Protein AF-A0A846ZD26-F1 (afdb_monomer)

Mean predicted aligned error: 25.01 Å

Organism: NCBI:txid434464

pLDDT: mean 75.59, std 12.12, range [42.19, 94.19]

Solvent-accessible surface area (backbone atoms only — not comparable to full-atom values): 60190 Å² total; per-residue (Å²): 132,60,71,81,76,40,90,58,22,82,83,76,48,58,78,59,79,77,64,53,82,67,40,76,44,76,47,74,41,78,95,75,76,44,76,43,79,36,33,31,76,43,75,45,65,42,79,92,75,72,41,76,77,45,77,44,69,45,83,83,77,83,56,76,65,64,64,47,51,57,59,48,50,58,47,51,55,51,50,50,55,52,49,54,56,50,54,62,62,60,77,60,80,67,94,76,64,54,81,46,76,43,69,70,80,79,89,81,81,52,72,66,16,36,34,43,37,37,60,87,95,42,40,34,37,27,36,26,51,92,93,41,76,42,77,75,48,46,79,56,45,67,58,54,50,49,54,50,48,53,47,50,52,50,52,51,47,51,51,48,53,48,52,52,49,53,51,48,53,50,50,52,51,48,51,47,52,52,48,55,49,47,55,47,50,53,50,52,48,52,49,48,52,51,49,50,51,48,51,53,51,47,52,52,49,49,52,50,50,52,51,49,51,49,52,51,48,51,51,50,51,50,50,49,52,48,52,49,49,51,50,49,50,55,51,56,63,58,70,78,47,54,72,67,56,40,50,51,49,51,46,52,44,49,51,51,48,48,50,48,43,50,52,46,48,51,43,48,47,51,49,44,51,46,42,52,52,43,48,50,50,44,52,50,46,43,52,51,47,48,47,46,43,47,53,46,38,61,78,54,19,72,62,56,49,47,46,51,51,45,47,49,48,48,52,49,46,50,49,46,47,51,51,47,50,48,48,48,47,49,49,49,47,51,50,51,62,71,62,55,87,67,65,28,65,33,40,44,25,26,55,67,90,60,42,68,45,27,10,42,77,34,48,85,41,57,63,44,61,86,68,51,39,82,59,83,49,66,51,99,86,62,29,23,30,27,30,36,45,38,84,63,72,71,66,33,40,17,26,41,68,36,79,48,68,53,58,43,39,29,9,32,36,37,28,34,23,19,71,80,57,63,93,88,62,45,73,39,24,51,32,45,36,29,17,30,88,86,68,48,81,75,45,76,52,64,51,67,55,57,49,88,72,25,68,47,51,79,42,78,47,73,50,56,52,41,64,43,59,82,68,32,35,28,36,28,52,33,42,37,53,75,44,76,53,69,38,35,36,27,53,44,36,35,31,83,32,59,63,65,77,83,87,54,75,22,72,69,90,88,61,75,70,54,57,64,48,46,59,53,48,52,63,50,40,64,43,60,75,39,54,67,60,32,47,44,53,53,46,50,52,47,48,49,51,47,49,48,48,48,49,52,47,50,49,48,50,48,49,47,47,52,48,49,51,47,49,50,48,48,50,52,47,43,62,48,45,52,50,43,50,52,50,47,49,53,46,50,49,52,48,48,52,49,48,48,52,49,48,48,51,47,47,51,48,49,50,49,51,47,48,48,46,52,66,45,61,61,26,43,18,26,39,33,36,37,24,53,4,34,82,86,45,53,58,42,50,31,28,32,50,42,37,22,30,80,86,66,52,59,67,34,65,68,45,58,40,46,68,50,39,92,77,69,48,44,64,46,100,86,31,43,57,33,18,22,19,64,77,41,72,91,39,23,28,38,61,38,67,66,72,24,84,66,38,29,44,34,37,68,63,86,53,68,41,60,50,50,32,35,40,36,39,24,44,51,58,86,38,42,34,33,56,35,34,33,29,37,13,59,77,74,76,63,72,46,78,74,41,76,41,70,47,52,25,78,59,67,88,52,70,86,60,58,52,44,76,39,82,56,67,57,86,63,76,70,64,61,56,55,59,58,56,55,56,57,54,48,65,54,64,78,39,48,83,78,46,69,88,36,74,52,68,60,100,87,48,75,45,83,58,64,100,72,83,84,83,93,55,102,77,80,80,78,92,70,89,85,88,76,94,78,81,93,72,94,77,78,78,63,93,76,66,81,74,92,78,84,90,68,96,82,78,86,76,92,77,83,89,72,97,72,86,84,63,100,73,88,85,67,96,74,74,79,66,75,67,90,77,51,51,76,46,81,55,100,74,36,40,39,41,48,47,96,54,46,34,43,41,40,42,96,63,36,36,41,38,24,52,78,87,38,68,40,27,31,45,30,71,37,62,47,99,88,66,50,79,41,82,37,83,44,67,33,97,80,45,63,62,52,69,48,59,46,48,59,94,95,42,94,81,60,71,70,40,64,42,38,30,40,35,51,77,90,60,94,83,78,73,99,69,66,41,82,44,69,71,58,89,83,78,71,94,56,65,49,83,54,89,97,56,91,75,37,46,35,76,50,74,43,78,57,98,88,42,79,28,56,28,48,36,44,69,85,74,40,45,38,44,34,45,62,97,89,42,53,28,54,32,52,78,78,42,74,45,71,56,58,64,67,72,67,78,65,78,81,65,34,81,38,65,44,70,77,36,60,44,98,86,74,46,64,79,35,74,42,73,37,83,66

Radius of gyration: 90.86 Å; Cα contacts (8 Å, |Δi|>4): 1403; chains: 1; bounding box: 204×62×274 Å

Foldseek 3Di:
DAPCPDPCCVPPPVVVQPADAQDWDWDQDVVVRDTDIWGFHDWDADVVVRGTRDTDTDHDDDDPVVVVVVVVVVVVVVVVVVVVVVVVVPVCPDPDEAEAEEADDDPDHDQQYWYFYDDPPKTFIFGQHPNDTHTPDIPCRVVVVVVVVVVVVVVVVVVVVVVVVVVVVVVVVVVVVVVVVVVVVVVVVVVVVVVVVVVVVVVVVVVVVVVVVVVVVVVVVVVVVVVVVVVVVVVVVCPPADVVRVVVVVVVVVVVVVVVVVVVVVVCVVVVVVCVVVVVVVVVVCVVVVVVVVVVCVVVPCCVVCVVVVVVVVVVVVVVVVVVVVVVVVVVVVVVVVVCPWAFQFEQQLCQPAQPQKAWQALPHDGDDVQWAFPPDADPQNRTKTKGFCVPPFIKMKGHWGFDAAFFWKKKKKWKADQDFDDPFFAKKKKKWFAAPVRDTPDIDTGGDDSVVRNRDTDMDMDFRDTHHPRTGTMIIMMGGDDGDIMIMGLIGMTGHRYDDPGHDHDYDDDPVVVVVVVVVVVVCVLVVPVVVNVVVVVVVVCVVVVVVVVVVVVVVVVVCCVVCVVVVVVVCCVCVVCCVVCVVVVVVVCVVVVVVVVVVVCVVVVVVVVVVVLLQQFFFKKKKDFQDWPPDRKFWWQAKFWQFPVGDTLQAQFFWDKDFDVPKDFDPQAGRCRHRPQANSHTHIIDDPPCPGMITMTGSPATHSGTFKIFTAGRAPIWIHQIWMWTHRPVPDTDTQDTGTFHHPRDNHSPDGSDMGTSDHDDPVVVVVVVVVVVVCVCVVCCVVVPVQWDDDPVGIGGDDPDDDDPDPDDDDPDDDDDPDDDDPDDPCPPDDDDDDPPPDDDDPDDDDPDPDDPDDDDPDDPPPPPFWDWDDDPQFIWTDGPAWIWTQGPFWIFIDGPNRGQWTWGWDADPVGHIDIDTGGDPPHFKDFDFDDDDPDDPDDTHGQWMAGDPPPPDDDDDHGIDHPDDDDDPDFDDDPPDDWTWDWDWDDDPHDTFIFTDTPVPAFTWTDDPQFIWGGHRNDTDGPPVVVPPDPDPAFDFDQPDQPPVRRRPDTDTDGD

Secondary structure (DSSP, 8-state):
--GGGSTTIIIIIGGGTT--TT-EEEEEEGGGTEEEEEEEEEEEEETTTTEEEEEEEESPP--HHHHHHHHHHHHHHHHHHHHHHHHHHHTTSSTT--EEESSSPPSS--TT-EEEEEETTEEEEEEEETTEEEEEEETTHHHHHHHHHHHHHHHHHHHHHHHHHHHHHHHHHHHHHHHHHHHHHHHHHHHHHHHHHHHHHHHHHHHHHHHHHHHHHHHHHHHHHHHHHHHHHHHHHHHSS-HHHHHHHHHHHHHHHHHHHHHHHHHHHHHHHHHHHHHHHHHHHHHHHHHHHHHHHHHT-HHHHHHHHHHHHHHHHHHHHHHHHHHHHHHHHHHHHHH-SS---STTTT-SS--TTEEESSTTSPBPSTTSEEEEEE-TTSPEEEEEETTTT---EEE--EE--TT-EEEEEEEEE-SS--SSS-S-EEEEEEE-TT--EEEEEEEEPPGGG-SSS-EEEEEEEEEPPTT--EEEEEEE--S-SEEEEEEEEEEESSS--S---------THHHHHHHHHHHHHHHHHSHHHHHHHHHHHHHHHHHHHHHHHHHHHHHHHHHHHHHHHHHHHHHHHHHHHHHHHHHHHHHHHHHHHHHHHHHHHHHHHHHHHHHHT--EEEEEEE---BSSSS---EEEEEEEETT--BSSTTPPPEEESTT--EE-TT--TTTTTSS-TT--B-EESSS-TT-EEEEEEEEEES-EEEEEEEE-TT-EEEEEEEEEESSSSS-EEEEEEEEE----S-TTS-SEEEE-----THHHHHHHHHHHHHHHHTTTTTS-TTEEEETTEEEE--S------TT----S----SS---S---GGG---S----SS---S----S---SS----SS----SSS-EEEEETTEEEEE-SSEEEEEETTEEEEEETTEEEEEEEEEE-TTS-EEEEEEEPTT--EEEEEEPPTT-SSSPPEEEEEEEPTT-TTS-S--EEEE-S----SS-B--TT-SSPEEEEEEEETTEEEEEEEETTSSEEEEE-SS-EEEEETTEEE-HHHHHHTTTT--EEEEEEEE-TTS-EEEEEEEE-

Sequence (1060 aa):
MSLQDSADYQDKFKNLESVALTDTVTVYVPEYGVNVTAIVNEIHFDPIQERVTKLVVGTAKQSFADSSHVQLSDLQDKVTSVQEQADQAAVSANAKNTNYYGSVKPSHPQDGDTWFWVDGDKSGIKVFVNGDWVESVDSATEQKISDNVDKAVTDAKTYSDQAIATNREQVDAEIKTVSDKTAQLESEQAELDTKAQGYANQALADAKADTQATAQKTAQDAQTALNNAETTLQQEISQKVSQADYDAKTGDLSLKVSTAQQTADRAVTTIGDYKQANDGRVSAAESKSEQNSHDITTKVSQTDYDQKTGELSGEISSVKQAAGEINQTVANVQTQVNALNQVNLVNNSQLAIDYSGWHVDSPWGATVTNQLINNGTADSSGAMYVWHNASNNGTWIFSDPIQVTQGITVSASITAAMPSPPSSDVPLALFVMAYDGNRNKVFDYGYNIPTTSLDGTFRTFKVENITVPSGTIWVSLVFGWNVGGDISFGRPMLVIGATVGDYVAGQYVNNDKISTVSQKVDSITSIVSDPAAGLSTRVQTAEGNISTVQSNVSDLQSKQTQTADGLTTEISNRQTGDTNTLTQAQGFTTSSINSYNTSMQSQLTQTSDAIFAQVSATGIRYIRVNGQGNNNNNGTHIVRISLFDSSGTDLLAGKTATLSGPDNPYFNSQSDANGATDGNINTFGYFYPEPNLNNFMVYDLGSVVYTPQRLEVKILATRTYKSVNVQVSPDGKAWRTVLLEDIKGLGSPDINVADTSVSLGGTSSATQLALLKDNWSIGISDNTSALASGIFGDINGMALNGNTVTIDANQTVITGTAFIKDAMIDYISASKLTVGNLDADKVRIINLDVNTLTGDVSRFLETNWDGAYGSTKITSAGMKINTQYIQADFQDFGMDFSYINQKIGGMGISQYTNGEPGLAMRLESDGAYMAWSARNEGDSTGPYINKLAWYRQGKPGLGGNYGFIFEDRVTFNKPINVEGVEQKLVYQPVNYNGSLHPYFGAEGGNSGFTFGNDWIDYMNNGHYYPITRLLTSLSGLGNVAIPTQINSDGRVAGWRNITL

Structure (mmCIF, N/CA/C/O backbone):
data_AF-A0A846ZD26-F1
#
_entry.id   AF-A0A846ZD26-F1
#
loop_
_atom_site.group_PDB
_atom_site.id
_atom_site.type_symbol
_atom_site.label_atom_id
_atom_site.label_alt_id
_atom_site.label_comp_id
_atom_site.label_asym_id
_atom_site.label_entity_id
_atom_site.label_seq_id
_atom_site.pdbx_PDB_ins_code
_atom_site.Cartn_x
_atom_site.Cartn_y
_atom_site.Cartn_z
_atom_site.occupancy
_atom_site.B_iso_or_equiv
_atom_site.auth_seq_id
_atom_site.auth_comp_id
_atom_site.auth_asym_id
_atom_site.auth_atom_id
_atom_site.pdbx_PDB_model_num
ATOM 1 N N . MET A 1 1 ? 80.525 -14.577 -192.886 1.00 43.22 1 MET A N 1
ATOM 2 C CA . MET A 1 1 ? 81.855 -15.069 -192.474 1.00 43.22 1 MET A CA 1
ATOM 3 C C . MET A 1 1 ? 81.796 -15.280 -190.981 1.00 43.22 1 MET A C 1
ATOM 5 O O . MET A 1 1 ? 81.397 -14.351 -190.286 1.00 43.22 1 MET A O 1
ATOM 9 N N . SER A 1 2 ? 82.055 -16.503 -190.523 1.00 48.69 2 SER A N 1
ATOM 10 C CA . SER A 1 2 ? 82.115 -16.818 -189.093 1.00 48.69 2 SER A CA 1
ATOM 11 C C . SER A 1 2 ? 83.344 -16.133 -188.485 1.00 48.69 2 SER A C 1
ATOM 13 O O . SER A 1 2 ? 84.339 -15.954 -189.185 1.00 48.69 2 SER A O 1
ATOM 15 N N . LEU A 1 3 ? 83.303 -15.736 -187.205 1.00 51.91 3 LEU A N 1
ATOM 16 C CA . LEU A 1 3 ? 84.434 -15.072 -186.527 1.00 51.91 3 LEU A CA 1
ATOM 17 C C . LEU A 1 3 ? 85.720 -15.924 -186.563 1.00 51.91 3 LEU A C 1
ATOM 19 O O . LEU A 1 3 ? 86.821 -15.373 -186.565 1.00 51.91 3 LEU A O 1
ATOM 23 N N . GLN A 1 4 ? 85.561 -17.249 -186.661 1.00 55.47 4 GLN A N 1
ATOM 24 C CA . GLN A 1 4 ? 86.642 -18.231 -186.787 1.00 55.47 4 GLN A CA 1
ATOM 25 C C . GLN A 1 4 ? 87.343 -18.212 -188.157 1.00 55.47 4 GLN A C 1
ATOM 27 O O . GLN A 1 4 ? 88.456 -18.714 -188.276 1.00 55.47 4 GLN A O 1
ATOM 32 N N . ASP A 1 5 ? 86.722 -17.603 -189.172 1.00 55.34 5 ASP A N 1
ATOM 33 C CA . ASP A 1 5 ? 87.284 -17.459 -190.521 1.00 55.34 5 ASP A CA 1
ATOM 34 C C . ASP A 1 5 ? 88.046 -16.128 -190.688 1.00 55.34 5 ASP A C 1
ATOM 36 O O . ASP A 1 5 ? 88.553 -15.827 -191.770 1.00 55.34 5 ASP A O 1
ATOM 40 N N . SER A 1 6 ? 88.101 -15.293 -189.640 1.00 56.50 6 SER A N 1
ATOM 41 C CA . SER A 1 6 ? 88.814 -14.013 -189.666 1.00 56.50 6 SER A CA 1
ATOM 42 C C . SER A 1 6 ? 90.280 -14.184 -189.267 1.00 56.50 6 SER A C 1
ATOM 44 O O . SER A 1 6 ? 90.608 -14.939 -188.352 1.00 56.50 6 SER A O 1
ATOM 46 N N . ALA A 1 7 ? 91.176 -13.446 -189.927 1.00 59.31 7 ALA A N 1
ATOM 47 C CA . ALA A 1 7 ? 92.613 -13.491 -189.647 1.00 59.31 7 ALA A CA 1
ATOM 48 C C . ALA A 1 7 ? 92.965 -13.124 -188.186 1.00 59.31 7 ALA A C 1
ATOM 50 O O . ALA A 1 7 ? 93.998 -13.553 -187.683 1.00 59.31 7 ALA A O 1
ATOM 51 N N . ASP A 1 8 ? 92.081 -12.399 -187.491 1.00 55.72 8 ASP A N 1
ATOM 52 C CA . ASP A 1 8 ? 92.254 -11.973 -186.098 1.00 55.72 8 ASP A CA 1
ATOM 53 C C . ASP A 1 8 ? 91.864 -13.052 -185.061 1.00 55.72 8 ASP A C 1
ATOM 55 O O . ASP A 1 8 ? 92.052 -12.852 -183.857 1.00 55.72 8 ASP A O 1
ATOM 59 N N . TYR A 1 9 ? 91.325 -14.203 -185.488 1.00 62.25 9 TYR A N 1
ATOM 60 C CA . TYR A 1 9 ? 90.788 -15.221 -184.578 1.00 62.25 9 TYR A CA 1
ATOM 61 C C . TYR A 1 9 ? 91.842 -15.851 -183.656 1.00 62.25 9 TYR A C 1
ATOM 63 O O . TYR A 1 9 ? 91.624 -15.941 -182.446 1.00 62.25 9 TYR A O 1
ATOM 71 N N . GLN A 1 10 ? 92.994 -16.255 -184.210 1.00 59.72 10 GLN A N 1
ATOM 72 C CA . GLN A 1 10 ? 94.039 -16.958 -183.448 1.00 59.72 10 GLN A CA 1
ATOM 73 C C . GLN A 1 10 ? 94.703 -16.073 -182.385 1.00 59.72 10 GLN A C 1
ATOM 75 O O . GLN A 1 10 ? 95.076 -16.596 -181.338 1.00 59.72 10 GLN A O 1
ATOM 80 N N . ASP A 1 11 ? 94.797 -14.762 -182.626 1.00 57.16 11 ASP A N 1
ATOM 81 C CA . ASP A 1 11 ? 95.506 -13.834 -181.735 1.00 57.16 11 ASP A CA 1
ATOM 82 C C . ASP A 1 11 ? 94.594 -13.125 -180.723 1.00 57.16 11 ASP A C 1
ATOM 84 O O . ASP A 1 11 ? 95.049 -12.794 -179.629 1.00 57.16 11 ASP A O 1
ATOM 88 N N . LYS A 1 12 ? 93.317 -12.871 -181.050 1.00 59.25 12 LYS A N 1
ATOM 89 C CA . LYS A 1 12 ? 92.448 -12.018 -180.211 1.00 59.25 12 LYS A CA 1
ATOM 90 C C . LYS A 1 12 ? 91.200 -12.697 -179.656 1.00 59.25 12 LYS A C 1
ATOM 92 O O . LYS A 1 12 ? 90.691 -12.244 -178.635 1.00 59.25 12 LYS A O 1
ATOM 97 N N . PHE A 1 13 ? 90.704 -13.765 -180.283 1.00 56.53 13 PHE A N 1
ATOM 98 C CA . PHE A 1 13 ? 89.370 -14.305 -179.971 1.00 56.53 13 PHE A CA 1
ATOM 99 C C . PHE A 1 13 ? 89.352 -15.786 -179.570 1.00 56.53 13 PHE A C 1
ATOM 101 O O . PHE A 1 13 ? 88.326 -16.265 -179.096 1.00 56.53 13 PHE A O 1
ATOM 108 N N . LYS A 1 14 ? 90.486 -16.494 -179.657 1.00 61.06 14 LYS A N 1
ATOM 109 C CA . LYS A 1 14 ? 90.621 -17.907 -179.256 1.00 61.06 14 LYS A CA 1
ATOM 110 C C . LYS A 1 14 ? 90.198 -18.187 -177.806 1.00 61.06 14 LYS A C 1
ATOM 112 O O . LYS A 1 14 ? 89.579 -19.206 -177.532 1.00 61.06 14 LYS A O 1
ATOM 117 N N . ASN A 1 15 ? 90.463 -17.259 -176.885 1.00 60.19 15 ASN A N 1
ATOM 118 C CA . ASN A 1 15 ? 90.090 -17.405 -175.470 1.00 60.19 15 ASN A CA 1
ATOM 119 C C . ASN A 1 15 ? 88.583 -17.203 -175.199 1.00 60.19 15 ASN A C 1
ATOM 121 O O . ASN A 1 15 ? 88.149 -17.379 -174.065 1.00 60.19 15 ASN A O 1
ATOM 125 N N . LEU A 1 16 ? 87.776 -16.835 -176.205 1.00 58.38 16 LEU A N 1
ATOM 126 C CA . LEU A 1 16 ? 86.316 -16.759 -176.064 1.00 58.38 16 LEU A CA 1
ATOM 127 C C . LEU A 1 16 ? 85.626 -18.124 -176.239 1.00 58.38 16 LEU A C 1
ATOM 129 O O . LEU A 1 16 ? 84.462 -18.245 -175.870 1.00 58.38 16 LEU A O 1
ATOM 133 N N . GLU A 1 17 ? 86.318 -19.160 -176.741 1.00 58.12 17 GLU A N 1
ATOM 134 C CA . GLU A 1 17 ? 85.770 -20.530 -176.820 1.00 58.12 17 GLU A CA 1
ATOM 135 C C . GLU A 1 17 ? 85.623 -21.205 -175.446 1.00 58.12 17 GLU A C 1
ATOM 137 O O . GLU A 1 17 ? 84.868 -22.165 -175.319 1.00 58.12 17 GLU A O 1
ATOM 142 N N . SER A 1 18 ? 86.304 -20.710 -174.406 1.00 58.56 18 SER A N 1
ATOM 143 C CA . SER A 1 18 ? 86.208 -21.243 -173.038 1.00 58.56 18 SER A CA 1
ATOM 144 C C . SER A 1 18 ? 85.167 -20.541 -172.159 1.00 58.56 18 SER A C 1
ATOM 146 O O . SER A 1 18 ? 85.076 -20.865 -170.980 1.00 58.56 18 SER A O 1
ATOM 148 N N . VAL A 1 19 ? 84.419 -19.569 -172.694 1.00 64.38 19 VAL A N 1
ATOM 149 C CA . VAL A 1 19 ? 83.460 -18.759 -171.926 1.00 64.38 19 VAL A CA 1
ATOM 150 C C . VAL A 1 19 ? 82.104 -19.466 -171.870 1.00 64.38 19 VAL A C 1
ATOM 152 O O . VAL A 1 19 ? 81.434 -19.632 -172.893 1.00 64.38 19 VAL A O 1
ATOM 155 N N . ALA A 1 20 ? 81.700 -19.880 -170.672 1.00 62.31 20 ALA A N 1
ATOM 156 C CA . ALA A 1 20 ? 80.444 -20.570 -170.404 1.00 62.31 20 ALA A CA 1
ATOM 157 C C . ALA A 1 20 ? 79.303 -19.595 -170.063 1.00 62.31 20 ALA A C 1
ATOM 159 O O . ALA A 1 20 ? 79.498 -18.400 -169.827 1.00 62.31 20 ALA A O 1
ATOM 160 N N . LEU A 1 21 ? 78.069 -20.110 -170.040 1.00 62.12 21 LEU A N 1
ATOM 161 C CA . LEU A 1 21 ? 76.914 -19.343 -169.568 1.00 62.12 21 LEU A CA 1
ATOM 162 C C . LEU A 1 21 ? 77.192 -18.879 -168.127 1.00 62.12 21 LEU A C 1
ATOM 164 O O . LEU A 1 21 ? 77.652 -19.684 -167.322 1.00 62.12 21 LEU A O 1
ATOM 168 N N . THR A 1 22 ? 76.872 -17.624 -167.793 1.00 61.09 22 THR A N 1
ATOM 169 C CA . THR A 1 22 ? 77.127 -16.964 -166.489 1.00 61.09 22 THR A CA 1
ATOM 170 C C . THR A 1 22 ? 78.567 -16.544 -166.178 1.00 61.09 22 THR A C 1
ATOM 172 O O . THR A 1 22 ? 78.777 -15.873 -165.166 1.00 61.09 22 THR A O 1
ATOM 175 N N . ASP A 1 23 ? 79.532 -16.813 -167.061 1.00 62.66 23 ASP A N 1
ATOM 176 C CA . ASP A 1 23 ? 80.877 -16.255 -166.912 1.00 62.66 23 ASP A CA 1
ATOM 177 C C . ASP A 1 23 ? 80.867 -14.731 -167.104 1.00 62.66 23 ASP A C 1
ATOM 179 O O . ASP A 1 23 ? 80.152 -14.169 -167.948 1.00 62.66 23 ASP A O 1
ATOM 183 N N . THR A 1 24 ? 81.680 -14.045 -166.305 1.00 61.34 24 THR A N 1
ATOM 184 C CA . THR A 1 24 ? 81.871 -12.598 -166.382 1.00 61.34 24 THR A CA 1
ATOM 185 C C . THR A 1 24 ? 82.936 -12.268 -167.420 1.00 61.34 24 THR A C 1
ATOM 187 O O . THR A 1 24 ? 84.079 -12.712 -167.328 1.00 61.34 24 THR A O 1
ATOM 190 N N . VAL A 1 25 ? 82.581 -11.428 -168.388 1.00 62.25 25 VAL A N 1
ATOM 191 C CA . VAL A 1 25 ? 83.484 -10.927 -169.423 1.00 62.25 25 VAL A CA 1
ATOM 192 C C . VAL A 1 25 ? 83.626 -9.412 -169.313 1.00 62.25 25 VAL A C 1
ATOM 194 O O . VAL A 1 25 ? 82.659 -8.673 -169.133 1.00 62.25 25 VAL A O 1
ATOM 197 N N . THR A 1 26 ? 84.859 -8.929 -169.414 1.00 64.12 26 THR A N 1
ATOM 198 C CA . THR A 1 26 ? 85.159 -7.497 -169.348 1.00 64.12 26 THR A CA 1
ATOM 199 C C . THR A 1 26 ? 85.130 -6.905 -170.750 1.00 64.12 26 THR A C 1
ATOM 201 O O . THR A 1 26 ? 85.912 -7.300 -171.612 1.00 64.12 26 THR A O 1
ATOM 204 N N . VAL A 1 27 ? 84.236 -5.944 -170.978 1.00 63.75 27 VAL A N 1
ATOM 205 C CA . VAL A 1 27 ? 84.076 -5.232 -172.246 1.00 63.75 27 VAL A CA 1
ATOM 206 C C . VAL A 1 27 ? 84.565 -3.799 -172.066 1.00 63.75 27 VAL A C 1
ATOM 208 O O . VAL A 1 27 ? 84.067 -3.052 -171.224 1.00 63.75 27 VAL A O 1
ATOM 211 N N . TYR A 1 28 ? 85.559 -3.404 -172.854 1.00 61.66 28 TYR A N 1
ATOM 212 C CA . TYR A 1 28 ? 86.026 -2.022 -172.882 1.00 61.66 28 TYR A CA 1
ATOM 213 C C . TYR A 1 28 ? 85.017 -1.139 -173.619 1.00 61.66 28 TYR A C 1
ATOM 215 O O . TYR A 1 28 ? 84.639 -1.464 -174.745 1.00 61.66 28 TYR A O 1
ATOM 223 N N . VAL A 1 29 ? 84.600 -0.025 -173.009 1.00 63.97 29 VAL A N 1
ATOM 224 C CA . VAL A 1 29 ? 83.686 0.951 -173.623 1.00 63.97 29 VAL A CA 1
ATOM 225 C C . VAL A 1 29 ? 84.484 2.213 -173.983 1.00 63.97 29 VAL A C 1
ATOM 227 O O 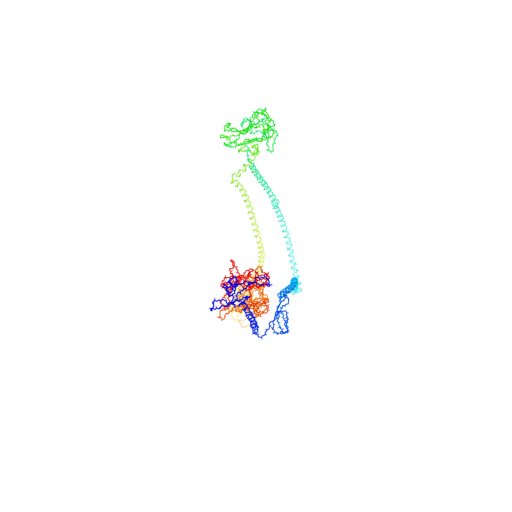. VAL A 1 29 ? 84.785 3.019 -173.095 1.00 63.97 29 VAL A O 1
ATOM 230 N N . PRO A 1 30 ? 84.847 2.410 -175.267 1.00 53.03 30 PRO A N 1
ATOM 231 C CA . PRO A 1 30 ? 85.782 3.460 -175.681 1.00 53.03 30 PRO A CA 1
ATOM 232 C C . PRO A 1 30 ? 85.302 4.886 -175.385 1.00 53.03 30 PRO A C 1
ATOM 234 O O . PRO A 1 30 ? 86.120 5.755 -175.106 1.00 53.03 30 PRO A O 1
ATOM 237 N N . GLU A 1 31 ? 83.989 5.129 -175.391 1.00 53.69 31 GLU A N 1
ATOM 238 C CA . GLU A 1 31 ? 83.394 6.459 -175.169 1.00 53.69 31 GLU A CA 1
ATOM 239 C C . GLU A 1 31 ? 83.568 6.991 -173.740 1.00 53.69 31 GLU A C 1
ATOM 241 O O . GLU A 1 31 ? 83.518 8.201 -173.531 1.00 53.69 31 GLU A O 1
ATOM 246 N N . TYR A 1 32 ? 83.835 6.114 -172.769 1.00 53.56 32 TYR A N 1
ATOM 247 C CA . TYR A 1 32 ? 84.057 6.491 -171.367 1.00 53.56 32 TYR A CA 1
ATOM 248 C C . TYR A 1 32 ? 85.447 6.102 -170.852 1.00 53.56 32 TYR A C 1
ATOM 250 O O . TYR A 1 32 ? 85.758 6.332 -169.686 1.00 53.56 32 TYR A O 1
ATOM 258 N N . GLY A 1 33 ? 86.292 5.510 -171.704 1.00 51.88 33 GLY A N 1
ATOM 259 C CA . GLY A 1 33 ? 87.656 5.116 -171.356 1.00 51.88 33 GLY A CA 1
ATOM 260 C C . GLY A 1 33 ? 87.762 4.049 -170.259 1.00 51.88 33 GLY A C 1
ATOM 261 O O . GLY A 1 33 ? 88.836 3.896 -169.680 1.00 51.88 33 GLY A O 1
ATOM 262 N N . VAL A 1 34 ? 86.686 3.307 -169.967 1.00 42.19 34 VAL A N 1
ATOM 263 C CA . VAL A 1 34 ? 86.620 2.338 -168.859 1.00 42.19 34 VAL A CA 1
ATOM 264 C C . VAL A 1 34 ? 86.305 0.920 -169.333 1.00 42.19 34 VAL A C 1
ATOM 266 O O . VAL A 1 34 ? 85.552 0.696 -170.280 1.00 42.19 34 VAL A O 1
ATOM 269 N N . ASN A 1 35 ? 86.887 -0.054 -168.636 1.00 60.62 35 ASN A N 1
ATOM 270 C CA . ASN A 1 35 ? 86.565 -1.471 -168.766 1.00 60.62 35 ASN A CA 1
ATOM 271 C C . ASN A 1 35 ? 85.353 -1.798 -167.883 1.00 60.62 35 ASN A C 1
ATOM 273 O O . ASN A 1 35 ? 85.428 -1.629 -166.666 1.00 60.62 35 ASN A O 1
ATOM 277 N N . VAL A 1 36 ? 84.252 -2.266 -168.476 1.00 58.34 36 VAL A N 1
ATOM 278 C CA . VAL A 1 36 ? 83.011 -2.613 -167.764 1.00 58.34 36 VAL A CA 1
ATOM 279 C C . VAL A 1 36 ? 82.847 -4.129 -167.748 1.00 58.34 36 VAL A C 1
ATOM 281 O O . VAL A 1 36 ? 82.996 -4.790 -168.770 1.00 58.34 36 VAL A O 1
ATOM 284 N N . THR A 1 37 ? 82.560 -4.700 -166.580 1.00 60.28 37 THR A N 1
ATOM 285 C CA . THR A 1 37 ? 82.369 -6.152 -166.432 1.00 60.28 37 THR A CA 1
ATOM 286 C C . THR A 1 37 ? 80.897 -6.504 -166.684 1.00 60.28 37 THR A C 1
ATOM 288 O O . THR A 1 37 ? 80.021 -5.914 -166.055 1.00 60.28 37 THR A O 1
ATOM 291 N N . ALA A 1 38 ? 80.612 -7.433 -167.602 1.00 59.66 38 ALA A N 1
ATOM 292 C CA . ALA A 1 38 ? 79.263 -7.865 -167.990 1.00 59.66 38 ALA A CA 1
ATOM 293 C C . ALA A 1 38 ? 79.156 -9.401 -168.008 1.00 59.66 38 ALA A C 1
ATOM 295 O O . ALA A 1 38 ? 80.151 -10.089 -168.204 1.00 59.66 38 ALA A O 1
ATOM 296 N N . ILE A 1 39 ? 77.961 -9.955 -167.789 1.00 64.75 39 ILE A N 1
ATOM 297 C CA . ILE A 1 39 ? 77.747 -11.410 -167.682 1.00 64.75 39 ILE A CA 1
ATOM 298 C C . ILE A 1 39 ? 77.178 -11.955 -168.997 1.00 64.75 39 ILE A C 1
ATOM 300 O O . ILE A 1 39 ? 76.315 -11.329 -169.624 1.00 64.75 39 ILE A O 1
ATOM 304 N N . VAL A 1 40 ? 77.651 -13.130 -169.418 1.00 66.88 40 VAL A N 1
ATOM 305 C CA . VAL A 1 40 ? 77.115 -13.856 -170.577 1.00 66.88 40 VAL A CA 1
ATOM 306 C C . VAL A 1 40 ? 75.733 -14.431 -170.248 1.00 66.88 40 VAL A C 1
ATOM 308 O O . VAL A 1 40 ? 75.608 -15.365 -169.455 1.00 66.88 40 VAL A O 1
ATOM 311 N N . ASN A 1 41 ? 74.692 -13.877 -170.878 1.00 61.22 41 ASN A N 1
ATOM 312 C CA . ASN A 1 41 ? 73.287 -14.222 -170.631 1.00 61.22 41 ASN A CA 1
ATOM 313 C C . ASN A 1 41 ? 72.765 -15.343 -171.546 1.00 61.22 41 ASN A C 1
ATOM 315 O O . ASN A 1 41 ? 71.805 -16.023 -171.188 1.00 61.22 41 ASN A O 1
ATOM 319 N N . GLU A 1 42 ? 73.349 -15.516 -172.735 1.00 67.00 42 GLU A N 1
ATOM 320 C CA . GLU A 1 42 ? 72.894 -16.504 -173.720 1.00 67.00 42 GLU A CA 1
ATOM 321 C C . GLU A 1 42 ? 74.046 -16.957 -174.629 1.00 67.00 42 GLU A C 1
ATOM 323 O O . GLU A 1 42 ? 74.845 -16.135 -175.089 1.00 67.00 42 GLU A O 1
ATOM 328 N N . ILE A 1 43 ? 74.099 -18.262 -174.915 1.00 62.94 43 ILE A N 1
ATOM 329 C CA . ILE A 1 43 ? 75.034 -18.889 -175.857 1.00 62.94 43 ILE A CA 1
ATOM 330 C C . ILE A 1 43 ? 74.211 -19.630 -176.910 1.00 62.94 43 ILE A C 1
ATOM 332 O O . ILE A 1 43 ? 73.432 -20.520 -176.574 1.00 62.94 43 ILE A O 1
ATOM 336 N N . HIS A 1 44 ? 74.381 -19.281 -178.186 1.00 59.75 44 HIS A N 1
ATOM 337 C CA . HIS A 1 44 ? 73.827 -20.054 -179.303 1.00 59.75 44 HIS A CA 1
ATOM 338 C C . HIS A 1 44 ? 74.917 -20.979 -179.833 1.00 59.75 44 HIS A C 1
ATOM 340 O O . HIS A 1 44 ? 75.933 -20.522 -180.359 1.00 59.75 44 HIS A O 1
ATOM 346 N N . PHE A 1 45 ? 74.702 -22.280 -179.674 1.00 63.00 45 PHE A N 1
ATOM 347 C CA . PHE A 1 45 ? 75.607 -23.336 -180.112 1.00 63.00 45 PHE A CA 1
ATOM 348 C C . PHE A 1 45 ? 75.024 -24.020 -181.349 1.00 63.00 45 PHE A C 1
ATOM 350 O O . PHE A 1 45 ? 73.866 -24.434 -181.323 1.00 63.00 45 PHE A O 1
ATOM 357 N N . ASP A 1 46 ? 75.800 -24.111 -182.430 1.00 57.94 46 ASP A N 1
ATOM 358 C CA . ASP A 1 46 ? 75.447 -24.909 -183.606 1.00 57.94 46 ASP A CA 1
ATOM 359 C C . ASP A 1 46 ? 75.955 -26.345 -183.389 1.00 57.94 46 ASP A C 1
ATOM 361 O O . ASP A 1 46 ? 77.170 -26.567 -183.416 1.00 57.94 46 ASP A O 1
ATOM 365 N N . PRO A 1 47 ? 75.060 -27.324 -183.165 1.00 52.75 47 PRO A N 1
ATOM 366 C CA . PRO A 1 47 ? 75.456 -28.686 -182.839 1.00 52.75 47 PRO A CA 1
ATOM 367 C C . PRO A 1 47 ? 75.960 -29.486 -184.047 1.00 52.75 47 PRO A C 1
ATOM 369 O O . PRO A 1 47 ? 76.588 -30.517 -183.842 1.00 52.75 47 PRO A O 1
ATOM 372 N N . ILE A 1 48 ? 75.723 -29.050 -185.293 1.00 55.25 48 ILE A N 1
ATOM 373 C CA . ILE A 1 48 ? 76.237 -29.755 -186.485 1.00 55.25 48 ILE A CA 1
ATOM 374 C C . ILE A 1 48 ? 77.715 -29.426 -186.706 1.00 55.25 48 ILE A C 1
ATOM 376 O O . ILE A 1 48 ? 78.474 -30.261 -187.193 1.00 55.25 48 ILE A O 1
ATOM 380 N N . GLN A 1 49 ? 78.127 -28.209 -186.352 1.00 57.69 49 GLN A N 1
ATOM 381 C CA . GLN A 1 49 ? 79.517 -27.761 -186.463 1.00 57.69 49 GLN A CA 1
ATOM 382 C C . GLN A 1 49 ? 80.246 -27.710 -185.114 1.00 57.69 49 GLN A C 1
ATOM 384 O O . GLN A 1 49 ? 81.364 -27.206 -185.058 1.00 57.69 49 GLN A O 1
ATOM 389 N N . GLU A 1 50 ? 79.595 -28.209 -184.058 1.00 60.25 50 GLU A N 1
ATOM 390 C CA . GLU A 1 50 ? 80.059 -28.247 -182.666 1.00 60.25 50 GLU A CA 1
ATOM 391 C C . GLU A 1 50 ? 80.717 -26.938 -182.185 1.00 60.25 50 GLU A C 1
ATOM 393 O O . GLU A 1 50 ? 81.762 -26.954 -181.536 1.00 60.25 50 GLU A O 1
ATOM 398 N N . ARG A 1 51 ? 80.122 -25.775 -182.493 1.00 63.75 51 ARG A N 1
ATOM 399 C CA . ARG A 1 51 ? 80.713 -24.473 -182.127 1.00 63.75 51 ARG A CA 1
ATOM 400 C C . ARG A 1 51 ? 79.705 -23.409 -181.717 1.00 63.75 51 ARG A C 1
ATOM 402 O O . ARG A 1 51 ? 78.581 -23.353 -182.214 1.00 63.75 51 ARG A O 1
ATOM 409 N N . VAL A 1 52 ? 80.134 -22.520 -180.819 1.00 61.09 52 VAL A N 1
ATOM 410 C CA . VAL A 1 52 ? 79.361 -21.343 -180.398 1.00 61.09 52 VAL A CA 1
ATOM 411 C C . VAL A 1 52 ? 79.339 -20.323 -181.534 1.00 61.09 52 VAL A C 1
ATOM 413 O O . VAL A 1 52 ? 80.380 -19.839 -181.970 1.00 61.09 52 VAL A O 1
ATOM 416 N N . THR A 1 53 ? 78.148 -19.989 -182.025 1.00 61.09 53 THR A N 1
ATOM 417 C CA . THR A 1 53 ? 77.960 -19.073 -183.163 1.00 61.09 53 THR A CA 1
ATOM 418 C C . THR A 1 53 ? 77.556 -17.665 -182.736 1.00 61.09 53 THR A C 1
ATOM 420 O O . THR A 1 53 ? 77.734 -16.720 -183.506 1.00 61.09 53 THR A O 1
ATOM 423 N N . LYS A 1 54 ? 77.048 -17.493 -181.509 1.00 63.53 54 LYS A N 1
ATOM 424 C CA . LYS A 1 54 ? 76.691 -16.185 -180.946 1.00 63.53 54 LYS A CA 1
ATOM 425 C C . LYS A 1 54 ? 76.737 -16.209 -179.417 1.00 63.53 54 LYS A C 1
ATOM 427 O O . LYS A 1 54 ? 76.223 -17.133 -178.794 1.00 63.53 54 LYS A O 1
ATOM 432 N N . LEU A 1 55 ? 77.297 -15.151 -178.836 1.00 63.47 55 LEU A N 1
ATOM 433 C CA . LEU A 1 55 ? 77.309 -14.862 -177.401 1.00 63.47 55 LEU A CA 1
ATOM 434 C C . LEU A 1 55 ? 76.573 -13.537 -177.167 1.00 63.47 55 LEU A C 1
ATOM 436 O O . LEU A 1 55 ? 76.892 -12.536 -177.810 1.00 63.47 55 LEU A O 1
ATOM 440 N N . VAL A 1 56 ? 75.574 -13.529 -176.281 1.00 64.81 56 VAL A N 1
ATOM 441 C CA . VAL A 1 56 ? 74.810 -12.323 -175.911 1.00 64.81 56 VAL A CA 1
ATOM 442 C C . VAL A 1 56 ? 75.177 -11.916 -174.487 1.00 64.81 56 VAL A C 1
ATOM 444 O O . VAL A 1 56 ? 74.986 -12.681 -173.541 1.00 64.81 56 VAL A O 1
ATOM 447 N N . VAL A 1 57 ? 75.691 -10.695 -174.336 1.00 62.72 57 VAL A N 1
ATOM 448 C CA . VAL A 1 57 ? 76.222 -10.154 -173.075 1.00 62.72 57 VAL A CA 1
ATOM 449 C C . VAL A 1 57 ? 75.432 -8.904 -172.682 1.00 62.72 57 VAL A C 1
ATOM 451 O O . VAL A 1 57 ? 75.200 -8.043 -173.529 1.00 62.72 57 VAL A O 1
ATOM 454 N N . GLY A 1 58 ? 74.994 -8.795 -171.425 1.00 62.28 58 GLY A N 1
ATOM 455 C CA . GLY A 1 58 ? 74.183 -7.663 -170.946 1.00 62.28 58 GLY A CA 1
ATOM 456 C C . GLY A 1 58 ? 74.047 -7.617 -169.421 1.00 62.28 58 GLY A C 1
ATOM 457 O O . GLY A 1 58 ? 74.534 -8.506 -168.726 1.00 62.28 58 GLY A O 1
ATOM 458 N N . THR A 1 59 ? 73.390 -6.587 -168.880 1.00 60.59 59 THR A N 1
ATOM 459 C CA . THR A 1 59 ? 73.085 -6.477 -167.441 1.00 60.59 59 THR A CA 1
ATOM 460 C C . THR A 1 59 ? 72.129 -7.589 -166.987 1.00 60.59 59 THR A C 1
ATOM 462 O O . THR A 1 59 ? 71.257 -8.013 -167.746 1.00 60.59 59 THR A O 1
ATOM 465 N N . ALA A 1 60 ? 72.336 -8.102 -165.767 1.00 53.97 60 ALA A N 1
ATOM 466 C CA . ALA A 1 60 ? 71.636 -9.269 -165.224 1.00 53.97 60 ALA A CA 1
ATOM 467 C C . ALA A 1 60 ? 70.102 -9.152 -165.343 1.00 53.97 60 ALA A C 1
ATOM 469 O O . ALA A 1 60 ? 69.523 -8.120 -165.000 1.00 53.97 60 ALA A O 1
ATOM 470 N N . LYS A 1 61 ? 69.433 -10.216 -165.811 1.00 52.91 61 LYS A N 1
ATOM 471 C CA . LYS A 1 61 ? 67.962 -10.299 -165.803 1.00 52.91 61 LYS A CA 1
ATOM 472 C C . LYS A 1 61 ? 67.429 -10.329 -164.360 1.00 52.91 61 LYS A C 1
ATOM 474 O O . LYS A 1 61 ? 67.998 -11.002 -163.506 1.00 52.91 61 LYS A O 1
ATOM 479 N N . GLN A 1 62 ? 66.323 -9.607 -164.145 1.00 56.78 62 GLN A N 1
ATOM 480 C CA . GLN A 1 62 ? 65.531 -9.510 -162.907 1.00 56.78 62 GLN A CA 1
ATOM 481 C C . GLN A 1 62 ? 65.336 -10.857 -162.198 1.00 56.78 62 GLN A C 1
ATOM 483 O O . GLN A 1 62 ? 65.005 -11.860 -162.834 1.00 56.78 62 GLN A O 1
ATOM 488 N N . SER A 1 63 ? 65.498 -10.861 -160.871 1.00 55.19 63 SER A N 1
ATOM 489 C CA . SER A 1 63 ? 65.367 -12.061 -160.046 1.00 55.19 63 SER A CA 1
ATOM 490 C C . SER A 1 63 ? 63.901 -12.374 -159.718 1.00 55.19 63 SER A C 1
ATOM 492 O O . SER A 1 63 ? 63.065 -11.484 -159.563 1.00 55.19 63 SER A O 1
ATOM 494 N N . PHE A 1 64 ? 63.596 -13.662 -159.555 1.00 49.22 64 PHE A N 1
ATOM 495 C CA . PHE A 1 64 ? 62.296 -14.191 -159.120 1.00 49.22 64 PHE A CA 1
ATOM 496 C C . PHE A 1 64 ? 61.789 -13.581 -157.791 1.00 49.22 64 PHE A C 1
ATOM 498 O O . PHE A 1 64 ? 60.583 -13.578 -157.532 1.00 49.22 64 PHE A O 1
ATOM 505 N N . ALA A 1 65 ? 62.684 -13.013 -156.974 1.00 58.22 65 ALA A N 1
ATOM 506 C CA . ALA A 1 65 ? 62.343 -12.353 -155.717 1.00 58.22 65 ALA A CA 1
ATOM 507 C C . ALA A 1 65 ? 61.624 -11.004 -155.917 1.00 58.22 65 ALA A C 1
ATOM 509 O O . ALA A 1 65 ? 60.727 -10.685 -155.141 1.00 58.22 65 ALA A O 1
ATOM 510 N N . ASP A 1 66 ? 61.910 -10.264 -156.994 1.00 54.44 66 ASP A N 1
ATOM 511 C CA . ASP A 1 66 ? 61.298 -8.944 -157.232 1.00 54.44 66 ASP A CA 1
ATOM 512 C C . ASP A 1 66 ? 59.885 -9.052 -157.837 1.00 54.44 66 ASP A C 1
ATOM 514 O O . ASP A 1 66 ? 59.009 -8.245 -157.534 1.00 54.44 66 ASP A O 1
ATOM 518 N N . SER A 1 67 ? 59.614 -10.105 -158.620 1.00 52.16 67 SER A N 1
ATOM 519 C CA . SER A 1 67 ? 58.256 -10.438 -159.096 1.00 52.16 67 SER A CA 1
ATOM 520 C C . SER A 1 67 ? 57.367 -10.985 -157.966 1.00 52.16 67 SER A C 1
ATOM 522 O O . SER A 1 67 ? 56.166 -10.714 -157.913 1.00 52.16 67 SER A O 1
ATOM 524 N N . SER A 1 68 ? 57.971 -11.706 -157.013 1.00 56.75 68 SER A N 1
ATOM 525 C CA . SER A 1 68 ? 57.269 -12.257 -155.847 1.00 56.75 68 SER A CA 1
ATOM 526 C C . SER A 1 68 ? 56.951 -11.189 -154.793 1.00 56.75 68 SER A C 1
ATOM 528 O O . SER A 1 68 ? 55.898 -11.262 -154.166 1.00 56.75 68 SER A O 1
ATOM 530 N N . HIS A 1 69 ? 57.786 -10.155 -154.635 1.00 62.97 69 HIS A N 1
ATOM 531 C CA . HIS A 1 69 ? 57.537 -9.062 -153.683 1.00 62.97 69 HIS A CA 1
ATOM 532 C C . HIS A 1 69 ? 56.313 -8.201 -154.038 1.00 62.97 69 HIS A C 1
ATOM 534 O O . HIS A 1 69 ? 55.589 -7.774 -153.140 1.00 62.97 69 HIS A O 1
ATOM 540 N N . VAL A 1 70 ? 56.032 -7.990 -155.329 1.00 60.69 70 VAL A N 1
ATOM 541 C CA . VAL A 1 70 ? 54.868 -7.198 -155.770 1.00 60.69 70 VAL A CA 1
ATOM 542 C C . VAL A 1 70 ? 53.561 -7.991 -155.629 1.00 60.69 70 VAL A C 1
ATOM 544 O O . VAL A 1 70 ? 52.556 -7.429 -155.208 1.00 60.69 70 VAL A O 1
ATOM 547 N N . GLN A 1 71 ? 53.568 -9.307 -155.880 1.00 64.06 71 GLN A N 1
ATOM 548 C CA . GLN A 1 71 ? 52.379 -10.158 -155.691 1.00 64.06 71 GLN A CA 1
ATOM 549 C C . GLN A 1 71 ? 52.076 -10.459 -154.211 1.00 64.06 71 GLN A C 1
ATOM 551 O O . GLN A 1 71 ? 50.913 -10.648 -153.860 1.00 64.06 71 GLN A O 1
ATOM 556 N N . LEU A 1 72 ? 53.090 -10.467 -153.335 1.00 64.75 72 LEU A N 1
ATOM 557 C CA . LEU A 1 72 ? 52.921 -10.613 -151.882 1.00 64.75 72 LEU A CA 1
ATOM 558 C C . LEU A 1 72 ? 52.438 -9.323 -151.202 1.00 64.75 72 LEU A C 1
ATOM 560 O O . LEU A 1 72 ? 51.630 -9.411 -150.283 1.00 64.75 72 LEU A O 1
ATOM 564 N N . SER A 1 73 ? 52.855 -8.141 -151.672 1.00 63.38 73 SER A N 1
ATOM 565 C CA . SER A 1 73 ? 52.330 -6.856 -151.175 1.00 63.38 73 SER A CA 1
ATOM 566 C C . SER A 1 73 ? 50.840 -6.688 -151.496 1.00 63.38 73 SER A C 1
ATOM 568 O O . SER A 1 73 ? 50.058 -6.325 -150.625 1.00 63.38 73 SER A O 1
ATOM 570 N N . ASP A 1 74 ? 50.423 -7.051 -152.713 1.00 69.62 74 ASP A N 1
ATOM 571 C CA . ASP A 1 74 ? 49.022 -6.956 -153.156 1.00 69.62 74 ASP A CA 1
ATOM 572 C C . ASP A 1 74 ? 48.106 -7.980 -152.441 1.00 69.62 74 ASP A C 1
ATOM 574 O O . ASP A 1 74 ? 46.901 -7.763 -152.279 1.00 69.62 74 ASP A O 1
ATOM 578 N N . LEU A 1 75 ? 48.677 -9.101 -151.970 1.00 70.06 75 LEU A N 1
ATOM 579 C CA . LEU A 1 75 ? 47.999 -10.061 -151.092 1.00 70.06 75 LEU A CA 1
ATOM 580 C C . LEU A 1 75 ? 47.924 -9.564 -149.640 1.00 70.06 75 LEU A C 1
ATOM 582 O O . LEU A 1 75 ? 46.895 -9.762 -149.000 1.00 70.06 75 LEU A O 1
ATOM 586 N N . GLN A 1 76 ? 48.966 -8.903 -149.131 1.00 72.56 76 GLN A N 1
ATOM 587 C CA . GLN A 1 76 ? 48.996 -8.324 -147.783 1.00 72.56 76 GLN A CA 1
ATOM 588 C C . GLN A 1 76 ? 47.950 -7.205 -147.627 1.00 72.56 76 GLN A C 1
ATOM 590 O O . GLN A 1 76 ? 47.232 -7.170 -146.625 1.00 72.56 76 GLN A O 1
ATOM 595 N N . ASP A 1 77 ? 47.787 -6.353 -148.641 1.00 68.56 77 ASP A N 1
ATOM 596 C CA . ASP A 1 77 ? 46.795 -5.270 -148.632 1.00 68.56 77 ASP A CA 1
ATOM 597 C C . ASP A 1 77 ? 45.355 -5.803 -148.788 1.00 68.56 77 ASP A C 1
ATOM 599 O O . ASP A 1 77 ? 44.437 -5.335 -148.108 1.00 68.56 77 ASP A O 1
ATOM 603 N N . LYS A 1 78 ? 45.139 -6.863 -149.586 1.00 71.12 78 LYS A N 1
ATOM 604 C CA . LYS A 1 78 ? 43.835 -7.559 -149.659 1.00 71.12 78 LYS A CA 1
ATOM 605 C C . LYS A 1 78 ? 43.488 -8.334 -148.387 1.00 71.12 78 LYS A C 1
ATOM 607 O O . LYS A 1 78 ? 42.322 -8.352 -148.005 1.00 71.12 78 LYS A O 1
ATOM 612 N N . VAL A 1 79 ? 44.461 -8.951 -147.717 1.00 68.62 79 VAL A N 1
ATOM 613 C CA . VAL A 1 79 ? 44.252 -9.638 -146.429 1.00 68.62 79 VAL A CA 1
ATOM 614 C C . VAL A 1 79 ? 43.940 -8.631 -145.320 1.00 68.62 79 VAL A C 1
ATOM 616 O O . VAL A 1 79 ? 43.030 -8.874 -144.536 1.00 68.62 79 VAL A O 1
ATOM 619 N N . THR A 1 80 ? 44.591 -7.465 -145.307 1.00 68.75 80 THR A N 1
ATOM 620 C CA . THR A 1 80 ? 44.307 -6.386 -144.340 1.00 68.75 80 THR A CA 1
ATOM 621 C C . THR A 1 80 ? 42.912 -5.780 -144.557 1.00 68.75 80 THR A C 1
ATOM 623 O O . THR A 1 80 ? 42.158 -5.617 -143.602 1.00 68.75 80 THR A O 1
ATOM 626 N N . SER A 1 81 ? 42.497 -5.567 -145.812 1.00 65.75 81 SER A N 1
ATOM 627 C CA . SER A 1 81 ? 41.137 -5.105 -146.144 1.00 65.75 81 SER A CA 1
ATOM 628 C C . SER A 1 81 ? 40.038 -6.128 -145.805 1.00 65.75 81 SER A C 1
ATOM 630 O O . SER A 1 81 ? 38.940 -5.727 -145.415 1.00 65.75 81 SER A O 1
ATOM 632 N N . VAL A 1 82 ? 40.306 -7.433 -145.934 1.00 64.38 82 VAL A N 1
ATOM 633 C CA . VAL A 1 82 ? 39.364 -8.504 -145.550 1.00 64.38 82 VAL A CA 1
ATOM 634 C C . VAL A 1 82 ? 39.316 -8.691 -144.027 1.00 64.38 82 VAL A C 1
ATOM 636 O O . VAL A 1 82 ? 38.248 -8.987 -143.498 1.00 64.38 82 VAL A O 1
ATOM 639 N N . GLN A 1 83 ? 40.420 -8.451 -143.310 1.00 66.38 83 GLN A N 1
ATOM 640 C CA . GLN A 1 83 ? 40.467 -8.451 -141.843 1.00 66.38 83 GLN A CA 1
ATOM 641 C C . GLN A 1 83 ? 39.673 -7.265 -141.253 1.00 66.38 83 GLN A C 1
ATOM 643 O O . GLN A 1 83 ? 38.836 -7.471 -140.381 1.00 66.38 83 GLN A O 1
ATOM 648 N N . GLU A 1 84 ? 39.826 -6.046 -141.788 1.00 60.94 84 GLU A N 1
ATOM 649 C CA . GLU A 1 84 ? 39.056 -4.867 -141.343 1.00 60.94 84 GLU A CA 1
ATOM 650 C C . GLU A 1 84 ? 37.557 -4.956 -141.690 1.00 60.94 84 GLU A C 1
ATOM 652 O O . GLU A 1 84 ? 36.715 -4.537 -140.892 1.00 60.94 84 GLU A O 1
ATOM 657 N N . GLN A 1 85 ? 37.184 -5.554 -142.832 1.00 62.75 85 GLN A N 1
ATOM 658 C CA . GLN A 1 85 ? 35.774 -5.826 -143.160 1.00 62.75 85 GLN A CA 1
ATOM 659 C C . GLN A 1 85 ? 35.168 -6.960 -142.314 1.00 62.75 85 GLN A C 1
ATOM 661 O O . GLN A 1 85 ? 33.960 -6.949 -142.071 1.00 62.75 85 GLN A O 1
ATOM 666 N N . ALA A 1 86 ? 35.977 -7.905 -141.823 1.00 53.41 86 ALA A N 1
ATOM 667 C CA . ALA A 1 86 ? 35.537 -8.952 -140.900 1.00 53.41 86 ALA A CA 1
ATOM 668 C C . ALA A 1 86 ? 35.401 -8.445 -139.447 1.00 53.41 86 ALA A C 1
ATOM 670 O O . ALA A 1 86 ? 34.426 -8.794 -138.780 1.00 53.41 86 ALA A O 1
ATOM 671 N N . ASP A 1 87 ? 36.291 -7.562 -138.980 1.00 52.53 87 ASP A N 1
ATOM 672 C CA . ASP A 1 87 ? 36.229 -6.974 -137.631 1.00 52.53 87 ASP A CA 1
ATOM 673 C C . ASP A 1 87 ? 35.112 -5.915 -137.504 1.00 52.53 87 ASP A C 1
ATOM 675 O O . ASP A 1 87 ? 34.414 -5.869 -136.486 1.00 52.53 87 ASP A O 1
ATOM 679 N N . GLN A 1 88 ? 34.826 -5.134 -138.557 1.00 57.09 88 GLN A N 1
ATOM 680 C CA . GLN A 1 88 ? 33.652 -4.242 -138.574 1.00 57.09 88 GLN A CA 1
ATOM 681 C C . GLN A 1 88 ? 32.311 -4.993 -138.697 1.00 57.09 88 GLN A C 1
ATOM 683 O O . GLN A 1 88 ? 31.290 -4.513 -138.197 1.00 57.09 88 GLN A O 1
ATOM 688 N N . ALA A 1 89 ? 32.299 -6.193 -139.290 1.00 50.50 89 ALA A N 1
ATOM 689 C CA . ALA A 1 89 ? 31.112 -7.050 -139.342 1.00 50.50 89 ALA A CA 1
ATOM 690 C C . ALA A 1 89 ? 30.863 -7.835 -138.033 1.00 50.50 89 ALA A C 1
ATOM 692 O O . ALA A 1 89 ? 29.730 -8.249 -137.786 1.00 50.50 89 ALA A O 1
ATOM 693 N N . ALA A 1 90 ? 31.870 -8.002 -137.164 1.00 50.72 90 ALA A N 1
ATOM 694 C CA . ALA A 1 90 ? 31.734 -8.702 -135.881 1.00 50.72 90 ALA A CA 1
ATOM 695 C C . ALA A 1 90 ? 31.365 -7.790 -134.686 1.00 50.72 90 ALA A C 1
ATOM 697 O O . ALA A 1 90 ? 30.749 -8.264 -133.732 1.00 50.72 90 ALA A O 1
ATOM 698 N N . VAL A 1 91 ? 31.654 -6.480 -134.724 1.00 53.81 91 VAL A N 1
ATOM 699 C CA . VAL A 1 91 ? 31.401 -5.551 -133.589 1.00 53.81 91 VAL A CA 1
ATOM 700 C C . VAL A 1 91 ? 30.015 -4.866 -133.643 1.00 53.81 91 VAL A C 1
ATOM 702 O O . VAL A 1 91 ? 29.667 -4.071 -132.777 1.00 53.81 91 VAL A O 1
ATOM 705 N N . SER A 1 92 ? 29.145 -5.253 -134.584 1.00 53.16 92 SER A N 1
ATOM 706 C CA . SER A 1 92 ? 27.729 -4.827 -134.641 1.00 53.16 92 SER A CA 1
ATOM 707 C C . SER A 1 92 ? 26.709 -5.959 -134.411 1.00 53.16 92 SER A C 1
ATOM 709 O O . SER A 1 92 ? 25.525 -5.813 -134.713 1.00 53.16 92 SER A O 1
ATOM 711 N N . ALA A 1 93 ? 27.117 -7.083 -133.809 1.00 48.84 93 ALA A N 1
ATOM 712 C CA . ALA A 1 93 ? 26.256 -8.261 -133.636 1.00 48.84 93 ALA A CA 1
ATOM 713 C C . ALA A 1 93 ? 25.179 -8.185 -132.515 1.00 48.84 93 ALA A C 1
ATOM 715 O O . ALA A 1 93 ? 24.530 -9.190 -132.231 1.00 48.84 93 ALA A O 1
ATOM 716 N N . ASN A 1 94 ? 24.909 -7.029 -131.893 1.00 52.28 94 ASN A N 1
ATOM 717 C CA . ASN A 1 94 ? 23.724 -6.840 -131.033 1.00 52.28 94 ASN A CA 1
ATOM 718 C C . ASN A 1 94 ? 23.222 -5.391 -131.118 1.00 52.28 94 ASN A C 1
ATOM 720 O O . ASN A 1 94 ? 23.640 -4.529 -130.350 1.00 52.28 94 ASN A O 1
ATOM 724 N N . ALA A 1 95 ? 22.352 -5.125 -132.089 1.00 53.06 95 ALA A N 1
ATOM 725 C CA . ALA A 1 95 ? 21.868 -3.804 -132.482 1.00 53.06 95 ALA A CA 1
ATOM 726 C C . ALA A 1 95 ? 21.044 -3.049 -131.409 1.00 53.06 95 ALA A C 1
ATOM 728 O O . ALA A 1 95 ? 19.844 -2.844 -131.596 1.00 53.06 95 ALA A O 1
ATOM 729 N N . LYS A 1 96 ? 21.656 -2.603 -130.300 1.00 58.75 96 LYS A N 1
ATOM 730 C CA . LYS A 1 96 ? 20.993 -1.688 -129.348 1.00 58.75 96 LYS A CA 1
ATOM 731 C C . LYS A 1 96 ? 21.789 -0.438 -128.941 1.00 58.75 96 LYS A C 1
ATOM 733 O O . LYS A 1 96 ? 21.175 0.619 -128.966 1.00 58.75 96 LYS A O 1
ATOM 738 N N . ASN A 1 97 ? 23.097 -0.500 -128.646 1.00 64.94 97 ASN A N 1
ATOM 739 C CA . ASN A 1 97 ? 23.861 0.677 -128.174 1.00 64.94 97 ASN A CA 1
ATOM 740 C C . ASN A 1 97 ? 25.210 0.831 -128.903 1.00 64.94 97 ASN A C 1
ATOM 742 O O . ASN A 1 97 ? 25.869 -0.167 -129.205 1.00 64.94 97 ASN A O 1
ATOM 746 N N . THR A 1 98 ? 25.629 2.077 -129.140 1.00 72.06 98 THR A N 1
ATOM 747 C CA . THR A 1 98 ? 26.850 2.459 -129.869 1.00 72.06 98 THR A CA 1
ATOM 748 C C . THR A 1 98 ? 27.905 3.029 -128.920 1.00 72.06 98 THR A C 1
ATOM 750 O O . THR A 1 98 ? 27.611 3.892 -128.091 1.00 72.06 98 THR A O 1
ATOM 753 N N . ASN A 1 99 ? 29.158 2.587 -129.072 1.00 74.00 99 ASN A N 1
ATOM 754 C CA . ASN A 1 99 ? 30.295 3.148 -128.342 1.00 74.00 99 ASN A CA 1
ATOM 755 C C . ASN A 1 99 ? 31.086 4.118 -129.232 1.00 74.00 99 ASN A C 1
ATOM 757 O O . ASN A 1 99 ? 31.553 3.742 -130.307 1.00 74.00 99 ASN A O 1
ATOM 761 N N . TYR A 1 100 ? 31.276 5.346 -128.760 1.00 77.12 100 TYR A N 1
ATOM 762 C CA . TYR A 1 100 ? 32.073 6.390 -129.398 1.00 77.12 100 TYR A CA 1
ATOM 763 C C . TYR A 1 100 ? 33.399 6.585 -128.660 1.00 77.12 100 TYR A C 1
ATOM 765 O O . TYR A 1 100 ? 33.454 6.472 -127.436 1.00 77.12 100 TYR A O 1
ATOM 773 N N . TYR A 1 101 ? 34.455 6.948 -129.389 1.00 74.81 101 TYR A N 1
ATOM 774 C CA . TYR A 1 101 ? 35.801 7.132 -128.839 1.00 74.81 101 TYR A CA 1
ATOM 775 C C . TYR A 1 101 ? 36.451 8.406 -129.394 1.00 74.81 101 TYR A C 1
ATOM 777 O O . TYR A 1 101 ? 36.325 8.697 -130.583 1.00 74.81 101 TYR A O 1
ATOM 785 N N . GLY A 1 102 ? 37.177 9.139 -128.545 1.00 78.31 102 GLY A N 1
ATOM 786 C CA . GLY A 1 102 ? 38.008 10.285 -128.943 1.00 78.31 102 GLY A CA 1
ATOM 787 C C . GLY A 1 102 ? 37.478 11.651 -128.496 1.00 78.31 102 GLY A C 1
ATOM 788 O O . GLY A 1 102 ? 36.481 11.749 -127.785 1.00 78.31 102 GLY A O 1
ATOM 789 N N . SER A 1 103 ? 38.171 12.719 -128.897 1.00 75.75 103 SER A N 1
ATOM 790 C CA . SER A 1 103 ? 37.944 14.098 -128.423 1.00 75.75 103 SER A CA 1
ATOM 791 C C . SER A 1 103 ? 36.764 14.824 -129.068 1.00 75.75 103 SER A C 1
ATOM 793 O O . SER A 1 103 ? 36.325 15.867 -128.586 1.00 75.75 103 SER A O 1
ATOM 795 N N . VAL A 1 104 ? 36.226 14.280 -130.159 1.00 75.88 104 VAL A N 1
ATOM 796 C CA . VAL A 1 104 ? 35.114 14.885 -130.891 1.00 75.88 104 VAL A CA 1
ATOM 797 C C . VAL A 1 104 ? 33.795 14.383 -130.315 1.00 75.88 104 VAL A C 1
ATOM 799 O O . VAL A 1 104 ? 33.523 13.184 -130.324 1.00 75.88 104 VAL A O 1
ATOM 802 N N . LYS A 1 105 ? 32.958 15.313 -129.841 1.00 81.56 105 LYS A N 1
ATOM 803 C CA . LYS A 1 105 ? 31.617 14.997 -129.336 1.00 81.56 105 LYS A CA 1
ATOM 804 C C . LYS A 1 105 ? 30.764 14.361 -130.446 1.00 81.56 105 LYS A C 1
ATOM 806 O O . LYS A 1 105 ? 30.617 14.981 -131.502 1.00 81.56 105 LYS A O 1
ATOM 811 N N . PRO A 1 106 ? 30.147 13.189 -130.212 1.00 82.88 106 PRO A N 1
ATOM 812 C CA . PRO A 1 106 ? 29.259 12.562 -131.186 1.00 82.88 106 PRO A CA 1
ATOM 813 C C . PRO A 1 106 ? 28.066 13.460 -131.531 1.00 82.88 106 PRO A C 1
ATOM 815 O O . PRO A 1 106 ? 27.421 14.016 -130.638 1.00 82.88 106 PRO A O 1
ATOM 818 N N . SER A 1 107 ? 27.764 13.599 -132.825 1.00 76.19 107 SER A N 1
ATOM 819 C CA . SER A 1 107 ? 26.736 14.521 -133.330 1.00 76.19 107 SER A CA 1
ATOM 820 C C . SER A 1 107 ? 25.320 13.930 -133.389 1.00 76.19 107 SER A C 1
ATOM 822 O O . SER A 1 107 ? 24.365 14.699 -133.492 1.00 76.19 107 SER A O 1
ATOM 824 N N . HIS A 1 108 ? 25.167 12.599 -133.306 1.00 79.12 108 HIS A N 1
ATOM 825 C CA . HIS A 1 108 ? 23.872 11.894 -133.386 1.00 79.12 108 HIS A CA 1
ATOM 826 C C . HIS A 1 108 ? 23.718 10.730 -132.375 1.00 79.12 108 HIS A C 1
ATOM 828 O O . HIS A 1 108 ? 23.470 9.600 -132.794 1.00 79.12 108 HIS A O 1
ATOM 834 N N . PRO A 1 109 ? 23.883 10.959 -131.061 1.00 80.56 109 PRO A N 1
ATOM 835 C CA . PRO A 1 109 ? 23.784 9.889 -130.064 1.00 80.56 109 PRO A CA 1
ATOM 836 C C . PRO A 1 109 ? 22.344 9.412 -129.798 1.00 80.56 109 PRO A C 1
ATOM 838 O O . PRO A 1 109 ? 21.393 10.189 -129.909 1.00 80.56 109 PRO A O 1
ATOM 841 N N . GLN A 1 110 ? 22.198 8.139 -129.427 1.00 80.50 110 GLN A N 1
ATOM 842 C CA . GLN A 1 110 ? 20.967 7.503 -128.937 1.00 80.50 110 GLN A CA 1
ATOM 843 C C . GLN A 1 110 ? 21.071 7.235 -127.430 1.00 80.50 110 GLN A C 1
ATOM 845 O O . GLN A 1 110 ? 22.165 7.050 -126.899 1.00 80.50 110 GLN A O 1
ATOM 850 N N . ASP A 1 111 ? 19.938 7.201 -126.728 1.00 79.88 111 ASP A N 1
ATOM 851 C CA . ASP A 1 111 ? 19.924 6.884 -125.297 1.00 79.88 111 ASP A CA 1
ATOM 852 C C . ASP A 1 111 ? 20.511 5.486 -125.039 1.00 79.88 111 ASP A C 1
ATOM 854 O O . ASP A 1 111 ? 20.097 4.495 -125.640 1.00 79.88 111 ASP A O 1
ATOM 858 N N . GLY A 1 112 ? 21.479 5.414 -124.128 1.00 76.88 112 GLY A N 1
ATOM 859 C CA . GLY A 1 112 ? 22.276 4.226 -123.834 1.00 76.88 112 GLY A CA 1
ATOM 860 C C . GLY A 1 112 ? 23.617 4.163 -124.572 1.00 76.88 112 GLY A C 1
ATOM 861 O O . GLY A 1 112 ? 24.436 3.299 -124.239 1.00 76.88 112 GLY A O 1
ATOM 862 N N . ASP A 1 113 ? 23.880 5.061 -125.524 1.00 83.44 113 ASP A N 1
ATOM 863 C CA . ASP A 1 113 ? 25.188 5.159 -126.170 1.00 83.44 113 ASP A CA 1
ATOM 864 C C . ASP A 1 113 ? 26.260 5.598 -125.170 1.00 83.44 113 ASP A C 1
ATOM 866 O O . ASP A 1 113 ? 26.013 6.406 -124.274 1.00 83.44 113 ASP A O 1
ATOM 870 N N . THR A 1 114 ? 27.478 5.083 -125.331 1.00 84.19 114 THR A N 1
ATOM 871 C CA . THR A 1 114 ? 28.607 5.393 -124.443 1.00 84.19 114 THR A CA 1
ATOM 872 C C . THR A 1 114 ? 29.697 6.121 -125.215 1.00 84.19 114 THR A C 1
ATOM 874 O O . THR A 1 114 ? 30.078 5.701 -126.299 1.00 84.19 114 THR A O 1
ATOM 877 N N . TRP A 1 115 ? 30.231 7.207 -124.669 1.00 86.88 115 TRP A N 1
ATOM 878 C CA . TRP A 1 115 ? 31.329 7.976 -125.240 1.00 86.88 115 TRP A CA 1
ATOM 879 C C . TRP A 1 115 ? 32.524 7.982 -124.294 1.00 86.88 115 TRP A C 1
ATOM 881 O O . TRP A 1 115 ? 32.487 8.563 -123.210 1.00 86.88 115 TRP A O 1
ATOM 891 N N . PHE A 1 116 ? 33.601 7.348 -124.741 1.00 83.25 116 PHE A N 1
ATOM 892 C CA . PHE A 1 116 ? 34.915 7.390 -124.119 1.00 83.25 116 PHE A CA 1
ATOM 893 C C . PHE A 1 116 ? 35.643 8.627 -124.645 1.00 83.25 116 PHE A C 1
ATOM 895 O O . PHE A 1 116 ? 36.291 8.599 -125.699 1.00 83.25 116 PHE A O 1
ATOM 902 N N . TRP A 1 117 ? 35.450 9.743 -123.950 1.00 84.25 117 TRP A N 1
ATOM 903 C CA . TRP A 1 117 ? 35.975 11.036 -124.357 1.00 84.25 117 TRP A CA 1
ATOM 904 C C . TRP A 1 117 ? 37.403 11.225 -123.848 1.00 84.25 117 TRP A C 1
ATOM 906 O O . TRP A 1 117 ? 37.777 10.745 -122.777 1.00 84.25 117 TRP A O 1
ATOM 916 N N . VAL A 1 118 ? 38.203 11.944 -124.631 1.00 76.50 118 VAL A N 1
ATOM 917 C CA . VAL A 1 118 ? 39.568 12.346 -124.270 1.00 76.50 118 VAL A CA 1
ATOM 918 C C . VAL A 1 118 ? 39.722 13.819 -124.621 1.00 76.50 118 VAL A C 1
ATOM 920 O O . VAL A 1 118 ? 39.441 14.200 -125.751 1.00 76.50 118 VAL A O 1
ATOM 923 N N . ASP A 1 119 ? 40.147 14.648 -123.678 1.00 77.44 119 ASP A N 1
ATOM 924 C CA . ASP A 1 119 ? 40.405 16.077 -123.878 1.00 77.44 119 ASP A CA 1
ATOM 925 C C . ASP A 1 119 ? 41.744 16.437 -123.221 1.00 77.44 119 ASP A C 1
ATOM 927 O O . ASP A 1 119 ? 41.846 16.593 -122.000 1.00 77.44 119 ASP A O 1
ATOM 931 N N . GLY A 1 120 ? 42.804 16.474 -124.034 1.00 79.94 120 GLY A N 1
ATOM 932 C CA . GLY A 1 120 ? 44.183 16.565 -123.549 1.00 79.94 120 GLY A CA 1
ATOM 933 C C . GLY A 1 120 ? 44.541 15.394 -122.625 1.00 79.94 120 GLY A C 1
ATOM 934 O O . GLY A 1 120 ? 44.386 14.235 -123.005 1.00 79.94 120 GLY A O 1
ATOM 935 N N . ASP A 1 121 ? 44.990 15.712 -121.407 1.00 73.44 121 ASP A N 1
ATOM 936 C CA . ASP A 1 121 ? 45.393 14.734 -120.382 1.00 73.44 121 ASP A CA 1
ATOM 937 C C . ASP A 1 121 ? 44.207 14.156 -119.587 1.00 73.44 121 ASP A C 1
ATOM 939 O O . ASP A 1 121 ? 44.385 13.286 -118.732 1.00 73.44 121 ASP A O 1
ATOM 943 N N . LYS A 1 122 ? 42.985 14.648 -119.829 1.00 76.75 122 LYS A N 1
ATOM 944 C CA . LYS A 1 122 ? 41.774 14.175 -119.152 1.00 76.75 122 LYS A CA 1
ATOM 945 C C . LYS A 1 122 ? 41.017 13.214 -120.044 1.00 76.75 122 LYS A C 1
ATOM 947 O O . LYS A 1 122 ? 40.910 13.401 -121.253 1.00 76.75 122 LYS A O 1
ATOM 952 N N . SER A 1 123 ? 40.449 12.194 -119.427 1.00 78.88 123 SER A N 1
ATOM 953 C CA . SER A 1 123 ? 39.584 11.248 -120.116 1.00 78.88 123 SER A CA 1
ATOM 954 C C . SER A 1 123 ? 38.459 10.805 -119.202 1.00 78.88 123 SER A C 1
ATOM 956 O O . SER A 1 123 ? 38.552 10.916 -117.977 1.00 78.88 123 SER A O 1
ATOM 958 N N . GLY A 1 124 ? 37.380 10.328 -119.802 1.00 84.75 124 GLY A N 1
ATOM 959 C CA . GLY A 1 124 ? 36.226 9.872 -119.057 1.00 84.75 124 GLY A CA 1
ATOM 960 C C . GLY A 1 124 ? 35.226 9.142 -119.928 1.00 84.75 124 GLY A C 1
ATOM 961 O O . GLY A 1 124 ? 35.382 8.996 -121.141 1.00 84.75 124 GLY A O 1
ATOM 962 N N . ILE A 1 125 ? 34.181 8.666 -119.274 1.00 87.00 125 ILE A N 1
ATOM 963 C CA . ILE A 1 125 ? 33.087 7.926 -119.874 1.00 87.00 125 ILE A CA 1
ATOM 964 C C . ILE A 1 125 ? 31.828 8.748 -119.661 1.00 87.00 125 ILE A C 1
ATOM 966 O O . ILE A 1 125 ? 31.428 9.017 -118.527 1.00 87.00 125 ILE A O 1
ATOM 970 N N . LYS A 1 126 ? 31.190 9.134 -120.760 1.00 87.25 126 LYS A N 1
ATOM 971 C CA . LYS A 1 126 ? 29.846 9.706 -120.766 1.00 87.25 126 LYS A CA 1
ATOM 972 C C . LYS A 1 126 ? 28.877 8.676 -121.314 1.00 87.25 126 LYS A C 1
ATOM 974 O O . LYS A 1 126 ? 29.208 7.969 -122.255 1.00 87.25 126 LYS A O 1
ATOM 979 N N . VAL A 1 127 ? 27.684 8.599 -120.749 1.00 86.31 127 VAL A N 1
ATOM 980 C CA . VAL A 1 127 ? 26.582 7.803 -121.294 1.00 86.31 127 VAL A CA 1
ATOM 981 C C . VAL A 1 127 ? 25.486 8.774 -121.696 1.00 86.31 127 VAL A C 1
ATOM 983 O O . VAL A 1 127 ? 25.172 9.702 -120.951 1.00 86.31 127 VAL A O 1
ATOM 986 N N . PHE A 1 128 ? 24.946 8.621 -122.897 1.00 83.50 128 PHE A N 1
ATOM 987 C CA . PHE A 1 128 ? 23.863 9.465 -123.371 1.00 83.50 128 PHE A CA 1
ATOM 988 C C . PHE A 1 128 ? 22.560 8.974 -122.748 1.00 83.50 128 PHE A C 1
ATOM 990 O O . PHE A 1 128 ? 22.182 7.821 -122.938 1.00 83.50 128 PHE A O 1
ATOM 997 N N . VAL A 1 129 ? 21.913 9.806 -121.938 1.00 80.81 129 VAL A N 1
ATOM 998 C CA . VAL A 1 129 ? 20.687 9.445 -121.217 1.00 80.81 129 VAL A CA 1
ATOM 999 C C . VAL A 1 129 ? 19.747 10.646 -121.230 1.00 80.81 129 VAL A C 1
ATOM 1001 O O . VAL A 1 129 ? 20.138 11.739 -120.825 1.00 80.81 129 VAL A O 1
ATOM 1004 N N . ASN A 1 130 ? 18.498 10.444 -121.651 1.00 80.75 130 ASN A N 1
ATOM 1005 C CA . ASN A 1 130 ? 17.446 11.457 -121.730 1.00 80.75 130 ASN A CA 1
ATOM 1006 C C . ASN A 1 130 ? 17.843 12.712 -122.528 1.00 80.75 130 ASN A C 1
ATOM 1008 O O . ASN A 1 130 ? 17.501 13.831 -122.144 1.00 80.75 130 ASN A O 1
ATOM 1012 N N . GLY A 1 131 ? 18.548 12.535 -123.649 1.00 81.19 131 GLY A N 1
ATOM 1013 C CA . GLY A 1 131 ? 18.895 13.636 -124.556 1.00 81.19 131 GLY A CA 1
ATOM 1014 C C . GLY A 1 131 ? 20.164 14.423 -124.207 1.00 81.19 131 GLY A C 1
ATOM 1015 O O . GLY A 1 131 ? 20.520 15.321 -124.971 1.00 81.19 131 GLY A O 1
ATOM 1016 N N . ASP A 1 132 ? 20.877 14.068 -123.132 1.00 83.94 132 ASP A N 1
ATOM 1017 C CA . ASP A 1 132 ? 22.154 14.679 -122.747 1.00 83.94 132 ASP A CA 1
ATOM 1018 C C . ASP A 1 132 ? 23.250 13.638 -122.461 1.00 83.94 132 ASP A C 1
ATOM 1020 O O . ASP A 1 132 ? 23.001 12.516 -122.023 1.00 83.94 132 ASP A O 1
ATOM 1024 N N . TRP A 1 133 ? 24.510 14.022 -122.702 1.00 84.50 133 TRP A N 1
ATOM 1025 C CA . TRP A 1 133 ? 25.675 13.210 -122.337 1.00 84.50 133 TRP A CA 1
ATOM 1026 C C . TRP A 1 133 ? 25.978 13.377 -120.847 1.00 84.50 133 TRP A C 1
ATOM 1028 O O . TRP A 1 133 ? 26.541 14.396 -120.440 1.00 84.50 133 TRP A O 1
ATOM 1038 N N . VAL A 1 134 ? 25.643 12.366 -120.049 1.00 83.81 134 VAL A N 1
ATOM 1039 C CA . VAL A 1 134 ? 25.871 12.342 -118.601 1.00 83.81 134 VAL A CA 1
ATOM 1040 C C . VAL A 1 134 ? 27.229 11.716 -118.308 1.00 83.81 134 VAL A C 1
ATOM 1042 O O . VAL A 1 134 ? 27.535 10.619 -118.766 1.00 83.81 134 VAL A O 1
ATOM 1045 N N . GLU A 1 135 ? 28.064 12.418 -117.547 1.00 83.31 135 GLU A N 1
ATOM 1046 C CA . GLU A 1 135 ? 29.372 11.924 -117.115 1.00 83.31 135 GLU A CA 1
ATOM 1047 C C . GLU A 1 135 ? 29.214 10.817 -116.073 1.00 83.31 135 GLU A C 1
ATOM 1049 O O . GLU A 1 135 ? 28.644 11.040 -115.009 1.00 83.31 135 GLU A O 1
ATOM 1054 N N . SER A 1 136 ? 29.697 9.618 -116.398 1.00 77.94 136 SER A N 1
ATOM 1055 C CA . SER A 1 136 ? 29.636 8.457 -115.511 1.00 77.94 136 SER A CA 1
ATOM 1056 C C . SER A 1 136 ? 30.881 8.366 -114.634 1.00 77.94 136 SER A C 1
ATOM 1058 O O . SER A 1 136 ? 30.757 8.156 -113.434 1.00 77.94 136 SER A O 1
ATOM 1060 N N . VAL A 1 137 ? 32.068 8.510 -115.230 1.00 77.56 137 VAL A N 1
ATOM 1061 C CA . VAL A 1 137 ? 33.368 8.570 -114.545 1.00 77.56 137 VAL A CA 1
ATOM 1062 C C . VAL A 1 137 ? 34.332 9.410 -115.380 1.00 77.56 137 VAL A C 1
ATOM 1064 O O . VAL A 1 137 ? 34.277 9.388 -116.606 1.00 77.56 137 VAL A O 1
ATOM 1067 N N . ASP A 1 138 ? 35.227 10.133 -114.732 1.00 82.25 138 ASP A N 1
ATOM 1068 C CA . ASP A 1 138 ? 36.307 10.907 -115.339 1.00 82.25 138 ASP A CA 1
ATOM 1069 C C . ASP A 1 138 ? 37.627 10.676 -114.590 1.00 82.25 138 ASP A C 1
ATOM 1071 O O . ASP A 1 138 ? 37.671 10.072 -113.514 1.00 82.25 138 ASP A O 1
ATOM 1075 N N . SER A 1 139 ? 38.716 11.203 -115.137 1.00 77.62 139 SER A N 1
ATOM 1076 C CA . SER A 1 139 ? 40.052 11.107 -114.548 1.00 77.62 139 SER A CA 1
ATOM 1077 C C . SER A 1 139 ? 40.216 11.822 -113.193 1.00 77.62 139 SER A C 1
ATOM 1079 O O . SER A 1 139 ? 41.284 11.728 -112.600 1.00 77.62 139 SER A O 1
ATOM 1081 N N . ALA A 1 140 ? 39.207 12.549 -112.693 1.00 79.25 140 ALA A N 1
ATOM 1082 C CA . ALA A 1 140 ? 39.194 13.207 -111.380 1.00 79.25 140 ALA A CA 1
ATOM 1083 C C . ALA A 1 140 ? 38.157 12.594 -110.415 1.00 79.25 140 ALA A C 1
ATOM 1085 O O . ALA A 1 140 ? 37.924 13.130 -109.330 1.00 79.25 140 ALA A O 1
ATOM 1086 N N . THR A 1 141 ? 37.514 11.489 -110.799 1.00 82.00 141 THR A N 1
ATOM 1087 C CA . THR A 1 141 ? 36.401 10.894 -110.049 1.00 82.00 141 THR A CA 1
ATOM 1088 C C . THR A 1 141 ? 36.855 10.348 -108.702 1.00 82.00 141 THR A C 1
ATOM 1090 O O . THR A 1 141 ? 36.146 10.525 -107.719 1.00 82.00 141 THR A O 1
ATOM 1093 N N . GLU A 1 142 ? 38.062 9.789 -108.616 1.00 81.00 142 GLU A N 1
ATOM 1094 C CA . GLU A 1 142 ? 38.658 9.355 -107.348 1.00 81.00 142 GLU A CA 1
ATOM 1095 C C . GLU A 1 142 ? 38.856 10.528 -106.373 1.00 81.00 142 GLU A C 1
ATOM 1097 O O . GLU A 1 142 ? 38.398 10.458 -105.234 1.00 81.00 142 GLU A O 1
ATOM 1102 N N . GLN A 1 143 ? 39.425 11.647 -106.839 1.00 84.38 143 GLN A N 1
ATOM 1103 C CA . GLN A 1 143 ? 39.603 12.849 -106.016 1.00 84.38 143 GLN A CA 1
ATOM 1104 C C . GLN A 1 143 ? 38.256 13.421 -105.555 1.00 84.38 143 GLN A C 1
ATOM 1106 O O . GLN A 1 143 ? 38.088 13.728 -104.381 1.00 84.38 143 GLN A O 1
ATOM 1111 N N . LYS A 1 144 ? 37.260 13.505 -106.449 1.00 83.94 144 LYS A N 1
ATOM 1112 C CA . LYS A 1 144 ? 35.905 13.972 -106.103 1.00 83.94 144 LYS A CA 1
ATOM 1113 C C . LYS A 1 144 ? 35.226 13.061 -105.077 1.00 83.94 144 LYS A C 1
ATOM 1115 O O . LYS A 1 144 ? 34.495 13.555 -104.223 1.00 83.94 144 LYS A O 1
ATOM 1120 N N . ILE A 1 145 ? 35.426 11.744 -105.168 1.00 83.12 145 ILE A N 1
ATOM 1121 C CA . ILE A 1 145 ? 34.920 10.789 -104.174 1.00 83.12 145 ILE A CA 1
ATOM 1122 C C . ILE A 1 145 ? 35.625 11.019 -102.834 1.00 83.12 145 ILE A C 1
ATOM 1124 O O . ILE A 1 145 ? 34.930 11.140 -101.830 1.00 83.12 145 ILE A O 1
ATOM 1128 N N . SER A 1 146 ? 36.955 11.156 -102.816 1.00 85.75 146 SER A N 1
ATOM 1129 C CA . SER A 1 146 ? 37.718 11.438 -101.591 1.00 85.75 146 SER A CA 1
ATOM 1130 C C . SER A 1 146 ? 37.274 12.742 -100.930 1.00 85.75 146 SER A C 1
ATOM 1132 O O . SER A 1 146 ? 36.901 12.729 -99.764 1.00 85.75 146 SER A O 1
ATOM 1134 N N . ASP A 1 147 ? 37.206 13.845 -101.680 1.00 88.12 147 ASP A N 1
ATOM 1135 C CA . ASP A 1 147 ? 36.821 15.160 -101.153 1.00 88.12 147 ASP A CA 1
ATOM 1136 C C . ASP A 1 147 ? 35.390 15.150 -100.590 1.00 88.12 147 ASP A C 1
ATOM 1138 O O . ASP A 1 147 ? 35.113 15.744 -99.546 1.00 88.12 147 ASP A O 1
ATOM 1142 N N . ASN A 1 148 ? 34.463 14.456 -101.261 1.00 85.31 148 ASN A N 1
ATOM 1143 C CA . ASN A 1 148 ? 33.089 14.315 -100.783 1.00 85.31 148 ASN A CA 1
ATOM 1144 C C . ASN A 1 148 ? 32.993 13.412 -99.547 1.00 85.31 148 ASN A C 1
ATOM 1146 O O . ASN A 1 148 ? 32.183 13.695 -98.665 1.00 85.31 148 ASN A O 1
ATOM 1150 N N . VAL A 1 149 ? 33.805 12.353 -99.461 1.00 87.50 149 VAL A N 1
ATOM 1151 C CA . VAL A 1 149 ? 33.893 11.493 -98.272 1.00 87.50 149 VAL A CA 1
ATOM 1152 C C . VAL A 1 149 ? 34.495 12.270 -97.103 1.00 87.50 149 VAL A C 1
ATOM 1154 O O . VAL A 1 149 ? 33.902 12.276 -96.030 1.00 87.50 149 VAL A O 1
ATOM 1157 N N . ASP A 1 150 ? 35.590 13.001 -97.304 1.00 91.50 150 ASP A N 1
ATOM 1158 C CA . ASP A 1 150 ? 36.223 13.826 -96.270 1.00 91.50 150 ASP A CA 1
ATOM 1159 C C . ASP A 1 150 ? 35.296 14.942 -95.792 1.00 91.50 150 ASP A C 1
ATOM 1161 O O . ASP A 1 150 ? 35.175 15.194 -94.588 1.00 91.50 150 ASP A O 1
ATOM 1165 N N . LYS A 1 151 ? 34.569 15.580 -96.716 1.00 90.12 151 LYS A N 1
ATOM 1166 C CA . LYS A 1 151 ? 33.527 16.546 -96.371 1.00 90.12 151 LYS A CA 1
ATOM 1167 C C . LYS A 1 151 ? 32.396 15.893 -95.580 1.00 90.12 151 LYS A C 1
ATOM 1169 O O . LYS A 1 151 ? 32.002 16.441 -94.555 1.00 90.12 151 LYS A O 1
ATOM 1174 N N . ALA A 1 152 ? 31.905 14.728 -96.000 1.00 86.44 152 ALA A N 1
ATOM 1175 C CA . ALA A 1 152 ? 30.853 14.008 -95.285 1.00 86.44 152 ALA A CA 1
ATOM 1176 C C . ALA A 1 152 ? 31.306 13.575 -93.880 1.00 86.44 152 ALA A C 1
ATOM 1178 O O . ALA A 1 152 ? 30.545 13.711 -92.926 1.00 86.44 152 ALA A O 1
ATOM 1179 N N . VAL A 1 153 ? 32.552 13.121 -93.726 1.00 87.62 153 VAL A N 1
ATOM 1180 C CA . VAL A 1 153 ? 33.159 12.780 -92.430 1.00 87.62 153 VAL A CA 1
ATOM 1181 C C . VAL A 1 153 ? 33.317 14.025 -91.557 1.00 87.62 153 VAL A C 1
ATOM 1183 O O . VAL A 1 153 ? 33.010 13.981 -90.367 1.00 87.62 153 VAL A O 1
ATOM 1186 N N . THR A 1 154 ? 33.738 15.152 -92.131 1.00 91.38 154 THR A N 1
ATOM 1187 C CA . THR A 1 154 ? 33.892 16.427 -91.411 1.00 91.38 154 THR A CA 1
ATOM 1188 C C . THR A 1 154 ? 32.546 16.982 -90.949 1.00 91.38 154 THR A C 1
ATOM 1190 O O . THR A 1 154 ? 32.408 17.379 -89.788 1.00 91.38 154 THR A O 1
ATOM 1193 N N . ASP A 1 155 ? 31.541 16.973 -91.824 1.00 89.56 155 ASP A N 1
ATOM 1194 C CA . ASP A 1 155 ? 30.183 17.417 -91.514 1.00 89.56 155 ASP A CA 1
ATOM 1195 C C . ASP A 1 155 ? 29.552 16.485 -90.458 1.00 89.56 155 ASP A C 1
ATOM 1197 O O . ASP A 1 155 ? 28.983 16.967 -89.477 1.00 89.56 155 ASP A O 1
ATOM 1201 N N . ALA A 1 156 ? 29.736 15.161 -90.573 1.00 85.00 156 ALA A N 1
ATOM 1202 C CA . ALA A 1 156 ? 29.293 14.188 -89.569 1.00 85.00 156 ALA A CA 1
ATOM 1203 C C . ALA A 1 156 ? 29.997 14.378 -88.218 1.00 85.00 156 ALA A C 1
ATOM 1205 O O . ALA A 1 156 ? 29.358 14.285 -87.170 1.00 85.00 156 ALA A O 1
ATOM 1206 N N . LYS A 1 157 ? 31.297 14.694 -88.224 1.00 89.62 157 LYS A N 1
ATOM 1207 C CA . LYS A 1 157 ? 32.057 14.990 -87.007 1.00 89.62 157 LYS A CA 1
ATOM 1208 C C . LYS A 1 157 ? 31.580 16.279 -86.350 1.00 89.62 157 LYS A C 1
ATOM 1210 O O . LYS A 1 157 ? 31.361 16.289 -85.146 1.00 89.62 157 LYS A O 1
ATOM 1215 N N . THR A 1 158 ? 31.359 17.334 -87.128 1.00 90.25 158 THR A N 1
ATOM 1216 C CA . THR A 1 158 ? 30.846 18.612 -86.616 1.00 90.25 158 THR A CA 1
ATOM 1217 C C . THR A 1 158 ? 29.440 18.448 -86.047 1.00 90.25 158 THR A C 1
ATOM 1219 O O . THR A 1 158 ? 29.162 18.953 -84.963 1.00 90.25 158 THR A O 1
ATOM 1222 N N . TYR A 1 159 ? 28.574 17.689 -86.722 1.00 89.75 159 TYR A N 1
ATOM 1223 C CA . TYR A 1 159 ? 27.248 17.358 -86.207 1.00 89.75 159 TYR A CA 1
ATOM 1224 C C . TYR A 1 159 ? 27.325 16.531 -84.917 1.00 89.75 159 TYR A C 1
ATOM 1226 O O . TYR A 1 159 ? 26.624 16.833 -83.956 1.00 89.75 159 TYR A O 1
ATOM 1234 N N . SER A 1 160 ? 28.208 15.529 -84.855 1.00 85.19 160 SER A N 1
ATOM 1235 C CA . SER A 1 160 ? 28.433 14.735 -83.643 1.00 85.19 160 SER A CA 1
ATOM 1236 C C . SER A 1 160 ? 28.966 15.589 -82.492 1.00 85.19 160 SER A C 1
ATOM 1238 O O . SER A 1 160 ? 28.490 15.458 -81.369 1.00 85.19 160 SER A O 1
ATOM 1240 N N . ASP A 1 161 ? 29.924 16.477 -82.751 1.00 89.81 161 ASP A N 1
ATOM 1241 C CA . ASP A 1 161 ? 30.508 17.360 -81.740 1.00 89.81 161 ASP A CA 1
ATOM 1242 C C . ASP A 1 161 ? 29.459 18.380 -81.239 1.00 89.81 161 ASP A C 1
ATOM 1244 O O . ASP A 1 161 ? 29.366 18.622 -80.034 1.00 89.81 161 ASP A O 1
ATOM 1248 N N . GLN A 1 162 ? 28.594 18.902 -82.121 1.00 89.75 162 GLN A N 1
ATOM 1249 C CA . GLN A 1 162 ? 27.436 19.729 -81.746 1.00 89.75 162 GLN A CA 1
ATOM 1250 C C . GLN A 1 162 ? 26.402 18.949 -80.928 1.00 89.75 162 GLN A C 1
ATOM 1252 O O . GLN A 1 162 ? 25.960 19.440 -79.895 1.00 89.75 162 GLN A O 1
ATOM 1257 N N . ALA A 1 163 ? 26.047 17.728 -81.336 1.00 85.88 163 ALA A N 1
ATOM 1258 C CA . ALA A 1 163 ? 25.110 16.880 -80.600 1.00 85.88 163 ALA A CA 1
ATOM 1259 C C . ALA A 1 163 ? 25.645 16.523 -79.204 1.00 85.88 163 ALA A C 1
ATOM 1261 O O . ALA A 1 163 ? 24.893 16.542 -78.233 1.00 85.88 163 ALA A O 1
ATOM 1262 N N . ILE A 1 164 ? 26.951 16.267 -79.076 1.00 85.81 164 ILE A N 1
ATOM 1263 C CA . ILE A 1 164 ? 27.617 16.048 -77.786 1.00 85.81 164 ILE A CA 1
ATOM 1264 C C . ILE A 1 164 ? 27.594 17.323 -76.936 1.00 85.81 164 ILE A C 1
ATOM 1266 O O . ILE A 1 164 ? 27.332 17.239 -75.737 1.00 85.81 164 ILE A O 1
ATOM 1270 N N . ALA A 1 165 ? 27.849 18.495 -77.525 1.00 87.94 165 ALA A N 1
ATOM 1271 C CA . ALA A 1 165 ? 27.800 19.770 -76.811 1.00 87.94 165 ALA A CA 1
ATOM 1272 C C . ALA A 1 165 ? 26.380 20.099 -76.323 1.00 87.94 165 ALA A C 1
ATOM 1274 O O . ALA A 1 165 ? 26.200 20.401 -75.147 1.00 87.94 165 ALA A O 1
ATOM 1275 N N . THR A 1 166 ? 25.366 19.951 -77.179 1.00 90.38 166 THR A N 1
ATOM 1276 C CA . THR A 1 166 ? 23.957 20.143 -76.811 1.00 90.38 166 THR A CA 1
ATOM 1277 C C . THR A 1 166 ? 23.508 19.140 -75.752 1.00 90.38 166 THR A C 1
ATOM 1279 O O . THR A 1 166 ? 22.872 19.537 -74.780 1.00 90.38 166 THR A O 1
ATOM 1282 N N . ASN A 1 167 ? 23.878 17.861 -75.876 1.00 90.12 167 ASN A N 1
ATOM 1283 C CA . ASN A 1 167 ? 23.589 16.877 -74.832 1.00 90.12 167 ASN A CA 1
ATOM 1284 C C . ASN A 1 167 ? 24.284 17.230 -73.516 1.00 90.12 167 ASN A C 1
ATOM 1286 O O . ASN A 1 167 ? 23.686 17.052 -72.463 1.00 90.12 167 ASN A O 1
ATOM 1290 N N . ARG A 1 168 ? 25.517 17.749 -73.547 1.00 87.25 168 ARG A N 1
ATOM 1291 C CA . ARG A 1 168 ? 26.214 18.193 -72.333 1.00 87.25 168 ARG A CA 1
ATOM 1292 C C . ARG A 1 168 ? 25.498 19.371 -71.677 1.00 87.25 168 ARG A C 1
ATOM 1294 O O . ARG A 1 168 ? 25.265 19.317 -70.481 1.00 87.25 168 ARG A O 1
ATOM 1301 N N . GLU A 1 169 ? 25.089 20.379 -72.445 1.00 87.50 169 GLU A N 1
ATOM 1302 C CA . GLU A 1 169 ? 24.318 21.516 -71.920 1.00 87.50 169 GLU A CA 1
ATOM 1303 C C . GLU A 1 169 ? 22.972 21.079 -71.324 1.00 87.50 169 GLU A C 1
ATOM 1305 O O . GLU A 1 169 ? 22.576 21.574 -70.269 1.00 87.50 169 GLU A O 1
ATOM 1310 N N . GLN A 1 170 ? 22.282 20.127 -71.960 1.00 89.81 170 GLN A N 1
ATOM 1311 C CA . GLN A 1 170 ? 21.034 19.563 -71.438 1.00 89.81 170 GLN A CA 1
ATOM 1312 C C . GLN A 1 170 ? 21.264 18.763 -70.154 1.00 89.81 170 GLN A C 1
ATOM 1314 O O . GLN A 1 170 ? 20.549 18.971 -69.177 1.00 89.81 170 GLN A O 1
ATOM 1319 N N . VAL A 1 171 ? 22.290 17.910 -70.121 1.00 87.19 171 VAL A N 1
ATOM 1320 C CA . VAL A 1 171 ? 22.666 17.137 -68.929 1.00 87.19 171 VAL A CA 1
ATOM 1321 C C . VAL A 1 171 ? 23.084 18.063 -67.788 1.00 87.19 171 VAL A C 1
ATOM 1323 O O . VAL A 1 171 ? 22.638 17.868 -66.664 1.00 87.19 171 VAL A O 1
ATOM 1326 N N . ASP A 1 172 ? 23.866 19.109 -68.052 1.00 89.06 172 ASP A N 1
ATOM 1327 C CA . ASP A 1 172 ? 24.274 20.080 -67.033 1.00 89.06 172 ASP A CA 1
ATOM 1328 C C . ASP A 1 172 ? 23.069 20.875 -66.496 1.00 89.06 172 ASP A C 1
ATOM 1330 O O . ASP A 1 172 ? 22.966 21.114 -65.289 1.00 89.06 172 ASP A O 1
ATOM 1334 N N . ALA A 1 173 ? 22.111 21.241 -67.357 1.00 87.69 173 ALA A N 1
ATOM 1335 C CA . ALA A 1 173 ? 20.863 21.887 -66.947 1.00 87.69 173 ALA A CA 1
ATOM 1336 C C . ALA A 1 173 ? 19.960 20.954 -66.119 1.00 87.69 173 ALA A C 1
ATOM 1338 O O . ALA A 1 173 ? 19.352 21.390 -65.133 1.00 87.69 173 ALA A O 1
ATOM 1339 N N . GLU A 1 174 ? 19.888 19.669 -66.472 1.00 88.38 174 GLU A N 1
ATOM 1340 C CA . GLU A 1 174 ? 19.166 18.653 -65.701 1.00 88.38 174 GLU A CA 1
ATOM 1341 C C . GLU A 1 174 ? 19.843 18.377 -64.357 1.00 88.38 174 GLU A C 1
ATOM 1343 O O . GLU A 1 174 ? 19.164 18.380 -63.332 1.00 88.38 174 GLU A O 1
ATOM 1348 N N . ILE A 1 175 ? 21.172 18.245 -64.318 1.00 88.94 175 ILE A N 1
ATOM 1349 C CA . ILE A 1 175 ? 21.956 18.114 -63.080 1.00 88.94 175 ILE A CA 1
ATOM 1350 C C . ILE A 1 175 ? 21.732 19.331 -62.187 1.00 88.94 175 ILE A C 1
ATOM 1352 O O . ILE A 1 175 ? 21.494 19.174 -60.989 1.00 88.94 175 ILE A O 1
ATOM 1356 N N . LYS A 1 176 ? 21.743 20.545 -62.750 1.00 90.44 176 LYS A N 1
ATOM 1357 C CA . LYS A 1 176 ? 21.435 21.757 -61.988 1.00 90.44 176 LYS A CA 1
ATOM 1358 C C . LYS A 1 176 ? 20.007 21.726 -61.445 1.00 90.44 176 LYS A C 1
ATOM 1360 O O . LYS A 1 176 ? 19.806 22.033 -60.278 1.00 90.44 176 LYS A O 1
ATOM 1365 N N . THR A 1 177 ? 19.031 21.310 -62.247 1.00 91.56 177 THR A N 1
ATOM 1366 C CA . THR A 1 177 ? 17.629 21.192 -61.810 1.00 91.56 177 THR A CA 1
ATOM 1367 C C . THR A 1 177 ? 17.469 20.168 -60.685 1.00 91.56 177 THR A C 1
ATOM 1369 O O . THR A 1 177 ? 16.726 20.406 -59.734 1.00 91.56 177 THR A O 1
ATOM 1372 N N . VAL A 1 178 ? 18.165 19.033 -60.771 1.00 88.38 178 VAL A N 1
ATOM 1373 C CA . VAL A 1 178 ? 18.184 18.000 -59.726 1.00 88.38 178 VAL A CA 1
ATOM 1374 C C . VAL A 1 178 ? 18.868 18.519 -58.463 1.00 88.38 178 VAL A C 1
ATOM 1376 O O . VAL A 1 178 ? 18.350 18.305 -57.371 1.00 88.38 178 VAL A O 1
ATOM 1379 N N . SER A 1 179 ? 19.980 19.240 -58.597 1.00 89.81 179 SER A N 1
ATOM 1380 C CA . SER A 1 179 ? 20.692 19.866 -57.478 1.00 89.81 179 SER A CA 1
ATOM 1381 C C . SER A 1 179 ? 19.834 20.926 -56.777 1.00 89.81 179 SER A C 1
ATOM 1383 O O . SER A 1 179 ? 19.645 20.857 -55.565 1.00 89.81 179 SER A O 1
ATOM 1385 N N . ASP A 1 180 ? 19.212 21.835 -57.537 1.00 87.88 180 ASP A N 1
ATOM 1386 C CA . ASP A 1 180 ? 18.299 22.859 -57.014 1.00 87.88 180 ASP A CA 1
ATOM 1387 C C . ASP A 1 180 ? 17.098 22.208 -56.296 1.00 87.88 180 ASP A C 1
ATOM 1389 O O . ASP A 1 180 ? 16.723 22.630 -55.203 1.00 87.88 180 ASP A O 1
ATOM 1393 N N . LYS A 1 181 ? 16.524 21.133 -56.862 1.00 91.19 181 LYS A N 1
ATOM 1394 C CA . LYS A 1 181 ? 15.454 20.353 -56.212 1.00 91.19 181 LYS A CA 1
ATOM 1395 C C . LYS A 1 181 ? 15.927 19.614 -54.967 1.00 91.19 181 LYS A C 1
ATOM 1397 O O . LYS A 1 181 ? 15.158 19.498 -54.024 1.00 91.19 181 LYS A O 1
ATOM 1402 N N . THR A 1 182 ? 17.160 19.121 -54.948 1.00 86.00 182 THR A N 1
ATOM 1403 C CA . THR A 1 182 ? 17.738 18.461 -53.769 1.00 86.00 182 THR A CA 1
ATOM 1404 C C . THR A 1 182 ? 17.891 19.468 -52.632 1.00 86.00 182 THR A C 1
ATOM 1406 O O . THR A 1 182 ? 17.406 19.214 -51.536 1.00 86.00 182 THR A O 1
ATOM 1409 N N . ALA A 1 183 ? 18.435 20.654 -52.914 1.00 85.06 183 ALA A N 1
ATOM 1410 C CA . ALA A 1 183 ? 18.534 21.738 -51.936 1.00 85.06 183 ALA A CA 1
ATOM 1411 C C . ALA A 1 183 ? 17.152 22.222 -51.453 1.00 85.06 183 ALA A C 1
ATOM 1413 O O . ALA A 1 183 ? 16.966 22.511 -50.271 1.00 85.06 183 ALA A O 1
ATOM 1414 N N . GLN A 1 184 ? 16.160 22.280 -52.349 1.00 88.12 184 GLN A N 1
ATOM 1415 C CA . GLN A 1 184 ? 14.778 22.585 -51.978 1.00 88.12 184 GLN A CA 1
ATOM 1416 C C . GLN A 1 184 ? 14.193 21.511 -51.051 1.00 88.12 184 GLN A C 1
ATOM 1418 O O . GLN A 1 184 ? 13.625 21.858 -50.021 1.00 88.12 184 GLN A O 1
ATOM 1423 N N . LEU A 1 185 ? 14.366 20.226 -51.375 1.00 87.25 185 LEU A N 1
ATOM 1424 C CA . LEU A 1 185 ? 13.901 19.112 -50.545 1.00 87.25 185 LEU A CA 1
ATOM 1425 C C . LEU A 1 185 ? 14.583 19.098 -49.172 1.00 87.25 185 LEU A C 1
ATOM 1427 O O . LEU A 1 185 ? 13.921 18.834 -48.176 1.00 87.25 185 LEU A O 1
ATOM 1431 N N . GLU A 1 186 ? 15.872 19.430 -49.091 1.00 90.62 186 GLU A N 1
ATOM 1432 C CA . GLU A 1 186 ? 16.588 19.580 -47.817 1.00 90.62 186 GLU A CA 1
ATOM 1433 C C . GLU A 1 186 ? 16.025 20.738 -46.976 1.00 90.62 186 GLU A C 1
ATOM 1435 O O . GLU A 1 186 ? 15.827 20.589 -45.769 1.00 90.62 186 GLU A O 1
ATOM 1440 N N . SER A 1 187 ? 15.698 21.875 -47.602 1.00 85.69 187 SER A N 1
ATOM 1441 C CA . SER A 1 187 ? 15.052 23.007 -46.923 1.00 85.69 187 SER A CA 1
ATOM 1442 C C . SER A 1 187 ? 13.625 22.678 -46.471 1.00 85.69 187 SER A C 1
ATOM 1444 O O . SER A 1 187 ? 13.227 23.045 -45.366 1.00 85.69 187 SER A O 1
ATOM 1446 N N . GLU A 1 188 ? 12.849 21.983 -47.305 1.00 88.12 188 GLU A N 1
ATOM 1447 C CA . GLU A 1 188 ? 11.491 21.536 -46.981 1.00 88.12 188 GLU A CA 1
ATOM 1448 C C . GLU A 1 188 ? 11.502 20.490 -45.861 1.00 88.12 188 GLU A C 1
ATOM 1450 O O . GLU A 1 188 ? 10.669 20.559 -44.957 1.00 88.12 188 GLU A O 1
ATOM 1455 N N . GLN A 1 189 ? 12.477 19.575 -45.857 1.00 86.00 189 GLN A N 1
ATOM 1456 C CA . GLN A 1 189 ? 12.682 18.617 -44.773 1.00 86.00 189 GLN A CA 1
ATOM 1457 C C . GLN A 1 189 ? 13.042 19.330 -43.463 1.00 86.00 189 GLN A C 1
ATOM 1459 O O . GLN A 1 189 ? 12.443 19.034 -42.433 1.00 86.00 189 GLN A O 1
ATOM 1464 N N . ALA A 1 190 ? 13.936 20.323 -43.490 1.00 84.25 190 ALA A N 1
ATOM 1465 C CA . ALA A 1 190 ? 14.280 21.111 -42.303 1.00 84.25 190 ALA A CA 1
ATOM 1466 C C . ALA A 1 190 ? 13.085 21.925 -41.763 1.00 84.25 190 ALA A C 1
ATOM 1468 O O . ALA A 1 190 ? 12.892 22.037 -40.546 1.00 84.25 190 ALA A O 1
ATOM 1469 N N . GLU A 1 191 ? 12.245 22.472 -42.647 1.00 88.62 191 GLU A N 1
ATOM 1470 C CA . GLU A 1 191 ? 10.986 23.113 -42.256 1.00 88.62 191 GLU A CA 1
ATOM 1471 C C . GLU A 1 191 ? 9.986 22.121 -41.657 1.00 88.62 191 GLU A C 1
ATOM 1473 O O . GLU A 1 191 ? 9.322 22.451 -40.671 1.00 88.62 191 GLU A O 1
ATOM 1478 N N . LEU A 1 192 ? 9.853 20.928 -42.243 1.00 87.12 192 LEU A N 1
ATOM 1479 C CA . LEU A 1 192 ? 8.991 19.864 -41.730 1.00 87.12 192 LEU A CA 1
ATOM 1480 C C . LEU A 1 192 ? 9.460 19.394 -40.358 1.00 87.12 192 LEU A C 1
ATOM 1482 O O . LEU A 1 192 ? 8.630 19.288 -39.460 1.00 87.12 192 LEU A O 1
ATOM 1486 N N . ASP A 1 193 ? 10.761 19.208 -40.157 1.00 88.19 193 ASP A N 1
ATOM 1487 C CA . ASP A 1 193 ? 11.341 18.836 -38.865 1.00 88.19 193 ASP A CA 1
ATOM 1488 C C . ASP A 1 193 ? 11.100 19.931 -37.817 1.00 88.19 193 ASP A C 1
ATOM 1490 O O . ASP A 1 193 ? 10.706 19.642 -36.686 1.00 88.19 193 ASP A O 1
ATOM 1494 N N . THR A 1 194 ? 11.240 21.203 -38.202 1.00 90.12 194 THR A N 1
ATOM 1495 C CA . THR A 1 194 ? 10.944 22.350 -37.327 1.00 90.12 194 THR A CA 1
ATOM 1496 C C . THR A 1 194 ? 9.458 22.422 -36.975 1.00 90.12 194 THR A C 1
ATOM 1498 O O . THR A 1 194 ? 9.104 22.628 -35.813 1.00 90.12 194 THR A O 1
ATOM 1501 N N . LYS A 1 195 ? 8.562 22.219 -37.951 1.00 89.38 195 LYS A N 1
ATOM 1502 C CA . LYS A 1 195 ? 7.106 22.173 -37.731 1.00 89.38 195 LYS A CA 1
ATOM 1503 C C . LYS A 1 195 ? 6.716 20.973 -36.873 1.00 89.38 195 LYS A C 1
ATOM 1505 O O . LYS A 1 195 ? 5.915 21.136 -35.960 1.00 89.38 195 LYS A O 1
ATOM 1510 N N . ALA A 1 196 ? 7.307 19.802 -37.101 1.00 85.88 196 ALA A N 1
ATOM 1511 C CA . ALA A 1 196 ? 7.081 18.595 -36.312 1.00 85.88 196 ALA A CA 1
ATOM 1512 C C . ALA A 1 196 ? 7.535 18.783 -34.859 1.00 85.88 196 ALA A C 1
ATOM 1514 O O . ALA A 1 196 ? 6.788 18.456 -33.939 1.00 85.88 196 ALA A O 1
ATOM 1515 N N . GLN A 1 197 ? 8.703 19.393 -34.635 1.00 87.88 197 GLN A N 1
ATOM 1516 C CA . GLN A 1 197 ? 9.156 19.782 -33.297 1.00 87.88 197 GLN A CA 1
ATOM 1517 C C . GLN A 1 197 ? 8.242 20.842 -32.672 1.00 87.88 197 GLN A C 1
ATOM 1519 O O . GLN A 1 197 ? 7.918 20.747 -31.492 1.00 87.88 197 GLN A O 1
ATOM 1524 N N . GLY A 1 198 ? 7.776 21.823 -33.449 1.00 90.38 198 GLY A N 1
ATOM 1525 C CA . GLY A 1 198 ? 6.805 22.825 -33.009 1.00 90.38 198 GLY A CA 1
ATOM 1526 C C . GLY A 1 198 ? 5.482 22.203 -32.563 1.00 90.38 198 GLY A C 1
ATOM 1527 O O . GLY A 1 198 ? 5.005 22.508 -31.473 1.00 90.38 198 GLY A O 1
ATOM 1528 N N . TYR A 1 199 ? 4.928 21.277 -33.348 1.00 88.75 199 TYR A N 1
ATOM 1529 C CA . TYR A 1 199 ? 3.718 20.535 -32.996 1.00 88.75 199 TYR A CA 1
ATOM 1530 C C . TYR A 1 199 ? 3.930 19.612 -31.798 1.00 88.75 199 TYR A C 1
ATOM 1532 O O . TYR A 1 199 ? 3.066 19.563 -30.930 1.00 88.75 199 TYR A O 1
ATOM 1540 N N . ALA A 1 200 ? 5.075 18.933 -31.691 1.00 83.38 200 ALA A N 1
ATOM 1541 C CA . ALA A 1 200 ? 5.404 18.114 -30.525 1.00 83.38 200 ALA A CA 1
ATOM 1542 C C . ALA A 1 200 ? 5.535 18.963 -29.248 1.00 83.38 200 ALA A C 1
ATOM 1544 O O . ALA A 1 200 ? 5.020 18.590 -28.195 1.00 83.38 200 ALA A O 1
ATOM 1545 N N . ASN A 1 201 ? 6.166 20.136 -29.343 1.00 89.31 201 ASN A N 1
ATOM 1546 C CA . ASN A 1 201 ? 6.295 21.080 -28.234 1.00 89.31 201 ASN A CA 1
ATOM 1547 C C . ASN A 1 201 ? 4.947 21.688 -27.842 1.00 89.31 201 ASN A C 1
ATOM 1549 O O . ASN A 1 201 ? 4.666 21.802 -26.651 1.00 89.31 201 ASN A O 1
ATOM 1553 N N . GLN A 1 202 ? 4.109 22.044 -28.818 1.00 87.44 202 GLN A N 1
ATOM 1554 C CA . GLN A 1 202 ? 2.760 22.546 -28.569 1.00 87.44 202 GLN A CA 1
ATOM 1555 C C . GLN A 1 202 ? 1.886 21.462 -27.937 1.00 87.44 202 GLN A C 1
ATOM 1557 O O . GLN A 1 202 ? 1.278 21.720 -26.911 1.00 87.44 202 GLN A O 1
ATOM 1562 N N . ALA A 1 203 ? 1.907 20.230 -28.452 1.00 87.75 203 ALA A N 1
ATOM 1563 C CA . ALA A 1 203 ? 1.180 19.107 -27.865 1.00 87.75 203 ALA A CA 1
ATOM 1564 C C . ALA A 1 203 ? 1.648 18.802 -26.433 1.00 87.75 203 ALA A C 1
ATOM 1566 O O . ALA A 1 203 ? 0.833 18.507 -25.564 1.00 87.75 203 ALA A O 1
ATOM 1567 N N . LEU A 1 204 ? 2.951 18.919 -26.152 1.00 90.19 204 LEU A N 1
ATOM 1568 C CA . LEU A 1 204 ? 3.482 18.799 -24.794 1.00 90.19 204 LEU A CA 1
ATOM 1569 C C . LEU A 1 204 ? 3.042 19.967 -23.895 1.00 90.19 204 LEU A C 1
ATOM 1571 O O . LEU A 1 204 ? 2.773 19.754 -22.713 1.00 90.19 204 LEU A O 1
ATOM 1575 N N . ALA A 1 205 ? 2.991 21.191 -24.422 1.00 89.06 205 ALA A N 1
ATOM 1576 C CA . ALA A 1 205 ? 2.521 22.368 -23.696 1.00 89.06 205 ALA A CA 1
ATOM 1577 C C . ALA A 1 205 ? 1.020 22.277 -23.388 1.00 89.06 205 ALA A C 1
ATOM 1579 O O . ALA A 1 205 ? 0.633 22.493 -22.242 1.00 89.06 205 ALA A O 1
ATOM 1580 N N . ASP A 1 206 ? 0.212 21.874 -24.366 1.00 90.69 206 ASP A N 1
ATOM 1581 C CA . ASP A 1 206 ? -1.225 21.642 -24.235 1.00 90.69 206 ASP A CA 1
ATOM 1582 C C . ASP A 1 206 ? -1.488 20.506 -23.245 1.00 90.69 206 ASP A C 1
ATOM 1584 O O . ASP A 1 206 ? -2.235 20.692 -22.294 1.00 90.69 206 ASP A O 1
ATOM 1588 N N . ALA A 1 207 ? -0.775 19.378 -23.348 1.00 86.62 207 ALA A N 1
ATOM 1589 C CA . ALA A 1 207 ? -0.889 18.283 -22.383 1.00 86.62 207 ALA A CA 1
ATOM 1590 C C . ALA A 1 207 ? -0.529 18.718 -20.951 1.00 86.62 207 ALA A C 1
ATOM 1592 O O . ALA A 1 207 ? -1.178 18.300 -19.990 1.00 86.62 207 ALA A O 1
ATOM 1593 N N . LYS A 1 208 ? 0.489 19.575 -20.780 1.00 91.00 208 LYS A N 1
ATOM 1594 C CA . LYS A 1 208 ? 0.838 20.157 -19.473 1.00 91.00 208 LYS A CA 1
ATOM 1595 C C . LYS A 1 208 ? -0.243 21.114 -18.971 1.00 91.00 208 LYS A C 1
ATOM 1597 O O . LYS A 1 208 ? -0.584 21.045 -17.791 1.00 91.00 208 LYS A O 1
ATOM 1602 N N . ALA A 1 209 ? -0.777 21.973 -19.836 1.00 88.75 209 ALA A N 1
ATOM 1603 C CA . ALA A 1 209 ? -1.841 22.915 -19.505 1.00 88.75 209 ALA A CA 1
ATOM 1604 C C . ALA A 1 209 ? -3.142 22.187 -19.140 1.00 88.75 209 ALA A C 1
ATOM 1606 O O . ALA A 1 209 ? -3.731 22.495 -18.108 1.00 88.75 209 ALA A O 1
ATOM 1607 N N . ASP A 1 210 ? -3.530 21.163 -19.899 1.00 90.50 210 ASP A N 1
ATOM 1608 C CA . ASP A 1 210 ? -4.696 20.316 -19.637 1.00 90.50 210 ASP A CA 1
ATOM 1609 C C . ASP A 1 210 ? -4.529 19.511 -18.350 1.00 90.50 210 ASP A C 1
ATOM 1611 O O . ASP A 1 210 ? -5.455 19.429 -17.542 1.00 90.50 210 ASP A O 1
ATOM 1615 N N . THR A 1 211 ? -3.334 18.964 -18.098 1.00 89.06 211 THR A N 1
ATOM 1616 C CA . THR A 1 211 ? -3.024 18.280 -16.832 1.00 89.06 211 THR A CA 1
ATOM 1617 C C . THR A 1 211 ? -3.123 19.252 -15.658 1.00 89.06 211 THR A C 1
ATOM 1619 O O . THR A 1 211 ? -3.716 18.924 -14.631 1.00 89.06 211 THR A O 1
ATOM 1622 N N . GLN A 1 212 ? -2.589 20.467 -15.801 1.00 90.06 212 GLN A N 1
ATOM 1623 C CA . GLN A 1 212 ? -2.658 21.501 -14.772 1.00 90.06 212 GLN A CA 1
ATOM 1624 C C . GLN A 1 212 ? -4.096 21.978 -14.538 1.00 90.06 212 GLN A C 1
ATOM 1626 O O . GLN A 1 212 ? -4.512 22.091 -13.387 1.00 90.06 212 GLN A O 1
ATOM 1631 N N . ALA A 1 213 ? -4.869 22.210 -15.598 1.00 89.62 213 ALA A N 1
ATOM 1632 C CA . ALA A 1 213 ? -6.275 22.590 -15.526 1.00 89.62 213 ALA A CA 1
ATOM 1633 C C . ALA A 1 213 ? -7.117 21.480 -14.884 1.00 89.62 213 ALA A C 1
ATOM 1635 O O . ALA A 1 213 ? -7.930 21.757 -14.006 1.00 89.62 213 ALA A O 1
ATOM 1636 N N . THR A 1 214 ? -6.868 20.217 -15.242 1.00 89.81 214 THR A N 1
ATOM 1637 C CA . THR A 1 214 ? -7.521 19.044 -14.643 1.00 89.81 214 THR A CA 1
ATOM 1638 C C . THR A 1 214 ? -7.169 18.913 -13.165 1.00 89.81 214 THR A C 1
ATOM 1640 O O . THR A 1 214 ? -8.060 18.705 -12.344 1.00 89.81 214 THR A O 1
ATOM 1643 N N . ALA A 1 215 ? -5.900 19.091 -12.790 1.00 84.31 215 ALA A N 1
ATOM 1644 C CA . ALA A 1 215 ? -5.469 19.067 -11.394 1.00 84.31 215 ALA A CA 1
ATOM 1645 C C . ALA A 1 215 ? -6.085 20.220 -10.583 1.00 84.31 215 ALA A C 1
ATOM 1647 O O . ALA A 1 215 ? -6.572 19.999 -9.476 1.00 84.31 215 ALA A O 1
ATOM 1648 N N . GLN A 1 216 ? -6.132 21.434 -11.140 1.00 90.12 216 GLN A N 1
ATOM 1649 C CA . GLN A 1 216 ? -6.780 22.593 -10.515 1.00 90.12 216 GLN A CA 1
ATOM 1650 C C . GLN A 1 216 ? -8.286 22.388 -10.362 1.00 90.12 216 GLN A C 1
ATOM 1652 O O . GLN A 1 216 ? -8.833 22.674 -9.299 1.00 90.12 216 GLN A O 1
ATOM 1657 N N . LYS A 1 217 ? -8.956 21.862 -11.391 1.00 91.25 217 LYS A N 1
ATOM 1658 C CA . LYS A 1 217 ? -10.385 21.553 -11.353 1.00 91.25 217 LYS A CA 1
ATOM 1659 C C . LYS A 1 217 ? -10.685 20.457 -10.336 1.00 91.25 217 LYS A C 1
ATOM 1661 O O . LYS A 1 217 ? -11.569 20.638 -9.513 1.00 91.25 217 LYS A O 1
ATOM 1666 N N . THR A 1 218 ? -9.884 19.393 -10.309 1.00 90.00 218 THR A N 1
ATOM 1667 C CA . THR A 1 218 ? -9.981 18.321 -9.307 1.00 90.00 218 THR A CA 1
ATOM 1668 C C . THR A 1 218 ? -9.793 18.867 -7.892 1.00 90.00 218 THR A C 1
ATOM 1670 O O . THR A 1 218 ? -10.559 18.523 -6.999 1.00 90.00 218 THR A O 1
ATOM 1673 N N . ALA A 1 219 ? -8.826 19.764 -7.676 1.00 84.69 219 ALA A N 1
ATOM 1674 C CA . ALA A 1 219 ? -8.616 20.407 -6.381 1.00 84.69 219 ALA A CA 1
ATOM 1675 C C . ALA A 1 219 ? -9.784 21.329 -5.983 1.00 84.69 219 ALA A C 1
ATOM 1677 O O . ALA A 1 219 ? -10.210 21.313 -4.832 1.00 84.69 219 ALA A O 1
ATOM 1678 N N . GLN A 1 220 ? -10.341 22.101 -6.923 1.00 88.75 220 GLN A N 1
ATOM 1679 C CA . GLN A 1 220 ? -11.526 22.937 -6.688 1.00 88.75 220 GLN A CA 1
ATOM 1680 C C . GLN A 1 220 ? -12.778 22.102 -6.403 1.00 88.75 220 GLN A C 1
ATOM 1682 O O . GLN A 1 220 ? -13.559 22.455 -5.520 1.00 88.75 220 GLN A O 1
ATOM 1687 N N . ASP A 1 221 ? -12.966 20.997 -7.119 1.00 90.56 221 ASP A N 1
ATOM 1688 C CA . ASP A 1 221 ? -14.088 20.080 -6.923 1.00 90.56 221 ASP A CA 1
ATOM 1689 C C . ASP A 1 221 ? -13.960 19.355 -5.583 1.00 90.56 221 ASP A C 1
ATOM 1691 O O . ASP A 1 221 ? -14.935 19.284 -4.836 1.00 90.56 221 ASP A O 1
ATOM 1695 N N . ALA A 1 222 ? -12.750 18.920 -5.216 1.00 85.50 222 ALA A N 1
ATOM 1696 C CA . ALA A 1 222 ? -12.458 18.376 -3.894 1.00 85.50 222 ALA A CA 1
ATOM 1697 C C . ALA A 1 222 ? -12.723 19.407 -2.787 1.00 85.50 222 ALA A C 1
ATOM 1699 O O . ALA A 1 222 ? -13.375 19.080 -1.800 1.00 85.50 222 ALA A O 1
ATOM 1700 N N . GLN A 1 223 ? -12.301 20.663 -2.964 1.00 89.94 223 GLN A N 1
ATOM 1701 C CA . GLN A 1 223 ? -12.570 21.738 -2.005 1.00 89.94 223 GLN A CA 1
ATOM 1702 C C . GLN A 1 223 ? -14.068 22.049 -1.895 1.00 89.94 223 GLN A C 1
ATOM 1704 O O . GLN A 1 223 ? -14.579 22.265 -0.800 1.00 89.94 223 GLN A O 1
ATOM 1709 N N . THR A 1 224 ? -14.791 22.046 -3.014 1.00 91.69 224 THR A N 1
ATOM 1710 C CA . THR A 1 224 ? -16.244 22.262 -3.039 1.00 91.69 224 THR A CA 1
ATOM 1711 C C . THR A 1 224 ? -16.975 21.115 -2.346 1.00 91.69 224 THR A C 1
ATOM 1713 O O . THR A 1 224 ? -17.866 21.358 -1.535 1.00 91.69 224 THR A O 1
ATOM 1716 N N . ALA A 1 225 ? -16.577 19.868 -2.609 1.00 88.25 225 ALA A N 1
ATOM 1717 C CA . ALA A 1 225 ? -17.100 18.695 -1.920 1.00 88.25 225 ALA A CA 1
ATOM 1718 C C . ALA A 1 225 ? -16.819 18.759 -0.412 1.00 88.25 225 ALA A C 1
ATOM 1720 O O . ALA A 1 225 ? -17.712 18.459 0.377 1.00 88.25 225 ALA A O 1
ATOM 1721 N N . LEU A 1 226 ? -15.629 19.221 -0.012 1.00 85.50 226 LEU A N 1
ATOM 1722 C CA . LEU A 1 226 ? -15.265 19.423 1.389 1.00 85.50 226 LEU A CA 1
ATOM 1723 C C . LEU A 1 226 ? -16.151 20.486 2.056 1.00 85.50 226 LEU A C 1
ATOM 1725 O O . LEU A 1 226 ? -16.728 20.221 3.105 1.00 85.50 226 LEU A O 1
ATOM 1729 N N . ASN A 1 227 ? -16.334 21.647 1.420 1.00 89.31 227 ASN A N 1
ATOM 1730 C CA . ASN A 1 227 ? -17.181 22.732 1.931 1.00 89.31 227 ASN A CA 1
ATOM 1731 C C . ASN A 1 227 ? -18.659 22.310 2.025 1.00 89.31 227 ASN A C 1
ATOM 1733 O O . ASN A 1 227 ? -19.368 22.673 2.966 1.00 89.31 227 ASN A O 1
ATOM 1737 N N . ASN A 1 228 ? -19.139 21.526 1.057 1.00 88.38 228 ASN A N 1
ATOM 1738 C CA . ASN A 1 228 ? -20.496 20.984 1.068 1.00 88.38 228 ASN A CA 1
ATOM 1739 C C . ASN A 1 228 ? -20.667 19.924 2.162 1.00 88.38 228 ASN A C 1
ATOM 1741 O O . ASN A 1 228 ? -21.697 19.915 2.836 1.00 88.38 228 ASN A O 1
ATOM 1745 N N . ALA A 1 229 ? -19.670 19.059 2.370 1.00 83.50 229 ALA A N 1
ATOM 1746 C CA . ALA A 1 229 ? -19.653 18.101 3.471 1.00 83.50 229 ALA A CA 1
ATOM 1747 C C . ALA A 1 229 ? -19.618 18.816 4.828 1.00 83.50 229 ALA A C 1
ATOM 1749 O O . ALA A 1 229 ? -20.371 18.445 5.722 1.00 83.50 229 ALA A O 1
ATOM 1750 N N . GLU A 1 230 ? -18.830 19.884 4.963 1.00 82.19 230 GLU A N 1
ATOM 1751 C CA . GLU A 1 230 ? -18.792 20.738 6.153 1.00 82.19 230 GLU A CA 1
ATOM 1752 C C . GLU A 1 230 ? -20.154 21.392 6.417 1.00 82.19 230 GLU A C 1
ATOM 1754 O O . GLU A 1 230 ? -20.673 21.316 7.527 1.00 82.19 230 GLU A O 1
ATOM 1759 N N . THR A 1 231 ? -20.787 21.955 5.386 1.00 81.88 231 THR A N 1
ATOM 1760 C CA . THR A 1 231 ? -22.123 22.563 5.493 1.00 81.88 231 THR A CA 1
ATOM 1761 C C . THR A 1 231 ? -23.187 21.528 5.863 1.00 81.88 231 THR A C 1
ATOM 1763 O O . THR A 1 231 ? -24.021 21.779 6.730 1.00 81.88 231 THR A O 1
ATOM 1766 N N . THR A 1 232 ? -23.150 20.347 5.242 1.00 83.12 232 THR A N 1
ATOM 1767 C CA . THR A 1 232 ? -24.081 19.242 5.526 1.00 83.12 232 THR A CA 1
ATOM 1768 C C . THR A 1 232 ? -23.894 18.737 6.953 1.00 83.12 232 THR A C 1
ATOM 1770 O O . THR A 1 232 ? -24.871 18.553 7.673 1.00 83.12 232 THR A O 1
ATOM 1773 N N . LEU A 1 233 ? -22.647 18.602 7.407 1.00 73.69 233 LEU A N 1
ATOM 1774 C CA . LEU A 1 233 ? -22.319 18.234 8.781 1.00 73.69 233 LEU A CA 1
ATOM 1775 C C . LEU A 1 233 ? -22.826 19.290 9.776 1.00 73.69 233 LEU A C 1
ATOM 1777 O O . LEU A 1 233 ? -23.457 18.938 10.771 1.00 73.69 233 LEU A O 1
ATOM 1781 N N . GLN A 1 234 ? -22.632 20.582 9.493 1.00 74.31 234 GLN A N 1
ATOM 1782 C CA . GLN A 1 234 ? -23.172 21.676 10.311 1.00 74.31 234 GLN A CA 1
ATOM 1783 C C . GLN A 1 234 ? -24.713 21.662 10.358 1.00 74.31 234 GLN A C 1
ATOM 1785 O O . GLN A 1 234 ? -25.308 21.909 11.412 1.00 74.31 234 GLN A O 1
ATOM 1790 N N . GLN A 1 235 ? -25.374 21.330 9.246 1.00 74.31 235 GLN A N 1
ATOM 1791 C CA . GLN A 1 235 ? -26.834 21.221 9.158 1.00 74.31 235 GLN A CA 1
ATOM 1792 C C . GLN A 1 235 ? -27.383 19.994 9.900 1.00 74.31 235 GLN A C 1
ATOM 1794 O O . GLN A 1 235 ? -28.366 20.126 10.632 1.00 74.31 235 GLN A O 1
ATOM 1799 N N . GLU A 1 236 ? -26.746 18.826 9.786 1.00 70.31 236 GLU A N 1
ATOM 1800 C CA . GLU A 1 236 ? -27.144 17.618 10.524 1.00 70.31 236 GLU A CA 1
ATOM 1801 C C . GLU A 1 236 ? -26.945 17.761 12.039 1.00 70.31 236 GLU A C 1
ATOM 1803 O O . GLU A 1 236 ? -27.771 17.281 12.821 1.00 70.31 236 GLU A O 1
ATOM 1808 N N . ILE A 1 237 ? -25.889 18.461 12.468 1.00 59.25 237 ILE A N 1
ATOM 1809 C CA . ILE A 1 237 ? -25.655 18.791 13.882 1.00 59.25 237 ILE A CA 1
ATOM 1810 C C . ILE A 1 237 ? -26.757 19.724 14.410 1.00 59.25 237 ILE A C 1
ATOM 1812 O O . ILE A 1 237 ? -27.231 19.540 15.530 1.00 59.25 237 ILE A O 1
ATOM 1816 N N . SER A 1 238 ? -27.227 20.668 13.587 1.00 57.19 238 SER A N 1
ATOM 1817 C CA . SER A 1 238 ? -28.263 21.644 13.961 1.00 57.19 238 SER A CA 1
ATOM 1818 C C . SER A 1 238 ? -29.685 21.060 14.032 1.00 57.19 238 SER A C 1
ATOM 1820 O O . SER A 1 238 ? -30.550 21.652 14.671 1.00 57.19 238 SER A O 1
ATOM 1822 N N . GLN A 1 239 ? -29.960 19.910 13.398 1.00 56.81 239 GLN A N 1
ATOM 1823 C CA . GLN A 1 239 ? -31.305 19.303 13.352 1.00 56.81 239 GLN A CA 1
ATOM 1824 C C . GLN A 1 239 ? -31.579 18.242 14.434 1.00 56.81 239 GLN A C 1
ATOM 1826 O O . GLN A 1 239 ? -32.734 17.869 14.635 1.00 56.81 239 GLN A O 1
ATOM 1831 N N . LYS A 1 240 ? -30.561 17.750 15.155 1.00 58.00 240 LYS A N 1
ATOM 1832 C CA . LYS A 1 240 ? -30.725 16.679 16.163 1.00 58.00 240 LYS A CA 1
ATOM 1833 C C . LYS A 1 240 ? -31.045 17.164 17.585 1.00 58.00 240 LYS A C 1
ATOM 1835 O O . LYS A 1 240 ? -31.296 16.326 18.449 1.00 58.00 240 LYS A O 1
ATOM 1840 N N . VAL A 1 241 ? -31.060 18.476 17.847 1.00 50.84 241 VAL A N 1
ATOM 1841 C CA . VAL A 1 241 ? -31.328 19.051 19.178 1.00 50.84 241 VAL A CA 1
ATOM 1842 C C . VAL A 1 241 ? -32.076 20.390 19.027 1.00 50.84 241 VAL A C 1
ATOM 1844 O O . VAL A 1 241 ? -31.603 21.267 18.313 1.00 50.84 241 VAL A O 1
ATOM 1847 N N . SER A 1 242 ? -33.243 20.574 19.667 1.00 63.97 242 SER A N 1
ATOM 1848 C CA . SER A 1 242 ? -33.921 21.889 19.705 1.00 63.97 242 SER A CA 1
ATOM 1849 C C . SER A 1 242 ? -33.042 22.909 20.444 1.00 63.97 242 SER A C 1
ATOM 1851 O O . SER A 1 242 ? -32.345 22.505 21.363 1.00 63.97 242 SER A O 1
ATOM 1853 N N . GLN A 1 243 ? -33.063 24.214 20.126 1.00 58.19 243 GLN A N 1
ATOM 1854 C CA . GLN A 1 243 ? -32.232 25.203 20.852 1.00 58.19 243 GLN A CA 1
ATOM 1855 C C . GLN A 1 243 ? -32.450 25.133 22.379 1.00 58.19 243 GLN A C 1
ATOM 1857 O O . GLN A 1 243 ? -31.509 25.314 23.132 1.00 58.19 243 GLN A O 1
ATOM 1862 N N . ALA A 1 244 ? -33.653 24.776 22.845 1.00 62.47 244 ALA A N 1
ATOM 1863 C CA . ALA A 1 244 ? -33.949 24.589 24.266 1.00 62.47 244 ALA A CA 1
ATOM 1864 C C . ALA A 1 244 ? -33.337 23.303 24.859 1.00 62.47 244 ALA A C 1
ATOM 1866 O O . ALA A 1 244 ? -32.797 23.338 25.963 1.00 62.47 244 ALA A O 1
ATOM 1867 N N . ASP A 1 245 ? -33.379 22.181 24.133 1.00 65.31 245 ASP A N 1
ATOM 1868 C CA . ASP A 1 245 ? -32.686 20.948 24.536 1.00 65.31 245 ASP A CA 1
ATOM 1869 C C . ASP A 1 245 ? -31.171 21.105 24.422 1.00 65.31 245 ASP A C 1
ATOM 1871 O O . ASP A 1 245 ? -30.432 20.537 25.221 1.00 65.31 245 ASP A O 1
ATOM 1875 N N . TYR A 1 246 ? -30.716 21.906 23.458 1.00 64.25 246 TYR A N 1
ATOM 1876 C CA . TYR A 1 246 ? -29.328 22.262 23.247 1.00 64.25 246 TYR A CA 1
ATOM 1877 C C . TYR A 1 246 ? -28.887 23.113 24.417 1.00 64.25 246 TYR A C 1
ATOM 1879 O O . TYR A 1 246 ? -27.980 22.694 25.104 1.00 64.25 246 TYR A O 1
ATOM 1887 N N . ASP A 1 247 ? -29.561 24.203 24.761 1.00 67.88 247 ASP A N 1
ATOM 1888 C CA . ASP A 1 247 ? -29.209 25.058 25.897 1.00 67.88 247 ASP A CA 1
ATOM 1889 C C . ASP A 1 247 ? -29.301 24.306 27.238 1.00 67.88 247 ASP A C 1
ATOM 1891 O O . ASP A 1 247 ? -28.430 24.472 28.090 1.00 67.88 247 ASP A O 1
ATOM 1895 N N . ALA A 1 248 ? -30.282 23.412 27.427 1.00 72.94 248 ALA A N 1
ATOM 1896 C CA . ALA A 1 248 ? -30.392 22.576 28.628 1.00 72.94 248 ALA A CA 1
ATOM 1897 C C . ALA A 1 248 ? -29.279 21.523 28.711 1.00 72.94 248 ALA A C 1
ATOM 1899 O O . ALA A 1 248 ? -28.671 21.343 29.769 1.00 72.94 248 ALA A O 1
ATOM 1900 N N . LYS A 1 249 ? -28.965 20.845 27.601 1.00 68.56 249 LYS A N 1
ATOM 1901 C CA . LYS A 1 249 ? -27.834 19.914 27.526 1.00 68.56 249 LYS A CA 1
ATOM 1902 C C . LYS A 1 249 ? -26.502 20.629 27.551 1.00 68.56 249 LYS A C 1
ATOM 1904 O O . LYS A 1 249 ? -25.579 20.067 28.106 1.00 68.56 249 LYS A O 1
ATOM 1909 N N . THR A 1 250 ? -26.401 21.849 27.045 1.00 70.19 250 THR A N 1
ATOM 1910 C CA . THR A 1 250 ? -25.197 22.686 27.077 1.00 70.19 250 THR A CA 1
ATOM 1911 C C . THR A 1 250 ? -25.016 23.284 28.465 1.00 70.19 250 THR A C 1
ATOM 1913 O O . THR A 1 250 ? -23.884 23.442 28.900 1.00 70.19 250 THR A O 1
ATOM 1916 N N . GLY A 1 251 ? -26.096 23.533 29.210 1.00 76.62 251 GLY A N 1
ATOM 1917 C CA . GLY A 1 251 ? -26.081 23.899 30.626 1.00 76.62 251 GLY A CA 1
ATOM 1918 C C . GLY A 1 251 ? -25.701 22.730 31.539 1.00 76.62 251 GLY A C 1
ATOM 1919 O O . GLY A 1 251 ? -24.807 22.876 32.366 1.00 76.62 251 GLY A O 1
ATOM 1920 N N . ASP A 1 252 ? -26.302 21.548 31.353 1.00 78.44 252 ASP A N 1
ATOM 1921 C CA . ASP A 1 252 ? -25.926 20.308 32.058 1.00 78.44 252 ASP A CA 1
ATOM 1922 C C . ASP A 1 252 ? -24.500 19.874 31.689 1.00 78.44 252 ASP A C 1
ATOM 1924 O O . ASP A 1 252 ? -23.709 19.512 32.557 1.00 78.44 252 ASP A O 1
ATOM 1928 N N . LEU A 1 253 ? -24.127 19.996 30.412 1.00 75.25 253 LEU A N 1
ATOM 1929 C CA . LEU A 1 253 ? -22.762 19.807 29.940 1.00 75.25 253 LEU A CA 1
ATOM 1930 C C . LEU A 1 253 ? -21.848 20.875 30.521 1.00 75.25 253 LEU A C 1
ATOM 1932 O O . LEU A 1 253 ? -20.781 20.510 30.961 1.00 75.25 253 LEU A O 1
ATOM 1936 N N . SER A 1 254 ? -22.239 22.145 30.627 1.00 77.62 254 SER A N 1
ATOM 1937 C CA . SER A 1 254 ? -21.414 23.183 31.263 1.00 77.62 254 SER A CA 1
ATOM 1938 C C . SER A 1 254 ? -21.234 22.929 32.756 1.00 77.62 254 SER A C 1
ATOM 1940 O O . SER A 1 254 ? -20.150 23.172 33.274 1.00 77.62 254 SER A O 1
ATOM 1942 N N . LEU A 1 255 ? -22.239 22.396 33.460 1.00 78.31 255 LEU A N 1
ATOM 1943 C CA . LEU A 1 255 ? -22.144 22.019 34.875 1.00 78.31 255 LEU A CA 1
ATOM 1944 C C . LEU A 1 255 ? -21.264 20.776 35.068 1.00 78.31 255 LEU A C 1
ATOM 1946 O O . LEU A 1 255 ? -20.411 20.745 35.957 1.00 78.31 255 LEU A O 1
ATOM 1950 N N . LYS A 1 256 ? -21.431 19.762 34.213 1.00 78.19 256 LYS A N 1
ATOM 1951 C CA . LYS A 1 256 ? -20.610 18.543 34.198 1.00 78.19 256 LYS A CA 1
ATOM 1952 C C . LYS A 1 256 ? -19.191 18.821 33.740 1.00 78.19 256 LYS A C 1
ATOM 1954 O O . LYS A 1 256 ? -18.280 18.280 34.338 1.00 78.19 256 LYS A O 1
ATOM 1959 N N . VAL A 1 257 ? -18.999 19.691 32.755 1.00 78.69 257 VAL A N 1
ATOM 1960 C CA . VAL A 1 257 ? -17.702 20.208 32.311 1.00 78.69 257 VAL A CA 1
ATOM 1961 C C . VAL A 1 257 ? -17.109 21.073 33.401 1.00 78.69 257 VAL A C 1
ATOM 1963 O O . VAL A 1 257 ? -15.935 20.925 33.640 1.00 78.69 257 VAL A O 1
ATOM 1966 N N . SER A 1 258 ? -17.869 21.878 34.146 1.00 76.88 258 SER A N 1
ATOM 1967 C CA . SER A 1 258 ? -17.333 22.624 35.297 1.00 76.88 258 SER A CA 1
ATOM 1968 C C . SER A 1 258 ? -16.934 21.700 36.446 1.00 76.88 258 SER A C 1
ATOM 1970 O O . SER A 1 258 ? -15.920 21.926 37.092 1.00 76.88 258 SER A O 1
ATOM 1972 N N . THR A 1 259 ? -17.696 20.636 36.698 1.00 77.88 259 THR A N 1
ATOM 1973 C CA . THR A 1 259 ? -17.368 19.623 37.714 1.00 77.88 259 THR A CA 1
ATOM 1974 C C . THR A 1 259 ? -16.173 18.786 37.269 1.00 77.88 259 THR A C 1
ATOM 1976 O O . THR A 1 259 ? -15.256 18.566 38.048 1.00 77.88 259 THR A O 1
ATOM 1979 N N . ALA A 1 260 ? -16.136 18.380 36.000 1.00 70.50 260 ALA A N 1
ATOM 1980 C CA . ALA A 1 260 ? -15.009 17.700 35.384 1.00 70.50 260 ALA A CA 1
ATOM 1981 C C . ALA A 1 260 ? -13.795 18.621 35.280 1.00 70.50 260 ALA A C 1
ATOM 1983 O O . ALA A 1 260 ? -12.698 18.127 35.452 1.00 70.50 260 ALA A O 1
ATOM 1984 N N . GLN A 1 261 ? -13.972 19.928 35.082 1.00 76.88 261 GLN A N 1
ATOM 1985 C CA . GLN A 1 261 ? -12.928 20.946 35.110 1.00 76.88 261 GLN A CA 1
ATOM 1986 C C . GLN A 1 261 ? -12.443 21.121 36.538 1.00 76.88 261 GLN A C 1
ATOM 1988 O O . GLN A 1 261 ? -11.253 21.136 36.724 1.00 76.88 261 GLN A O 1
ATOM 1993 N N . GLN A 1 262 ? -13.293 21.124 37.568 1.00 73.31 262 GLN A N 1
ATOM 1994 C CA . GLN A 1 262 ? -12.836 21.113 38.963 1.00 73.31 262 GLN A CA 1
ATOM 1995 C C . GLN A 1 262 ? -12.107 19.815 39.322 1.00 73.31 262 GLN A C 1
ATOM 1997 O O . GLN A 1 262 ? -11.102 19.850 40.026 1.00 73.31 262 GLN A O 1
ATOM 2002 N N . THR A 1 263 ? -12.582 18.659 38.857 1.00 76.38 263 THR A N 1
ATOM 2003 C CA . THR A 1 263 ? -11.887 17.378 39.027 1.00 76.38 263 THR A CA 1
ATOM 2004 C C . THR A 1 263 ? -10.592 17.352 38.224 1.00 76.38 263 THR A C 1
ATOM 2006 O O . THR A 1 263 ? -9.603 16.842 38.732 1.00 76.38 263 THR A O 1
ATOM 2009 N N . ALA A 1 264 ? -10.566 17.936 37.028 1.00 68.56 264 ALA A N 1
ATOM 2010 C CA . ALA A 1 264 ? -9.396 18.066 36.172 1.00 68.56 264 ALA A CA 1
ATOM 2011 C C . ALA A 1 264 ? -8.436 19.121 36.704 1.00 68.56 264 ALA A C 1
ATOM 2013 O O . ALA A 1 264 ? -7.252 18.907 36.600 1.00 68.56 264 ALA A O 1
ATOM 2014 N N . ASP A 1 265 ? -8.897 20.187 37.344 1.00 75.94 265 ASP A N 1
ATOM 2015 C CA . ASP A 1 265 ? -8.096 21.220 37.995 1.00 75.94 265 ASP A CA 1
ATOM 2016 C C . ASP A 1 265 ? -7.505 20.641 39.272 1.00 75.94 265 ASP A C 1
ATOM 2018 O O . ASP A 1 265 ? -6.331 20.840 39.548 1.00 75.94 265 ASP A O 1
ATOM 2022 N N . ARG A 1 266 ? -8.271 19.845 40.031 1.00 75.25 266 ARG A N 1
ATOM 2023 C CA . ARG A 1 266 ? -7.753 19.058 41.161 1.00 75.25 266 ARG A CA 1
ATOM 2024 C C . ARG A 1 266 ? -6.800 17.973 40.693 1.00 75.25 266 ARG A C 1
ATOM 2026 O O . ARG A 1 266 ? -5.813 17.736 41.376 1.00 75.25 266 ARG A O 1
ATOM 2033 N N . ALA A 1 267 ? -7.051 17.339 39.551 1.00 71.38 267 ALA A N 1
ATOM 2034 C CA . ALA A 1 267 ? -6.139 16.381 38.947 1.00 71.38 267 ALA A CA 1
ATOM 2035 C C . ALA A 1 267 ? -4.907 17.086 38.378 1.00 71.38 267 ALA A C 1
ATOM 2037 O O . ALA A 1 267 ? -3.835 16.565 38.563 1.00 71.38 267 ALA A O 1
ATOM 2038 N N . VAL A 1 268 ? -5.003 18.276 37.788 1.00 75.38 268 VAL A N 1
ATOM 2039 C CA . VAL A 1 268 ? -3.893 19.117 37.307 1.00 75.38 268 VAL A CA 1
ATOM 2040 C C . VAL A 1 268 ? -3.118 19.680 38.485 1.00 75.38 268 VAL A C 1
ATOM 2042 O O . VAL A 1 268 ? -1.908 19.795 38.394 1.00 75.38 268 VAL A O 1
ATOM 2045 N N . THR A 1 269 ? -3.773 19.961 39.610 1.00 77.25 269 THR A N 1
ATOM 2046 C CA . THR A 1 269 ? -3.119 20.321 40.871 1.00 77.25 269 THR A CA 1
ATOM 2047 C C . THR A 1 269 ? -2.422 19.098 41.448 1.00 77.25 269 THR A C 1
ATOM 2049 O O . THR A 1 269 ? -1.254 19.179 41.755 1.00 77.25 269 THR A O 1
ATOM 2052 N N . THR A 1 270 ? -3.063 17.927 41.492 1.00 76.69 270 THR A N 1
ATOM 2053 C CA . THR A 1 270 ? -2.466 16.682 42.016 1.00 76.69 270 THR A CA 1
ATOM 2054 C C . THR A 1 270 ? -1.350 16.156 41.112 1.00 76.69 270 THR A C 1
ATOM 2056 O O . THR A 1 270 ? -0.329 15.696 41.598 1.00 76.69 270 THR A O 1
ATOM 2059 N N . ILE A 1 271 ? -1.525 16.229 39.793 1.00 74.25 271 ILE A N 1
ATOM 2060 C CA . ILE A 1 271 ? -0.531 15.927 38.759 1.00 74.25 271 ILE A CA 1
ATOM 2061 C C . ILE A 1 271 ? 0.522 17.021 38.755 1.00 74.25 271 ILE A C 1
ATOM 2063 O O . ILE A 1 271 ? 1.660 16.713 38.470 1.00 74.25 271 ILE A O 1
ATOM 2067 N N . GLY A 1 272 ? 0.178 18.264 39.075 1.00 80.25 272 GLY A N 1
ATOM 2068 C CA . GLY A 1 272 ? 1.089 19.393 39.226 1.00 80.25 272 GLY A CA 1
ATOM 2069 C C . GLY A 1 272 ? 1.967 19.241 40.459 1.00 80.25 272 GLY A C 1
ATOM 2070 O O . GLY A 1 272 ? 3.166 19.413 40.345 1.00 80.25 272 GLY A O 1
ATOM 2071 N N . ASP A 1 273 ? 1.406 18.814 41.587 1.00 75.25 273 ASP A N 1
ATOM 2072 C CA . ASP A 1 273 ? 2.081 18.477 42.839 1.00 75.25 273 ASP A CA 1
ATOM 2073 C C . ASP A 1 273 ? 2.903 17.198 42.668 1.00 75.25 273 ASP A C 1
ATOM 2075 O O . ASP A 1 273 ? 4.054 17.135 43.089 1.00 75.25 273 ASP A O 1
ATOM 2079 N N . TYR A 1 274 ? 2.351 16.186 41.990 1.00 73.50 274 TYR A N 1
ATOM 2080 C CA . TYR A 1 274 ? 3.078 14.981 41.604 1.00 73.50 274 TYR A CA 1
ATOM 2081 C C . TYR A 1 274 ? 4.172 15.314 40.602 1.00 73.50 274 TYR A C 1
ATOM 2083 O O . TYR A 1 274 ? 5.246 14.756 40.714 1.00 73.50 274 TYR A O 1
ATOM 2091 N N . LYS A 1 275 ? 3.951 16.234 39.664 1.00 74.69 275 LYS A N 1
ATOM 2092 C CA . LYS A 1 275 ? 4.951 16.739 38.728 1.00 74.69 275 LYS A CA 1
ATOM 2093 C C . LYS A 1 275 ? 5.981 17.550 39.479 1.00 74.69 275 LYS A C 1
ATOM 2095 O O . LYS A 1 275 ? 7.135 17.355 39.217 1.00 74.69 275 LYS A O 1
ATOM 2100 N N . GLN A 1 276 ? 5.639 18.370 40.457 1.00 76.19 276 GLN A N 1
ATOM 2101 C CA . GLN A 1 276 ? 6.611 19.145 41.222 1.00 76.19 276 GLN A CA 1
ATOM 2102 C C . GLN A 1 276 ? 7.425 18.240 42.158 1.00 76.19 276 GLN A C 1
ATOM 2104 O O . GLN A 1 276 ? 8.627 18.427 42.312 1.00 76.19 276 GLN A O 1
ATOM 2109 N N . ALA A 1 277 ? 6.804 17.206 42.733 1.00 73.81 277 ALA A N 1
ATOM 2110 C CA . ALA A 1 277 ? 7.470 16.169 43.516 1.00 73.81 277 ALA A CA 1
ATOM 2111 C C . ALA A 1 277 ? 8.291 15.216 42.637 1.00 73.81 277 ALA A C 1
ATOM 2113 O O . ALA A 1 277 ? 9.373 14.795 43.035 1.00 73.81 277 ALA A O 1
ATOM 2114 N N . ASN A 1 278 ? 7.795 14.865 41.452 1.00 77.50 278 ASN A N 1
ATOM 2115 C CA . ASN A 1 278 ? 8.474 14.019 40.484 1.00 77.50 278 ASN A CA 1
ATOM 2116 C C . ASN A 1 278 ? 9.586 14.790 39.794 1.00 77.50 278 ASN A C 1
ATOM 2118 O O . ASN A 1 278 ? 10.654 14.242 39.726 1.00 77.50 278 ASN A O 1
ATOM 2122 N N . ASP A 1 279 ? 9.402 16.040 39.394 1.00 79.12 279 ASP A N 1
ATOM 2123 C CA . ASP A 1 279 ? 10.429 16.976 38.930 1.00 79.12 279 ASP A CA 1
ATOM 2124 C C . ASP A 1 279 ? 11.423 17.231 40.064 1.00 79.12 279 ASP A C 1
ATOM 2126 O O . ASP A 1 279 ? 12.610 17.230 39.824 1.00 79.12 279 ASP A O 1
ATOM 2130 N N . GLY A 1 280 ? 11.007 17.327 41.330 1.00 78.19 280 GLY A N 1
ATOM 2131 C CA . GLY A 1 280 ? 11.939 17.368 42.462 1.00 78.19 280 GLY A CA 1
ATOM 2132 C C . GLY A 1 280 ? 12.767 16.082 42.598 1.00 78.19 280 GLY A C 1
ATOM 2133 O O . GLY A 1 280 ? 13.975 16.137 42.820 1.00 78.19 280 GLY A O 1
ATOM 2134 N N . ARG A 1 281 ? 12.143 14.909 42.427 1.00 76.12 281 ARG A N 1
ATOM 2135 C CA . ARG A 1 281 ? 12.809 13.591 42.437 1.00 76.12 281 ARG A CA 1
ATOM 2136 C C . ARG A 1 281 ? 13.645 13.344 41.185 1.00 76.12 281 ARG A C 1
ATOM 2138 O O . ARG A 1 281 ? 14.681 12.706 41.296 1.00 76.12 281 ARG A O 1
ATOM 2145 N N . VAL A 1 282 ? 13.194 13.825 40.034 1.00 77.69 282 VAL A N 1
ATOM 2146 C CA . VAL A 1 282 ? 13.800 13.713 38.710 1.00 77.69 282 VAL A CA 1
ATOM 2147 C C . VAL A 1 282 ? 14.938 14.696 38.646 1.00 77.69 282 VAL A C 1
ATOM 2149 O O . VAL A 1 282 ? 16.012 14.226 38.400 1.00 77.69 282 VAL A O 1
ATOM 2152 N N . SER A 1 283 ? 14.805 15.959 39.031 1.00 79.69 283 SER A N 1
ATOM 2153 C CA . SER A 1 283 ? 15.925 16.890 39.197 1.00 79.69 283 SER A CA 1
ATOM 2154 C C . SER A 1 283 ? 16.920 16.428 40.259 1.00 79.69 283 SER A C 1
ATOM 2156 O O . SER A 1 283 ? 18.113 16.623 40.083 1.00 79.69 283 SER A O 1
ATOM 2158 N N . ALA A 1 284 ? 16.494 15.770 41.346 1.00 73.19 284 ALA A N 1
ATOM 2159 C CA . ALA A 1 284 ? 17.430 15.146 42.285 1.00 73.19 284 ALA A CA 1
ATOM 2160 C C . ALA A 1 284 ? 18.128 13.920 41.675 1.00 73.19 284 ALA A C 1
ATOM 2162 O O . ALA A 1 284 ? 19.320 13.726 41.899 1.00 73.19 284 ALA A O 1
ATOM 2163 N N . ALA A 1 285 ? 17.408 13.098 40.909 1.00 75.88 285 ALA A N 1
ATOM 2164 C CA . ALA A 1 285 ? 17.952 11.954 40.190 1.00 75.88 285 ALA A CA 1
ATOM 2165 C C . ALA A 1 285 ? 18.802 12.381 38.991 1.00 75.88 285 ALA A C 1
ATOM 2167 O O . ALA A 1 285 ? 19.791 11.725 38.735 1.00 75.88 285 ALA A O 1
ATOM 2168 N N . GLU A 1 286 ? 18.477 13.477 38.319 1.00 77.56 286 GLU A N 1
ATOM 2169 C CA . GLU A 1 286 ? 19.190 14.134 37.231 1.00 77.56 286 GLU A CA 1
ATOM 2170 C C . GLU A 1 286 ? 20.419 14.780 37.819 1.00 77.56 286 GLU A C 1
ATOM 2172 O O . GLU A 1 286 ? 21.477 14.419 37.378 1.00 77.56 286 GLU A O 1
ATOM 2177 N N . SER A 1 287 ? 20.362 15.559 38.902 1.00 77.25 287 SER A N 1
ATOM 2178 C CA . SER A 1 287 ? 21.571 16.004 39.610 1.00 77.25 287 SER A CA 1
ATOM 2179 C C . SER A 1 287 ? 22.427 14.831 40.080 1.00 77.25 287 SER A C 1
ATOM 2181 O O . SER A 1 287 ? 23.640 14.892 39.963 1.00 77.25 287 SER A O 1
ATOM 2183 N N . LYS A 1 288 ? 21.843 13.732 40.578 1.00 79.75 288 LYS A N 1
ATOM 2184 C CA . LYS A 1 288 ? 22.602 12.527 40.964 1.00 79.75 288 LYS A CA 1
ATOM 2185 C C . LYS A 1 288 ? 23.141 11.771 39.751 1.00 79.75 288 LYS A C 1
ATOM 2187 O O . LYS A 1 288 ? 24.181 11.139 39.854 1.00 79.75 288 LYS A O 1
ATOM 2192 N N . SER A 1 289 ? 22.443 11.808 38.623 1.00 71.44 289 SER A N 1
ATOM 2193 C CA . SER A 1 289 ? 22.789 11.129 37.376 1.00 71.44 289 SER A CA 1
ATOM 2194 C C . SER A 1 289 ? 23.690 11.989 36.502 1.00 71.44 289 SER A C 1
ATOM 2196 O O . SER A 1 289 ? 24.423 11.429 35.714 1.00 71.44 289 SER A O 1
ATOM 2198 N N . GLU A 1 290 ? 23.692 13.305 36.666 1.00 77.19 290 GLU A N 1
ATOM 2199 C CA . GLU A 1 290 ? 24.612 14.313 36.150 1.00 77.19 290 GLU A CA 1
ATOM 2200 C C . GLU A 1 290 ? 25.845 14.333 37.023 1.00 77.19 290 GLU A C 1
ATOM 2202 O O . GLU A 1 290 ? 26.918 14.466 36.484 1.00 77.19 290 GLU A O 1
ATOM 2207 N N . GLN A 1 291 ? 25.731 14.137 38.337 1.00 71.31 291 GLN A N 1
ATOM 2208 C CA . GLN A 1 291 ? 26.870 13.927 39.222 1.00 71.31 291 GLN A CA 1
ATOM 2209 C C . GLN A 1 291 ? 27.485 12.552 38.979 1.00 71.31 291 GLN A C 1
ATOM 2211 O O . GLN A 1 291 ? 28.687 12.475 38.827 1.00 71.31 291 GLN A O 1
ATOM 2216 N N . ASN A 1 292 ? 26.697 11.483 38.821 1.00 72.50 292 ASN A N 1
ATOM 2217 C CA . ASN A 1 292 ? 27.206 10.177 38.401 1.00 72.50 292 ASN A CA 1
ATOM 2218 C C . ASN A 1 292 ? 27.704 10.220 36.959 1.00 72.50 292 ASN A C 1
ATOM 2220 O O . ASN A 1 292 ? 28.718 9.614 36.682 1.00 72.50 292 ASN A O 1
ATOM 2224 N N . SER A 1 293 ? 27.033 10.913 36.037 1.00 68.75 293 SER A N 1
ATOM 2225 C CA . SER A 1 293 ? 27.511 11.108 34.665 1.00 68.75 293 SER A CA 1
ATOM 2226 C C . SER A 1 293 ? 28.745 11.987 34.670 1.00 68.75 293 SER A C 1
ATOM 2228 O O . SER A 1 293 ? 29.645 11.699 33.919 1.00 68.75 293 SER A O 1
ATOM 2230 N N . HIS A 1 294 ? 28.872 12.980 35.543 1.00 67.62 294 HIS A N 1
ATOM 2231 C CA . HIS A 1 294 ? 30.071 13.790 35.716 1.00 67.62 294 HIS A CA 1
ATOM 2232 C C . HIS A 1 294 ? 31.175 12.984 36.386 1.00 67.62 294 HIS A C 1
ATOM 2234 O O . HIS A 1 294 ? 32.300 13.126 35.961 1.00 67.62 294 HIS A O 1
ATOM 2240 N N . ASP A 1 295 ? 30.890 12.093 37.335 1.00 68.62 295 ASP A N 1
ATOM 2241 C CA . ASP A 1 295 ? 31.834 11.183 38.000 1.00 68.62 295 ASP A CA 1
ATOM 2242 C C . ASP A 1 295 ? 32.269 10.042 37.061 1.00 68.62 295 ASP A C 1
ATOM 2244 O O . ASP A 1 295 ? 33.420 9.615 37.081 1.00 68.62 295 ASP A O 1
ATOM 2248 N N . ILE A 1 296 ? 31.364 9.563 36.202 1.00 63.72 296 ILE A N 1
ATOM 2249 C CA . ILE A 1 296 ? 31.609 8.593 35.125 1.00 63.72 296 ILE A CA 1
ATOM 2250 C C . ILE A 1 296 ? 32.340 9.281 33.977 1.00 63.72 296 ILE A C 1
ATOM 2252 O O . ILE A 1 296 ? 33.285 8.713 33.468 1.00 63.72 296 ILE A O 1
ATOM 2256 N N . THR A 1 297 ? 31.975 10.508 33.613 1.00 59.53 297 THR A N 1
ATOM 2257 C CA . THR A 1 297 ? 32.638 11.343 32.599 1.00 59.53 297 THR A CA 1
ATOM 2258 C C . THR A 1 297 ? 33.911 11.962 33.154 1.00 59.53 297 THR A C 1
ATOM 2260 O O . THR A 1 297 ? 34.725 12.395 32.375 1.00 59.53 297 THR A O 1
ATOM 2263 N N . THR A 1 298 ? 34.168 12.007 34.461 1.00 54.97 298 THR A N 1
ATOM 2264 C CA . THR A 1 298 ? 35.486 12.389 35.001 1.00 54.97 298 THR A CA 1
ATOM 2265 C C . THR A 1 298 ? 36.360 11.165 35.204 1.00 54.97 298 THR A C 1
ATOM 2267 O O . THR A 1 298 ? 37.549 11.276 34.966 1.00 54.97 298 THR A O 1
ATOM 2270 N N . LYS A 1 299 ? 35.803 9.981 35.507 1.00 57.97 299 LYS A N 1
ATOM 2271 C CA . LYS A 1 299 ? 36.539 8.698 35.463 1.00 57.97 299 LYS A CA 1
ATOM 2272 C C . LYS A 1 299 ? 36.673 8.087 34.058 1.00 57.97 299 LYS A C 1
ATOM 2274 O O . LYS A 1 299 ? 37.430 7.138 33.883 1.00 57.97 299 LYS A O 1
ATOM 2279 N N . VAL A 1 300 ? 35.935 8.614 33.083 1.00 58.00 300 VAL A N 1
ATOM 2280 C CA . VAL A 1 300 ? 35.912 8.271 31.649 1.00 58.00 300 VAL A CA 1
ATOM 2281 C C . VAL A 1 300 ? 35.623 9.561 30.867 1.00 58.00 300 VAL A C 1
ATOM 2283 O O . VAL A 1 300 ? 34.671 9.655 30.095 1.00 58.00 300 VAL A O 1
ATOM 2286 N N . SER A 1 301 ? 36.410 10.613 31.097 1.00 54.22 301 SER A N 1
ATOM 2287 C CA . SER A 1 301 ? 36.419 11.738 30.154 1.00 54.22 301 SER A CA 1
ATOM 2288 C C . SER A 1 301 ? 37.235 11.288 28.964 1.00 54.22 301 SER A C 1
ATOM 2290 O O . SER A 1 301 ? 38.245 10.600 29.121 1.00 54.22 301 SER A O 1
ATOM 2292 N N . GLN A 1 302 ? 36.859 11.757 27.779 1.00 54.69 302 GLN A N 1
ATOM 2293 C CA . GLN A 1 302 ? 37.760 11.779 26.637 1.00 54.69 302 GLN A CA 1
ATOM 2294 C C . GLN A 1 302 ? 39.134 12.344 27.054 1.00 54.69 302 GLN A C 1
ATOM 2296 O O . GLN A 1 302 ? 40.125 11.899 26.528 1.00 54.69 302 GLN A O 1
ATOM 2301 N N . THR A 1 303 ? 39.233 13.211 28.069 1.00 60.22 303 THR A N 1
ATOM 2302 C CA . THR A 1 303 ? 40.502 13.687 28.635 1.00 60.22 303 THR A CA 1
ATOM 2303 C C . THR A 1 303 ? 41.324 12.608 29.338 1.00 60.22 303 THR A C 1
ATOM 2305 O O . THR A 1 303 ? 42.491 12.496 29.014 1.00 60.22 303 THR A O 1
ATOM 2308 N N . ASP A 1 304 ? 40.774 11.797 30.248 1.00 60.22 304 ASP A N 1
ATOM 2309 C CA . ASP A 1 304 ? 41.535 10.719 30.914 1.00 60.22 304 ASP A CA 1
ATOM 2310 C C . ASP A 1 304 ? 41.806 9.550 29.963 1.00 60.22 304 ASP A C 1
ATOM 2312 O O . ASP A 1 304 ? 42.876 8.941 30.001 1.00 60.22 304 ASP A O 1
ATOM 2316 N N . TYR A 1 305 ? 40.855 9.258 29.071 1.00 62.69 305 TYR A N 1
ATOM 2317 C CA . TYR A 1 305 ? 41.033 8.276 28.009 1.00 62.69 305 TYR A CA 1
ATOM 2318 C C . TYR A 1 305 ? 42.048 8.758 26.968 1.00 62.69 305 TYR A C 1
ATOM 2320 O O . TYR A 1 305 ? 42.939 7.993 26.643 1.00 62.69 305 TYR A O 1
ATOM 2328 N N . ASP A 1 306 ? 42.004 10.000 26.490 1.00 65.25 306 ASP A N 1
ATOM 2329 C CA . ASP A 1 306 ? 42.986 10.584 25.559 1.00 65.25 306 ASP A CA 1
ATOM 2330 C C . ASP A 1 306 ? 44.310 10.874 26.252 1.00 65.25 306 ASP A C 1
ATOM 2332 O O . ASP A 1 306 ? 45.351 10.815 25.612 1.00 65.25 306 ASP A O 1
ATOM 2336 N N . GLN A 1 307 ? 44.314 11.147 27.555 1.00 69.88 307 GLN A N 1
ATOM 2337 C CA . GLN A 1 307 ? 45.535 11.271 28.336 1.00 69.88 307 GLN A CA 1
ATOM 2338 C C . GLN A 1 307 ? 46.174 9.901 28.493 1.00 69.88 307 GLN A C 1
ATOM 2340 O O . GLN A 1 307 ? 47.357 9.782 28.221 1.00 69.88 307 GLN A O 1
ATOM 2345 N N . LYS A 1 308 ? 45.433 8.841 28.836 1.00 70.44 308 LYS A N 1
ATOM 2346 C CA . LYS A 1 308 ? 45.992 7.482 28.893 1.00 70.44 308 LYS A CA 1
ATOM 2347 C C . LYS A 1 308 ? 46.303 6.913 27.517 1.00 70.44 308 LYS A C 1
ATOM 2349 O O . LYS A 1 308 ? 47.305 6.232 27.381 1.00 70.44 308 LYS A O 1
ATOM 2354 N N . THR A 1 309 ? 45.511 7.207 26.494 1.00 66.88 309 THR A N 1
ATOM 2355 C CA . THR A 1 309 ? 45.736 6.778 25.102 1.00 66.88 309 THR A CA 1
ATOM 2356 C C . THR A 1 309 ? 46.825 7.617 24.439 1.00 66.88 309 THR A C 1
ATOM 2358 O O . THR A 1 309 ? 47.532 7.121 23.569 1.00 66.88 309 THR A O 1
ATOM 2361 N N . GLY A 1 310 ? 47.013 8.861 24.875 1.00 72.44 310 GLY A N 1
ATOM 2362 C CA . GLY A 1 310 ? 48.095 9.770 24.508 1.00 72.44 310 GLY A CA 1
ATOM 2363 C C . GLY A 1 310 ? 49.396 9.451 25.240 1.00 72.44 310 GLY A C 1
ATOM 2364 O O . GLY A 1 310 ? 50.440 9.435 24.605 1.00 72.44 310 GLY A O 1
ATOM 2365 N N . GLU A 1 311 ? 49.343 9.094 26.525 1.00 73.62 311 GLU A N 1
ATOM 2366 C CA . GLU A 1 311 ? 50.448 8.498 27.288 1.00 73.62 311 GLU A CA 1
ATOM 2367 C C . GLU A 1 311 ? 50.837 7.164 26.653 1.00 73.62 311 GLU A C 1
ATOM 2369 O O . GLU A 1 311 ? 52.003 6.966 26.352 1.00 73.62 311 GLU A O 1
ATOM 2374 N N . LEU A 1 312 ? 49.874 6.297 26.328 1.00 71.00 312 LEU A N 1
ATOM 2375 C CA . LEU A 1 312 ? 50.120 5.026 25.650 1.00 71.00 312 LEU A CA 1
ATOM 2376 C C . LEU A 1 312 ? 50.599 5.233 24.207 1.00 71.00 312 LEU A C 1
ATOM 2378 O O . LEU A 1 312 ? 51.463 4.499 23.755 1.00 71.00 312 LEU A O 1
ATOM 2382 N N . SER A 1 313 ? 50.111 6.242 23.477 1.00 69.25 313 SER A N 1
ATOM 2383 C CA . SER A 1 313 ? 50.620 6.618 22.144 1.00 69.25 313 SER A CA 1
ATOM 2384 C C . SER A 1 313 ? 51.998 7.263 22.218 1.00 69.25 313 SER A C 1
ATOM 2386 O O . SER A 1 313 ? 52.783 7.117 21.284 1.00 69.25 313 SER A O 1
ATOM 2388 N N . GLY A 1 314 ? 52.307 7.955 23.312 1.00 71.88 314 GLY A N 1
ATOM 2389 C CA . GLY A 1 314 ? 53.608 8.525 23.634 1.00 71.88 314 GLY A CA 1
ATOM 2390 C C . GLY A 1 314 ? 54.604 7.442 24.025 1.00 71.88 314 GLY A C 1
ATOM 2391 O O . GLY A 1 314 ? 55.719 7.442 23.518 1.00 71.88 314 GLY A O 1
ATOM 2392 N N . GLU A 1 315 ? 54.193 6.460 24.825 1.00 73.62 315 GLU A N 1
ATOM 2393 C CA . GLU A 1 315 ? 54.955 5.255 25.148 1.00 73.62 315 GLU A CA 1
ATOM 2394 C C . GLU A 1 315 ? 55.128 4.377 23.908 1.00 73.62 315 GLU A C 1
ATOM 2396 O O . GLU A 1 315 ? 56.240 3.959 23.629 1.00 73.62 315 GLU A O 1
ATOM 2401 N N . ILE A 1 316 ? 54.095 4.176 23.084 1.00 70.81 316 ILE A N 1
ATOM 2402 C CA . ILE A 1 316 ? 54.182 3.473 21.793 1.00 70.81 316 ILE A CA 1
ATOM 2403 C C . ILE A 1 316 ? 55.055 4.249 20.811 1.00 70.81 316 ILE A C 1
ATOM 2405 O O . ILE A 1 316 ? 55.791 3.625 20.056 1.00 70.81 316 ILE A O 1
ATOM 2409 N N . SER A 1 317 ? 55.016 5.582 20.803 1.00 70.56 317 SER A N 1
ATOM 2410 C CA . SER A 1 317 ? 55.909 6.409 19.982 1.00 70.56 317 SER A CA 1
ATOM 2411 C C . SER A 1 317 ? 57.334 6.378 20.501 1.00 70.56 317 SER A C 1
ATOM 2413 O O . SER A 1 317 ? 58.245 6.335 19.690 1.00 70.56 317 SER A O 1
ATOM 2415 N N . SER A 1 318 ? 57.540 6.316 21.815 1.00 71.06 318 SER A N 1
ATOM 2416 C CA . SER A 1 318 ? 58.854 6.148 22.441 1.00 71.06 318 SER A CA 1
ATOM 2417 C C . SER A 1 318 ? 59.391 4.741 22.206 1.00 71.06 318 SER A C 1
ATOM 2419 O O . SER A 1 318 ? 60.573 4.574 21.958 1.00 71.06 318 SER A O 1
ATOM 2421 N N . VAL A 1 319 ? 58.526 3.725 22.189 1.00 71.94 319 VAL A N 1
ATOM 2422 C CA . VAL A 1 319 ? 58.851 2.343 21.821 1.00 71.94 319 VAL A CA 1
ATOM 2423 C C . VAL A 1 319 ? 59.068 2.220 20.315 1.00 71.94 319 VAL A C 1
ATOM 2425 O O . VAL A 1 319 ? 59.945 1.475 19.912 1.00 71.94 319 VAL A O 1
ATOM 2428 N N . LYS A 1 320 ? 58.345 2.959 19.465 1.00 68.25 320 LYS A N 1
ATOM 2429 C CA . LYS A 1 320 ? 58.586 3.041 18.012 1.00 68.25 320 LYS A CA 1
ATOM 2430 C C . LYS A 1 320 ? 59.838 3.840 17.686 1.00 68.25 320 LYS A C 1
ATOM 2432 O O . LYS A 1 320 ? 60.519 3.478 16.739 1.00 68.25 320 LYS A O 1
ATOM 2437 N N . GLN A 1 321 ? 60.148 4.891 18.440 1.00 66.75 321 GLN A N 1
ATOM 2438 C CA . GLN A 1 321 ? 61.411 5.615 18.350 1.00 66.75 321 GLN A CA 1
ATOM 2439 C C . GLN A 1 321 ? 62.534 4.722 18.837 1.00 66.75 321 GLN A C 1
ATOM 2441 O O . GLN A 1 321 ? 63.468 4.539 18.086 1.00 66.75 321 GLN A O 1
ATOM 2446 N N . ALA A 1 322 ? 62.405 4.047 19.978 1.00 67.69 322 ALA A N 1
ATOM 2447 C CA . ALA A 1 322 ? 63.388 3.074 20.440 1.00 67.69 322 ALA A CA 1
ATOM 2448 C C . ALA A 1 322 ? 63.533 1.906 19.454 1.00 67.69 322 ALA A C 1
ATOM 2450 O O . ALA A 1 322 ? 64.643 1.502 19.161 1.00 67.69 322 ALA A O 1
ATOM 2451 N N . ALA A 1 323 ? 62.450 1.386 18.874 1.00 61.44 323 ALA A N 1
ATOM 2452 C CA . ALA A 1 323 ? 62.496 0.340 17.851 1.00 61.44 323 ALA A CA 1
ATOM 2453 C C . ALA A 1 323 ? 63.050 0.859 16.516 1.00 61.44 323 ALA A C 1
ATOM 2455 O O . ALA A 1 323 ? 63.706 0.116 15.798 1.00 61.44 323 ALA A O 1
ATOM 2456 N N . GLY A 1 324 ? 62.809 2.126 16.182 1.00 68.31 324 GLY A N 1
ATOM 2457 C CA . GLY A 1 324 ? 63.354 2.825 15.023 1.00 68.31 324 GLY A CA 1
ATOM 2458 C C . GLY A 1 324 ? 64.833 3.152 15.194 1.00 68.31 324 GLY A C 1
ATOM 2459 O O . GLY A 1 324 ? 65.592 2.978 14.258 1.00 68.31 324 GLY A O 1
ATOM 2460 N N . GLU A 1 325 ? 65.262 3.530 16.391 1.00 67.75 325 GLU A N 1
ATOM 2461 C CA . GLU A 1 325 ? 66.647 3.714 16.811 1.00 67.75 325 GLU A CA 1
ATOM 2462 C C . GLU A 1 325 ? 67.357 2.373 16.916 1.00 67.75 325 GLU A C 1
ATOM 2464 O O . GLU A 1 325 ? 68.514 2.290 16.530 1.00 67.75 325 GLU A O 1
ATOM 2469 N N . ILE A 1 326 ? 66.681 1.308 17.356 1.00 68.62 326 ILE A N 1
ATOM 2470 C CA . ILE A 1 326 ? 67.185 -0.066 17.301 1.00 68.62 326 ILE A CA 1
ATOM 2471 C C . ILE A 1 326 ? 67.305 -0.492 15.843 1.00 68.62 326 ILE A C 1
ATOM 2473 O O . ILE A 1 326 ? 68.349 -1.001 15.480 1.00 68.62 326 ILE A O 1
ATOM 2477 N N . ASN A 1 327 ? 66.322 -0.234 14.980 1.00 66.88 327 ASN A N 1
ATOM 2478 C CA . ASN A 1 327 ? 66.414 -0.541 13.550 1.00 66.88 327 ASN A CA 1
ATOM 2479 C C . ASN A 1 327 ? 67.470 0.307 12.846 1.00 66.88 327 ASN A C 1
ATOM 2481 O O . ASN A 1 327 ? 68.158 -0.204 11.976 1.00 66.88 327 ASN A O 1
ATOM 2485 N N . GLN A 1 328 ? 67.647 1.568 13.230 1.00 66.19 328 GLN A N 1
ATOM 2486 C CA . GLN A 1 328 ? 68.698 2.438 12.719 1.00 66.19 328 GLN A CA 1
ATOM 2487 C C . GLN A 1 328 ? 70.051 1.997 13.261 1.00 66.19 328 GLN A C 1
ATOM 2489 O O . GLN A 1 328 ? 71.016 2.002 12.519 1.00 66.19 328 GLN A O 1
ATOM 2494 N N . THR A 1 329 ? 70.139 1.556 14.513 1.00 65.06 329 THR A N 1
ATOM 2495 C CA . THR A 1 329 ? 71.346 0.963 15.097 1.00 65.06 329 THR A CA 1
ATOM 2496 C C . THR A 1 329 ? 71.668 -0.354 14.416 1.00 65.06 329 THR A C 1
ATOM 2498 O O . THR A 1 329 ? 72.808 -0.557 14.047 1.00 65.06 329 THR A O 1
ATOM 2501 N N . VAL A 1 330 ? 70.689 -1.219 14.165 1.00 60.94 330 VAL A N 1
ATOM 2502 C CA . VAL A 1 330 ? 70.850 -2.491 13.450 1.00 60.94 330 VAL A CA 1
ATOM 2503 C C . VAL A 1 330 ? 71.196 -2.235 11.990 1.00 60.94 330 VAL A C 1
ATOM 2505 O O . VAL A 1 330 ? 72.080 -2.898 11.475 1.00 60.94 330 VAL A O 1
ATOM 2508 N N . ALA A 1 331 ? 70.594 -1.244 11.331 1.00 60.47 331 ALA A N 1
ATOM 2509 C CA . ALA A 1 331 ? 70.939 -0.840 9.972 1.00 60.47 331 ALA A CA 1
ATOM 2510 C C . ALA A 1 331 ? 72.313 -0.165 9.915 1.00 60.47 331 ALA A C 1
ATOM 2512 O O . ALA A 1 331 ? 73.060 -0.416 8.980 1.00 60.47 331 ALA A O 1
ATOM 2513 N N . ASN A 1 332 ? 72.693 0.634 10.912 1.00 62.16 332 ASN A N 1
ATOM 2514 C CA . ASN A 1 332 ? 74.017 1.244 11.033 1.00 62.16 332 ASN A CA 1
ATOM 2515 C C . ASN A 1 332 ? 75.073 0.188 11.348 1.00 62.16 332 ASN A C 1
ATOM 2517 O O . ASN A 1 332 ? 76.146 0.243 10.771 1.00 62.16 332 ASN A O 1
ATOM 2521 N N . VAL A 1 333 ? 74.767 -0.794 12.197 1.00 62.62 333 VAL A N 1
ATOM 2522 C CA . VAL A 1 333 ? 75.614 -1.957 12.477 1.00 62.62 333 VAL A CA 1
ATOM 2523 C C . VAL A 1 333 ? 75.711 -2.818 11.229 1.00 62.62 333 VAL A C 1
ATOM 2525 O O . VAL A 1 333 ? 76.810 -3.179 10.859 1.00 62.62 333 VAL A O 1
ATOM 2528 N N . GLN A 1 334 ? 74.621 -3.070 10.506 1.00 54.19 334 GLN A N 1
ATOM 2529 C CA . GLN A 1 334 ? 74.636 -3.798 9.236 1.00 54.19 334 GLN A CA 1
ATOM 2530 C C . GLN A 1 334 ? 75.419 -3.030 8.162 1.00 54.19 334 GLN A C 1
ATOM 2532 O O . GLN A 1 334 ? 76.152 -3.638 7.395 1.00 54.19 334 GLN A O 1
ATOM 2537 N N . THR A 1 335 ? 75.319 -1.700 8.125 1.00 54.81 335 THR A N 1
ATOM 2538 C CA . THR A 1 335 ? 76.059 -0.832 7.195 1.00 54.81 335 THR A CA 1
ATOM 2539 C C . THR A 1 335 ? 77.534 -0.734 7.582 1.00 54.81 335 THR A C 1
ATOM 2541 O O . THR A 1 335 ? 78.381 -0.780 6.702 1.00 54.81 335 THR A O 1
ATOM 2544 N N . GLN A 1 336 ? 77.870 -0.680 8.874 1.00 55.41 336 GLN A N 1
ATOM 2545 C CA . GLN A 1 336 ? 79.248 -0.754 9.371 1.00 55.41 336 GLN A CA 1
ATOM 2546 C C . GLN A 1 336 ? 79.847 -2.142 9.131 1.00 55.41 336 GLN A C 1
ATOM 2548 O O . GLN A 1 336 ? 80.962 -2.235 8.639 1.00 55.41 336 GLN A O 1
ATOM 2553 N N . VAL A 1 337 ? 79.097 -3.216 9.381 1.00 57.38 337 VAL A N 1
ATOM 2554 C CA . VAL A 1 337 ? 79.487 -4.608 9.104 1.00 57.38 337 VAL A CA 1
ATOM 2555 C C . VAL A 1 337 ? 79.694 -4.825 7.605 1.00 57.38 337 VAL A C 1
ATOM 2557 O O . VAL A 1 337 ? 80.666 -5.463 7.218 1.00 57.38 337 VAL A O 1
ATOM 2560 N N . ASN A 1 338 ? 78.859 -4.224 6.755 1.00 50.53 338 ASN A N 1
ATOM 2561 C CA . ASN A 1 338 ? 79.011 -4.277 5.300 1.00 50.53 338 ASN A CA 1
ATOM 2562 C C . ASN A 1 338 ? 80.076 -3.293 4.760 1.00 50.53 338 ASN A C 1
ATOM 2564 O O . ASN A 1 338 ? 80.489 -3.432 3.612 1.00 50.53 338 ASN A O 1
ATOM 2568 N N . ALA A 1 339 ? 80.535 -2.317 5.556 1.00 52.84 339 ALA A N 1
ATOM 2569 C CA . ALA A 1 339 ? 81.631 -1.399 5.220 1.00 52.84 339 ALA A CA 1
ATOM 2570 C C . ALA A 1 339 ? 83.015 -1.901 5.685 1.00 52.84 339 ALA A C 1
ATOM 2572 O O . ALA A 1 339 ? 84.037 -1.324 5.311 1.00 52.84 339 ALA A O 1
ATOM 2573 N N . LEU A 1 340 ? 83.078 -2.988 6.463 1.00 58.22 340 LEU A N 1
ATOM 2574 C CA . LEU A 1 340 ? 84.323 -3.643 6.872 1.00 58.22 340 LEU A CA 1
ATOM 2575 C C . LEU A 1 340 ? 84.838 -4.568 5.762 1.00 58.22 340 LEU A C 1
ATOM 2577 O O . LEU A 1 340 ? 84.852 -5.789 5.897 1.00 58.22 340 LEU A O 1
ATOM 2581 N N . ASN A 1 341 ? 85.307 -3.983 4.661 1.00 62.94 341 ASN A N 1
ATOM 2582 C CA . ASN A 1 341 ? 85.943 -4.755 3.590 1.00 62.94 341 ASN A CA 1
ATOM 2583 C C . ASN A 1 341 ? 87.325 -5.320 3.973 1.00 62.94 341 ASN A C 1
ATOM 2585 O O . ASN A 1 341 ? 87.858 -6.112 3.205 1.00 62.94 341 ASN A O 1
ATOM 2589 N N . GLN A 1 342 ? 87.886 -4.958 5.137 1.00 66.44 342 GLN A N 1
ATOM 2590 C CA . GLN A 1 342 ? 89.032 -5.591 5.809 1.00 66.44 342 GLN A CA 1
ATOM 2591 C C . GLN A 1 342 ? 89.104 -5.104 7.271 1.00 66.44 342 GLN A C 1
ATOM 2593 O O . GLN A 1 342 ? 88.815 -3.942 7.549 1.00 66.44 342 GLN A O 1
ATOM 2598 N N . VAL A 1 343 ? 89.497 -5.969 8.214 1.00 76.62 343 VAL A N 1
ATOM 2599 C CA . VAL A 1 343 ? 89.676 -5.609 9.636 1.00 76.62 343 VAL A CA 1
ATOM 2600 C C . VAL A 1 343 ? 91.157 -5.363 9.916 1.00 76.62 343 VAL A C 1
ATOM 2602 O O . VAL A 1 343 ? 91.972 -6.253 9.677 1.00 76.62 343 VAL A O 1
ATOM 2605 N N . ASN A 1 344 ? 91.507 -4.183 10.442 1.00 84.44 344 ASN A N 1
ATOM 2606 C CA . ASN A 1 344 ? 92.859 -3.917 10.934 1.00 84.44 344 ASN A CA 1
ATOM 2607 C C . ASN A 1 344 ? 93.075 -4.616 12.281 1.00 84.44 344 ASN A C 1
ATOM 2609 O O . ASN A 1 344 ? 92.410 -4.299 13.267 1.00 84.44 344 ASN A O 1
ATOM 2613 N N . LEU A 1 345 ? 94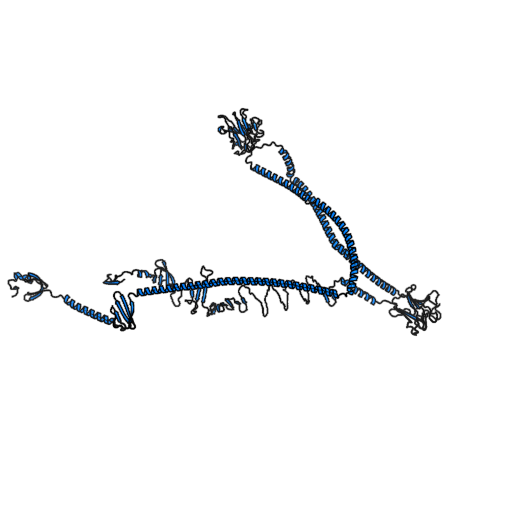.009 -5.560 12.317 1.00 85.44 345 LEU A N 1
ATOM 2614 C CA . LEU A 1 345 ? 94.318 -6.364 13.497 1.00 85.44 345 LEU A CA 1
ATOM 2615 C C . LEU A 1 345 ? 95.290 -5.683 14.464 1.00 85.44 345 LEU A C 1
ATOM 2617 O O . LEU A 1 345 ? 95.532 -6.201 15.551 1.00 85.44 345 LEU A O 1
ATOM 2621 N N . VAL A 1 346 ? 95.858 -4.540 14.084 1.00 86.31 346 VAL A N 1
ATOM 2622 C CA . VAL A 1 346 ? 96.790 -3.799 14.934 1.00 86.31 346 VAL A CA 1
ATOM 2623 C C . VAL A 1 346 ? 96.009 -3.021 15.988 1.00 86.31 346 VAL A C 1
ATOM 2625 O O . VAL A 1 346 ? 95.307 -2.063 15.667 1.00 86.31 346 VAL A O 1
ATOM 2628 N N . ASN A 1 347 ? 96.139 -3.422 17.252 1.00 84.38 347 ASN A N 1
ATOM 2629 C CA . ASN A 1 347 ? 95.559 -2.700 18.382 1.00 84.38 347 ASN A CA 1
ATOM 2630 C C . ASN A 1 347 ? 96.160 -1.285 18.482 1.00 84.38 347 ASN A C 1
ATOM 2632 O O . ASN A 1 347 ? 97.348 -1.093 18.221 1.00 84.38 347 ASN A O 1
ATOM 2636 N N . ASN A 1 348 ? 95.331 -0.292 18.823 1.00 84.12 348 ASN A N 1
ATOM 2637 C CA . ASN A 1 348 ? 95.725 1.119 18.911 1.00 84.12 348 ASN A CA 1
ATOM 2638 C C . ASN A 1 348 ? 96.508 1.617 17.674 1.00 84.12 348 ASN A C 1
ATOM 2640 O O . ASN A 1 348 ? 97.520 2.319 17.763 1.00 84.12 348 ASN A O 1
ATOM 2644 N N . SER A 1 349 ? 96.053 1.244 16.476 1.00 86.12 349 SER A N 1
ATOM 2645 C CA . SER A 1 349 ? 96.681 1.675 15.223 1.00 86.12 349 SER A CA 1
ATOM 2646 C C . SER A 1 349 ? 96.521 3.170 14.938 1.00 86.12 349 SER A C 1
ATOM 2648 O O . SER A 1 349 ? 97.088 3.664 13.964 1.00 86.12 349 SER A O 1
ATOM 2650 N N . GLN A 1 350 ? 95.683 3.885 15.693 1.00 83.25 350 GLN A N 1
ATOM 2651 C CA . GLN A 1 350 ? 95.502 5.328 15.530 1.00 83.25 350 GLN A CA 1
ATOM 2652 C C . GLN A 1 350 ? 96.615 6.139 16.194 1.00 83.25 350 GLN A C 1
ATOM 2654 O O . GLN A 1 350 ? 96.783 7.292 15.814 1.00 83.25 350 GLN A O 1
ATOM 2659 N N . LEU A 1 351 ? 97.357 5.573 17.157 1.00 82.31 351 LEU A N 1
ATOM 2660 C CA . LEU A 1 351 ? 98.473 6.240 17.850 1.00 82.31 351 LEU A CA 1
ATOM 2661 C C . LEU A 1 351 ? 98.102 7.616 18.459 1.00 82.31 351 LEU A C 1
ATOM 2663 O O . LEU A 1 351 ? 98.941 8.511 18.535 1.00 82.31 351 LEU A O 1
ATOM 2667 N N . ALA A 1 352 ? 96.833 7.813 18.845 1.00 72.69 352 ALA A N 1
ATOM 2668 C CA . ALA A 1 352 ? 96.260 9.140 19.105 1.00 72.69 352 ALA A CA 1
ATOM 2669 C C . ALA A 1 352 ? 96.192 9.554 20.589 1.00 72.69 352 ALA A C 1
ATOM 2671 O O . ALA A 1 352 ? 96.249 10.748 20.882 1.00 72.69 352 ALA A O 1
ATOM 2672 N N . ILE A 1 353 ? 96.033 8.599 21.517 1.00 69.81 353 ILE A N 1
ATOM 2673 C CA . ILE A 1 353 ? 95.777 8.870 22.951 1.00 69.81 353 ILE A CA 1
ATOM 2674 C C . ILE A 1 353 ? 96.933 8.374 23.826 1.00 69.81 353 ILE A C 1
ATOM 2676 O O . ILE A 1 353 ? 97.464 9.126 24.640 1.00 69.81 353 ILE A O 1
ATOM 2680 N N . ASP A 1 354 ? 97.321 7.114 23.646 1.00 74.50 354 ASP A N 1
ATOM 2681 C CA . ASP A 1 354 ? 98.477 6.472 24.267 1.00 74.50 354 ASP A CA 1
ATOM 2682 C C . ASP A 1 354 ? 99.162 5.555 23.235 1.00 74.50 354 ASP A C 1
ATOM 2684 O O . ASP A 1 354 ? 98.734 5.496 22.079 1.00 74.50 354 ASP A O 1
ATOM 2688 N N . TYR A 1 355 ? 100.210 4.833 23.638 1.00 81.12 355 TYR A N 1
ATOM 2689 C CA . TYR A 1 355 ? 100.857 3.811 22.804 1.00 81.12 355 TYR A CA 1
ATOM 2690 C C . TYR A 1 355 ? 100.651 2.389 23.345 1.00 81.12 355 TYR A C 1
ATOM 2692 O O . TYR A 1 355 ? 101.438 1.488 23.059 1.00 81.12 355 TYR A O 1
ATOM 2700 N N . SER A 1 356 ? 99.592 2.167 24.131 1.00 82.06 356 SER A N 1
ATOM 2701 C CA . SER A 1 356 ? 99.214 0.833 24.600 1.00 82.06 356 SER A CA 1
ATOM 2702 C C . SER A 1 356 ? 98.961 -0.075 23.400 1.00 82.06 356 SER A C 1
ATOM 2704 O O . SER A 1 356 ? 98.294 0.329 22.451 1.00 82.06 356 SER A O 1
ATOM 2706 N N . GLY A 1 357 ? 99.533 -1.275 23.420 1.00 82.56 357 GLY A N 1
ATOM 2707 C CA . GLY A 1 357 ? 99.535 -2.197 22.282 1.00 82.56 357 GLY A CA 1
ATOM 2708 C C . GLY A 1 357 ? 100.706 -2.034 21.307 1.00 82.56 357 GLY A C 1
ATOM 2709 O O . GLY A 1 357 ? 100.775 -2.755 20.312 1.00 82.56 357 GLY A O 1
ATOM 2710 N N . TRP A 1 358 ? 101.650 -1.135 21.600 1.00 88.94 358 TRP A N 1
ATOM 2711 C CA . TRP A 1 358 ? 102.937 -1.024 20.915 1.00 88.94 358 TRP A CA 1
ATOM 2712 C C . TRP A 1 358 ? 104.078 -1.217 21.901 1.00 88.94 358 TRP A C 1
ATOM 2714 O O . TRP A 1 358 ? 104.041 -0.679 23.006 1.00 88.94 358 TRP A O 1
ATOM 2724 N N . HIS A 1 359 ? 105.114 -1.942 21.493 1.00 89.44 359 HIS A N 1
ATOM 2725 C CA . HIS A 1 359 ? 106.192 -2.403 22.364 1.00 89.44 359 HIS A CA 1
ATOM 2726 C C . HIS A 1 359 ? 107.568 -2.178 21.748 1.00 89.44 359 HIS A C 1
ATOM 2728 O O . HIS A 1 359 ? 107.728 -2.191 20.528 1.00 89.44 359 HIS A O 1
ATOM 2734 N N . VAL A 1 360 ? 108.571 -1.984 22.601 1.00 87.50 360 VAL A N 1
ATOM 2735 C CA . VAL A 1 360 ? 109.975 -1.838 22.190 1.00 87.50 360 VAL A CA 1
ATOM 2736 C C . VAL A 1 360 ? 110.677 -3.201 22.139 1.00 87.50 360 VAL A C 1
ATOM 2738 O O . VAL A 1 360 ? 110.464 -4.046 23.009 1.00 87.50 360 VAL A O 1
ATOM 2741 N N . ASP A 1 361 ? 111.516 -3.408 21.122 1.00 87.12 361 ASP A N 1
ATOM 2742 C CA . ASP A 1 361 ? 112.412 -4.556 20.860 1.00 87.12 361 ASP A CA 1
ATOM 2743 C C . ASP A 1 361 ? 111.766 -5.951 20.705 1.00 87.12 361 ASP A C 1
ATOM 2745 O O . ASP A 1 361 ? 112.380 -6.859 20.140 1.00 87.12 361 ASP A O 1
ATOM 2749 N N . SER A 1 362 ? 110.532 -6.148 21.166 1.00 88.19 362 SER A N 1
ATOM 2750 C CA . SER A 1 362 ? 109.780 -7.399 21.055 1.00 88.19 362 SER A CA 1
ATOM 2751 C C . SER A 1 362 ? 108.272 -7.138 21.135 1.00 88.19 362 SER A C 1
ATOM 2753 O O . SER A 1 362 ? 107.873 -6.236 21.871 1.00 88.19 362 SER A O 1
ATOM 2755 N N . PRO A 1 363 ? 107.408 -7.958 20.499 1.00 88.56 363 PRO A N 1
ATOM 2756 C CA . PRO A 1 363 ? 105.949 -7.847 20.643 1.00 88.56 363 PRO A CA 1
ATOM 2757 C C . PRO A 1 363 ? 105.450 -7.998 22.085 1.00 88.56 363 PRO A C 1
ATOM 2759 O O . PRO A 1 363 ? 104.348 -7.581 22.403 1.00 88.56 363 PRO A O 1
ATOM 2762 N N . TRP A 1 364 ? 106.243 -8.619 22.962 1.00 90.50 364 TRP A N 1
ATOM 2763 C CA . TRP A 1 364 ? 105.943 -8.762 24.394 1.00 90.50 364 TRP A CA 1
ATOM 2764 C C . TRP A 1 364 ? 106.851 -7.888 25.269 1.00 90.50 364 TRP A C 1
ATOM 2766 O O . TRP A 1 364 ? 107.048 -8.189 26.448 1.00 90.50 364 TRP A O 1
ATOM 2776 N N . GLY A 1 365 ? 107.490 -6.884 24.669 1.00 85.88 365 GLY A N 1
ATOM 2777 C CA . GLY A 1 365 ? 108.396 -5.964 25.340 1.00 85.88 365 GLY A CA 1
ATOM 2778 C C . GLY A 1 365 ? 107.677 -4.974 26.253 1.00 85.88 365 GLY A C 1
ATOM 2779 O O . GLY A 1 365 ? 106.496 -5.109 26.569 1.00 85.88 365 GLY A O 1
ATOM 2780 N N . ALA A 1 366 ? 108.415 -3.963 26.703 1.00 85.50 366 ALA A N 1
ATOM 2781 C CA . ALA A 1 366 ? 107.806 -2.847 27.412 1.00 85.50 366 ALA A CA 1
ATOM 2782 C C . ALA A 1 366 ? 107.015 -1.974 26.431 1.00 85.50 366 ALA A C 1
ATOM 2784 O O . ALA A 1 366 ? 107.437 -1.784 25.289 1.00 85.50 366 ALA A O 1
ATOM 2785 N N . THR A 1 367 ? 105.904 -1.405 26.894 1.00 85.31 367 THR A N 1
ATOM 2786 C CA . THR A 1 367 ? 105.083 -0.509 26.080 1.00 85.31 367 THR A CA 1
ATOM 2787 C C . THR A 1 367 ? 105.873 0.724 25.649 1.00 85.31 367 THR A C 1
ATOM 2789 O O . THR A 1 367 ? 106.648 1.292 26.426 1.00 85.31 367 THR A O 1
ATOM 2792 N N . VAL A 1 368 ? 105.658 1.152 24.408 1.00 83.94 368 VAL A N 1
ATOM 2793 C CA . VAL A 1 368 ? 106.232 2.378 23.857 1.00 83.94 368 VAL A CA 1
ATOM 2794 C C . VAL A 1 368 ? 105.806 3.574 24.699 1.00 83.94 368 VAL A C 1
ATOM 2796 O O . VAL A 1 368 ? 104.652 3.709 25.098 1.00 83.94 368 VAL A O 1
ATOM 2799 N N . THR A 1 369 ? 106.751 4.467 24.973 1.00 78.19 369 THR A N 1
ATOM 2800 C CA . THR A 1 369 ? 106.475 5.718 25.681 1.00 78.19 369 THR A CA 1
ATOM 2801 C C . THR A 1 369 ? 107.079 6.882 24.914 1.00 78.19 369 THR A C 1
ATOM 2803 O O . THR A 1 369 ? 106.450 7.413 24.012 1.00 78.19 369 THR A O 1
ATOM 2806 N N . ASN A 1 370 ? 108.311 7.270 25.216 1.00 73.44 370 ASN A N 1
ATOM 2807 C CA . ASN A 1 370 ? 108.979 8.411 24.595 1.00 73.44 370 ASN A CA 1
ATOM 2808 C C . ASN A 1 370 ? 109.730 8.071 23.296 1.00 73.44 370 ASN A C 1
ATOM 2810 O O . ASN A 1 370 ? 110.301 8.974 22.687 1.00 73.44 370 ASN A O 1
ATOM 2814 N N . GLN A 1 371 ? 109.739 6.802 22.870 1.00 77.94 371 GLN A N 1
ATOM 2815 C CA . GLN A 1 371 ? 110.343 6.369 21.603 1.00 77.94 371 GLN A CA 1
ATOM 2816 C C . GLN A 1 371 ? 109.567 6.899 20.392 1.00 77.94 371 GLN A C 1
ATOM 2818 O O . GLN A 1 371 ? 110.161 7.126 19.341 1.00 77.94 371 GLN A O 1
ATOM 2823 N N . LEU A 1 372 ? 108.258 7.123 20.554 1.00 81.38 372 LEU A N 1
ATOM 2824 C CA . LEU A 1 372 ? 107.400 7.768 19.567 1.00 81.38 372 LEU A CA 1
ATOM 2825 C C . LEU A 1 372 ? 106.856 9.066 20.153 1.00 81.38 372 LEU A C 1
ATOM 2827 O O . LEU A 1 372 ? 106.360 9.107 21.280 1.00 81.38 372 LEU A O 1
ATOM 2831 N N . ILE A 1 373 ? 106.940 10.144 19.386 1.00 79.12 373 ILE A N 1
ATOM 2832 C CA . ILE A 1 373 ? 106.451 11.458 19.798 1.00 79.12 373 ILE A CA 1
ATOM 2833 C C . ILE A 1 373 ? 105.368 11.873 18.824 1.00 79.12 373 ILE A C 1
ATOM 2835 O O . ILE A 1 373 ? 105.516 11.733 17.619 1.00 79.12 373 ILE A O 1
ATOM 2839 N N . ASN A 1 374 ? 104.272 12.409 19.331 1.00 75.31 374 ASN A N 1
ATOM 2840 C CA . ASN A 1 374 ? 103.200 12.890 18.481 1.00 75.31 374 ASN A CA 1
ATOM 2841 C C . ASN A 1 374 ? 103.698 14.013 17.539 1.00 75.31 374 ASN A C 1
ATOM 2843 O O . ASN A 1 374 ? 104.260 15.005 18.003 1.00 75.31 374 ASN A O 1
ATOM 2847 N N . ASN A 1 375 ? 103.492 13.872 16.223 1.00 71.94 375 ASN A N 1
ATOM 2848 C CA . ASN A 1 375 ? 103.848 14.889 15.221 1.00 71.94 375 ASN A CA 1
ATOM 2849 C C . ASN A 1 375 ? 102.822 16.044 15.171 1.00 71.94 375 ASN A C 1
ATOM 2851 O O . ASN A 1 375 ? 103.033 17.066 14.534 1.00 71.94 375 ASN A O 1
ATOM 2855 N N . GLY A 1 376 ? 101.668 15.925 15.827 1.00 69.38 376 GLY A N 1
ATOM 2856 C CA . GLY A 1 376 ? 100.620 16.954 15.798 1.00 69.38 376 GLY A CA 1
ATOM 2857 C C . GLY A 1 376 ? 99.867 17.033 14.465 1.00 69.38 376 GLY A C 1
ATOM 2858 O O . GLY A 1 376 ? 98.975 17.863 14.311 1.00 69.38 376 GLY A O 1
ATOM 2859 N N . THR A 1 377 ? 100.178 16.144 13.519 1.00 69.50 377 THR A N 1
ATOM 2860 C CA . THR A 1 377 ? 99.416 15.960 12.282 1.00 69.50 377 THR A CA 1
ATOM 2861 C C . THR A 1 377 ? 98.432 14.813 12.496 1.00 69.50 377 THR A C 1
ATOM 2863 O O . THR A 1 377 ? 98.827 13.648 12.555 1.00 69.50 377 THR A O 1
ATOM 2866 N N . ALA A 1 378 ? 97.154 15.150 12.648 1.00 64.75 378 ALA A N 1
ATOM 2867 C CA . ALA A 1 378 ? 96.050 14.197 12.608 1.00 64.75 378 ALA A CA 1
ATOM 2868 C C . ALA A 1 378 ? 95.415 14.234 11.219 1.00 64.75 378 ALA A C 1
ATOM 2870 O O . ALA A 1 378 ? 95.315 15.306 10.616 1.00 64.75 378 ALA A O 1
ATOM 2871 N N . ASP A 1 379 ? 94.967 13.090 10.716 1.00 66.56 379 ASP A N 1
ATOM 2872 C CA . ASP A 1 379 ? 94.164 13.070 9.497 1.00 66.56 379 ASP A CA 1
ATOM 2873 C C . ASP A 1 379 ? 92.660 12.952 9.785 1.00 66.56 379 ASP A C 1
ATOM 2875 O O . ASP A 1 379 ? 92.218 12.736 10.915 1.00 66.56 379 ASP A O 1
ATOM 2879 N N . SER A 1 380 ? 91.853 13.094 8.732 1.00 64.94 380 SER A N 1
ATOM 2880 C CA . SER A 1 380 ? 90.391 13.013 8.801 1.00 64.94 380 SER A CA 1
ATOM 2881 C C . SER A 1 380 ? 89.851 11.631 9.199 1.00 64.94 380 SER A C 1
ATOM 2883 O O . SER A 1 380 ? 88.649 11.509 9.417 1.00 64.94 380 SER A O 1
ATOM 2885 N N . SER A 1 381 ? 90.698 10.596 9.283 1.00 61.16 381 SER A N 1
ATOM 2886 C CA . SER A 1 381 ? 90.342 9.260 9.787 1.00 61.16 381 SER A CA 1
ATOM 2887 C C . SER A 1 381 ? 90.558 9.106 11.298 1.00 61.16 381 SER A C 1
ATOM 2889 O O . SER A 1 381 ? 90.179 8.086 11.870 1.00 61.16 381 SER A O 1
ATOM 2891 N N . GLY A 1 382 ? 91.130 10.119 11.960 1.00 65.19 382 GLY A N 1
ATOM 2892 C CA . GLY A 1 382 ? 91.398 10.122 13.401 1.00 65.19 382 GLY A CA 1
ATOM 2893 C C . GLY A 1 382 ? 92.702 9.428 13.803 1.00 65.19 382 GLY A C 1
ATOM 2894 O O . GLY A 1 382 ? 92.982 9.320 14.995 1.00 65.19 382 GLY A O 1
ATOM 2895 N N . ALA A 1 383 ? 93.508 8.974 12.837 1.00 72.31 383 ALA A N 1
ATOM 2896 C CA . ALA A 1 383 ? 94.861 8.495 13.091 1.00 72.31 383 ALA A CA 1
ATOM 2897 C C . ALA A 1 383 ? 95.835 9.674 13.230 1.00 72.31 383 ALA A C 1
ATOM 2899 O O . ALA A 1 383 ? 95.764 10.660 12.490 1.00 72.31 383 ALA A O 1
ATOM 2900 N N . MET A 1 384 ? 96.765 9.551 14.171 1.00 77.94 384 MET A N 1
ATOM 2901 C CA . MET A 1 384 ? 97.850 10.492 14.390 1.00 77.94 384 MET A CA 1
ATOM 2902 C C . MET A 1 384 ? 99.142 9.963 13.793 1.00 77.94 384 MET A C 1
ATOM 2904 O O . MET A 1 384 ? 99.477 8.782 13.900 1.00 77.94 384 MET A O 1
ATOM 2908 N N . TYR A 1 385 ? 99.876 10.866 13.158 1.00 83.50 385 TYR A N 1
ATOM 2909 C CA . TYR A 1 385 ? 101.239 10.592 12.753 1.00 83.50 385 TYR A CA 1
ATOM 2910 C C . TYR A 1 385 ? 102.178 10.894 13.919 1.00 83.50 385 TYR A C 1
ATOM 2912 O O . TYR A 1 385 ? 102.011 11.878 14.644 1.00 83.50 385 TYR A O 1
ATOM 2920 N N . VAL A 1 386 ? 103.178 10.043 14.095 1.00 84.50 386 VAL A N 1
ATOM 2921 C CA . VAL A 1 386 ? 104.203 10.162 15.132 1.00 84.50 386 VAL A CA 1
ATOM 2922 C C . VAL A 1 386 ? 105.563 10.359 14.481 1.00 84.50 386 VAL A C 1
ATOM 2924 O O . VAL A 1 386 ? 105.783 9.907 13.359 1.00 84.50 386 VAL A O 1
ATOM 2927 N N . TRP A 1 387 ? 106.457 11.069 15.157 1.00 81.19 387 TRP A N 1
ATOM 2928 C CA . TRP A 1 387 ? 107.877 11.142 14.852 1.00 81.19 387 TRP A CA 1
ATOM 2929 C C . TRP A 1 387 ? 108.633 10.070 15.622 1.00 81.19 387 TRP A C 1
ATOM 2931 O O . TRP A 1 387 ? 108.381 9.857 16.813 1.00 81.19 387 TRP A O 1
ATOM 2941 N N . HIS A 1 388 ? 109.637 9.494 14.969 1.00 75.00 388 HIS A N 1
ATOM 2942 C CA . HIS A 1 388 ? 110.786 8.935 15.669 1.00 75.00 388 HIS A CA 1
ATOM 2943 C C . HIS A 1 388 ? 112.022 9.799 15.407 1.00 75.00 388 HIS A C 1
ATOM 2945 O O . HIS A 1 388 ? 112.196 10.291 14.295 1.00 75.00 388 HIS A O 1
ATOM 2951 N N . ASN A 1 389 ? 112.923 9.908 16.388 1.00 64.50 389 ASN A N 1
ATOM 2952 C CA . ASN A 1 389 ? 114.247 10.515 16.219 1.00 64.50 389 ASN A CA 1
ATOM 2953 C C . ASN A 1 389 ? 115.320 9.557 16.744 1.00 64.50 389 ASN A C 1
ATOM 2955 O O . ASN A 1 389 ? 115.400 9.327 17.951 1.00 64.50 389 ASN A O 1
ATOM 2959 N N . ALA A 1 390 ? 116.180 9.016 15.875 1.00 58.03 390 ALA A N 1
ATOM 2960 C CA . ALA A 1 390 ? 117.171 8.029 16.321 1.00 58.03 390 ALA A CA 1
ATOM 2961 C C . ALA A 1 390 ? 118.328 8.603 17.162 1.00 58.03 390 ALA A C 1
ATOM 2963 O O . ALA A 1 390 ? 119.163 7.836 17.637 1.00 58.03 390 ALA A O 1
ATOM 2964 N N . SER A 1 391 ? 118.372 9.919 17.412 1.00 58.28 391 SER A N 1
ATOM 2965 C CA . SER A 1 391 ? 119.259 10.497 18.438 1.00 58.28 391 SER A CA 1
ATOM 2966 C C . SER A 1 391 ? 118.877 10.027 19.852 1.00 58.28 391 SER A C 1
ATOM 2968 O O . SER A 1 391 ? 119.709 10.061 20.756 1.00 58.28 391 SER A O 1
ATOM 2970 N N . ASN A 1 392 ? 117.644 9.537 20.032 1.00 57.31 392 ASN A N 1
ATOM 2971 C CA . ASN A 1 392 ? 117.171 8.851 21.231 1.00 57.31 392 ASN A CA 1
ATOM 2972 C C . ASN A 1 392 ? 117.090 7.334 20.973 1.00 57.31 392 ASN A C 1
ATOM 2974 O O . ASN A 1 392 ? 116.022 6.806 20.689 1.00 57.31 392 ASN A O 1
ATOM 2978 N N . ASN A 1 393 ? 118.232 6.645 21.091 1.00 54.91 393 ASN A N 1
ATOM 2979 C CA . ASN A 1 393 ? 118.374 5.183 21.225 1.00 54.91 393 ASN A CA 1
ATOM 2980 C C . ASN A 1 393 ? 117.578 4.312 20.225 1.00 54.91 393 ASN A C 1
ATOM 2982 O O . ASN A 1 393 ? 116.474 3.852 20.520 1.00 54.91 393 ASN A O 1
ATOM 2986 N N . GLY A 1 394 ? 118.205 4.012 19.079 1.00 61.47 394 GLY A N 1
ATOM 2987 C CA . GLY A 1 394 ? 117.693 3.132 18.018 1.00 61.47 394 GLY A CA 1
ATOM 2988 C C . GLY A 1 394 ? 117.241 1.742 18.491 1.00 61.47 394 GLY A C 1
ATOM 2989 O O . GLY A 1 394 ? 118.042 0.812 18.549 1.00 61.47 394 GLY A O 1
ATOM 2990 N N . THR A 1 395 ? 115.944 1.619 18.779 1.00 74.06 395 THR A N 1
ATOM 2991 C CA . THR A 1 395 ? 115.224 0.395 19.172 1.00 74.06 395 THR A CA 1
ATOM 2992 C C . THR A 1 395 ? 114.038 0.19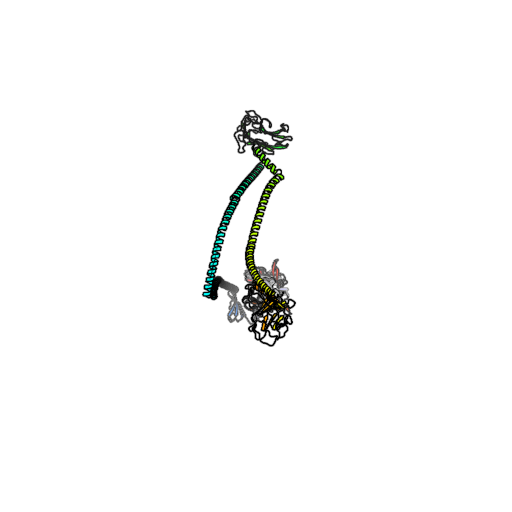5 18.233 1.00 74.06 395 THR A C 1
ATOM 2994 O O . THR A 1 395 ? 113.469 1.168 17.737 1.00 74.06 395 THR A O 1
ATOM 2997 N N . TRP A 1 396 ? 113.708 -1.058 17.917 1.00 87.75 396 TRP A N 1
ATOM 2998 C CA . TRP A 1 396 ? 112.643 -1.374 16.955 1.00 87.75 396 TRP A CA 1
ATOM 2999 C C . TRP A 1 396 ? 111.293 -1.429 17.660 1.00 87.75 396 TRP A C 1
ATOM 3001 O O . TRP A 1 396 ? 111.215 -1.800 18.831 1.00 87.75 396 TRP A O 1
ATOM 3011 N N . ILE A 1 397 ? 110.227 -1.084 16.946 1.00 89.75 397 ILE A N 1
ATOM 3012 C CA . ILE A 1 397 ? 108.876 -1.024 17.501 1.00 89.75 397 ILE A CA 1
ATOM 3013 C C . ILE A 1 397 ? 108.015 -2.137 16.927 1.00 89.75 397 ILE A C 1
ATOM 3015 O O . ILE A 1 397 ? 107.999 -2.372 15.721 1.00 89.75 397 ILE A O 1
ATOM 3019 N N . PHE A 1 398 ? 107.282 -2.801 17.811 1.00 93.12 398 PHE A N 1
ATOM 3020 C CA . PHE A 1 398 ? 106.461 -3.966 17.527 1.00 93.12 398 PHE A CA 1
ATOM 3021 C C . PHE A 1 398 ? 105.027 -3.684 17.947 1.00 93.12 398 PHE A C 1
ATOM 3023 O O . PHE A 1 398 ? 104.791 -3.120 19.013 1.00 93.12 398 PHE A O 1
ATOM 3030 N N . SER A 1 399 ? 104.058 -4.101 17.143 1.00 92.12 399 SER A N 1
ATOM 3031 C CA . SER A 1 399 ? 102.678 -4.185 17.615 1.00 92.12 399 SER A CA 1
ATOM 3032 C C . SER A 1 399 ? 102.529 -5.309 18.641 1.00 92.12 399 SER A C 1
ATOM 3034 O O . SER A 1 399 ? 103.354 -6.231 18.685 1.00 92.12 399 SER A O 1
ATOM 3036 N N . ASP A 1 400 ? 101.416 -5.298 19.375 1.00 89.44 400 ASP A N 1
ATOM 3037 C CA . ASP A 1 400 ? 100.921 -6.450 20.131 1.00 89.44 400 ASP A CA 1
ATOM 3038 C C . ASP A 1 400 ? 101.031 -7.747 19.304 1.00 89.44 400 ASP A C 1
ATOM 3040 O O . ASP A 1 400 ? 100.896 -7.721 18.070 1.00 89.44 400 ASP A O 1
ATOM 3044 N N . PRO A 1 401 ? 101.262 -8.895 19.961 1.00 88.12 401 PRO A N 1
ATOM 3045 C CA . PRO A 1 401 ? 101.244 -10.191 19.306 1.00 88.12 401 PRO A CA 1
ATOM 3046 C C . PRO A 1 401 ? 99.814 -10.507 18.858 1.00 88.12 401 PRO A C 1
ATOM 3048 O O . PRO A 1 401 ? 98.905 -10.694 19.666 1.00 88.12 401 PRO A O 1
ATOM 3051 N N . ILE A 1 402 ? 99.614 -10.601 17.551 1.00 89.12 402 ILE A N 1
ATOM 3052 C CA . ILE A 1 402 ? 98.314 -10.860 16.937 1.00 89.12 402 ILE A CA 1
ATOM 3053 C C . ILE A 1 402 ? 98.199 -12.356 16.670 1.00 89.12 402 ILE A C 1
ATOM 3055 O O . ILE A 1 402 ? 99.032 -12.932 15.969 1.00 89.12 402 ILE A O 1
ATOM 3059 N N . GLN A 1 403 ? 97.176 -12.998 17.238 1.00 86.62 403 GLN A N 1
ATOM 3060 C CA . GLN A 1 403 ? 96.990 -14.437 17.070 1.00 86.62 403 GLN A CA 1
ATOM 3061 C C . GLN A 1 403 ? 96.539 -14.758 15.650 1.00 86.62 403 GLN A C 1
ATOM 3063 O O . GLN A 1 403 ? 95.566 -14.190 15.154 1.00 86.62 403 GLN A O 1
ATOM 3068 N N . VAL A 1 404 ? 97.211 -15.712 15.016 1.00 80.50 404 VAL A N 1
ATOM 3069 C CA . VAL A 1 404 ? 96.876 -16.169 13.669 1.00 80.50 404 VAL A CA 1
ATOM 3070 C C . VAL A 1 404 ? 96.907 -17.686 13.578 1.00 80.50 404 VAL A C 1
ATOM 3072 O O . VAL A 1 404 ? 97.499 -18.374 14.406 1.00 80.50 404 VAL A O 1
ATOM 3075 N N . THR A 1 405 ? 96.245 -18.219 12.554 1.00 78.69 405 THR A N 1
ATOM 3076 C CA . THR A 1 405 ? 96.310 -19.652 12.243 1.00 78.69 405 THR A CA 1
ATOM 3077 C C . THR A 1 405 ? 97.487 -19.902 11.301 1.00 78.69 405 THR A C 1
ATOM 3079 O O . THR A 1 405 ? 97.786 -19.068 10.452 1.00 78.69 405 THR A O 1
ATOM 3082 N N . GLN A 1 406 ? 98.178 -21.033 11.426 1.00 75.00 406 GLN A N 1
ATOM 3083 C CA . GLN A 1 406 ? 99.297 -21.355 10.536 1.00 75.00 406 GLN A CA 1
ATOM 3084 C C . GLN A 1 406 ? 98.884 -21.367 9.048 1.00 75.00 406 GLN A C 1
ATOM 3086 O O . GLN A 1 406 ? 97.778 -21.795 8.717 1.00 75.00 406 GLN A O 1
ATOM 3091 N N . GLY A 1 407 ? 99.774 -20.934 8.148 1.00 75.69 407 GLY A N 1
ATOM 3092 C CA . GLY A 1 407 ? 99.529 -20.945 6.700 1.00 75.69 407 GLY A CA 1
ATOM 3093 C C . GLY A 1 407 ? 98.599 -19.846 6.174 1.00 75.69 407 GLY A C 1
ATOM 3094 O O . GLY A 1 407 ? 98.273 -19.863 4.989 1.00 75.69 407 GLY A O 1
ATOM 3095 N N . ILE A 1 408 ? 98.161 -18.898 7.012 1.00 83.25 408 ILE A N 1
ATOM 3096 C CA . ILE A 1 408 ? 97.363 -17.765 6.533 1.00 83.25 408 ILE A CA 1
ATOM 3097 C C . ILE A 1 408 ? 98.212 -16.788 5.715 1.00 83.25 408 ILE A C 1
ATOM 3099 O O . ILE A 1 408 ? 99.416 -16.637 5.933 1.00 83.25 408 ILE A O 1
ATOM 3103 N N . THR A 1 409 ? 97.561 -16.067 4.810 1.00 86.81 409 THR A N 1
ATOM 3104 C CA . THR A 1 409 ? 98.173 -14.943 4.105 1.00 86.81 409 THR A CA 1
ATOM 3105 C C . THR A 1 409 ? 97.818 -13.640 4.810 1.00 86.81 409 THR A C 1
ATOM 3107 O O . THR A 1 409 ? 96.644 -13.375 5.068 1.00 86.81 409 THR A O 1
ATOM 3110 N N . VAL A 1 410 ? 98.822 -12.823 5.116 1.00 88.38 410 VAL A N 1
ATOM 3111 C CA . VAL A 1 410 ? 98.672 -11.499 5.722 1.00 88.38 410 VAL A CA 1
ATOM 3112 C C . VAL A 1 410 ? 99.285 -10.421 4.842 1.00 88.38 410 VAL A C 1
ATOM 3114 O O . VAL A 1 410 ? 100.180 -10.676 4.036 1.00 88.38 410 VAL A O 1
ATOM 3117 N N . SER A 1 411 ? 98.800 -9.200 5.019 1.00 91.56 411 SER A N 1
ATOM 3118 C CA . SER A 1 411 ? 99.333 -8.007 4.369 1.00 91.56 411 SER A CA 1
ATOM 3119 C C . SER A 1 411 ? 99.389 -6.867 5.371 1.00 91.56 411 SER A C 1
ATOM 3121 O O . SER A 1 411 ? 98.501 -6.741 6.214 1.00 91.56 411 SER A O 1
ATOM 3123 N N . ALA A 1 412 ? 100.422 -6.038 5.291 1.00 92.38 412 ALA A N 1
ATOM 3124 C CA . ALA A 1 412 ? 100.617 -4.915 6.188 1.00 92.38 412 ALA A CA 1
ATOM 3125 C C . ALA A 1 412 ? 100.935 -3.628 5.440 1.00 92.38 412 ALA A C 1
ATOM 3127 O O . ALA A 1 412 ? 101.507 -3.647 4.349 1.00 92.38 412 ALA A O 1
ATOM 3128 N N . SER A 1 413 ? 100.616 -2.500 6.062 1.00 92.06 413 SER A N 1
ATOM 3129 C CA . SER A 1 413 ? 100.985 -1.185 5.558 1.00 92.06 413 SER A CA 1
ATOM 3130 C C . SER A 1 413 ? 101.386 -0.226 6.658 1.00 92.06 413 SER A C 1
ATOM 3132 O O . SER A 1 413 ? 100.934 -0.333 7.797 1.00 92.06 413 SER A O 1
ATOM 3134 N N . ILE A 1 414 ? 102.159 0.779 6.270 1.00 91.94 414 ILE A N 1
ATOM 3135 C CA . ILE A 1 414 ? 102.414 1.976 7.061 1.00 91.94 414 ILE A CA 1
ATOM 3136 C C . ILE A 1 414 ? 102.443 3.184 6.133 1.00 91.94 414 ILE A C 1
ATOM 3138 O O . ILE A 1 414 ? 102.860 3.072 4.983 1.00 91.94 414 ILE A O 1
ATOM 3142 N N . THR A 1 415 ? 102.010 4.346 6.606 1.00 90.75 415 THR A N 1
ATOM 3143 C CA . THR A 1 415 ? 102.147 5.598 5.856 1.00 90.75 415 THR A CA 1
ATOM 3144 C C . THR A 1 415 ? 103.240 6.439 6.484 1.00 90.75 415 THR A C 1
ATOM 3146 O O . THR A 1 415 ? 103.183 6.693 7.683 1.00 90.75 415 THR A O 1
ATOM 3149 N N . ALA A 1 416 ? 104.233 6.857 5.699 1.00 88.38 416 ALA A N 1
ATOM 3150 C CA . ALA A 1 416 ? 105.407 7.561 6.209 1.00 88.38 416 ALA A CA 1
ATOM 3151 C C . ALA A 1 416 ? 105.885 8.689 5.281 1.00 88.38 416 ALA A C 1
ATOM 3153 O O . ALA A 1 416 ? 105.623 8.664 4.077 1.00 88.38 416 ALA A O 1
ATOM 3154 N N . ALA A 1 417 ? 106.586 9.670 5.857 1.00 86.44 417 ALA A N 1
ATOM 3155 C CA . ALA A 1 417 ? 107.215 10.799 5.174 1.00 86.44 417 ALA A CA 1
ATOM 3156 C C . ALA A 1 417 ? 108.485 11.257 5.905 1.00 86.44 417 ALA A C 1
ATOM 3158 O O . ALA A 1 417 ? 108.486 11.409 7.129 1.00 86.44 417 ALA A O 1
ATOM 3159 N N . MET A 1 418 ? 109.540 11.564 5.146 1.00 84.81 418 MET A N 1
ATOM 3160 C CA . MET A 1 418 ? 110.753 12.214 5.652 1.00 84.81 418 MET A CA 1
ATOM 3161 C C . MET A 1 418 ? 111.188 13.311 4.670 1.00 84.81 418 MET A C 1
ATOM 3163 O O . MET A 1 418 ? 111.402 12.986 3.514 1.00 84.81 418 MET A O 1
ATOM 3167 N N . PRO A 1 419 ? 111.311 14.592 5.057 1.00 75.38 419 PRO A N 1
ATOM 3168 C CA . PRO A 1 419 ? 111.662 15.656 4.103 1.00 75.38 419 PRO A CA 1
ATOM 3169 C C . PRO A 1 419 ? 113.114 15.627 3.592 1.00 75.38 419 PRO A C 1
ATOM 3171 O O . PRO A 1 419 ? 113.371 16.070 2.477 1.00 75.38 419 PRO A O 1
ATOM 3174 N N . SER A 1 420 ? 114.055 15.112 4.393 1.00 78.38 420 SER A N 1
ATOM 3175 C CA . SER A 1 420 ? 115.497 15.101 4.083 1.00 78.38 420 SER A CA 1
ATOM 3176 C C . SER A 1 420 ? 116.144 13.756 4.457 1.00 78.38 420 SER A C 1
ATOM 3178 O O . SER A 1 420 ? 116.828 13.677 5.481 1.00 78.38 420 SER A O 1
ATOM 3180 N N . PRO A 1 421 ? 115.915 12.676 3.687 1.00 75.06 421 PRO A N 1
ATOM 3181 C CA . PRO A 1 421 ? 116.450 11.352 4.001 1.00 75.06 421 PRO A CA 1
ATOM 3182 C C . PRO A 1 421 ? 117.973 11.251 3.733 1.00 75.06 421 PRO A C 1
ATOM 3184 O O . PRO A 1 421 ? 118.468 11.839 2.767 1.00 75.06 421 PRO A O 1
ATOM 3187 N N . PRO A 1 422 ? 118.739 10.497 4.549 1.00 70.50 422 PRO A N 1
ATOM 3188 C CA . PRO A 1 422 ? 120.179 10.291 4.356 1.00 70.50 422 PRO A CA 1
ATOM 3189 C C . PRO A 1 422 ? 120.495 9.444 3.109 1.00 70.50 422 PRO A C 1
ATOM 3191 O O . PRO A 1 422 ? 119.674 8.659 2.640 1.00 70.50 422 PRO A O 1
ATOM 3194 N N . SER A 1 423 ? 121.705 9.586 2.554 1.00 68.38 423 SER A N 1
ATOM 3195 C CA . SER A 1 423 ? 122.063 9.016 1.244 1.00 68.38 423 SER A CA 1
ATOM 3196 C C . SER A 1 423 ? 122.506 7.543 1.250 1.00 68.38 423 SER A C 1
ATOM 3198 O O . SER A 1 423 ? 122.549 6.950 0.173 1.00 68.38 423 SER A O 1
ATOM 3200 N N . SER A 1 424 ? 122.820 6.930 2.402 1.00 64.50 424 SER A N 1
ATOM 3201 C CA . SER A 1 424 ? 123.374 5.557 2.466 1.00 64.50 424 SER A CA 1
ATOM 3202 C C . SER A 1 424 ? 122.806 4.650 3.570 1.00 64.50 424 SER A C 1
ATOM 3204 O O . SER A 1 424 ? 123.370 3.595 3.840 1.00 64.50 424 SER A O 1
ATOM 3206 N N . ASP A 1 425 ? 121.711 5.048 4.209 1.00 73.62 425 ASP A N 1
ATOM 3207 C CA . ASP A 1 425 ? 121.362 4.679 5.589 1.00 73.62 425 ASP A CA 1
ATOM 3208 C C . ASP A 1 425 ? 119.845 4.339 5.651 1.00 73.62 425 ASP A C 1
ATOM 3210 O O . ASP A 1 425 ? 119.109 4.837 4.800 1.00 73.62 425 ASP A O 1
ATOM 3214 N N . VAL A 1 426 ? 119.346 3.479 6.567 1.00 78.75 426 VAL A N 1
ATOM 3215 C CA . VAL A 1 426 ? 117.935 2.991 6.579 1.00 78.75 426 VAL A CA 1
ATOM 3216 C C . VAL A 1 426 ? 117.016 3.811 7.506 1.00 78.75 426 VAL A C 1
ATOM 3218 O O . VAL A 1 426 ? 117.014 3.586 8.723 1.00 78.75 426 VAL A O 1
ATOM 3221 N N . PRO A 1 427 ? 116.161 4.707 6.965 1.00 80.38 427 PRO A N 1
ATOM 3222 C CA . PRO A 1 427 ? 115.339 5.587 7.792 1.00 80.38 427 PRO A CA 1
ATOM 3223 C C . PRO A 1 427 ? 114.140 4.887 8.411 1.00 80.38 427 PRO A C 1
ATOM 3225 O O . PRO A 1 427 ? 113.775 5.210 9.529 1.00 80.38 427 PRO A O 1
ATOM 3228 N N . LEU A 1 428 ? 113.542 3.933 7.698 1.00 87.19 428 LEU A N 1
ATOM 3229 C CA . LEU A 1 428 ? 112.445 3.114 8.195 1.00 87.19 428 LEU A CA 1
ATOM 3230 C C . LEU A 1 428 ? 112.394 1.801 7.424 1.00 87.19 428 LEU A C 1
ATOM 3232 O O . LEU A 1 428 ? 112.556 1.768 6.203 1.00 87.19 428 LEU A O 1
ATOM 3236 N N . ALA A 1 429 ? 112.130 0.722 8.137 1.00 88.81 429 ALA A N 1
ATOM 3237 C CA . ALA A 1 429 ? 111.913 -0.598 7.594 1.00 88.81 429 ALA A CA 1
ATOM 3238 C C . ALA A 1 429 ? 110.561 -1.128 8.059 1.00 88.81 429 ALA A C 1
ATOM 3240 O O . ALA A 1 429 ? 110.198 -0.971 9.225 1.00 88.81 429 ALA A O 1
ATOM 3241 N N . LEU A 1 430 ? 109.831 -1.747 7.135 1.00 92.75 430 LEU A N 1
ATOM 3242 C CA . LEU A 1 430 ? 108.506 -2.312 7.362 1.00 92.75 430 LEU A CA 1
ATOM 3243 C C . LEU A 1 430 ? 108.602 -3.831 7.285 1.00 92.75 430 LEU A C 1
ATOM 3245 O O . LEU A 1 430 ? 108.900 -4.373 6.219 1.00 92.75 430 LEU A O 1
ATOM 3249 N N . PHE A 1 431 ? 108.317 -4.504 8.396 1.00 93.44 431 PHE A N 1
ATOM 3250 C CA . PHE A 1 431 ? 108.358 -5.957 8.499 1.00 93.44 431 PHE A CA 1
ATOM 3251 C C . PHE A 1 431 ? 107.086 -6.522 9.120 1.00 93.44 431 PHE A C 1
ATOM 3253 O O . PHE A 1 431 ? 106.487 -5.936 10.016 1.00 93.44 431 PHE A O 1
ATOM 3260 N N . VAL A 1 432 ? 106.720 -7.721 8.682 1.00 91.62 432 VAL A N 1
ATOM 3261 C CA . VAL A 1 432 ? 105.839 -8.617 9.426 1.00 91.62 432 VAL A CA 1
ATOM 3262 C C . VAL A 1 432 ? 106.699 -9.746 9.964 1.00 91.62 432 VAL A C 1
ATOM 3264 O O . VAL A 1 432 ? 107.404 -10.418 9.206 1.00 91.62 432 VAL A O 1
ATOM 3267 N N . MET A 1 433 ? 106.654 -9.947 11.276 1.00 93.75 433 MET A N 1
ATOM 3268 C CA . MET A 1 433 ? 107.387 -11.018 11.943 1.00 93.75 433 MET A CA 1
ATOM 3269 C C . MET A 1 433 ? 106.418 -12.022 12.544 1.00 93.75 433 MET A C 1
ATOM 3271 O O . MET A 1 433 ? 105.407 -11.637 13.127 1.00 93.75 433 MET A O 1
ATOM 3275 N N . ALA A 1 434 ? 106.730 -13.306 12.399 1.00 92.38 434 ALA A N 1
ATOM 3276 C CA . ALA A 1 434 ? 105.913 -14.403 12.888 1.00 92.38 434 ALA A CA 1
ATOM 3277 C C . ALA A 1 434 ? 106.653 -15.212 13.955 1.00 92.38 434 ALA A C 1
ATOM 3279 O O . ALA A 1 434 ? 107.868 -15.427 13.877 1.00 92.38 434 ALA A O 1
ATOM 3280 N N . TYR A 1 435 ? 105.891 -15.691 14.934 1.00 91.56 435 TYR A N 1
ATOM 3281 C CA . TYR A 1 435 ? 106.394 -16.349 16.129 1.00 91.56 435 TYR A CA 1
ATOM 3282 C C . TYR A 1 435 ? 105.640 -17.653 16.398 1.00 91.56 435 TYR A C 1
ATOM 3284 O O . TYR A 1 435 ? 104.432 -17.764 16.147 1.00 91.56 435 TYR A O 1
ATOM 3292 N N . ASP A 1 436 ? 106.361 -18.646 16.912 1.00 90.44 436 ASP A N 1
ATOM 3293 C CA . ASP A 1 436 ? 105.776 -19.909 17.365 1.00 90.44 436 ASP A CA 1
ATOM 3294 C C . ASP A 1 436 ? 105.084 -19.767 18.737 1.00 90.44 436 ASP A C 1
ATOM 3296 O O . ASP A 1 436 ? 105.089 -18.706 19.370 1.00 90.44 436 ASP A O 1
ATOM 3300 N N . GLY A 1 437 ? 104.477 -20.854 19.223 1.00 84.50 437 GLY A N 1
ATOM 3301 C CA . GLY A 1 437 ? 103.819 -20.884 20.537 1.00 84.50 437 GLY A CA 1
ATOM 3302 C C . GLY A 1 437 ? 104.759 -20.637 21.726 1.00 84.50 437 GLY A C 1
ATOM 3303 O O . GLY A 1 437 ? 104.293 -20.249 22.795 1.00 84.50 437 GLY A O 1
ATOM 3304 N N . ASN A 1 438 ? 106.072 -20.799 21.536 1.00 87.06 438 ASN A N 1
ATOM 3305 C CA . ASN A 1 438 ? 107.102 -20.525 22.539 1.00 87.06 438 ASN A CA 1
ATOM 3306 C C . ASN A 1 438 ? 107.670 -19.098 22.428 1.00 87.06 438 ASN A C 1
ATOM 3308 O O . ASN A 1 438 ? 108.590 -18.758 23.170 1.00 87.06 438 ASN A O 1
ATOM 3312 N N . ARG A 1 439 ? 107.095 -18.253 21.555 1.00 84.25 439 ARG A N 1
ATOM 3313 C CA . ARG A 1 439 ? 107.468 -16.848 21.295 1.00 84.25 439 ARG A CA 1
ATOM 3314 C C . ARG A 1 439 ? 108.823 -16.663 20.607 1.00 84.25 439 ARG A C 1
ATOM 3316 O O . ARG A 1 439 ? 109.353 -15.553 20.595 1.00 84.25 439 ARG A O 1
ATOM 3323 N N . ASN A 1 440 ? 109.375 -17.706 19.993 1.00 88.19 440 ASN A N 1
ATOM 3324 C CA . ASN A 1 440 ? 110.577 -17.564 19.173 1.00 88.19 440 ASN A CA 1
ATOM 3325 C C . ASN A 1 440 ? 110.202 -17.028 17.790 1.00 88.19 440 ASN A C 1
ATOM 3327 O O . ASN A 1 440 ? 109.196 -17.454 17.220 1.00 88.19 440 ASN A O 1
ATOM 3331 N N . LYS A 1 441 ? 111.010 -16.117 17.229 1.00 91.25 441 LYS A N 1
ATOM 3332 C CA . LYS A 1 441 ? 110.809 -15.633 15.855 1.00 91.25 441 LYS A CA 1
ATOM 3333 C C . LYS A 1 441 ? 111.133 -16.761 14.879 1.00 91.25 441 LYS A C 1
ATOM 3335 O O . LYS A 1 441 ? 112.267 -17.231 14.839 1.00 91.25 441 LYS A O 1
ATOM 3340 N N . VAL A 1 442 ? 110.147 -17.165 14.088 1.00 89.31 442 VAL A N 1
ATOM 3341 C CA . VAL A 1 442 ? 110.272 -18.249 13.099 1.00 89.31 442 VAL A CA 1
ATOM 3342 C C . VAL A 1 442 ? 110.246 -17.745 11.661 1.00 89.31 442 VAL A C 1
ATOM 3344 O O . VAL A 1 442 ? 110.605 -18.481 10.747 1.00 89.31 442 VAL A O 1
ATOM 3347 N N . PHE A 1 443 ? 109.830 -16.495 11.454 1.00 91.31 443 PHE A N 1
ATOM 3348 C CA . PHE A 1 443 ? 109.751 -15.879 10.137 1.00 91.31 443 PHE A CA 1
ATOM 3349 C C . PHE A 1 443 ? 109.802 -14.356 10.242 1.00 91.31 443 PHE A C 1
ATOM 3351 O O . PHE A 1 443 ? 109.216 -13.772 11.155 1.00 91.31 443 PHE A O 1
ATOM 3358 N N . ASP A 1 444 ? 110.460 -13.712 9.289 1.00 90.81 444 ASP A N 1
ATOM 3359 C CA . ASP A 1 444 ? 110.401 -12.277 9.063 1.00 90.81 444 ASP A CA 1
ATOM 3360 C C . ASP A 1 444 ? 110.360 -11.970 7.571 1.00 90.81 444 ASP A C 1
ATOM 3362 O O . ASP A 1 444 ? 111.114 -12.522 6.771 1.00 90.81 444 ASP A O 1
ATOM 3366 N N . TYR A 1 445 ? 109.453 -11.076 7.191 1.00 92.50 445 TYR A N 1
ATOM 3367 C CA . TYR A 1 445 ? 109.311 -10.650 5.810 1.00 92.50 445 TYR A CA 1
ATOM 3368 C C . TYR A 1 445 ? 109.023 -9.163 5.736 1.00 92.50 445 TYR A C 1
ATOM 3370 O O . TYR A 1 445 ? 108.108 -8.657 6.387 1.00 92.50 445 TYR A O 1
ATOM 3378 N N . GLY A 1 446 ? 109.818 -8.459 4.943 1.00 89.81 446 GLY A N 1
ATOM 3379 C CA . GLY A 1 446 ? 109.734 -7.017 4.833 1.00 89.81 446 GLY A CA 1
ATOM 3380 C C . GLY A 1 446 ? 110.896 -6.423 4.064 1.00 89.81 446 GLY A C 1
ATOM 3381 O O . GLY A 1 446 ? 111.733 -7.141 3.513 1.00 89.81 446 GLY A O 1
ATOM 3382 N N . TYR A 1 447 ? 110.922 -5.098 4.010 1.00 92.44 447 TYR A N 1
ATOM 3383 C CA . TYR A 1 447 ? 111.963 -4.363 3.308 1.00 92.44 447 TYR A CA 1
ATOM 3384 C C . TYR A 1 447 ? 112.246 -3.013 3.966 1.00 92.44 447 TYR A C 1
ATOM 3386 O O . TYR A 1 447 ? 111.418 -2.431 4.670 1.00 92.44 447 TYR A O 1
ATOM 3394 N N . ASN A 1 448 ? 113.446 -2.511 3.693 1.00 90.00 448 ASN A N 1
ATOM 3395 C CA . ASN A 1 448 ? 113.856 -1.161 4.048 1.00 90.00 448 ASN A CA 1
ATOM 3396 C C . ASN A 1 448 ? 113.233 -0.187 3.052 1.00 90.00 448 ASN A C 1
ATOM 3398 O O . ASN A 1 448 ? 113.430 -0.335 1.844 1.00 90.00 448 ASN A O 1
ATOM 3402 N N . ILE A 1 449 ? 112.497 0.808 3.535 1.00 87.62 449 ILE A N 1
ATOM 3403 C CA . ILE A 1 449 ? 111.826 1.769 2.664 1.00 87.62 449 ILE A CA 1
ATOM 3404 C C . ILE A 1 449 ? 112.893 2.610 1.939 1.00 87.62 449 ILE A C 1
ATOM 3406 O O . ILE A 1 449 ? 113.746 3.206 2.605 1.00 87.62 449 ILE A O 1
ATOM 3410 N N . PRO A 1 450 ? 112.881 2.667 0.589 1.00 83.50 450 PRO A N 1
ATOM 3411 C CA . PRO A 1 450 ? 113.886 3.405 -0.166 1.00 83.50 450 PRO A CA 1
ATOM 3412 C C . PRO A 1 450 ? 113.874 4.891 0.187 1.00 83.50 450 PRO A C 1
ATOM 3414 O O . PRO A 1 450 ? 112.827 5.537 0.142 1.00 83.50 450 PRO A O 1
ATOM 3417 N N . THR A 1 451 ? 115.052 5.452 0.457 1.00 80.62 451 THR A N 1
ATOM 3418 C CA . THR A 1 451 ? 115.223 6.872 0.807 1.00 80.62 451 THR A CA 1
ATOM 3419 C C . THR A 1 451 ? 114.657 7.799 -0.269 1.00 80.62 451 THR A C 1
ATOM 3421 O O . THR A 1 451 ? 114.035 8.802 0.050 1.00 80.62 451 THR A O 1
ATOM 3424 N N . THR A 1 452 ? 114.755 7.424 -1.547 1.00 80.88 452 THR A N 1
ATOM 3425 C CA . THR A 1 452 ? 114.190 8.181 -2.679 1.00 80.88 452 THR A CA 1
ATOM 3426 C C . THR A 1 452 ? 112.664 8.279 -2.676 1.00 80.88 452 THR A C 1
ATOM 3428 O O . THR A 1 452 ? 112.115 9.145 -3.348 1.00 80.88 452 THR A O 1
ATOM 3431 N N . SER A 1 453 ? 111.970 7.394 -1.953 1.00 80.31 453 SER A N 1
ATOM 3432 C CA . SER A 1 453 ? 110.505 7.397 -1.838 1.00 80.31 453 SER A CA 1
ATOM 3433 C C . SER A 1 453 ? 110.003 8.196 -0.632 1.00 80.31 453 SER A C 1
ATOM 3435 O O . SER A 1 453 ? 108.797 8.365 -0.474 1.00 80.31 453 SER A O 1
ATOM 3437 N N . LEU A 1 454 ? 110.913 8.681 0.213 1.00 82.81 454 LEU A N 1
ATOM 3438 C CA . LEU A 1 454 ? 110.632 9.515 1.375 1.00 82.81 454 LEU A CA 1
ATOM 3439 C C . LEU A 1 454 ? 111.039 10.957 1.033 1.00 82.81 454 LEU A C 1
ATOM 3441 O O . LEU A 1 454 ? 112.113 11.404 1.403 1.00 82.81 454 LEU A O 1
ATOM 3445 N N . ASP A 1 455 ? 110.199 11.662 0.272 1.00 77.06 455 ASP A N 1
ATOM 3446 C CA . ASP A 1 455 ? 110.445 13.009 -0.285 1.00 77.06 455 ASP A CA 1
ATOM 3447 C C . ASP A 1 455 ? 109.730 14.136 0.493 1.00 77.06 455 ASP A C 1
ATOM 3449 O O . ASP A 1 455 ? 109.509 15.233 -0.018 1.00 77.06 455 ASP A O 1
ATOM 3453 N N . GLY A 1 456 ? 109.321 13.854 1.731 1.00 78.31 456 GLY A N 1
ATOM 3454 C CA . GLY A 1 456 ? 108.521 14.746 2.574 1.00 78.31 456 GLY A CA 1
ATOM 3455 C C . GLY A 1 456 ? 107.006 14.639 2.375 1.00 78.31 456 GLY A C 1
ATOM 3456 O O . GLY A 1 456 ? 106.265 15.209 3.173 1.00 78.31 456 GLY A O 1
ATOM 3457 N N . THR A 1 457 ? 106.526 13.875 1.388 1.00 84.31 457 THR A N 1
ATOM 3458 C CA . THR A 1 457 ? 105.091 13.589 1.213 1.00 84.31 457 THR A CA 1
ATOM 3459 C C . THR A 1 457 ? 104.710 12.282 1.912 1.00 84.31 457 THR A C 1
ATOM 3461 O O . THR A 1 457 ? 105.415 11.284 1.780 1.00 84.31 457 THR A O 1
ATOM 3464 N N . PHE A 1 458 ? 103.576 12.252 2.626 1.00 85.50 458 PHE A N 1
ATOM 3465 C CA . PHE A 1 458 ? 103.057 11.019 3.233 1.00 85.50 458 PHE A CA 1
ATOM 3466 C C . PHE A 1 458 ? 102.628 10.022 2.160 1.00 85.50 458 PHE A C 1
ATOM 3468 O O . PHE A 1 458 ? 101.689 10.265 1.402 1.00 85.50 458 PHE A O 1
ATOM 3475 N N . ARG A 1 459 ? 103.324 8.885 2.109 1.00 88.50 459 ARG A N 1
ATOM 3476 C CA . ARG A 1 459 ? 103.056 7.790 1.172 1.00 88.50 459 ARG A CA 1
ATOM 3477 C C . ARG A 1 459 ? 102.847 6.493 1.933 1.00 88.50 459 ARG A C 1
ATOM 3479 O O . ARG A 1 459 ? 103.509 6.245 2.939 1.00 88.50 459 ARG A O 1
ATOM 3486 N N . THR A 1 460 ? 101.918 5.673 1.453 1.00 89.50 460 THR A N 1
ATOM 3487 C CA . THR A 1 460 ? 101.658 4.353 2.028 1.00 89.50 460 THR A CA 1
ATOM 3488 C C . THR A 1 460 ? 102.596 3.323 1.418 1.00 89.50 460 THR A C 1
ATOM 3490 O O . THR A 1 460 ? 102.624 3.119 0.205 1.00 89.50 460 THR A O 1
ATOM 3493 N N . PHE A 1 461 ? 103.333 2.653 2.287 1.00 91.88 461 PHE A N 1
ATOM 3494 C CA . PHE A 1 461 ? 104.220 1.544 1.989 1.00 91.88 461 PHE A CA 1
ATOM 3495 C C . PHE A 1 461 ? 103.561 0.256 2.454 1.00 91.88 461 PHE A C 1
ATOM 3497 O O . PHE A 1 461 ? 102.904 0.235 3.498 1.00 91.88 461 PHE A O 1
ATOM 3504 N N . LYS A 1 462 ? 103.694 -0.804 1.659 1.00 92.19 462 LYS A N 1
ATOM 3505 C CA . LYS A 1 462 ? 102.938 -2.039 1.846 1.00 92.19 462 LYS A CA 1
ATOM 3506 C C . LYS A 1 462 ? 103.838 -3.252 1.693 1.00 92.19 462 LYS A C 1
ATOM 3508 O O . LYS A 1 462 ? 104.698 -3.285 0.818 1.00 92.19 462 LYS A O 1
ATOM 3513 N N . VAL A 1 463 ? 103.590 -4.257 2.518 1.00 90.31 463 VAL A N 1
ATOM 3514 C CA . VAL A 1 463 ? 104.118 -5.611 2.365 1.00 90.31 463 VAL A CA 1
ATOM 3515 C C . VAL A 1 463 ? 102.922 -6.542 2.264 1.00 90.31 463 VAL A C 1
ATOM 3517 O O . VAL A 1 463 ? 102.135 -6.663 3.196 1.00 90.31 463 VAL A O 1
ATOM 3520 N N . GLU A 1 464 ? 102.725 -7.134 1.095 1.00 92.06 464 GLU A N 1
ATOM 3521 C CA . GLU A 1 464 ? 101.484 -7.830 0.756 1.00 92.06 464 GLU A CA 1
ATOM 3522 C C . GLU A 1 464 ? 101.738 -9.289 0.391 1.00 92.06 464 GLU A C 1
ATOM 3524 O O . GLU A 1 464 ? 102.856 -9.681 0.047 1.00 92.06 464 GLU A O 1
ATOM 3529 N N . ASN A 1 465 ? 100.671 -10.083 0.452 1.00 89.19 465 ASN A N 1
ATOM 3530 C CA . ASN A 1 465 ? 100.648 -11.490 0.065 1.00 89.19 465 ASN A CA 1
ATOM 3531 C C . ASN A 1 465 ? 101.660 -12.365 0.827 1.00 89.19 465 ASN A C 1
ATOM 3533 O O . ASN A 1 465 ? 102.291 -13.269 0.273 1.00 89.19 465 ASN A O 1
ATOM 3537 N N . ILE A 1 466 ? 101.811 -12.099 2.123 1.00 90.62 466 ILE A N 1
ATOM 3538 C CA . ILE A 1 466 ? 102.775 -12.779 2.984 1.00 90.62 466 ILE A CA 1
ATOM 3539 C C . ILE A 1 466 ? 102.120 -14.026 3.557 1.00 90.62 466 ILE A C 1
ATOM 3541 O O . ILE A 1 466 ? 101.289 -13.940 4.455 1.00 90.62 466 ILE A O 1
ATOM 3545 N N . THR A 1 467 ? 102.500 -15.201 3.068 1.00 89.38 467 THR A N 1
ATOM 3546 C CA . THR A 1 467 ? 102.017 -16.461 3.647 1.00 89.38 467 THR A CA 1
ATOM 3547 C C . THR A 1 467 ? 102.911 -16.863 4.811 1.00 89.38 467 THR A C 1
ATOM 3549 O O . THR A 1 467 ? 104.094 -17.144 4.612 1.00 89.38 467 THR A O 1
ATOM 3552 N N . VAL A 1 468 ? 102.360 -16.871 6.027 1.00 84.56 468 VAL A N 1
ATOM 3553 C CA . VAL A 1 468 ? 103.145 -17.197 7.225 1.00 84.56 468 VAL A CA 1
ATOM 3554 C C . VAL A 1 468 ? 103.407 -18.709 7.313 1.00 84.56 468 VAL A C 1
ATOM 3556 O O . VAL A 1 468 ? 102.498 -19.495 7.024 1.00 84.56 468 VAL A O 1
ATOM 3559 N N . PRO A 1 469 ? 104.621 -19.152 7.696 1.00 84.75 469 PRO A N 1
ATOM 3560 C CA . PRO A 1 469 ? 104.970 -20.575 7.712 1.00 84.75 469 PRO A CA 1
ATOM 3561 C C . PRO A 1 469 ? 104.120 -21.437 8.660 1.00 84.75 469 PRO A C 1
ATOM 3563 O O . PRO A 1 469 ? 103.462 -20.957 9.585 1.00 84.75 469 PRO A O 1
ATOM 3566 N N . SER A 1 470 ? 104.160 -22.758 8.457 1.00 80.12 470 SER A N 1
ATOM 3567 C CA . SER A 1 470 ? 103.551 -23.721 9.384 1.00 80.12 470 SER A CA 1
ATOM 3568 C C . SER A 1 470 ? 104.181 -23.627 10.779 1.00 80.12 470 SER A C 1
ATOM 3570 O O . SER A 1 470 ? 105.401 -23.516 10.885 1.00 80.12 470 SER A O 1
ATOM 3572 N N . GLY A 1 471 ? 103.379 -23.726 11.842 1.00 80.00 471 GLY A N 1
ATOM 3573 C CA . GLY A 1 471 ? 103.839 -23.587 13.232 1.00 80.00 471 GLY A CA 1
ATOM 3574 C C . GLY A 1 471 ? 103.777 -22.164 13.807 1.00 80.00 471 GLY A C 1
ATOM 3575 O O . GLY A 1 471 ? 104.027 -21.986 14.999 1.00 80.00 471 GLY A O 1
ATOM 3576 N N . THR A 1 472 ? 103.404 -21.160 13.007 1.00 88.19 472 THR A N 1
ATOM 3577 C CA . THR A 1 472 ? 103.119 -19.804 13.497 1.00 88.19 472 THR A CA 1
ATOM 3578 C C . THR A 1 472 ? 101.842 -19.776 14.337 1.00 88.19 472 THR A C 1
ATOM 3580 O O . THR A 1 472 ? 100.804 -20.281 13.912 1.00 88.19 472 THR A O 1
ATOM 3583 N N . ILE A 1 473 ? 101.923 -19.129 15.503 1.00 89.19 473 ILE A N 1
ATOM 3584 C CA . ILE A 1 473 ? 100.774 -18.826 16.372 1.00 89.19 473 ILE A CA 1
ATOM 3585 C C . ILE A 1 473 ? 100.529 -17.316 16.443 1.00 89.19 473 ILE A C 1
ATOM 3587 O O . ILE A 1 473 ? 99.383 -16.883 16.554 1.00 89.19 473 ILE A O 1
ATOM 3591 N N . TRP A 1 474 ? 101.591 -16.511 16.346 1.00 88.69 474 TRP A N 1
ATOM 3592 C CA . TRP A 1 474 ? 101.511 -15.058 16.477 1.00 88.69 474 TRP A CA 1
ATOM 3593 C C . TRP A 1 474 ? 102.208 -14.356 15.324 1.00 88.69 474 TRP A C 1
ATOM 3595 O O . TRP A 1 474 ? 103.248 -14.811 14.851 1.00 88.69 474 TRP A O 1
ATOM 3605 N N . VAL A 1 475 ? 101.678 -13.211 14.922 1.00 92.50 475 VAL A N 1
ATOM 3606 C CA . VAL A 1 475 ? 102.351 -12.255 14.039 1.00 92.50 475 VAL A CA 1
ATOM 3607 C C . VAL A 1 475 ? 102.392 -10.889 14.700 1.00 92.50 475 VAL A C 1
ATOM 3609 O O . VAL A 1 475 ? 101.544 -10.564 15.524 1.00 92.50 475 VAL A O 1
ATOM 3612 N N . SER A 1 476 ? 103.377 -10.081 14.345 1.00 92.50 476 SER A N 1
ATOM 3613 C CA . SER A 1 476 ? 103.475 -8.693 14.781 1.00 92.50 476 SER A CA 1
ATOM 3614 C C . SER A 1 476 ? 103.927 -7.830 13.612 1.00 92.50 476 SER A C 1
ATOM 3616 O O . SER A 1 476 ? 104.715 -8.266 12.762 1.00 92.50 476 SER A O 1
ATOM 3618 N N . LEU A 1 477 ? 103.389 -6.615 13.562 1.00 94.19 477 LEU A N 1
ATOM 3619 C CA . LEU A 1 477 ? 103.824 -5.577 12.647 1.00 94.19 477 LEU A CA 1
ATOM 3620 C C . LEU A 1 477 ? 105.002 -4.836 13.274 1.00 94.19 477 LEU A C 1
ATOM 3622 O O . LEU A 1 477 ? 104.914 -4.377 14.411 1.00 94.19 477 LEU A O 1
ATOM 3626 N N . VAL A 1 478 ? 106.099 -4.738 12.530 1.00 93.31 478 VAL A N 1
ATOM 3627 C CA . VAL A 1 478 ? 107.392 -4.313 13.060 1.00 93.31 478 VAL A CA 1
ATOM 3628 C C . VAL A 1 478 ? 107.967 -3.176 12.236 1.00 93.31 478 VAL A C 1
ATOM 3630 O O . VAL A 1 478 ? 108.034 -3.251 11.005 1.00 93.31 478 VAL A O 1
ATOM 3633 N N . PHE A 1 479 ? 108.432 -2.147 12.939 1.00 90.44 479 PHE A N 1
ATOM 3634 C CA . PHE A 1 479 ? 109.100 -0.983 12.376 1.00 90.44 479 PHE A CA 1
ATOM 3635 C C . PHE A 1 479 ? 110.516 -0.871 12.931 1.00 90.44 479 PHE A C 1
ATOM 3637 O O . PHE A 1 479 ? 110.718 -0.858 14.144 1.00 90.44 479 PHE A O 1
ATOM 3644 N N . GLY A 1 480 ? 111.497 -0.801 12.034 1.00 85.19 480 GLY A N 1
ATOM 3645 C CA . GLY A 1 480 ? 112.913 -0.707 12.388 1.00 85.19 480 GLY A CA 1
ATOM 3646 C C . GLY A 1 480 ? 113.608 0.461 11.702 1.00 85.19 480 GLY A C 1
ATOM 3647 O O . GLY A 1 480 ? 113.187 0.891 10.634 1.00 85.19 480 GLY A O 1
ATOM 3648 N N . TRP A 1 481 ? 114.680 0.972 12.299 1.00 82.38 481 TRP A N 1
ATOM 3649 C CA . TRP A 1 481 ? 115.475 2.081 11.759 1.00 82.38 481 TRP A CA 1
ATOM 3650 C C . TRP A 1 481 ? 116.897 2.053 12.320 1.00 82.38 481 TRP A C 1
ATOM 3652 O O . TRP A 1 481 ? 117.135 1.479 13.386 1.00 82.38 481 TRP A O 1
ATOM 3662 N N . ASN A 1 482 ? 117.855 2.654 11.606 1.00 74.38 482 ASN A N 1
ATOM 3663 C CA . ASN A 1 482 ? 119.254 2.705 12.051 1.00 74.38 482 ASN A CA 1
ATOM 3664 C C . ASN A 1 482 ? 119.974 4.046 11.791 1.00 74.38 482 ASN A C 1
ATOM 3666 O O . ASN A 1 482 ? 121.202 4.074 11.799 1.00 74.38 482 ASN A O 1
ATOM 3670 N N . VAL A 1 483 ? 119.234 5.153 11.610 1.00 68.00 483 VAL A N 1
ATOM 3671 C CA . VAL A 1 483 ? 119.786 6.459 11.176 1.00 68.00 483 VAL A CA 1
ATOM 3672 C C . VAL A 1 483 ? 119.219 7.628 11.974 1.00 68.00 483 VAL A C 1
ATOM 3674 O O . VAL A 1 483 ? 118.033 7.637 12.297 1.00 68.00 483 VAL A O 1
ATOM 3677 N N . GLY A 1 484 ? 120.043 8.644 12.247 1.00 65.38 484 GLY A N 1
ATOM 3678 C CA . GLY A 1 484 ? 119.627 9.884 12.917 1.00 65.38 484 GLY A CA 1
ATOM 3679 C C . GLY A 1 484 ? 118.797 10.805 12.014 1.00 65.38 484 GLY A C 1
ATOM 3680 O O . GLY A 1 484 ? 119.220 11.125 10.906 1.00 65.38 484 GLY A O 1
ATOM 3681 N N . GLY A 1 485 ? 117.633 11.251 12.498 1.00 67.44 485 GLY A N 1
ATOM 3682 C CA . GLY A 1 485 ? 116.710 12.153 11.795 1.00 67.44 485 GLY A CA 1
ATOM 3683 C C . GLY A 1 485 ? 115.246 11.918 12.188 1.00 67.44 485 GLY A C 1
ATOM 3684 O O . GLY A 1 485 ? 114.919 10.847 12.699 1.00 67.44 485 GLY A O 1
ATOM 3685 N N . ASP A 1 486 ? 114.388 12.918 11.958 1.00 74.38 486 ASP A N 1
ATOM 3686 C CA . ASP A 1 486 ? 112.948 12.847 12.233 1.00 74.38 486 ASP A CA 1
ATOM 3687 C C . ASP A 1 486 ? 112.204 12.293 11.007 1.00 74.38 486 ASP A C 1
ATOM 3689 O O . ASP A 1 486 ? 112.093 12.971 9.983 1.00 74.38 486 ASP A O 1
ATOM 3693 N N . ILE A 1 487 ? 111.689 11.063 11.092 1.00 82.75 487 ILE A N 1
ATOM 3694 C CA . ILE A 1 487 ? 110.720 10.527 10.119 1.00 82.75 487 ILE A CA 1
ATOM 3695 C C . ILE A 1 487 ? 109.366 10.388 10.786 1.00 82.75 487 ILE A C 1
ATOM 3697 O O . ILE A 1 487 ? 109.255 9.923 11.926 1.00 82.75 487 ILE A O 1
ATOM 3701 N N . SER A 1 488 ? 108.337 10.819 10.061 1.00 86.88 488 SER A N 1
ATOM 3702 C CA . SER A 1 488 ? 106.979 10.704 10.537 1.00 86.88 488 SER A CA 1
ATOM 3703 C C . SER A 1 488 ? 106.292 9.527 9.893 1.00 86.88 488 SER A C 1
ATOM 3705 O O . SER A 1 488 ? 106.351 9.359 8.674 1.00 86.88 488 SER A O 1
ATOM 3707 N N . PHE A 1 489 ? 105.599 8.740 10.703 1.00 88.00 489 PHE A N 1
ATOM 3708 C CA . PHE A 1 489 ? 104.785 7.648 10.217 1.00 88.00 489 PHE A CA 1
ATOM 3709 C C . PHE A 1 489 ? 103.514 7.475 11.042 1.00 88.00 489 PHE A C 1
ATOM 3711 O O . PHE A 1 489 ? 103.384 7.976 12.154 1.00 88.00 489 PHE A O 1
ATOM 3718 N N . GLY A 1 490 ? 102.541 6.794 10.458 1.00 87.31 490 GLY A N 1
ATOM 3719 C CA . GLY A 1 490 ? 101.222 6.587 11.030 1.00 87.31 490 GLY A CA 1
ATOM 3720 C C . GLY A 1 490 ? 100.405 5.659 10.144 1.00 87.31 490 GLY A C 1
ATOM 3721 O O . GLY A 1 490 ? 100.896 5.117 9.150 1.00 87.31 490 GLY A O 1
ATOM 3722 N N . ARG A 1 491 ? 99.144 5.451 10.518 1.00 88.19 491 ARG A N 1
ATOM 3723 C CA . ARG A 1 491 ? 98.231 4.517 9.836 1.00 88.19 491 ARG A CA 1
ATOM 3724 C C . ARG A 1 491 ? 98.788 3.086 9.662 1.00 88.19 491 ARG A C 1
ATOM 3726 O O . ARG A 1 491 ? 98.683 2.523 8.568 1.00 88.19 491 ARG A O 1
ATOM 3733 N N . PRO A 1 492 ? 99.397 2.483 10.700 1.00 89.69 492 PRO A N 1
ATOM 3734 C CA . PRO A 1 492 ? 99.835 1.098 10.638 1.00 89.69 492 PRO A CA 1
ATOM 3735 C C . PRO A 1 492 ? 98.641 0.152 10.498 1.00 89.69 492 PRO A C 1
ATOM 3737 O O . PRO A 1 492 ? 97.652 0.259 11.224 1.00 89.69 492 PRO A O 1
ATOM 3740 N N . MET A 1 493 ? 98.733 -0.791 9.572 1.00 89.56 493 MET A N 1
ATOM 3741 C CA . MET A 1 493 ? 97.681 -1.768 9.329 1.00 89.56 493 MET A CA 1
ATOM 3742 C C . MET A 1 493 ? 98.281 -3.153 9.150 1.00 89.56 493 MET A C 1
ATOM 3744 O O . MET A 1 493 ? 99.285 -3.289 8.457 1.00 89.56 493 MET A O 1
ATOM 3748 N N . LEU A 1 494 ? 97.650 -4.168 9.734 1.00 90.31 494 LEU A N 1
ATOM 3749 C CA . LEU A 1 494 ? 97.907 -5.578 9.442 1.00 90.31 494 LEU A CA 1
ATOM 3750 C C . LEU A 1 494 ? 96.560 -6.267 9.250 1.00 90.31 494 LEU A C 1
ATOM 3752 O O . LEU A 1 494 ? 95.687 -6.171 10.111 1.00 90.31 494 LEU A O 1
ATOM 3756 N N . VAL A 1 495 ? 96.389 -6.952 8.126 1.00 87.31 495 VAL A N 1
ATOM 3757 C CA . VAL A 1 495 ? 95.139 -7.623 7.754 1.00 87.31 495 VAL A CA 1
ATOM 3758 C C . VAL A 1 495 ? 95.405 -9.064 7.346 1.00 87.31 495 VAL A C 1
ATOM 3760 O O . VAL A 1 495 ? 96.493 -9.399 6.874 1.00 87.31 495 VAL A O 1
ATOM 3763 N N . ILE A 1 496 ? 94.388 -9.915 7.478 1.00 84.12 496 ILE A N 1
ATOM 3764 C CA . ILE A 1 496 ? 94.389 -11.256 6.885 1.00 84.12 496 ILE A CA 1
ATOM 3765 C C . ILE A 1 496 ? 93.859 -11.123 5.458 1.00 84.12 496 ILE A C 1
ATOM 3767 O O . ILE A 1 496 ? 92.712 -10.731 5.250 1.00 84.12 496 ILE A O 1
ATOM 3771 N N . GLY A 1 497 ? 94.706 -11.415 4.477 1.00 82.06 497 GLY A N 1
ATOM 3772 C CA . GLY A 1 497 ? 94.414 -11.244 3.059 1.00 82.06 497 GLY A CA 1
ATOM 3773 C C . GLY A 1 497 ? 95.672 -11.020 2.220 1.00 82.06 497 GLY A C 1
ATOM 3774 O O . GLY A 1 497 ? 96.732 -10.658 2.732 1.00 82.06 497 GLY A O 1
ATOM 3775 N N . ALA A 1 498 ? 95.544 -11.235 0.909 1.00 83.88 498 ALA A N 1
ATOM 3776 C CA . ALA A 1 498 ? 96.649 -11.111 -0.042 1.00 83.88 498 ALA A CA 1
ATOM 3777 C C . ALA A 1 498 ? 97.046 -9.659 -0.358 1.00 83.88 498 ALA A C 1
ATOM 3779 O O . ALA A 1 498 ? 98.150 -9.436 -0.837 1.00 83.88 498 ALA A O 1
ATOM 3780 N N . THR A 1 499 ? 96.175 -8.685 -0.086 1.00 83.31 499 THR A N 1
ATOM 3781 C CA . THR A 1 499 ? 96.431 -7.251 -0.282 1.00 83.31 499 THR A CA 1
ATOM 3782 C C . THR A 1 499 ? 95.872 -6.458 0.892 1.00 83.31 499 THR A C 1
ATOM 3784 O O . THR A 1 499 ? 94.853 -6.850 1.467 1.00 83.31 499 THR A O 1
ATOM 3787 N N . VAL A 1 500 ? 96.482 -5.324 1.217 1.00 84.31 500 VAL A N 1
ATOM 3788 C CA . VAL A 1 500 ? 95.977 -4.368 2.208 1.00 84.31 500 VAL A CA 1
ATOM 3789 C C . VAL A 1 500 ? 95.254 -3.217 1.503 1.00 84.31 500 VAL A C 1
ATOM 3791 O O . VAL A 1 500 ? 95.789 -2.593 0.583 1.00 84.31 500 VAL A O 1
ATOM 3794 N N . GLY A 1 501 ? 94.008 -2.966 1.901 1.00 79.94 501 GLY A N 1
ATOM 3795 C CA . GLY A 1 501 ? 93.145 -1.918 1.355 1.00 79.94 501 GLY A CA 1
ATOM 3796 C C . GLY A 1 501 ? 93.449 -0.520 1.902 1.00 79.94 501 GLY A C 1
ATOM 3797 O O . GLY A 1 501 ? 94.565 -0.231 2.339 1.00 79.94 501 GLY A O 1
ATOM 3798 N N . ASP A 1 502 ? 92.448 0.359 1.858 1.00 82.88 502 ASP A N 1
ATOM 3799 C CA . ASP A 1 502 ? 92.521 1.660 2.523 1.00 82.88 502 ASP A CA 1
ATOM 3800 C C . ASP A 1 502 ? 92.554 1.477 4.048 1.00 82.88 502 ASP A C 1
ATOM 3802 O O . ASP A 1 502 ? 91.937 0.565 4.598 1.00 82.88 502 ASP A O 1
ATOM 3806 N N . TYR A 1 503 ? 93.285 2.350 4.744 1.00 83.00 503 TYR A N 1
ATOM 3807 C CA . TYR A 1 503 ? 93.448 2.240 6.194 1.00 83.00 503 TYR A CA 1
ATOM 3808 C C . TYR A 1 503 ? 92.111 2.348 6.941 1.00 83.00 503 TYR A C 1
ATOM 3810 O O . TYR A 1 503 ? 91.381 3.327 6.766 1.00 83.00 503 TYR A O 1
ATOM 3818 N N . VAL A 1 504 ? 91.877 1.406 7.862 1.00 78.12 504 VAL A N 1
ATOM 3819 C CA . VAL A 1 504 ? 90.857 1.496 8.916 1.00 78.12 504 VAL A CA 1
ATOM 3820 C C . VAL A 1 504 ? 91.492 1.358 10.302 1.00 78.12 504 VAL A C 1
ATOM 3822 O O . VAL A 1 504 ? 92.530 0.713 10.473 1.00 78.12 504 VAL A O 1
ATOM 3825 N N . ALA A 1 505 ? 90.871 1.979 11.302 1.00 78.44 505 ALA A N 1
ATOM 3826 C CA . ALA A 1 505 ? 91.322 1.926 12.688 1.00 78.44 505 ALA A CA 1
ATOM 3827 C C . ALA A 1 505 ? 91.193 0.516 13.298 1.00 78.44 505 ALA A C 1
ATOM 3829 O O . ALA A 1 505 ? 90.212 -0.185 13.046 1.00 78.44 505 ALA A O 1
ATOM 3830 N N . GLY A 1 506 ? 92.168 0.115 14.114 1.00 72.38 506 GLY A N 1
ATOM 3831 C CA . GLY A 1 506 ? 92.141 -1.127 14.884 1.00 72.38 506 GLY A CA 1
ATOM 3832 C C . GLY A 1 506 ? 91.297 -1.040 16.159 1.00 72.38 506 GLY A C 1
ATOM 3833 O O . GLY A 1 506 ? 90.902 0.041 16.600 1.00 72.38 506 GLY A O 1
ATOM 3834 N N . GLN A 1 507 ? 90.990 -2.196 16.756 1.00 70.19 507 GLN A N 1
ATOM 3835 C CA . GLN A 1 507 ? 90.133 -2.275 17.943 1.00 70.19 507 GLN A CA 1
ATOM 3836 C C . GLN A 1 507 ? 90.859 -1.798 19.206 1.00 70.19 507 GLN A C 1
ATOM 3838 O O . GLN A 1 507 ? 91.711 -2.512 19.711 1.00 70.19 507 GLN A O 1
ATOM 3843 N N . TYR A 1 508 ? 90.471 -0.639 19.747 1.00 63.53 508 TYR A N 1
ATOM 3844 C CA . TYR A 1 508 ? 90.919 -0.130 21.049 1.00 63.53 508 TYR A CA 1
ATOM 3845 C C . TYR A 1 508 ? 89.712 -0.003 21.996 1.00 63.53 508 TYR A C 1
ATOM 3847 O O . TYR A 1 508 ? 88.780 0.754 21.716 1.00 63.53 508 TYR A O 1
ATOM 3855 N N . VAL A 1 509 ? 89.690 -0.766 23.099 1.00 58.88 509 VAL A N 1
ATOM 3856 C CA . VAL A 1 509 ? 88.551 -0.838 24.039 1.00 58.88 509 VAL A CA 1
ATOM 3857 C C . VAL A 1 509 ? 88.999 -0.420 25.444 1.00 58.88 509 VAL A C 1
ATOM 3859 O O . VAL A 1 509 ? 89.629 -1.206 26.143 1.00 58.88 509 VAL A O 1
ATOM 3862 N N . ASN A 1 510 ? 88.656 0.797 25.887 1.00 53.25 510 ASN A N 1
ATOM 3863 C CA . ASN A 1 510 ? 88.946 1.272 27.252 1.00 53.25 510 ASN A CA 1
ATOM 3864 C C . ASN A 1 510 ? 87.741 1.897 27.996 1.00 53.25 510 ASN A C 1
ATOM 3866 O O . ASN A 1 510 ? 87.929 2.808 28.797 1.00 53.25 510 ASN A O 1
ATOM 3870 N N . ASN A 1 511 ? 86.498 1.451 27.756 1.00 50.50 511 ASN A N 1
ATOM 3871 C CA . ASN A 1 511 ? 85.320 2.187 28.244 1.00 50.50 511 ASN A CA 1
ATOM 3872 C C . ASN A 1 511 ? 84.369 1.372 29.147 1.00 50.50 511 ASN A C 1
ATOM 3874 O O . ASN A 1 511 ? 83.641 0.494 28.678 1.00 50.50 511 ASN A O 1
ATOM 3878 N N . ASP A 1 512 ? 84.282 1.775 30.423 1.00 53.91 512 ASP A N 1
ATOM 3879 C CA . ASP A 1 512 ? 83.352 1.292 31.467 1.00 53.91 512 ASP A CA 1
ATOM 3880 C C . ASP A 1 512 ? 81.860 1.369 31.080 1.00 53.91 512 ASP A C 1
ATOM 3882 O O . ASP A 1 512 ? 81.007 0.720 31.689 1.00 53.91 512 ASP A O 1
ATOM 3886 N N . LYS A 1 513 ? 81.517 2.098 30.012 1.00 56.97 513 LYS A N 1
ATOM 3887 C CA . LYS A 1 513 ? 80.156 2.157 29.453 1.00 56.97 513 LYS A CA 1
ATOM 3888 C C . LYS A 1 513 ? 79.640 0.803 28.941 1.00 56.97 513 LYS A C 1
ATOM 3890 O O . LYS A 1 513 ? 78.427 0.614 28.901 1.00 56.97 513 LYS A O 1
ATOM 3895 N N . ILE A 1 514 ? 80.513 -0.154 28.606 1.00 58.12 514 ILE A N 1
ATOM 3896 C CA . ILE A 1 514 ? 80.096 -1.514 28.212 1.00 58.12 514 ILE A CA 1
ATOM 3897 C C . ILE A 1 514 ? 79.603 -2.344 29.408 1.00 58.12 514 ILE A C 1
ATOM 3899 O O . ILE A 1 514 ? 78.714 -3.170 29.232 1.00 58.12 514 ILE A O 1
ATOM 3903 N N . SER A 1 515 ? 80.082 -2.096 30.632 1.00 55.75 515 SER A N 1
ATOM 3904 C CA . SER A 1 515 ? 79.671 -2.868 31.818 1.00 55.75 515 SER A CA 1
ATOM 3905 C C . SER A 1 515 ? 78.211 -2.597 32.215 1.00 55.75 515 SER A C 1
ATOM 3907 O O . SER A 1 515 ? 77.442 -3.521 32.485 1.00 55.75 515 SER A O 1
ATOM 3909 N N . THR A 1 516 ? 77.765 -1.337 32.146 1.00 55.66 516 THR A N 1
ATOM 3910 C CA . THR A 1 516 ? 76.357 -0.973 32.403 1.00 55.66 516 THR A CA 1
ATOM 3911 C C . THR A 1 516 ? 75.422 -1.470 31.298 1.00 55.66 516 THR A C 1
ATOM 3913 O O . THR A 1 516 ? 74.273 -1.825 31.562 1.00 55.66 516 THR A O 1
ATOM 3916 N N . VAL A 1 517 ? 75.919 -1.527 30.059 1.00 60.00 517 VAL A N 1
ATOM 3917 C CA . VAL A 1 517 ? 75.192 -2.123 28.933 1.00 60.00 517 VAL A CA 1
ATOM 3918 C C . VAL A 1 517 ? 75.107 -3.642 29.097 1.00 60.00 517 VAL A C 1
ATOM 3920 O O . VAL A 1 517 ? 74.026 -4.185 28.906 1.00 60.00 517 VAL A O 1
ATOM 3923 N N . SER A 1 518 ? 76.168 -4.315 29.557 1.00 59.59 518 SER A N 1
ATOM 3924 C CA . SER A 1 518 ? 76.159 -5.761 29.823 1.00 59.59 518 SER A CA 1
ATOM 3925 C C . SER A 1 518 ? 75.143 -6.138 30.903 1.00 59.59 518 SER A C 1
ATOM 3927 O O . SER A 1 518 ? 74.349 -7.040 30.684 1.00 59.59 518 SER A O 1
ATOM 3929 N N . GLN A 1 519 ? 75.050 -5.394 32.012 1.00 60.47 519 GLN A N 1
ATOM 3930 C CA . GLN A 1 519 ? 74.040 -5.668 33.054 1.00 60.47 519 GLN A CA 1
ATOM 3931 C C . GLN A 1 519 ? 72.591 -5.460 32.563 1.00 60.47 519 GLN A C 1
ATOM 3933 O O . GLN A 1 519 ? 71.670 -6.180 32.964 1.00 60.47 519 GLN A O 1
ATOM 3938 N N . LYS A 1 520 ? 72.368 -4.501 31.654 1.00 58.50 520 LYS A N 1
ATOM 3939 C CA . LYS A 1 520 ? 71.077 -4.335 30.961 1.00 58.50 520 LYS A CA 1
ATOM 3940 C C . LYS A 1 520 ? 70.806 -5.466 29.967 1.00 58.50 520 LYS A C 1
ATOM 3942 O O . LYS A 1 520 ? 69.670 -5.909 29.853 1.00 58.50 520 LYS A O 1
ATOM 3947 N N . VAL A 1 521 ? 71.829 -5.952 29.272 1.00 60.31 521 VAL A N 1
ATOM 3948 C CA . VAL A 1 521 ? 71.711 -7.077 28.337 1.00 60.31 521 VAL A CA 1
ATOM 3949 C C . VAL A 1 521 ? 71.466 -8.389 29.083 1.00 60.31 521 VAL A C 1
ATOM 3951 O O . VAL A 1 521 ? 70.612 -9.154 28.652 1.00 60.31 521 VAL A O 1
ATOM 3954 N N . ASP A 1 522 ? 72.093 -8.630 30.233 1.00 57.25 522 ASP A N 1
ATOM 3955 C CA . ASP A 1 522 ? 71.902 -9.858 31.020 1.00 57.25 522 ASP A CA 1
ATOM 3956 C C . ASP A 1 522 ? 70.491 -9.943 31.631 1.00 57.25 522 ASP A C 1
ATOM 3958 O O . ASP A 1 522 ? 69.866 -11.004 31.624 1.00 57.25 522 ASP A O 1
ATOM 3962 N N . SER A 1 523 ? 69.933 -8.812 32.082 1.00 56.25 523 SER A N 1
ATOM 3963 C CA . SER A 1 523 ? 68.541 -8.737 32.563 1.00 56.25 523 SER A CA 1
ATOM 3964 C C . SER A 1 523 ? 67.502 -8.896 31.447 1.00 56.25 523 SER A C 1
ATOM 3966 O O . SER A 1 523 ? 66.428 -9.446 31.683 1.00 56.25 523 SER A O 1
ATOM 3968 N N . ILE A 1 524 ? 67.825 -8.488 30.217 1.00 60.25 524 ILE A N 1
ATOM 3969 C CA . ILE A 1 524 ? 67.014 -8.790 29.029 1.00 60.25 524 ILE A CA 1
ATOM 3970 C C . ILE A 1 524 ? 67.187 -10.263 28.627 1.00 60.25 524 ILE A C 1
ATOM 3972 O O . ILE A 1 524 ? 66.218 -10.927 28.262 1.00 60.25 524 ILE A O 1
ATOM 3976 N N . THR A 1 525 ? 68.397 -10.809 28.747 1.00 59.22 525 THR A N 1
ATOM 3977 C CA . THR A 1 525 ? 68.701 -12.190 28.359 1.00 59.22 525 THR A CA 1
ATOM 3978 C C . THR A 1 525 ? 67.991 -13.192 29.263 1.00 59.22 525 THR A C 1
ATOM 3980 O O . THR A 1 525 ? 67.523 -14.199 28.749 1.00 59.22 525 THR A O 1
ATOM 3983 N N . SER A 1 526 ? 67.786 -12.933 30.560 1.00 50.72 526 SER A N 1
ATOM 3984 C CA . SER A 1 526 ? 67.000 -13.843 31.421 1.00 50.72 526 SER A CA 1
ATOM 3985 C C . SER A 1 526 ? 65.524 -13.967 31.003 1.00 50.72 526 SER A C 1
ATOM 3987 O O . SER A 1 526 ? 64.923 -15.021 31.186 1.00 50.72 526 SER A O 1
ATOM 3989 N N . ILE A 1 527 ? 64.956 -12.931 30.373 1.00 53.53 527 ILE A N 1
ATOM 3990 C CA . ILE A 1 527 ? 63.589 -12.939 29.821 1.00 53.53 527 ILE A CA 1
ATOM 3991 C C . ILE A 1 527 ? 63.539 -13.670 28.469 1.00 53.53 527 ILE A C 1
ATOM 3993 O O . ILE A 1 527 ? 62.519 -14.263 28.123 1.00 53.53 527 ILE A O 1
ATOM 3997 N N . VAL A 1 528 ? 64.625 -13.617 27.690 1.00 54.34 528 VAL A N 1
ATOM 3998 C CA . VAL A 1 528 ? 64.676 -14.125 26.306 1.00 54.34 528 VAL A CA 1
ATOM 3999 C C . VAL A 1 528 ? 65.252 -15.547 26.211 1.00 54.34 528 VAL A C 1
ATOM 4001 O O . VAL A 1 528 ? 64.902 -16.284 25.294 1.00 54.34 528 VAL A O 1
ATOM 4004 N N . SER A 1 529 ? 66.115 -15.952 27.146 1.00 55.84 529 SER A N 1
ATOM 4005 C CA . SER A 1 529 ? 66.841 -17.235 27.108 1.00 55.84 529 SER A CA 1
ATOM 4006 C C . SER A 1 529 ? 66.021 -18.445 27.559 1.00 55.84 529 SER A C 1
ATOM 4008 O O . SER A 1 529 ? 66.292 -19.547 27.087 1.00 55.84 529 SER A O 1
ATOM 4010 N N . ASP A 1 530 ? 64.982 -18.251 28.377 1.00 57.62 530 ASP A N 1
ATOM 4011 C CA . ASP A 1 530 ? 63.897 -19.223 28.542 1.00 57.62 530 ASP A CA 1
ATOM 4012 C C . ASP A 1 530 ? 62.607 -18.619 27.972 1.00 57.62 530 ASP A C 1
ATOM 4014 O O . ASP A 1 530 ? 61.832 -17.975 28.693 1.00 57.62 530 ASP A O 1
ATOM 4018 N N . PRO A 1 531 ? 62.366 -18.805 26.660 1.00 59.84 531 PRO A N 1
ATOM 4019 C CA . PRO A 1 531 ? 61.157 -18.326 26.022 1.00 59.84 531 PRO A CA 1
ATOM 4020 C C . PRO A 1 531 ? 59.912 -18.862 26.720 1.00 59.84 531 PRO A C 1
ATOM 4022 O O . PRO A 1 531 ? 58.919 -18.154 26.754 1.00 59.84 531 PRO A O 1
ATOM 4025 N N . ALA A 1 532 ? 59.937 -20.057 27.319 1.00 54.94 532 ALA A N 1
ATOM 4026 C CA . ALA A 1 532 ? 58.773 -20.590 28.011 1.00 54.94 532 ALA A CA 1
ATOM 4027 C C . ALA A 1 532 ? 58.497 -19.823 29.312 1.00 54.94 532 ALA A C 1
ATOM 4029 O O . ALA A 1 532 ? 57.348 -19.472 29.547 1.00 54.94 532 ALA A O 1
ATOM 4030 N N . ALA A 1 533 ? 59.504 -19.481 30.121 1.00 56.78 533 ALA A N 1
ATOM 4031 C CA . ALA A 1 533 ? 59.312 -18.722 31.366 1.00 56.78 533 ALA A CA 1
ATOM 4032 C C . ALA A 1 533 ? 59.023 -17.225 31.141 1.00 56.78 533 ALA A C 1
ATOM 4034 O O . ALA A 1 533 ? 58.147 -16.654 31.800 1.00 56.78 533 ALA A O 1
ATOM 4035 N N . GLY A 1 534 ? 59.714 -16.585 30.191 1.00 63.09 534 GLY A N 1
ATOM 4036 C CA . GLY A 1 534 ? 59.496 -15.179 29.838 1.00 63.09 534 GLY A CA 1
ATOM 4037 C C . GLY A 1 534 ? 58.157 -14.960 29.135 1.00 63.09 534 GLY A C 1
ATOM 4038 O O . GLY A 1 534 ? 57.414 -14.030 29.470 1.00 63.09 534 GLY A O 1
ATOM 4039 N N . LEU A 1 535 ? 57.804 -15.858 28.207 1.00 64.94 535 LEU A N 1
ATOM 4040 C CA . LEU A 1 535 ? 56.481 -15.873 27.594 1.00 64.94 535 LEU A CA 1
ATOM 4041 C C . LEU A 1 535 ? 55.429 -16.260 28.633 1.00 64.94 535 LEU A C 1
ATOM 4043 O O . LEU A 1 535 ? 54.427 -15.575 28.682 1.00 64.94 535 LEU A O 1
ATOM 4047 N N . SER A 1 536 ? 55.664 -17.228 29.528 1.00 65.19 536 SER A N 1
ATOM 4048 C CA . SER A 1 536 ? 54.709 -17.588 30.592 1.00 65.19 536 SER A CA 1
ATOM 4049 C C . SER A 1 536 ? 54.472 -16.447 31.580 1.00 65.19 536 SER A C 1
ATOM 4051 O O . SER A 1 536 ? 53.333 -16.184 31.912 1.00 65.19 536 SER A O 1
ATOM 4053 N N . THR A 1 537 ? 55.479 -15.666 31.978 1.00 65.81 537 THR A N 1
ATOM 4054 C CA . THR A 1 537 ? 55.262 -14.501 32.866 1.00 65.81 537 THR A CA 1
ATOM 4055 C C . THR A 1 537 ? 54.483 -13.383 32.166 1.00 65.81 537 THR A C 1
ATOM 4057 O O . THR A 1 537 ? 53.566 -12.787 32.741 1.00 65.81 537 THR A O 1
ATOM 4060 N N . ARG A 1 538 ? 54.812 -13.096 30.898 1.00 64.56 538 ARG A N 1
ATOM 4061 C CA . ARG A 1 538 ? 54.080 -12.102 30.094 1.00 64.56 538 ARG A CA 1
ATOM 4062 C C . ARG A 1 538 ? 52.668 -12.571 29.764 1.00 64.56 538 ARG A C 1
ATOM 4064 O O . ARG A 1 538 ? 51.753 -11.758 29.803 1.00 64.56 538 ARG A O 1
ATOM 4071 N N . VAL A 1 539 ? 52.499 -13.858 29.477 1.00 67.25 539 VAL A N 1
ATOM 4072 C CA . VAL A 1 539 ? 51.216 -14.506 29.207 1.00 67.25 539 VAL A CA 1
ATOM 4073 C C . VAL A 1 539 ? 50.404 -14.589 30.486 1.00 67.25 539 VAL A C 1
ATOM 4075 O O . VAL A 1 539 ? 49.272 -14.181 30.425 1.00 67.25 539 VAL A O 1
ATOM 4078 N N . GLN A 1 540 ? 50.955 -14.912 31.654 1.00 66.56 540 GLN A N 1
ATOM 4079 C CA . GLN A 1 540 ? 50.243 -14.879 32.940 1.00 66.56 540 GLN A CA 1
ATOM 4080 C C . GLN A 1 540 ? 49.832 -13.464 33.353 1.00 66.56 540 GLN A C 1
ATOM 4082 O O . GLN A 1 540 ? 48.754 -13.272 33.903 1.00 66.56 540 GLN A O 1
ATOM 4087 N N . THR A 1 541 ? 50.654 -12.448 33.076 1.00 70.62 541 THR A N 1
ATOM 4088 C CA . THR A 1 541 ? 50.279 -11.047 33.335 1.00 70.62 541 THR A CA 1
ATOM 4089 C C . THR A 1 541 ? 49.207 -10.582 32.348 1.00 70.62 541 THR A C 1
ATOM 4091 O O . THR A 1 541 ? 48.243 -9.923 32.735 1.00 70.62 541 THR A O 1
ATOM 4094 N N . ALA A 1 542 ? 49.332 -10.956 31.072 1.00 64.12 542 ALA A N 1
ATOM 4095 C CA . ALA A 1 542 ? 48.321 -10.684 30.059 1.00 64.12 542 ALA A CA 1
ATOM 4096 C C . ALA A 1 542 ? 47.034 -11.478 30.312 1.00 64.12 542 ALA A C 1
ATOM 4098 O O . ALA A 1 542 ? 45.971 -10.908 30.167 1.00 64.12 542 ALA A O 1
ATOM 4099 N N . GLU A 1 543 ? 47.105 -12.729 30.752 1.00 66.38 543 GLU A N 1
ATOM 4100 C CA . GLU A 1 543 ? 45.995 -13.597 31.152 1.00 66.38 543 GLU A CA 1
ATOM 4101 C C . GLU A 1 543 ? 45.366 -13.090 32.441 1.00 66.38 543 GLU A C 1
ATOM 4103 O O . GLU A 1 543 ? 44.156 -13.115 32.548 1.00 66.38 543 GLU A O 1
ATOM 4108 N N . GLY A 1 544 ? 46.132 -12.554 33.393 1.00 67.19 544 GLY A N 1
ATOM 4109 C CA . GLY A 1 544 ? 45.600 -11.891 34.584 1.00 67.19 544 GLY A CA 1
ATOM 4110 C C . GLY A 1 544 ? 44.844 -10.610 34.233 1.00 67.19 544 GLY A C 1
ATOM 4111 O O . GLY A 1 544 ? 43.728 -10.396 34.706 1.00 67.19 544 GLY A O 1
ATOM 4112 N N . ASN A 1 545 ? 45.394 -9.790 33.335 1.00 72.38 545 ASN A N 1
ATOM 4113 C CA . ASN A 1 545 ? 44.724 -8.589 32.835 1.00 72.38 545 ASN A CA 1
ATOM 4114 C C . ASN A 1 545 ? 43.529 -8.930 31.936 1.00 72.38 545 ASN A C 1
ATOM 4116 O O . ASN A 1 545 ? 42.488 -8.301 32.061 1.00 72.38 545 ASN A O 1
ATOM 4120 N N . ILE A 1 546 ? 43.634 -9.947 31.079 1.00 72.56 546 ILE A N 1
ATOM 4121 C CA . ILE A 1 546 ? 42.548 -10.450 30.230 1.00 72.56 546 ILE A CA 1
ATOM 4122 C C . ILE A 1 546 ? 41.479 -11.104 31.091 1.00 72.56 546 ILE A C 1
ATOM 4124 O O . ILE A 1 546 ? 40.316 -10.888 30.816 1.00 72.56 546 ILE A O 1
ATOM 4128 N N . SER A 1 547 ? 41.832 -11.816 32.156 1.00 68.12 547 SER A N 1
ATOM 4129 C CA . SER A 1 547 ? 40.889 -12.410 33.106 1.00 68.12 547 SER A CA 1
ATOM 4130 C C . SER A 1 547 ? 40.215 -11.328 33.951 1.00 68.12 547 SER A C 1
ATOM 4132 O O . SER A 1 547 ? 39.015 -11.388 34.185 1.00 68.12 547 SER A O 1
ATOM 4134 N N . THR A 1 548 ? 40.924 -10.249 34.299 1.00 70.56 548 THR A N 1
ATOM 4135 C CA . THR A 1 548 ? 40.327 -9.063 34.939 1.00 70.56 548 THR A CA 1
ATOM 4136 C C . THR A 1 548 ? 39.407 -8.311 33.977 1.00 70.56 548 THR A C 1
ATOM 4138 O O . THR A 1 548 ? 38.310 -7.916 34.355 1.00 70.56 548 THR A O 1
ATOM 4141 N N . VAL A 1 549 ? 39.800 -8.150 32.712 1.00 70.62 549 VAL A N 1
ATOM 4142 C CA . VAL A 1 549 ? 38.957 -7.553 31.667 1.00 70.62 549 VAL A CA 1
ATOM 4143 C C . VAL A 1 549 ? 37.772 -8.459 31.355 1.00 70.62 549 VAL A C 1
ATOM 4145 O O . VAL A 1 549 ? 36.671 -7.954 31.235 1.00 70.62 549 VAL A O 1
ATOM 4148 N N . GLN A 1 550 ? 37.938 -9.777 31.297 1.00 69.75 550 GLN A N 1
ATOM 4149 C CA . GLN A 1 550 ? 36.864 -10.748 31.088 1.00 69.75 550 GLN A CA 1
ATOM 4150 C C . GLN A 1 550 ? 35.931 -10.807 32.289 1.00 69.75 550 GLN A C 1
ATOM 4152 O O . GLN A 1 550 ? 34.731 -10.913 32.083 1.00 69.75 550 GLN A O 1
ATOM 4157 N N . SER A 1 551 ? 36.437 -10.686 33.516 1.00 68.00 551 SER A N 1
ATOM 4158 C CA . SER A 1 551 ? 35.619 -10.580 34.726 1.00 68.00 551 SER A CA 1
ATOM 4159 C C . SER A 1 551 ? 34.852 -9.266 34.735 1.00 68.00 551 SER A C 1
ATOM 4161 O O . SER A 1 551 ? 33.651 -9.278 34.946 1.00 68.00 551 SER A O 1
ATOM 4163 N N . ASN A 1 552 ? 35.495 -8.140 34.424 1.00 73.62 552 ASN A N 1
ATOM 4164 C CA . ASN A 1 552 ? 34.834 -6.838 34.370 1.00 73.62 552 ASN A CA 1
ATOM 4165 C C . ASN A 1 552 ? 33.847 -6.740 33.204 1.00 73.62 552 ASN A C 1
ATOM 4167 O O . ASN A 1 552 ? 32.792 -6.142 33.359 1.00 73.62 552 ASN A O 1
ATOM 4171 N N . VAL A 1 553 ? 34.155 -7.331 32.049 1.00 72.44 553 VAL A N 1
ATOM 4172 C CA . VAL A 1 553 ? 33.257 -7.415 30.892 1.00 72.44 553 VAL A CA 1
ATOM 4173 C C . VAL A 1 553 ? 32.133 -8.395 31.173 1.00 72.44 553 VAL A C 1
ATOM 4175 O O . VAL A 1 553 ? 31.007 -8.070 30.847 1.00 72.44 553 VAL A O 1
ATOM 4178 N N . SER A 1 554 ? 32.381 -9.527 31.830 1.00 69.38 554 SER A N 1
ATOM 4179 C CA . SER A 1 554 ? 31.320 -10.448 32.253 1.00 69.38 554 SER A CA 1
ATOM 4180 C C . SER A 1 554 ? 30.442 -9.819 33.325 1.00 69.38 554 SER A C 1
ATOM 4182 O O . SER A 1 554 ? 29.235 -9.994 33.280 1.00 69.38 554 SER A O 1
ATOM 4184 N N . ASP A 1 555 ? 30.998 -9.028 34.240 1.00 69.38 555 ASP A N 1
ATOM 4185 C CA . ASP A 1 555 ? 30.238 -8.282 35.243 1.00 69.38 555 ASP A CA 1
ATOM 4186 C C . ASP A 1 555 ? 29.478 -7.115 34.618 1.00 69.38 555 ASP A C 1
ATOM 4188 O O . ASP A 1 555 ? 28.349 -6.845 35.016 1.00 69.38 555 ASP A O 1
ATOM 4192 N N . LEU A 1 556 ? 30.051 -6.426 33.630 1.00 73.56 556 LEU A N 1
ATOM 4193 C CA . LEU A 1 556 ? 29.367 -5.380 32.874 1.00 73.56 556 LEU A CA 1
ATOM 4194 C C . LEU A 1 556 ? 28.293 -5.969 31.970 1.00 73.56 556 LEU A C 1
ATOM 4196 O O . LEU A 1 556 ? 27.207 -5.421 31.935 1.00 73.56 556 LEU A O 1
ATOM 4200 N N . GLN A 1 557 ? 28.544 -7.091 31.299 1.00 73.62 557 GLN A N 1
ATOM 4201 C CA . GLN A 1 557 ? 27.563 -7.815 30.494 1.00 73.62 557 GLN A CA 1
ATOM 4202 C C . GLN A 1 557 ? 26.489 -8.421 31.382 1.00 73.62 557 GLN A C 1
ATOM 4204 O O . GLN A 1 557 ? 25.325 -8.348 31.030 1.00 73.62 557 GLN A O 1
ATOM 4209 N N . SER A 1 558 ? 26.836 -8.951 32.551 1.00 70.69 558 SER A N 1
ATOM 4210 C CA . SER A 1 558 ? 25.883 -9.461 33.535 1.00 70.69 558 SER A CA 1
ATOM 4211 C C . SER A 1 558 ? 25.048 -8.328 34.117 1.00 70.69 558 SER A C 1
ATOM 4213 O O . SER A 1 558 ? 23.834 -8.442 34.147 1.00 70.69 558 SER A O 1
ATOM 4215 N N . LYS A 1 559 ? 25.639 -7.183 34.480 1.00 74.06 559 LYS A N 1
ATOM 4216 C CA . LYS A 1 559 ? 24.894 -6.003 34.950 1.00 74.06 559 LYS A CA 1
ATOM 4217 C C . LYS A 1 559 ? 24.085 -5.350 33.840 1.00 74.06 559 LYS A C 1
ATOM 4219 O O . LYS A 1 559 ? 22.976 -4.912 34.103 1.00 74.06 559 LYS A O 1
ATOM 4224 N N . GLN A 1 560 ? 24.597 -5.294 32.615 1.00 73.25 560 GLN A N 1
ATOM 4225 C CA . GLN A 1 560 ? 23.880 -4.793 31.446 1.00 73.25 560 GLN A CA 1
ATOM 4226 C C . GLN A 1 560 ? 22.727 -5.725 31.099 1.00 73.25 560 GLN A C 1
ATOM 4228 O O . GLN A 1 560 ? 21.638 -5.233 30.862 1.00 73.25 560 GLN A O 1
ATOM 4233 N N . THR A 1 561 ? 22.932 -7.040 31.137 1.00 71.75 561 THR A N 1
ATOM 4234 C CA . THR A 1 561 ? 21.891 -8.050 30.912 1.00 71.75 561 THR A CA 1
ATOM 4235 C C . THR A 1 561 ? 20.880 -8.007 32.047 1.00 71.75 561 THR A C 1
ATOM 4237 O O . THR A 1 561 ? 19.710 -7.860 31.781 1.00 71.75 561 THR A O 1
ATOM 4240 N N . GLN A 1 562 ? 21.288 -7.953 33.314 1.00 70.00 562 GLN A N 1
ATOM 4241 C CA . GLN A 1 562 ? 20.371 -7.792 34.450 1.00 70.00 562 GLN A CA 1
ATOM 4242 C C . GLN A 1 562 ? 19.621 -6.457 34.433 1.00 70.00 562 GLN A C 1
ATOM 4244 O O . GLN A 1 562 ? 18.469 -6.403 34.848 1.00 70.00 562 GLN A O 1
ATOM 4249 N N . THR A 1 563 ? 20.241 -5.375 33.959 1.00 72.25 563 THR A N 1
ATOM 4250 C CA . THR A 1 563 ? 19.587 -4.063 33.850 1.00 72.25 563 THR A CA 1
ATOM 4251 C C . THR A 1 563 ? 18.676 -4.005 32.628 1.00 72.25 563 THR A C 1
ATOM 4253 O O . THR A 1 563 ? 17.591 -3.450 32.723 1.00 72.25 563 THR A O 1
ATOM 4256 N N . ALA A 1 564 ? 19.067 -4.597 31.500 1.00 68.69 564 ALA A N 1
ATOM 4257 C CA . ALA A 1 564 ? 18.253 -4.690 30.292 1.00 68.69 564 ALA A CA 1
ATOM 4258 C C . ALA A 1 564 ? 17.095 -5.668 30.486 1.00 68.69 564 ALA A C 1
ATOM 4260 O O . ALA A 1 564 ? 15.971 -5.329 30.145 1.00 68.69 564 ALA A O 1
ATOM 4261 N N . ASP A 1 565 ? 17.327 -6.819 31.105 1.00 73.38 565 ASP A N 1
ATOM 4262 C CA . ASP A 1 565 ? 16.303 -7.775 31.512 1.00 73.38 565 ASP A CA 1
ATOM 4263 C C . ASP A 1 565 ? 15.423 -7.162 32.593 1.00 73.38 565 ASP A C 1
ATOM 4265 O O . ASP A 1 565 ? 14.212 -7.299 32.522 1.00 73.38 565 ASP A O 1
ATOM 4269 N N . GLY A 1 566 ? 15.987 -6.422 33.550 1.00 72.75 566 GLY A N 1
ATOM 4270 C CA . GLY A 1 566 ? 15.238 -5.706 34.582 1.00 72.75 566 GLY A CA 1
ATOM 4271 C C . GLY A 1 566 ? 14.350 -4.603 34.009 1.00 72.75 566 GLY A C 1
ATOM 4272 O O . GLY A 1 566 ? 13.186 -4.515 34.378 1.00 72.75 566 GLY A O 1
ATOM 4273 N N . LEU A 1 567 ? 14.851 -3.804 33.064 1.00 70.88 567 LEU A N 1
ATOM 4274 C CA . LEU A 1 567 ? 14.087 -2.763 32.370 1.00 70.88 567 LEU A CA 1
ATOM 4275 C C . LEU A 1 567 ? 13.088 -3.350 31.376 1.00 70.88 567 LEU A C 1
ATOM 4277 O O . LEU A 1 567 ? 11.974 -2.858 31.293 1.00 70.88 567 LEU A O 1
ATOM 4281 N N . THR A 1 568 ? 13.441 -4.405 30.648 1.00 73.44 568 THR A N 1
ATOM 4282 C CA . THR A 1 568 ? 12.528 -5.086 29.717 1.00 73.44 568 THR A CA 1
ATOM 4283 C C . THR A 1 568 ? 11.426 -5.789 30.493 1.00 73.44 568 THR A C 1
ATOM 4285 O O . THR A 1 568 ? 10.260 -5.686 30.130 1.00 73.44 568 THR A O 1
ATOM 4288 N N . THR A 1 569 ? 11.767 -6.432 31.608 1.00 68.94 569 THR A N 1
ATOM 4289 C CA . THR A 1 569 ? 10.803 -7.043 32.523 1.00 68.94 569 THR A CA 1
ATOM 4290 C C . THR A 1 569 ? 9.946 -5.976 33.184 1.00 68.94 569 THR A C 1
ATOM 4292 O O . THR A 1 569 ? 8.740 -6.130 33.181 1.00 68.94 569 THR A O 1
ATOM 4295 N N . GLU A 1 570 ? 10.498 -4.865 33.676 1.00 70.94 570 GLU A N 1
ATOM 4296 C CA . GLU A 1 570 ? 9.713 -3.775 34.273 1.00 70.94 570 GLU A CA 1
ATOM 4297 C C . GLU A 1 570 ? 8.825 -3.069 33.239 1.00 70.94 570 GLU A C 1
ATOM 4299 O O . GLU A 1 570 ? 7.659 -2.834 33.515 1.00 70.94 570 GLU A O 1
ATOM 4304 N N . ILE A 1 571 ? 9.307 -2.775 32.028 1.00 71.75 571 ILE A N 1
ATOM 4305 C CA . ILE A 1 571 ? 8.505 -2.161 30.953 1.00 71.75 571 ILE A CA 1
ATOM 4306 C C . ILE A 1 571 ? 7.395 -3.112 30.509 1.00 71.75 571 ILE A C 1
ATOM 4308 O O . ILE A 1 571 ? 6.243 -2.695 30.390 1.00 71.75 571 ILE A O 1
ATOM 4312 N N . SER A 1 572 ? 7.710 -4.394 30.325 1.00 70.81 572 SER A N 1
ATOM 4313 C CA . SER A 1 572 ? 6.722 -5.408 29.957 1.00 70.81 572 SER A CA 1
ATOM 4314 C C . SER A 1 572 ? 5.723 -5.640 31.099 1.00 70.81 572 SER A C 1
ATOM 4316 O O . SER A 1 572 ? 4.516 -5.685 30.860 1.00 70.81 572 SER A O 1
ATOM 4318 N N . ASN A 1 573 ? 6.183 -5.648 32.356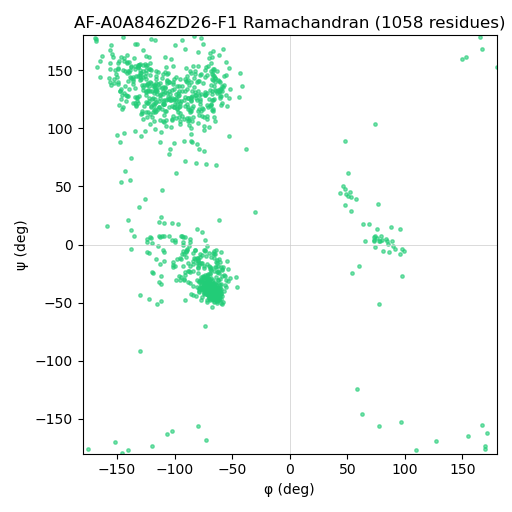 1.00 63.53 573 ASN A N 1
ATOM 4319 C CA . ASN A 1 573 ? 5.358 -5.743 33.563 1.00 63.53 573 ASN A CA 1
ATOM 4320 C C . ASN A 1 573 ? 4.556 -4.473 33.846 1.00 63.53 573 ASN A C 1
ATOM 4322 O O . ASN A 1 573 ? 3.525 -4.574 34.487 1.00 63.53 573 ASN A O 1
ATOM 4326 N N . ARG A 1 574 ? 4.966 -3.288 33.391 1.00 65.81 574 ARG A N 1
ATOM 4327 C CA . ARG A 1 574 ? 4.187 -2.043 33.504 1.00 65.81 574 ARG A CA 1
ATOM 4328 C C . ARG A 1 574 ? 3.145 -1.957 32.406 1.00 65.81 574 ARG A C 1
ATOM 4330 O O . ARG A 1 574 ? 1.986 -1.683 32.680 1.00 65.81 574 ARG A O 1
ATOM 4337 N N . GLN A 1 575 ? 3.512 -2.277 31.168 1.00 60.09 575 GLN A N 1
ATOM 4338 C CA . GLN A 1 575 ? 2.559 -2.311 30.059 1.00 60.09 575 GLN A CA 1
ATOM 4339 C C . GLN A 1 575 ? 1.476 -3.365 30.276 1.00 60.09 575 GLN A C 1
ATOM 4341 O O . GLN A 1 575 ? 0.304 -3.086 30.033 1.00 60.09 575 GLN A O 1
ATOM 4346 N N . THR A 1 576 ? 1.834 -4.545 30.785 1.00 61.41 576 THR A N 1
ATOM 4347 C CA . THR A 1 576 ? 0.846 -5.568 31.145 1.00 61.41 576 THR A CA 1
ATOM 4348 C C . THR A 1 576 ? 0.271 -5.346 32.533 1.00 61.41 576 THR A C 1
ATOM 4350 O O . THR A 1 576 ? -0.932 -5.440 32.678 1.00 61.41 576 THR A O 1
ATOM 4353 N N . GLY A 1 577 ? 1.057 -5.018 33.550 1.00 58.88 577 GLY A N 1
ATOM 4354 C CA . GLY A 1 577 ? 0.606 -4.879 34.936 1.00 58.88 577 GLY A CA 1
ATOM 4355 C C . GLY A 1 577 ? -0.207 -3.623 35.214 1.00 58.88 577 GLY A C 1
ATOM 4356 O O . GLY A 1 577 ? -1.199 -3.745 35.916 1.00 58.88 577 GLY A O 1
ATOM 4357 N N . ASP A 1 578 ? 0.099 -2.458 34.640 1.00 57.41 578 ASP A N 1
ATOM 4358 C CA . ASP A 1 578 ? -0.726 -1.251 34.830 1.00 57.41 578 ASP A CA 1
ATOM 4359 C C . ASP A 1 578 ? -2.017 -1.348 34.012 1.00 57.41 578 ASP A C 1
ATOM 4361 O O . ASP A 1 578 ? -3.098 -1.030 34.504 1.00 57.41 578 ASP A O 1
ATOM 4365 N N . THR A 1 579 ? -1.940 -1.890 32.795 1.00 59.06 579 THR A N 1
ATOM 4366 C CA . THR A 1 579 ? -3.125 -2.151 31.967 1.00 59.06 579 THR A CA 1
ATOM 4367 C C . THR A 1 579 ? -3.989 -3.258 32.568 1.00 59.06 579 THR A C 1
ATOM 4369 O O . THR A 1 579 ? -5.207 -3.107 32.636 1.00 59.06 579 THR A O 1
ATOM 4372 N N . ASN A 1 580 ? -3.393 -4.341 33.075 1.00 62.56 580 ASN A N 1
ATOM 4373 C CA . ASN A 1 580 ? -4.112 -5.404 33.774 1.00 62.56 580 ASN A CA 1
ATOM 4374 C C . ASN A 1 580 ? -4.641 -4.907 35.110 1.00 62.56 580 ASN A C 1
ATOM 4376 O O . ASN A 1 580 ? -5.773 -5.216 35.417 1.00 62.56 580 ASN A O 1
ATOM 4380 N N . THR A 1 581 ? -3.912 -4.102 35.880 1.00 62.22 581 THR A N 1
ATOM 4381 C CA . THR A 1 581 ? -4.412 -3.562 37.154 1.00 62.22 581 THR A CA 1
ATOM 4382 C C . THR A 1 581 ? -5.555 -2.584 36.915 1.00 62.22 581 THR A C 1
ATOM 4384 O O . THR A 1 581 ? -6.557 -2.660 37.613 1.00 62.22 581 THR A O 1
ATOM 4387 N N . LEU A 1 582 ? -5.483 -1.717 35.901 1.00 64.75 582 LEU A N 1
ATOM 4388 C CA . LEU A 1 582 ? -6.563 -0.786 35.561 1.00 64.75 582 LEU A CA 1
ATOM 4389 C C . LEU A 1 582 ? -7.789 -1.514 34.992 1.00 64.75 582 LEU A C 1
ATOM 4391 O O . LEU A 1 582 ? -8.916 -1.247 35.406 1.00 64.75 582 LEU A O 1
ATOM 4395 N N . THR A 1 583 ? -7.576 -2.485 34.107 1.00 63.53 583 THR A N 1
ATOM 4396 C CA . THR A 1 583 ? -8.655 -3.269 33.485 1.00 63.53 583 THR A CA 1
ATOM 4397 C C . THR A 1 583 ? -9.252 -4.283 34.463 1.00 63.53 583 THR A C 1
ATOM 4399 O O . THR A 1 583 ? -10.465 -4.465 34.488 1.00 63.53 583 THR A O 1
ATOM 4402 N N . GLN A 1 584 ? -8.446 -4.902 35.331 1.00 60.53 584 GLN A N 1
ATOM 4403 C CA . GLN A 1 584 ? -8.909 -5.777 36.411 1.00 60.53 584 GLN A CA 1
ATOM 4404 C C . GLN A 1 584 ? -9.543 -4.973 37.533 1.00 60.53 584 GLN A C 1
ATOM 4406 O O . GLN A 1 584 ? -10.501 -5.465 38.095 1.00 60.53 584 GLN A O 1
ATOM 4411 N N . ALA A 1 585 ? -9.106 -3.752 37.848 1.00 61.22 585 ALA A N 1
ATOM 4412 C CA . ALA A 1 585 ? -9.788 -2.909 38.828 1.00 61.22 585 ALA A CA 1
ATOM 4413 C C . ALA A 1 585 ? -11.127 -2.396 38.285 1.00 61.22 585 ALA A C 1
ATOM 4415 O O . ALA A 1 585 ? -12.127 -2.442 38.998 1.00 61.22 585 ALA A O 1
ATOM 4416 N N . GLN A 1 586 ? -11.190 -1.968 37.022 1.00 62.97 586 GLN A N 1
ATOM 4417 C CA . GLN A 1 586 ? -12.443 -1.580 36.367 1.00 62.97 586 GLN A CA 1
ATOM 4418 C C . GLN A 1 586 ? -13.385 -2.782 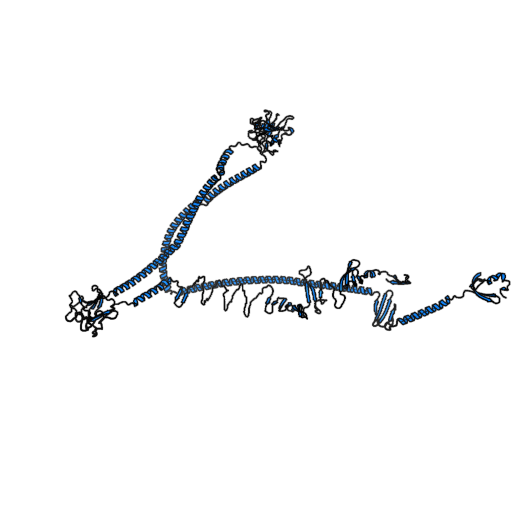36.206 1.00 62.97 586 GLN A C 1
ATOM 4420 O O . GLN A 1 586 ? -14.572 -2.682 36.521 1.00 62.97 586 GLN A O 1
ATOM 4425 N N . GLY A 1 587 ? -12.849 -3.928 35.783 1.00 67.31 587 GLY A N 1
ATOM 4426 C CA . GLY A 1 587 ? -13.548 -5.204 35.661 1.00 67.31 587 GLY A CA 1
ATOM 4427 C C . GLY A 1 587 ? -14.038 -5.724 37.008 1.00 67.31 587 GLY A C 1
ATOM 4428 O O . GLY A 1 587 ? -15.225 -5.971 37.133 1.00 67.31 587 GLY A O 1
ATOM 4429 N N . PHE A 1 588 ? -13.179 -5.786 38.031 1.00 66.75 588 PHE A N 1
ATOM 4430 C CA . PHE A 1 588 ? -13.497 -6.165 39.415 1.00 66.75 588 PHE A CA 1
ATOM 4431 C C . PHE A 1 588 ? -14.518 -5.222 40.035 1.00 66.75 588 PHE A C 1
ATOM 4433 O O . PHE A 1 588 ? -15.413 -5.684 40.727 1.00 66.75 588 PHE A O 1
ATOM 4440 N N . THR A 1 589 ? -14.429 -3.914 39.791 1.00 62.31 589 THR A N 1
ATOM 4441 C CA . THR A 1 589 ? -15.395 -2.945 40.329 1.00 62.31 589 THR A CA 1
ATOM 4442 C C . THR A 1 589 ? -16.749 -3.117 39.655 1.00 62.31 589 THR A C 1
ATOM 4444 O O . THR A 1 589 ? -17.765 -3.243 40.331 1.00 62.31 589 THR A O 1
ATOM 4447 N N . THR A 1 590 ? -16.776 -3.218 38.330 1.00 68.31 590 THR A N 1
ATOM 4448 C CA . THR A 1 590 ? -18.022 -3.395 37.573 1.00 68.31 590 THR A CA 1
ATOM 4449 C C . THR A 1 590 ? -18.643 -4.768 37.840 1.00 68.31 590 THR A C 1
ATOM 4451 O O . THR A 1 590 ? -19.844 -4.866 38.075 1.00 68.31 590 THR A O 1
ATOM 4454 N N . SER A 1 591 ? -17.838 -5.831 37.897 1.00 63.66 591 SER A N 1
ATOM 4455 C CA . SER A 1 591 ? -18.282 -7.191 38.204 1.00 63.66 591 SER A CA 1
ATOM 4456 C C . SER A 1 591 ? -18.671 -7.346 39.665 1.00 63.66 591 SER A C 1
ATOM 4458 O O . SER A 1 591 ? -19.638 -8.039 39.931 1.00 63.66 591 SER A O 1
ATOM 4460 N N . SER A 1 592 ? -17.983 -6.709 40.617 1.00 65.44 592 SER A N 1
ATOM 4461 C CA . SER A 1 592 ? -18.367 -6.746 42.035 1.00 65.44 592 SER A CA 1
ATOM 4462 C C . SER A 1 592 ? -19.652 -5.973 42.266 1.00 65.44 592 SER A C 1
ATOM 4464 O O . SER A 1 592 ? -20.505 -6.458 42.992 1.00 65.44 592 SER A O 1
ATOM 4466 N N . ILE A 1 593 ? -19.844 -4.823 41.614 1.00 65.62 593 ILE A N 1
ATOM 4467 C CA . ILE A 1 593 ? -21.097 -4.062 41.697 1.00 65.62 593 ILE A CA 1
ATOM 4468 C C . ILE A 1 593 ? -22.241 -4.847 41.057 1.00 65.62 593 ILE A C 1
ATOM 4470 O O . ILE A 1 593 ? -23.286 -5.017 41.680 1.00 65.62 593 ILE A O 1
ATOM 4474 N N . ASN A 1 594 ? -22.050 -5.382 39.852 1.00 69.25 594 ASN A N 1
ATOM 4475 C CA . ASN A 1 594 ? -23.104 -6.116 39.157 1.00 69.25 594 ASN A CA 1
ATOM 4476 C C . ASN A 1 594 ? -23.374 -7.480 39.799 1.00 69.25 594 ASN A C 1
ATOM 4478 O O . ASN A 1 594 ? -24.533 -7.853 39.935 1.00 69.25 594 ASN A O 1
ATOM 4482 N N . SER A 1 595 ? -22.348 -8.199 40.259 1.00 62.56 595 SER A N 1
ATOM 4483 C CA . SER A 1 595 ? -22.487 -9.461 40.996 1.00 62.56 595 SER A CA 1
ATOM 4484 C C . SER A 1 595 ? -23.100 -9.231 42.368 1.00 62.56 595 SER A C 1
ATOM 4486 O O . SER A 1 595 ? -23.968 -9.998 42.764 1.00 62.56 595 SER A O 1
ATOM 4488 N N . TYR A 1 596 ? -22.741 -8.154 43.073 1.00 66.69 596 TYR A N 1
ATOM 4489 C CA . TYR A 1 596 ? -23.392 -7.794 44.329 1.00 66.69 596 TYR A CA 1
ATOM 4490 C C . TYR A 1 596 ? -24.853 -7.420 44.099 1.00 66.69 596 TYR A C 1
ATOM 4492 O O . TYR A 1 596 ? -25.713 -7.944 44.792 1.00 66.69 596 TYR A O 1
ATOM 4500 N N . ASN A 1 597 ? -25.167 -6.598 43.095 1.00 69.06 597 ASN A N 1
ATOM 4501 C CA . ASN A 1 597 ? -26.544 -6.222 42.777 1.00 69.06 597 ASN A CA 1
ATOM 4502 C C . ASN A 1 597 ? -27.378 -7.435 42.327 1.00 69.06 597 ASN A C 1
ATOM 4504 O O . ASN A 1 597 ? -28.478 -7.645 42.824 1.00 69.06 597 ASN A O 1
ATOM 4508 N N . THR A 1 598 ? -26.829 -8.290 41.462 1.00 65.75 598 THR A N 1
ATOM 4509 C CA . THR A 1 598 ? -27.491 -9.516 40.982 1.00 65.75 598 THR A CA 1
ATOM 4510 C C . THR A 1 598 ? -27.621 -10.554 42.095 1.00 65.75 598 THR A C 1
ATOM 4512 O O . THR A 1 598 ? -28.672 -11.165 42.233 1.00 65.75 598 THR A O 1
ATOM 4515 N N . SER A 1 599 ? -26.607 -10.724 42.948 1.00 62.31 599 SER A N 1
ATOM 4516 C CA . SER A 1 599 ? -26.658 -11.625 44.110 1.00 62.31 599 SER A CA 1
ATOM 4517 C C . SER A 1 599 ? -27.614 -11.111 45.173 1.00 62.31 599 SER A C 1
ATOM 4519 O O . SER A 1 599 ? -28.323 -11.907 45.768 1.00 62.31 599 SER A O 1
ATOM 4521 N N . MET A 1 600 ? -27.682 -9.798 45.388 1.00 68.44 600 MET A N 1
ATOM 4522 C CA . MET A 1 600 ? -28.666 -9.160 46.259 1.00 68.44 600 MET A CA 1
ATOM 4523 C C . MET A 1 600 ? -30.077 -9.355 45.715 1.00 68.44 600 MET A C 1
ATOM 4525 O O . MET A 1 600 ? -30.957 -9.753 46.467 1.00 68.44 600 MET A O 1
ATOM 4529 N N . GLN A 1 601 ? -30.305 -9.134 44.420 1.00 69.12 601 GLN A N 1
ATOM 4530 C CA . GLN A 1 601 ? -31.605 -9.369 43.787 1.00 69.12 601 GLN A CA 1
ATOM 4531 C C . GLN A 1 601 ? -31.981 -10.854 43.788 1.00 69.12 601 GLN A C 1
ATOM 4533 O O . GLN A 1 601 ? -33.121 -11.194 44.095 1.00 69.12 601 GLN A O 1
ATOM 4538 N N . SER A 1 602 ? -31.027 -11.748 43.533 1.00 63.78 602 SER A N 1
ATOM 4539 C CA . SER A 1 602 ? -31.212 -13.197 43.617 1.00 63.78 602 SER A CA 1
ATOM 4540 C C . SER A 1 602 ? -31.446 -13.650 45.054 1.00 63.78 602 SER A C 1
ATOM 4542 O O . SER A 1 602 ? -32.286 -14.510 45.264 1.00 63.78 602 SER A O 1
ATOM 4544 N N . GLN A 1 603 ? -30.758 -13.095 46.054 1.00 71.31 603 GLN A N 1
ATOM 4545 C CA . GLN A 1 603 ? -31.006 -13.391 47.467 1.00 71.31 603 GLN A CA 1
ATOM 4546 C C . GLN A 1 603 ? -32.345 -12.828 47.916 1.00 71.31 603 GLN A C 1
ATOM 4548 O O . GLN A 1 603 ? -33.048 -13.511 48.642 1.00 71.31 603 GLN A O 1
ATOM 4553 N N . LEU A 1 604 ? -32.733 -11.630 47.481 1.00 69.31 604 LEU A N 1
ATOM 4554 C CA . LEU A 1 604 ? -34.053 -11.059 47.746 1.00 69.31 604 LEU A CA 1
ATOM 4555 C C . LEU A 1 604 ? -35.152 -11.919 47.124 1.00 69.31 604 LEU A C 1
ATOM 4557 O O . LEU A 1 604 ? -36.132 -12.215 47.798 1.00 69.31 604 LEU A O 1
ATOM 4561 N N . THR A 1 605 ? -34.962 -12.375 45.886 1.00 67.06 605 THR A N 1
ATOM 4562 C CA . THR A 1 605 ? -35.912 -13.244 45.179 1.00 67.06 605 THR A CA 1
ATOM 4563 C C . THR A 1 605 ? -35.946 -14.636 45.803 1.00 67.06 605 THR A C 1
ATOM 4565 O O . THR A 1 605 ? -37.012 -15.092 46.177 1.00 67.06 605 THR A O 1
ATOM 4568 N N . GLN A 1 606 ? -34.800 -15.273 46.060 1.00 62.25 606 GLN A N 1
ATOM 4569 C CA . GLN A 1 606 ? -34.725 -16.570 46.747 1.00 62.25 606 GLN A CA 1
ATOM 4570 C C . GLN A 1 606 ? -35.234 -16.502 48.183 1.00 62.25 606 GLN A C 1
ATOM 4572 O O . GLN A 1 606 ? -35.869 -17.442 48.633 1.00 62.25 606 GLN A O 1
ATOM 4577 N N . THR A 1 607 ? -34.976 -15.420 48.918 1.00 68.75 607 THR A N 1
ATOM 4578 C CA . THR A 1 607 ? -35.500 -15.226 50.276 1.00 68.75 607 THR A CA 1
ATOM 4579 C C . THR A 1 607 ? -36.998 -14.972 50.221 1.00 68.75 607 THR A C 1
ATOM 4581 O O . THR A 1 607 ? -37.720 -15.530 51.033 1.00 68.75 607 THR A O 1
ATOM 4584 N N . SER A 1 608 ? -37.489 -14.201 49.249 1.00 59.53 608 SER A N 1
ATOM 4585 C CA . SER A 1 608 ? -38.922 -14.030 48.992 1.00 59.53 608 SER A CA 1
ATOM 4586 C C . SER A 1 608 ? -39.584 -15.366 48.668 1.00 59.53 608 SER A C 1
ATOM 4588 O O . SER A 1 608 ? -40.563 -15.727 49.310 1.00 59.53 608 SER A O 1
ATOM 4590 N N . ASP A 1 609 ? -39.019 -16.135 47.743 1.00 58.47 609 ASP A N 1
ATOM 4591 C CA . ASP A 1 609 ? -39.529 -17.431 47.305 1.00 58.47 609 ASP A CA 1
ATOM 4592 C C . ASP A 1 609 ? -39.404 -18.490 48.401 1.00 58.47 609 ASP A C 1
ATOM 4594 O O . ASP A 1 609 ? -40.297 -19.316 48.551 1.00 58.47 609 ASP A O 1
ATOM 4598 N N . ALA A 1 610 ? -38.345 -18.453 49.213 1.00 59.12 610 ALA A N 1
ATOM 4599 C CA . ALA A 1 610 ? -38.171 -19.315 50.376 1.00 59.12 610 ALA A CA 1
ATOM 4600 C C . ALA A 1 610 ? -39.132 -18.931 51.500 1.00 59.12 610 ALA A C 1
ATOM 4602 O O . ALA A 1 610 ? -39.704 -19.822 52.109 1.00 59.12 610 ALA A O 1
ATOM 4603 N N . ILE A 1 611 ? -39.372 -17.641 51.754 1.00 64.69 611 ILE A N 1
ATOM 4604 C CA . ILE A 1 611 ? -40.406 -17.174 52.688 1.00 64.69 611 ILE A CA 1
ATOM 4605 C C . ILE A 1 611 ? -41.782 -17.610 52.182 1.00 64.69 611 ILE A C 1
ATOM 4607 O O . ILE A 1 611 ? -42.547 -18.176 52.957 1.00 64.69 611 ILE A O 1
ATOM 4611 N N . PHE A 1 612 ? -42.084 -17.434 50.893 1.00 57.41 612 PHE A N 1
ATOM 4612 C CA . PHE A 1 612 ? -43.312 -17.935 50.276 1.00 57.41 612 PHE A CA 1
ATOM 4613 C C . PHE A 1 612 ? -43.419 -19.449 50.433 1.00 57.41 612 PHE A C 1
ATOM 4615 O O . PHE A 1 612 ? -44.421 -19.931 50.944 1.00 57.41 612 PHE A O 1
ATOM 4622 N N . ALA A 1 613 ? -42.370 -20.203 50.112 1.00 53.81 613 ALA A N 1
ATOM 4623 C CA . ALA A 1 613 ? -42.333 -21.648 50.280 1.00 53.81 613 ALA A CA 1
ATOM 4624 C C . ALA A 1 613 ? -42.488 -22.060 51.750 1.00 53.81 613 ALA A C 1
ATOM 4626 O O . ALA A 1 613 ? -43.220 -22.999 52.021 1.00 53.81 613 ALA A O 1
ATOM 4627 N N . GLN A 1 614 ? -41.888 -21.357 52.711 1.00 59.34 614 GLN A N 1
ATOM 4628 C CA . GLN A 1 614 ? -42.003 -21.638 54.147 1.00 59.34 614 GLN A CA 1
ATOM 4629 C C . GLN A 1 614 ? -43.422 -21.352 54.664 1.00 59.34 614 GLN A C 1
ATOM 4631 O O . GLN A 1 614 ? -43.973 -22.118 55.456 1.00 59.34 614 GLN A O 1
ATOM 4636 N N . VAL A 1 615 ? -44.040 -20.263 54.202 1.00 54.66 615 VAL A N 1
ATOM 4637 C CA . VAL A 1 615 ? -45.411 -19.870 54.557 1.00 54.66 615 VAL A CA 1
ATOM 4638 C C . VAL A 1 615 ? -46.430 -20.814 53.903 1.00 54.66 615 VAL A C 1
ATOM 4640 O O . VAL A 1 615 ? -47.402 -21.201 54.557 1.00 54.66 615 VAL A O 1
ATOM 4643 N N . SER A 1 616 ? -46.178 -21.264 52.674 1.00 51.72 616 SER A N 1
ATOM 4644 C CA . SER A 1 616 ? -46.975 -22.268 51.953 1.00 51.72 616 SER A CA 1
ATOM 4645 C C . SER A 1 616 ? -46.741 -23.701 52.451 1.00 51.72 616 SER A C 1
ATOM 4647 O O . SER A 1 616 ? -47.639 -24.532 52.357 1.00 51.72 616 SER A O 1
ATOM 4649 N N . ALA A 1 617 ? -45.567 -24.003 53.016 1.00 54.12 617 ALA A N 1
ATOM 4650 C CA . ALA A 1 617 ? -45.186 -25.322 53.528 1.00 54.12 617 ALA A CA 1
ATOM 4651 C C . ALA A 1 617 ? -45.448 -25.501 55.028 1.00 54.12 617 ALA A C 1
ATOM 4653 O O . ALA A 1 617 ? -45.066 -26.518 55.597 1.00 54.12 617 ALA A O 1
ATOM 4654 N N . THR A 1 618 ? -46.110 -24.567 55.709 1.00 61.56 618 THR A N 1
ATOM 4655 C CA . THR A 1 618 ? -46.632 -24.849 57.054 1.00 61.56 618 THR A CA 1
ATOM 4656 C C . THR A 1 618 ? -47.938 -25.618 56.903 1.00 61.56 618 THR A C 1
ATOM 4658 O O . THR A 1 618 ? -49.020 -25.040 56.821 1.00 61.56 618 THR A O 1
ATOM 4661 N N . GLY A 1 619 ? -47.823 -26.942 56.783 1.00 73.06 619 GLY A N 1
ATOM 4662 C CA . GLY A 1 619 ? -48.977 -27.825 56.676 1.00 73.06 619 GLY A CA 1
ATOM 4663 C C . GLY A 1 619 ? -49.951 -27.641 57.844 1.00 73.06 619 GLY A C 1
ATOM 4664 O O . GLY A 1 619 ? -49.600 -27.157 58.920 1.00 73.06 619 GLY A O 1
ATOM 4665 N N . ILE A 1 620 ? -51.202 -28.018 57.631 1.00 87.00 620 ILE A N 1
ATOM 4666 C CA . ILE A 1 620 ? -52.289 -27.825 58.588 1.00 87.00 620 ILE A CA 1
ATOM 4667 C C . ILE A 1 620 ? -52.593 -29.169 59.243 1.00 87.00 620 ILE A C 1
ATOM 4669 O O . ILE A 1 620 ? -52.783 -30.160 58.544 1.00 87.00 620 ILE A O 1
ATOM 4673 N N . ARG A 1 621 ? -52.649 -29.208 60.577 1.00 89.75 621 ARG A N 1
ATOM 4674 C CA . ARG A 1 621 ? -53.177 -30.352 61.338 1.00 89.75 621 ARG A CA 1
ATOM 4675 C C . ARG A 1 621 ? -54.335 -29.938 62.232 1.00 89.75 621 ARG A C 1
ATOM 4677 O O . ARG A 1 621 ? -55.357 -30.607 62.252 1.00 89.75 621 ARG A O 1
ATOM 4684 N N . TYR A 1 622 ? -54.176 -28.846 62.961 1.00 92.38 622 TYR A N 1
ATOM 4685 C CA . TYR A 1 622 ? -55.184 -28.315 63.858 1.00 92.38 622 TYR A CA 1
ATOM 4686 C C . TYR A 1 622 ? -55.812 -27.062 63.267 1.00 92.38 622 TYR A C 1
ATOM 4688 O O . TYR A 1 622 ? -55.122 -26.204 62.713 1.00 92.38 622 TYR A O 1
ATOM 4696 N N . ILE A 1 623 ? -57.123 -26.947 63.412 1.00 93.69 623 ILE A N 1
ATOM 4697 C CA . ILE A 1 623 ? -57.903 -25.775 63.028 1.00 93.69 623 ILE A CA 1
ATOM 4698 C C . ILE A 1 623 ? -58.673 -25.350 64.265 1.00 93.69 623 ILE A C 1
ATOM 4700 O O . ILE A 1 623 ? -59.288 -26.191 64.909 1.00 93.69 623 ILE A O 1
ATOM 4704 N N . ARG A 1 624 ? -58.665 -24.067 64.611 1.00 92.06 624 ARG A N 1
ATOM 4705 C CA . ARG A 1 624 ? -59.491 -23.547 65.696 1.00 92.06 624 ARG A CA 1
ATOM 4706 C C . ARG A 1 624 ? -60.295 -22.343 65.267 1.00 92.06 624 ARG A C 1
ATOM 4708 O O . ARG A 1 624 ? -59.827 -21.557 64.450 1.00 92.06 624 ARG A O 1
ATOM 4715 N N . VAL A 1 625 ? -61.483 -22.191 65.832 1.00 91.25 625 VAL A N 1
ATOM 4716 C CA . VAL A 1 625 ? -62.406 -21.116 65.485 1.00 91.25 625 VAL A CA 1
ATOM 4717 C C . VAL A 1 625 ? -63.108 -20.549 66.712 1.00 91.25 625 VAL A C 1
ATOM 4719 O O . VAL A 1 625 ? -63.490 -21.296 67.616 1.00 91.25 625 VAL A O 1
ATOM 4722 N N . ASN A 1 626 ? -63.286 -19.230 66.735 1.00 89.50 626 ASN A N 1
ATOM 4723 C CA . ASN A 1 626 ? -64.138 -18.527 67.689 1.00 89.50 626 ASN A CA 1
ATOM 4724 C C . ASN A 1 626 ? -64.814 -17.291 67.074 1.00 89.50 626 ASN A C 1
ATOM 4726 O O . ASN A 1 626 ? -64.647 -17.016 65.887 1.00 89.50 626 ASN A O 1
ATOM 4730 N N . GLY A 1 627 ? -65.601 -16.571 67.876 1.00 87.44 627 GLY A N 1
ATOM 4731 C CA . GLY A 1 627 ? -66.256 -15.317 67.498 1.00 87.44 627 GLY A CA 1
ATOM 4732 C C . GLY A 1 627 ? -66.471 -14.420 68.716 1.00 87.44 627 GLY A C 1
ATOM 4733 O O . GLY A 1 627 ? -65.918 -14.678 69.777 1.00 87.44 627 GLY A O 1
ATOM 4734 N N . GLN A 1 628 ? -67.234 -13.340 68.562 1.00 87.69 628 GLN A N 1
ATOM 4735 C CA . GLN A 1 628 ? -67.625 -12.422 69.643 1.00 87.69 628 GLN A CA 1
ATOM 4736 C C . GLN A 1 628 ? -69.149 -12.251 69.693 1.00 87.69 628 GLN A C 1
ATOM 4738 O O . GLN A 1 628 ? -69.673 -11.151 69.880 1.00 87.69 628 GLN A O 1
ATOM 4743 N N . GLY A 1 629 ? -69.876 -13.341 69.465 1.00 84.81 629 GLY A N 1
ATOM 4744 C CA . GLY A 1 629 ? -71.326 -13.323 69.406 1.00 84.81 629 GLY A CA 1
ATOM 4745 C C . GLY A 1 629 ? -71.869 -12.779 68.091 1.00 84.81 629 GLY A C 1
ATOM 4746 O O . GLY A 1 629 ? -71.221 -12.826 67.042 1.00 84.81 629 GLY A O 1
ATOM 4747 N N . ASN A 1 630 ? -73.101 -12.281 68.134 1.00 87.00 630 ASN A N 1
ATOM 4748 C CA . ASN A 1 630 ? -73.799 -11.747 66.976 1.00 87.00 630 ASN A CA 1
ATOM 4749 C C . ASN A 1 630 ? -74.701 -10.558 67.345 1.00 87.00 630 ASN A C 1
ATOM 4751 O O . ASN A 1 630 ? -74.819 -10.155 68.498 1.00 87.00 630 ASN A O 1
ATOM 4755 N N . ASN A 1 631 ? -75.366 -9.988 66.345 1.00 87.62 631 ASN A N 1
ATOM 4756 C CA . ASN A 1 631 ? -76.280 -8.855 66.500 1.00 87.62 631 ASN A CA 1
ATOM 4757 C C . ASN A 1 631 ? -77.577 -9.140 67.295 1.00 87.62 631 ASN A C 1
ATOM 4759 O O . ASN A 1 631 ? -78.312 -8.197 67.575 1.00 87.62 631 ASN A O 1
ATOM 4763 N N . ASN A 1 632 ? -77.872 -10.393 67.655 1.00 85.75 632 ASN A N 1
ATOM 4764 C CA . ASN A 1 632 ? -79.071 -10.786 68.405 1.00 85.75 632 ASN A CA 1
ATOM 4765 C C . ASN A 1 632 ? -78.754 -11.273 69.825 1.00 85.75 632 ASN A C 1
ATOM 4767 O O . ASN A 1 632 ? -79.572 -11.108 70.727 1.00 85.75 632 ASN A O 1
ATOM 4771 N N . ASN A 1 633 ? -77.615 -11.932 70.023 1.00 83.44 633 ASN A N 1
ATOM 4772 C CA . ASN A 1 633 ? -77.156 -12.398 71.324 1.00 83.44 633 ASN A CA 1
ATOM 4773 C C . ASN A 1 633 ? -75.634 -12.557 71.335 1.00 83.44 633 ASN A C 1
ATOM 4775 O O . ASN A 1 633 ? -74.978 -12.521 70.296 1.00 83.44 633 ASN A O 1
ATOM 4779 N N . ASN A 1 634 ? -75.075 -12.810 72.513 1.00 83.25 634 ASN A N 1
ATOM 4780 C CA . ASN A 1 634 ? -73.630 -12.939 72.665 1.00 83.25 634 ASN A CA 1
ATOM 4781 C C . ASN A 1 634 ? -73.074 -14.256 72.101 1.00 83.25 634 ASN A C 1
ATOM 4783 O O . ASN A 1 634 ? -71.892 -14.486 72.252 1.00 83.25 634 ASN A O 1
ATOM 4787 N N . GLY A 1 635 ? -73.884 -15.120 71.474 1.00 82.88 635 GLY A N 1
ATOM 4788 C CA . GLY A 1 635 ? -73.463 -16.462 71.084 1.00 82.88 635 GLY A CA 1
ATOM 4789 C C . GLY A 1 635 ? -72.855 -16.590 69.688 1.00 82.88 635 GLY A C 1
ATOM 4790 O O . GLY A 1 635 ? -73.383 -15.994 68.750 1.00 82.88 635 GLY A O 1
ATOM 4791 N N . THR A 1 636 ? -71.807 -17.400 69.512 1.00 85.88 636 THR A N 1
ATOM 4792 C CA . THR A 1 636 ? -71.226 -17.713 68.185 1.00 85.88 636 THR A CA 1
ATOM 4793 C C . THR A 1 636 ? -71.668 -19.099 67.688 1.00 85.88 636 THR A C 1
ATOM 4795 O O . THR A 1 636 ? -71.207 -20.107 68.207 1.00 85.88 636 THR A O 1
ATOM 4798 N N . HIS A 1 637 ? -72.551 -19.167 66.681 1.00 88.88 637 HIS A N 1
ATOM 4799 C CA . HIS A 1 637 ? -73.130 -20.417 66.166 1.00 88.88 637 HIS A CA 1
ATOM 4800 C C . HIS A 1 637 ? -72.580 -20.703 64.768 1.00 88.88 637 HIS A C 1
ATOM 4802 O O . HIS A 1 637 ? -72.951 -20.041 63.789 1.00 88.88 637 HIS A O 1
ATOM 4808 N N . ILE A 1 638 ? -71.694 -21.689 64.688 1.00 89.81 638 ILE A N 1
ATOM 4809 C CA . ILE A 1 638 ? -71.053 -22.106 63.442 1.00 89.81 638 ILE A CA 1
ATOM 4810 C C . ILE A 1 638 ? -71.770 -23.352 62.950 1.00 89.81 638 ILE A C 1
ATOM 4812 O O . ILE A 1 638 ? -71.793 -24.366 63.637 1.00 89.81 638 ILE A O 1
ATOM 4816 N N . VAL A 1 639 ? -72.366 -23.251 61.769 1.00 90.69 639 VAL A N 1
ATOM 4817 C CA . VAL A 1 639 ? -73.145 -24.331 61.149 1.00 90.69 639 VAL A CA 1
ATOM 4818 C C . VAL A 1 639 ? -72.255 -25.191 60.254 1.00 90.69 639 VAL A C 1
ATOM 4820 O O . VAL A 1 639 ? -72.489 -26.383 60.111 1.00 90.69 639 VAL A O 1
ATOM 4823 N N . ARG A 1 640 ? -71.201 -24.611 59.664 1.00 92.50 640 ARG A N 1
ATOM 4824 C CA . ARG A 1 640 ? -70.196 -25.373 58.917 1.00 92.50 640 ARG A CA 1
ATOM 4825 C C . ARG A 1 640 ? -68.816 -24.739 58.997 1.00 92.50 640 ARG A C 1
ATOM 4827 O O . ARG A 1 640 ? -68.683 -23.527 58.836 1.00 92.50 640 ARG A O 1
ATOM 4834 N N . ILE A 1 641 ? -67.785 -25.558 59.137 1.00 93.31 641 ILE A N 1
ATOM 4835 C CA . ILE A 1 641 ? -66.403 -25.192 58.831 1.00 93.31 641 ILE A CA 1
ATOM 4836 C C . ILE A 1 641 ? -65.766 -26.303 57.993 1.00 93.31 641 ILE A C 1
ATOM 4838 O O . ILE A 1 641 ? -65.756 -27.462 58.397 1.00 93.31 641 ILE A O 1
ATOM 4842 N N . SER A 1 642 ? -65.255 -25.939 56.819 1.00 93.38 642 SER A N 1
ATOM 4843 C CA . SER A 1 642 ? -64.737 -26.877 55.817 1.00 93.38 642 SER A CA 1
ATOM 4844 C C . SER A 1 642 ? -63.343 -26.470 55.365 1.00 93.38 642 SER A C 1
ATOM 4846 O O . SER A 1 642 ? -63.064 -25.280 55.196 1.00 93.38 642 SER A O 1
ATOM 4848 N N . LEU A 1 643 ? -62.472 -27.450 55.137 1.00 92.56 643 LEU A N 1
ATOM 4849 C CA . LEU A 1 643 ? -61.109 -27.243 54.650 1.00 92.56 643 LEU A CA 1
ATOM 4850 C C . LEU A 1 643 ? -60.879 -28.122 53.424 1.00 92.56 643 LEU A C 1
ATOM 4852 O O . LEU A 1 643 ? -60.738 -29.331 53.556 1.00 92.56 643 LEU A O 1
ATOM 4856 N N . PHE A 1 644 ? -60.804 -27.519 52.242 1.00 89.75 644 PHE A N 1
ATOM 4857 C CA . PHE A 1 644 ? -60.685 -28.250 50.984 1.00 89.75 644 PHE A CA 1
ATOM 4858 C C . PHE A 1 644 ? -59.235 -28.371 50.518 1.00 89.75 644 PHE A C 1
ATOM 4860 O O . PHE A 1 644 ? -58.493 -27.383 50.516 1.00 89.75 644 PHE A O 1
ATOM 4867 N N . ASP A 1 645 ? -58.850 -29.560 50.060 1.00 86.00 645 ASP A N 1
ATOM 4868 C CA . ASP A 1 645 ? -57.583 -29.790 49.360 1.00 86.00 645 ASP A CA 1
ATOM 4869 C C . ASP A 1 645 ? -57.639 -29.445 47.857 1.00 86.00 645 ASP A C 1
ATOM 4871 O O . ASP A 1 645 ? -58.672 -29.026 47.329 1.00 86.00 645 ASP A O 1
ATOM 4875 N N . SER A 1 646 ? -56.512 -29.615 47.156 1.00 75.38 646 SER A N 1
ATOM 4876 C CA . SER A 1 646 ? -56.392 -29.376 45.709 1.00 75.38 646 SER A CA 1
ATOM 4877 C C . SER A 1 646 ? -57.266 -30.282 44.833 1.00 75.38 646 SER A C 1
ATOM 4879 O O . SER A 1 646 ? -57.468 -29.965 43.662 1.00 75.38 646 SER A O 1
ATOM 4881 N N . SER A 1 647 ? -57.799 -31.382 45.377 1.00 79.38 647 SER A N 1
ATOM 4882 C CA . SER A 1 647 ? -58.765 -32.256 44.699 1.00 79.38 647 SER A CA 1
ATOM 4883 C C . SER A 1 647 ? -60.222 -31.848 44.952 1.00 79.38 647 SER A C 1
ATOM 4885 O O . SER A 1 647 ? -61.122 -32.334 44.270 1.00 79.38 647 SER A O 1
ATOM 4887 N N . GLY A 1 648 ? -60.458 -30.934 45.902 1.00 80.19 648 GLY A N 1
ATOM 4888 C CA . GLY A 1 648 ? -61.788 -30.500 46.324 1.00 80.19 648 GLY A CA 1
ATOM 4889 C C . GLY A 1 648 ? -62.410 -31.351 47.435 1.00 80.19 648 GLY A C 1
ATOM 4890 O O . GLY A 1 648 ? -63.609 -31.225 47.669 1.00 80.19 648 GLY A O 1
ATOM 4891 N N . THR A 1 649 ? -61.632 -32.185 48.131 1.00 87.75 649 THR A N 1
ATOM 4892 C CA . THR A 1 649 ? -62.105 -33.003 49.265 1.00 87.75 649 THR A CA 1
ATOM 4893 C C . THR A 1 649 ? -62.118 -32.179 50.556 1.00 87.75 649 THR A C 1
ATOM 4895 O O . THR A 1 649 ? -61.113 -31.540 50.866 1.00 87.75 649 THR A O 1
ATOM 4898 N N . ASP A 1 650 ? -63.221 -32.196 51.321 1.00 91.69 650 ASP A N 1
ATOM 4899 C CA . ASP A 1 650 ? -63.300 -31.541 52.640 1.00 91.69 650 ASP A CA 1
ATOM 4900 C C . ASP A 1 650 ? -62.643 -32.404 53.726 1.00 91.69 650 ASP A C 1
ATOM 4902 O O . ASP A 1 650 ? -63.107 -33.496 54.057 1.00 91.69 650 ASP A O 1
ATOM 4906 N N . LEU A 1 651 ? -61.559 -31.894 54.299 1.00 91.38 651 LEU A N 1
ATOM 4907 C CA . LEU A 1 651 ? -60.733 -32.572 55.290 1.00 91.38 651 LEU A CA 1
ATOM 4908 C C . LEU A 1 651 ? -61.312 -32.502 56.716 1.00 91.38 651 LEU A C 1
ATOM 4910 O O . LEU A 1 651 ? -60.870 -33.258 57.584 1.00 91.38 651 LEU A O 1
ATOM 4914 N N . LEU A 1 652 ? -62.276 -31.609 56.980 1.00 91.81 652 LEU A N 1
ATOM 4915 C CA . LEU A 1 652 ? -62.902 -31.437 58.301 1.00 91.81 652 LEU A CA 1
ATOM 4916 C C . LEU A 1 652 ? -64.214 -32.212 58.471 1.00 91.81 652 LEU A C 1
ATOM 4918 O O . LEU A 1 652 ? -64.693 -32.340 59.600 1.00 91.81 652 LEU A O 1
ATOM 4922 N N . ALA A 1 653 ? -64.774 -32.758 57.391 1.00 92.12 653 ALA A N 1
ATOM 4923 C CA . ALA A 1 653 ? -66.038 -33.484 57.418 1.00 92.12 653 ALA A CA 1
ATOM 4924 C C . ALA A 1 653 ? -66.038 -34.612 58.475 1.00 92.12 653 ALA A C 1
ATOM 4926 O O . ALA A 1 653 ? -65.145 -35.462 58.518 1.00 92.12 653 ALA A O 1
ATOM 4927 N N . GLY A 1 654 ? -67.041 -34.604 59.357 1.00 87.56 654 GLY A N 1
ATOM 4928 C CA . GLY A 1 654 ? -67.240 -35.579 60.434 1.00 87.56 654 GLY A CA 1
ATOM 4929 C C . GLY A 1 654 ? -66.287 -35.470 61.634 1.00 87.56 654 GLY A C 1
ATOM 4930 O O . GLY A 1 654 ? -66.353 -36.313 62.530 1.00 87.56 654 GLY A O 1
ATOM 4931 N N . LYS A 1 655 ? -65.392 -34.473 61.690 1.00 90.81 655 LYS A N 1
ATOM 4932 C CA . LYS A 1 655 ? -64.440 -34.302 62.804 1.00 90.81 655 LYS A CA 1
ATOM 4933 C C . LYS A 1 655 ? -65.101 -33.666 64.026 1.00 90.81 655 LYS A C 1
ATOM 4935 O O . LYS A 1 655 ? -65.680 -32.592 63.928 1.00 90.81 655 LYS A O 1
ATOM 4940 N N . THR A 1 656 ? -64.942 -34.271 65.199 1.00 90.44 656 THR A N 1
ATOM 4941 C CA . THR A 1 656 ? -65.434 -33.713 66.469 1.00 90.44 656 THR A CA 1
ATOM 4942 C C . THR A 1 656 ? -64.498 -32.624 67.001 1.00 90.44 656 THR A C 1
ATOM 4944 O O . THR A 1 656 ? -63.286 -32.831 67.083 1.00 90.44 656 THR A O 1
ATOM 4947 N N . ALA A 1 657 ? -65.052 -31.478 67.391 1.00 90.69 657 ALA A N 1
ATOM 4948 C CA . ALA A 1 657 ? -64.325 -30.388 68.025 1.00 90.69 657 ALA A CA 1
ATOM 4949 C C . ALA A 1 657 ? -64.044 -30.669 69.507 1.00 90.69 657 ALA A C 1
ATOM 4951 O O . ALA A 1 657 ? -64.872 -31.218 70.231 1.00 90.69 657 ALA A O 1
ATOM 4952 N N . THR A 1 658 ? -62.904 -30.193 69.993 1.00 90.50 658 THR A N 1
ATOM 4953 C CA . THR A 1 658 ? -62.657 -29.980 71.424 1.00 90.50 658 THR A CA 1
ATOM 4954 C C . THR A 1 658 ? -62.761 -28.493 71.753 1.00 90.50 658 THR A C 1
ATOM 4956 O O . THR A 1 658 ? -62.667 -27.649 70.862 1.00 90.50 658 THR A O 1
ATOM 4959 N N . LEU A 1 659 ? -62.983 -28.152 73.023 1.00 88.44 659 LEU A N 1
ATOM 4960 C CA . LEU A 1 659 ? -63.017 -26.761 73.473 1.00 88.44 659 LEU A CA 1
ATOM 4961 C C . LEU A 1 659 ? -61.735 -26.415 74.225 1.00 88.44 659 LEU A C 1
ATOM 4963 O O . LEU A 1 659 ? -61.228 -27.213 75.010 1.00 88.44 659 LEU A O 1
ATOM 4967 N N . SER A 1 660 ? -61.215 -25.215 73.984 1.00 85.56 660 SER A N 1
ATOM 4968 C CA . SER A 1 660 ? -59.999 -24.712 74.626 1.00 85.56 660 SER A CA 1
ATOM 4969 C C . SER A 1 660 ? -60.139 -23.227 74.938 1.00 85.56 660 SER A C 1
ATOM 4971 O O . SER A 1 660 ? -60.427 -22.443 74.037 1.00 85.56 660 SER A O 1
ATOM 4973 N N . GLY A 1 661 ? -59.871 -22.823 76.181 1.00 83.31 661 GLY A N 1
ATOM 4974 C CA . GLY A 1 661 ? -59.825 -21.414 76.576 1.00 83.31 661 GLY A CA 1
ATOM 4975 C C . GLY A 1 661 ? -59.803 -21.194 78.095 1.00 83.31 661 GLY A C 1
ATOM 4976 O O . GLY A 1 661 ? -59.992 -22.149 78.853 1.00 83.31 661 GLY A O 1
ATOM 4977 N N . PRO A 1 662 ? -59.516 -19.960 78.552 1.00 79.06 662 PRO A N 1
ATOM 4978 C CA . PRO A 1 662 ? -59.257 -19.644 79.960 1.00 79.06 662 PRO A CA 1
ATOM 4979 C C . PRO A 1 662 ? -60.494 -19.757 80.863 1.00 79.06 662 PRO A C 1
ATOM 4981 O O . PRO A 1 662 ? -60.338 -19.945 82.068 1.00 79.06 662 PRO A O 1
ATOM 4984 N N . ASP A 1 663 ? -61.703 -19.701 80.297 1.00 79.00 663 ASP A N 1
ATOM 4985 C CA . ASP A 1 663 ? -62.959 -19.645 81.061 1.00 79.00 663 ASP A CA 1
ATOM 4986 C C . ASP A 1 663 ? -63.635 -21.018 81.234 1.00 79.00 663 ASP A C 1
ATOM 4988 O O . ASP A 1 663 ? -64.824 -21.095 81.541 1.00 79.00 663 ASP A O 1
ATOM 4992 N N . ASN A 1 664 ? -62.883 -22.105 81.023 1.00 82.25 664 ASN A N 1
ATOM 4993 C CA . ASN A 1 664 ? -63.361 -23.493 81.040 1.00 82.25 664 ASN A CA 1
ATOM 4994 C C . ASN A 1 664 ? -64.612 -23.710 80.155 1.00 82.25 664 ASN A C 1
ATOM 4996 O O . ASN A 1 664 ? -65.690 -24.041 80.665 1.00 82.25 664 ASN A O 1
ATOM 5000 N N . PRO A 1 665 ? -64.490 -23.477 78.833 1.00 86.06 665 PRO A N 1
ATOM 5001 C CA . PRO A 1 665 ? -65.627 -23.492 77.928 1.00 86.06 665 PRO A CA 1
ATOM 5002 C C . PRO A 1 665 ? -66.277 -24.876 77.817 1.00 86.06 665 PRO A C 1
ATOM 5004 O O . PRO A 1 665 ? -65.592 -25.897 77.772 1.00 86.06 665 PRO A O 1
ATOM 5007 N N . TYR A 1 666 ? -67.605 -24.903 77.701 1.00 85.81 666 TYR A N 1
ATOM 5008 C CA . TYR A 1 666 ? -68.388 -26.126 77.513 1.00 85.81 666 TYR A CA 1
ATOM 5009 C C . TYR A 1 666 ? -69.447 -25.966 76.413 1.00 85.81 666 TYR A C 1
ATOM 5011 O O . TYR A 1 666 ? -69.929 -24.863 76.145 1.00 85.81 666 TYR A O 1
ATOM 5019 N N . PHE A 1 667 ? -69.820 -27.081 75.781 1.00 85.12 667 PHE A N 1
ATOM 5020 C CA . PHE A 1 667 ? -70.953 -27.145 74.856 1.00 85.12 667 PHE A CA 1
ATOM 5021 C C . PHE A 1 667 ? -72.257 -27.082 75.654 1.00 85.12 667 PHE A C 1
ATOM 5023 O O . PHE A 1 667 ? -72.430 -27.816 76.629 1.00 85.12 667 PHE A O 1
ATOM 5030 N N . ASN A 1 668 ? -73.177 -26.196 75.273 1.00 76.06 668 ASN A N 1
ATOM 5031 C CA . ASN A 1 668 ? -74.481 -26.122 75.930 1.00 76.06 668 ASN A CA 1
ATOM 5032 C C . ASN A 1 668 ? -75.386 -27.295 75.492 1.00 76.06 668 ASN A C 1
ATOM 5034 O O . ASN A 1 668 ? -75.073 -28.026 74.555 1.00 76.06 668 ASN A O 1
ATOM 5038 N N . SER A 1 669 ? -76.554 -27.448 76.124 1.00 76.00 669 SER A N 1
ATOM 5039 C CA . SER A 1 669 ? -77.510 -28.525 75.805 1.00 76.00 669 SER A CA 1
ATOM 5040 C C . SER A 1 669 ? -78.141 -28.452 74.403 1.00 76.00 669 SER A C 1
ATOM 5042 O O . SER A 1 669 ? -78.887 -29.356 74.035 1.00 76.00 669 SER A O 1
ATOM 5044 N N . GLN A 1 670 ? -77.880 -27.388 73.637 1.00 72.88 670 GLN A N 1
ATOM 5045 C CA . GLN A 1 670 ? -78.392 -27.152 72.282 1.00 72.88 670 GLN A CA 1
ATOM 5046 C C . GLN A 1 670 ? -77.287 -27.232 71.210 1.00 72.88 670 GLN A C 1
ATOM 5048 O O . GLN A 1 670 ? -77.547 -26.902 70.057 1.00 72.88 670 GLN A O 1
ATOM 5053 N N . SER A 1 671 ? -76.071 -27.646 71.578 1.00 76.19 671 SER A N 1
ATOM 5054 C CA . SER A 1 671 ? -74.897 -27.713 70.699 1.00 76.19 671 SER A CA 1
ATOM 5055 C C . SER A 1 671 ? -74.214 -29.074 70.793 1.00 76.19 671 SER A C 1
ATOM 5057 O O . SER A 1 671 ? -74.145 -29.645 71.881 1.00 76.19 671 SER A O 1
ATOM 5059 N N . ASP A 1 672 ? -73.681 -29.560 69.673 1.00 77.56 672 ASP A N 1
ATOM 5060 C CA . ASP A 1 672 ? -72.855 -30.771 69.612 1.00 77.56 672 ASP A CA 1
ATOM 5061 C C . ASP A 1 672 ? -71.426 -30.400 69.192 1.00 77.56 672 ASP A C 1
ATOM 5063 O O . ASP A 1 672 ? -71.197 -29.463 68.421 1.00 77.56 672 ASP A O 1
ATOM 5067 N N . ALA A 1 673 ? -70.457 -31.159 69.690 1.00 80.88 673 ALA A N 1
ATOM 5068 C CA . ALA A 1 673 ? -69.050 -31.043 69.364 1.00 80.88 673 ALA A CA 1
ATOM 5069 C C . ALA A 1 673 ? -68.751 -31.321 67.878 1.00 80.88 673 ALA A C 1
ATOM 5071 O O . ALA A 1 673 ? -67.747 -30.840 67.364 1.00 80.88 673 ALA A O 1
ATOM 5072 N N . ASN A 1 674 ? -69.595 -32.061 67.156 1.00 86.44 674 ASN A N 1
ATOM 5073 C CA . ASN A 1 674 ? -69.487 -32.252 65.698 1.00 86.44 674 ASN A CA 1
ATOM 5074 C C . ASN A 1 674 ? -70.440 -31.350 64.884 1.00 86.44 674 ASN A C 1
ATOM 5076 O O . ASN A 1 674 ? -70.461 -31.443 63.660 1.00 86.44 674 ASN A O 1
ATOM 5080 N N . GLY A 1 675 ? -71.224 -30.477 65.527 1.00 86.62 675 GLY A N 1
ATOM 5081 C CA . GLY A 1 675 ? -72.344 -29.793 64.873 1.00 86.62 675 GLY A CA 1
ATOM 5082 C C . GLY A 1 675 ? -71.955 -28.813 63.762 1.00 86.62 675 GLY A C 1
ATOM 5083 O O . GLY A 1 675 ? -72.824 -28.350 63.043 1.00 86.62 675 GLY A O 1
ATOM 5084 N N . ALA A 1 676 ? -70.671 -28.466 63.619 1.00 88.81 676 ALA A N 1
ATOM 5085 C CA . ALA A 1 676 ? -70.174 -27.635 62.516 1.00 88.81 676 ALA A CA 1
ATOM 5086 C C . ALA A 1 676 ? -69.462 -28.441 61.411 1.00 88.81 676 ALA A C 1
ATOM 5088 O O . ALA A 1 676 ? -68.888 -27.859 60.490 1.00 88.81 676 ALA A O 1
ATOM 5089 N N . THR A 1 677 ? -69.433 -29.768 61.512 1.00 91.25 677 THR A N 1
ATOM 5090 C CA . THR A 1 677 ? -68.723 -30.667 60.585 1.00 91.25 677 THR A CA 1
ATOM 5091 C C . THR A 1 677 ? -69.540 -31.909 60.220 1.00 91.25 677 THR A C 1
ATOM 5093 O O . THR A 1 677 ? -69.102 -32.697 59.385 1.00 91.25 677 THR A O 1
ATOM 5096 N N . ASP A 1 678 ? -70.728 -32.099 60.797 1.00 88.69 678 ASP A N 1
ATOM 5097 C CA . ASP A 1 678 ? -71.631 -33.233 60.548 1.00 88.69 678 ASP A CA 1
ATOM 5098 C C . ASP A 1 678 ? -72.429 -33.122 59.231 1.00 88.69 678 ASP A C 1
ATOM 5100 O O . ASP A 1 678 ? -73.093 -34.075 58.821 1.00 88.69 678 ASP A O 1
ATOM 5104 N N . GLY A 1 679 ? -72.347 -31.972 58.556 1.00 85.12 679 GLY A N 1
ATOM 5105 C CA . GLY A 1 679 ? -73.030 -31.705 57.292 1.00 85.12 679 GLY A CA 1
ATOM 5106 C C . GLY A 1 679 ? -74.533 -31.440 57.430 1.00 85.12 679 GLY A C 1
ATOM 5107 O O . GLY A 1 679 ? -75.237 -31.443 56.418 1.00 85.12 679 GLY A O 1
ATOM 5108 N N . ASN A 1 680 ? -75.045 -31.200 58.640 1.00 86.00 680 ASN A N 1
ATOM 5109 C CA . ASN A 1 680 ? -76.458 -30.930 58.885 1.00 86.00 680 ASN A CA 1
ATOM 5110 C C . ASN A 1 680 ? -76.695 -29.437 59.177 1.00 86.00 680 ASN A C 1
ATOM 5112 O O . ASN A 1 680 ? -76.118 -28.839 60.069 1.00 86.00 680 ASN A O 1
ATOM 5116 N N . ILE A 1 681 ? -77.596 -28.811 58.417 1.00 85.00 681 ILE A N 1
ATOM 5117 C CA . ILE A 1 681 ? -77.887 -27.369 58.524 1.00 85.00 681 ILE A CA 1
ATOM 5118 C C . ILE A 1 681 ? -78.600 -26.977 59.832 1.00 85.00 681 ILE A C 1
ATOM 5120 O O . ILE A 1 681 ? -78.623 -25.802 60.197 1.00 85.00 681 ILE A O 1
ATOM 5124 N N . ASN A 1 682 ? -79.217 -27.942 60.521 1.00 84.56 682 ASN A N 1
ATOM 5125 C CA . ASN A 1 682 ? -79.979 -27.700 61.751 1.00 84.56 682 ASN A CA 1
ATOM 5126 C C . ASN A 1 682 ? -79.146 -27.880 63.025 1.00 84.56 682 ASN A C 1
ATOM 5128 O O . ASN A 1 682 ? -79.631 -27.576 64.115 1.00 84.56 682 ASN A O 1
ATOM 5132 N N . THR A 1 683 ? -77.926 -28.388 62.899 1.00 86.12 683 THR A N 1
ATOM 5133 C CA . THR A 1 683 ? -76.954 -28.510 63.983 1.00 86.12 683 THR A CA 1
ATOM 5134 C C . THR A 1 683 ? -75.931 -27.384 63.867 1.00 86.12 683 THR A C 1
ATOM 5136 O O . THR A 1 683 ? -75.753 -26.764 62.818 1.00 86.12 683 THR A O 1
ATOM 5139 N N . PHE A 1 684 ? -75.333 -27.016 64.997 1.00 87.00 684 PHE A N 1
ATOM 5140 C CA . PHE A 1 684 ? -74.280 -26.010 65.030 1.00 87.00 684 PHE A CA 1
ATOM 5141 C C . PHE A 1 684 ? -73.331 -26.266 66.197 1.00 87.00 684 PHE A C 1
ATOM 5143 O O . PHE A 1 684 ? -73.727 -26.752 67.261 1.00 87.00 684 PHE A O 1
ATOM 5150 N N . GLY A 1 685 ? -72.075 -25.879 66.003 1.00 86.12 685 GLY A N 1
ATOM 5151 C CA . GLY A 1 685 ? -71.100 -25.731 67.074 1.00 86.12 685 GLY A CA 1
ATOM 5152 C C . GLY A 1 685 ? -71.304 -24.395 67.790 1.00 86.12 685 GLY A C 1
ATOM 5153 O O . GLY A 1 685 ? -71.301 -23.336 67.155 1.00 86.12 685 GLY A O 1
ATOM 5154 N N . TYR A 1 686 ? -71.500 -24.448 69.107 1.00 83.69 686 TYR A N 1
ATOM 5155 C CA . TYR A 1 686 ? -71.686 -23.292 69.989 1.00 83.69 686 TYR A CA 1
ATOM 5156 C C . TYR A 1 686 ? -71.152 -23.613 71.392 1.00 83.69 686 TYR A C 1
ATOM 5158 O O . TYR A 1 686 ? -71.274 -24.743 71.846 1.00 83.69 686 TYR A O 1
ATOM 5166 N N . PHE A 1 687 ? -70.565 -22.647 72.099 1.00 82.62 687 PHE A N 1
ATOM 5167 C CA . PHE A 1 687 ? -69.912 -22.888 73.392 1.00 82.62 687 PHE A CA 1
ATOM 5168 C C . PHE A 1 687 ? -70.080 -21.708 74.366 1.00 82.62 687 PHE A C 1
ATOM 5170 O O . PHE A 1 687 ? -70.207 -20.562 73.943 1.00 82.62 687 PHE A O 1
ATOM 5177 N N . TYR A 1 688 ? -70.094 -21.990 75.675 1.00 79.62 688 TYR A N 1
ATOM 5178 C CA . TYR A 1 688 ? -70.317 -21.040 76.786 1.00 79.62 688 TYR A CA 1
ATOM 5179 C C . TYR A 1 688 ? -69.113 -21.043 77.757 1.00 79.62 688 TYR A C 1
ATOM 5181 O O . TYR A 1 688 ? -68.509 -22.109 77.887 1.00 79.62 688 TYR A O 1
ATOM 5189 N N . PRO A 1 689 ? -68.762 -19.951 78.485 1.00 75.00 689 PRO A N 1
ATOM 5190 C CA . PRO A 1 689 ? -69.416 -18.637 78.576 1.00 75.00 689 PRO A CA 1
ATOM 5191 C C . PRO A 1 689 ? -69.127 -17.675 77.423 1.00 75.00 689 PRO A C 1
ATOM 5193 O O . PRO A 1 689 ? -68.084 -17.728 76.777 1.00 75.00 689 PRO A O 1
ATOM 5196 N N . GLU A 1 690 ? -70.088 -16.775 77.208 1.00 72.56 690 GLU A N 1
ATOM 5197 C CA . GLU A 1 690 ? -70.054 -15.681 76.234 1.00 72.56 690 GLU A CA 1
ATOM 5198 C C . GLU A 1 690 ? -69.953 -14.323 76.960 1.00 72.56 690 GLU A C 1
ATOM 5200 O O . GLU A 1 690 ? -70.615 -14.168 77.995 1.00 72.56 690 GLU A O 1
ATOM 5205 N N . PRO A 1 691 ? -69.220 -13.309 76.447 1.00 63.47 691 PRO A N 1
ATOM 5206 C CA . PRO A 1 691 ? -68.519 -13.253 75.156 1.00 63.47 691 PRO A CA 1
ATOM 5207 C C . PRO A 1 691 ? -67.172 -14.000 75.145 1.00 63.47 691 PRO A C 1
ATOM 5209 O O . PRO A 1 691 ? -66.395 -13.924 76.093 1.00 63.47 691 PRO A O 1
ATOM 5212 N N . ASN A 1 692 ? -66.870 -14.687 74.042 1.00 68.38 692 ASN A N 1
ATOM 5213 C CA . ASN A 1 692 ? -65.847 -15.736 73.956 1.00 68.38 692 ASN A CA 1
ATOM 5214 C C . ASN A 1 692 ? -64.587 -15.396 73.130 1.00 68.38 692 ASN A C 1
ATOM 5216 O O . ASN A 1 692 ? -64.069 -16.230 72.381 1.00 68.38 692 ASN A O 1
ATOM 5220 N N . LEU A 1 693 ? -64.008 -14.209 73.351 1.00 72.06 693 LEU A N 1
ATOM 5221 C CA . LEU A 1 693 ? -62.807 -13.730 72.640 1.00 72.06 693 LEU A CA 1
ATOM 5222 C C . LEU A 1 693 ? -61.618 -14.714 72.660 1.00 72.06 693 LEU A C 1
ATOM 5224 O O . LEU A 1 693 ? -60.808 -14.720 71.735 1.00 72.06 693 LEU A O 1
ATOM 5228 N N . ASN A 1 694 ? -61.514 -15.535 73.709 1.00 79.88 694 ASN A N 1
ATOM 5229 C CA . ASN A 1 694 ? -60.368 -16.414 73.958 1.00 79.88 694 ASN A CA 1
ATOM 5230 C C . ASN A 1 694 ? -60.734 -17.902 74.102 1.00 79.88 694 ASN A C 1
ATOM 5232 O O . ASN A 1 694 ? -59.854 -18.711 74.400 1.00 79.88 694 ASN A O 1
ATOM 5236 N N . ASN A 1 695 ? -62.002 -18.270 73.894 1.00 86.25 695 ASN A N 1
ATOM 5237 C CA . ASN A 1 695 ? -62.452 -19.664 73.903 1.00 86.25 695 ASN A CA 1
ATOM 5238 C C . ASN A 1 695 ? -62.626 -20.127 72.450 1.00 86.25 695 ASN A C 1
ATOM 5240 O O . ASN A 1 695 ? -63.225 -19.409 71.659 1.00 86.25 695 ASN A O 1
ATOM 5244 N N . PHE A 1 696 ? -62.107 -21.300 72.091 1.00 89.38 696 PHE A N 1
ATOM 5245 C CA . PHE A 1 696 ? -62.093 -21.812 70.718 1.00 89.38 696 PHE A CA 1
ATOM 5246 C C . PHE A 1 696 ? -62.680 -23.220 70.623 1.00 89.38 696 PHE A C 1
ATOM 5248 O O . PHE A 1 696 ? -62.408 -24.061 71.483 1.00 89.38 696 PHE A O 1
ATOM 5255 N N . MET A 1 697 ? -63.379 -23.499 69.520 1.00 90.62 697 MET A N 1
ATOM 5256 C CA . MET A 1 697 ? -63.575 -24.863 69.016 1.00 90.62 697 MET A CA 1
ATOM 5257 C C . MET A 1 697 ? -62.346 -25.280 68.223 1.00 90.62 697 MET A C 1
ATOM 5259 O O . MET A 1 697 ? -61.933 -24.545 67.332 1.00 90.62 697 MET A O 1
ATOM 5263 N N . VAL A 1 698 ? -61.774 -26.440 68.528 1.00 92.56 698 VAL A N 1
ATOM 5264 C CA . VAL A 1 698 ? -60.532 -26.948 67.939 1.00 92.56 698 VAL A CA 1
ATOM 5265 C C . VAL A 1 698 ? -60.776 -28.304 67.281 1.00 92.56 698 VAL A C 1
ATOM 5267 O O . VAL A 1 698 ? -61.223 -29.243 67.931 1.00 92.56 698 VAL A O 1
ATOM 5270 N N . TYR A 1 699 ? -60.419 -28.426 66.009 1.00 93.75 699 TYR A N 1
ATOM 5271 C CA . TYR A 1 699 ? -60.475 -29.643 65.206 1.00 93.75 699 TYR A CA 1
ATOM 5272 C C . TYR A 1 699 ? -59.058 -30.164 64.949 1.00 93.75 699 TYR A C 1
ATOM 5274 O O . TYR A 1 699 ? -58.176 -29.381 64.596 1.00 93.75 699 TYR A O 1
ATOM 5282 N N . ASP A 1 700 ? -58.845 -31.476 65.090 1.00 92.62 700 ASP A N 1
ATOM 5283 C CA . ASP A 1 700 ? -57.599 -32.165 64.713 1.00 92.62 700 ASP A CA 1
ATOM 5284 C C . ASP A 1 700 ? -57.841 -33.056 63.482 1.00 92.62 700 ASP A C 1
ATOM 5286 O O . ASP A 1 700 ? -58.658 -33.984 63.495 1.00 92.62 700 ASP A O 1
ATOM 5290 N N . LEU A 1 701 ? -57.101 -32.797 62.406 1.00 90.44 701 LEU A N 1
ATOM 5291 C CA . LEU A 1 701 ? -57.112 -33.612 61.193 1.00 90.44 701 LEU A CA 1
ATOM 5292 C C . LEU A 1 701 ? -56.484 -34.998 61.423 1.00 90.44 701 LEU A C 1
ATOM 5294 O O . LEU A 1 701 ? -56.823 -35.944 60.711 1.00 90.44 701 LEU A O 1
ATOM 5298 N N . GLY A 1 702 ? -55.642 -35.152 62.448 1.00 88.19 702 GLY A N 1
ATOM 5299 C CA . GLY A 1 702 ? -54.927 -36.376 62.828 1.00 88.19 702 GLY A CA 1
ATOM 5300 C C . GLY A 1 702 ? -53.484 -36.421 62.313 1.00 88.19 702 GLY A C 1
ATOM 5301 O O . GLY A 1 702 ? -52.613 -37.005 62.956 1.00 88.19 702 GLY A O 1
ATOM 5302 N N . SER A 1 703 ? -53.205 -35.742 61.200 1.00 87.00 703 SER A N 1
ATOM 5303 C CA . SER A 1 703 ? -51.873 -35.578 60.609 1.00 87.00 703 SER A CA 1
ATOM 5304 C C . SER A 1 703 ? -51.739 -34.211 59.937 1.00 87.00 703 SER A C 1
ATOM 5306 O O . SER A 1 703 ? -52.737 -33.569 59.623 1.00 87.00 703 SER A O 1
ATOM 5308 N N . VAL A 1 704 ? -50.502 -33.769 59.707 1.00 85.31 704 VAL A N 1
ATOM 5309 C CA . VAL A 1 704 ? -50.212 -32.525 58.978 1.00 85.31 704 VAL A CA 1
ATOM 5310 C C . VAL A 1 704 ? -50.472 -32.729 57.481 1.00 85.31 704 VAL A C 1
ATOM 5312 O O . VAL A 1 704 ? -49.988 -33.701 56.904 1.00 85.31 704 VAL A O 1
ATOM 5315 N N . VAL A 1 705 ? -51.210 -31.811 56.853 1.00 82.94 705 VAL A N 1
ATOM 5316 C CA . VAL A 1 705 ? -51.577 -31.848 55.427 1.00 82.94 705 VAL A CA 1
ATOM 5317 C C . VAL A 1 705 ? -51.098 -30.573 54.723 1.00 82.94 705 VAL A C 1
ATOM 5319 O O . VAL A 1 705 ? -51.309 -29.473 55.228 1.00 82.94 705 VAL A O 1
ATOM 5322 N N . TYR A 1 706 ? -50.464 -30.706 53.553 1.00 80.62 706 TYR A N 1
ATOM 5323 C CA . TYR A 1 706 ? -49.832 -29.594 52.808 1.00 80.62 706 TYR A CA 1
ATOM 5324 C C . TYR A 1 706 ? -50.572 -29.200 51.520 1.00 80.62 706 TYR A C 1
ATOM 5326 O O . TYR A 1 706 ? -50.223 -28.226 50.864 1.00 80.62 706 TYR A O 1
ATOM 5334 N N . THR A 1 707 ? -51.593 -29.967 51.150 1.00 74.75 707 THR A N 1
ATOM 5335 C CA . THR A 1 707 ? -52.453 -29.744 49.986 1.00 74.75 707 THR A CA 1
ATOM 5336 C C . THR A 1 707 ? -53.704 -28.868 50.199 1.00 74.75 707 THR A C 1
ATOM 5338 O O . THR A 1 707 ? -54.377 -28.637 49.190 1.00 74.75 707 THR A O 1
ATOM 5341 N N . PRO A 1 708 ? -54.079 -28.372 51.408 1.00 83.31 708 PRO A N 1
ATOM 5342 C CA . PRO A 1 708 ? -55.230 -27.479 51.552 1.00 83.31 708 PRO A CA 1
ATOM 5343 C C . PRO A 1 708 ? -55.125 -26.241 50.656 1.00 83.31 708 PRO A C 1
ATOM 5345 O O . PRO A 1 708 ? -54.124 -25.528 50.679 1.00 83.31 708 PRO A O 1
ATOM 5348 N N . GLN A 1 709 ? -56.171 -25.969 49.878 1.00 82.62 709 GLN A N 1
ATOM 5349 C CA . GLN A 1 709 ? -56.238 -24.828 48.965 1.00 82.62 709 GLN A CA 1
ATOM 5350 C C . GLN A 1 709 ? -57.257 -23.778 49.379 1.00 82.62 709 GLN A C 1
ATOM 5352 O O . GLN A 1 709 ? -57.060 -22.611 49.045 1.00 82.62 709 GLN A O 1
ATOM 5357 N N . ARG A 1 710 ? -58.324 -24.146 50.096 1.00 88.44 710 ARG A N 1
ATOM 5358 C CA . ARG A 1 710 ? -59.296 -23.167 50.599 1.00 88.44 710 ARG A CA 1
ATOM 5359 C C . ARG A 1 710 ? -59.949 -23.592 51.909 1.00 88.44 710 ARG A C 1
ATOM 5361 O O . ARG A 1 710 ? -60.106 -24.781 52.172 1.00 88.44 710 ARG A O 1
ATOM 5368 N N . LEU A 1 711 ? -60.355 -22.608 52.701 1.00 91.56 711 LEU A N 1
ATOM 5369 C CA . LEU A 1 711 ? -61.151 -22.756 53.918 1.00 91.56 711 LEU A CA 1
ATOM 5370 C C . LEU A 1 711 ? -62.489 -22.046 53.717 1.00 91.56 711 LEU A C 1
ATOM 5372 O O . LEU A 1 711 ? -62.517 -20.922 53.226 1.00 91.56 711 LEU A O 1
ATOM 5376 N N . GLU A 1 712 ? -63.581 -22.662 54.149 1.00 94.00 712 GLU A N 1
ATOM 5377 C CA . GLU A 1 712 ? -64.922 -22.093 54.048 1.00 94.00 712 GLU A CA 1
ATOM 5378 C C . GLU A 1 712 ? -65.651 -22.155 55.393 1.00 94.00 712 GLU A C 1
ATOM 5380 O O . GLU A 1 712 ? -65.564 -23.154 56.111 1.00 94.00 712 GLU A O 1
ATOM 5385 N N . VAL A 1 713 ? -66.410 -21.107 55.722 1.00 93.06 713 VAL A N 1
ATOM 5386 C CA . VAL A 1 713 ? -67.187 -21.019 56.969 1.00 93.06 713 VAL A CA 1
ATOM 5387 C C . VAL A 1 713 ? -68.640 -20.667 56.662 1.00 93.06 713 VAL A C 1
ATOM 5389 O O . VAL A 1 713 ? -68.927 -19.796 55.839 1.00 93.06 713 VAL A O 1
ATOM 5392 N N . LYS A 1 714 ? -69.561 -21.341 57.354 1.00 91.69 714 LYS A N 1
ATOM 5393 C CA . LYS A 1 714 ? -70.999 -21.074 57.359 1.00 91.69 714 LYS A CA 1
ATOM 5394 C C . LYS A 1 714 ? -71.500 -20.907 58.789 1.00 91.69 714 LYS A C 1
ATOM 5396 O O . LYS A 1 714 ? -71.152 -21.671 59.689 1.00 91.69 714 LYS A O 1
ATOM 5401 N N . ILE A 1 715 ? -72.353 -19.922 58.994 1.00 89.81 715 ILE A N 1
ATOM 5402 C CA . ILE A 1 715 ? -72.885 -19.498 60.288 1.00 89.81 715 ILE A CA 1
ATOM 5403 C C . ILE A 1 715 ? -74.415 -19.508 60.257 1.00 89.81 715 ILE A C 1
ATOM 5405 O O . ILE A 1 715 ? -75.042 -19.539 59.196 1.00 89.81 715 ILE A O 1
ATOM 5409 N N . LEU A 1 716 ? -75.047 -19.502 61.432 1.00 87.31 716 LEU A N 1
ATOM 5410 C CA . LEU A 1 716 ? -76.508 -19.596 61.513 1.00 87.31 716 LEU A CA 1
ATOM 5411 C C . LEU A 1 716 ? -77.192 -18.413 60.805 1.00 87.31 716 LEU A C 1
ATOM 5413 O O . LEU A 1 716 ? -76.870 -17.246 61.046 1.00 87.31 716 LEU A O 1
ATOM 5417 N N . ALA A 1 717 ? -78.178 -18.739 59.968 1.00 78.88 717 ALA A N 1
ATOM 5418 C CA . ALA A 1 717 ? -78.977 -17.794 59.196 1.00 78.88 717 ALA A CA 1
ATOM 5419 C C . ALA A 1 717 ? -79.604 -16.685 60.062 1.00 78.88 717 ALA A C 1
ATOM 5421 O O . ALA A 1 717 ? -79.936 -16.910 61.225 1.00 78.88 717 ALA A O 1
ATOM 5422 N N . THR A 1 718 ? -79.844 -15.509 59.460 1.00 79.44 718 THR A N 1
ATOM 5423 C CA . THR A 1 718 ? -80.497 -14.309 60.046 1.00 79.44 718 THR A CA 1
ATOM 5424 C C . THR A 1 718 ? -79.652 -13.422 60.972 1.00 79.44 718 THR A C 1
ATOM 5426 O O . THR A 1 718 ? -80.164 -12.422 61.479 1.00 79.44 718 THR A O 1
ATOM 5429 N N . ARG A 1 719 ? -78.360 -13.726 61.169 1.00 86.94 719 ARG A N 1
ATOM 5430 C CA . ARG A 1 719 ? -77.475 -12.999 62.099 1.00 86.94 719 ARG A CA 1
ATOM 5431 C C . ARG A 1 719 ? -76.144 -12.597 61.455 1.00 86.94 719 ARG A C 1
ATOM 5433 O O . ARG A 1 719 ? -75.670 -13.247 60.525 1.00 86.94 719 ARG A O 1
ATOM 5440 N N . THR A 1 720 ? -75.534 -11.538 61.978 1.00 90.56 720 THR A N 1
ATOM 5441 C CA . THR A 1 720 ? -74.157 -11.124 61.675 1.00 90.56 720 THR A CA 1
ATOM 5442 C C . THR A 1 720 ? -73.286 -11.426 62.883 1.00 90.56 720 THR A C 1
ATOM 5444 O O . THR A 1 720 ? -73.481 -10.821 63.939 1.00 90.56 720 THR A O 1
ATOM 5447 N N . TYR A 1 721 ? -72.341 -12.346 62.718 1.00 90.69 721 TYR A N 1
ATOM 5448 C CA . TYR A 1 721 ? -71.389 -12.755 63.743 1.00 90.69 721 TYR A CA 1
ATOM 5449 C C . TYR A 1 721 ? -70.171 -11.853 63.711 1.00 90.69 721 TYR A C 1
ATOM 5451 O O . TYR A 1 721 ? -69.688 -11.490 62.639 1.00 90.69 721 TYR A O 1
ATOM 5459 N N . LYS A 1 722 ? -69.714 -11.462 64.896 1.00 89.12 722 LYS A N 1
ATOM 5460 C CA . LYS A 1 722 ? -68.656 -10.471 65.057 1.00 89.12 722 LYS A CA 1
ATOM 5461 C C . LYS A 1 722 ? -67.312 -11.137 65.270 1.00 89.12 722 LYS A C 1
ATOM 5463 O O . LYS A 1 722 ? -67.228 -12.085 66.049 1.00 89.12 722 LYS A O 1
ATOM 5468 N N . SER A 1 723 ? -66.282 -10.628 64.599 1.00 89.81 723 SER A N 1
ATOM 5469 C CA . SER A 1 723 ? -64.887 -11.057 64.762 1.00 89.81 723 SER A CA 1
ATOM 5470 C C . SER A 1 723 ? -64.706 -12.580 64.724 1.00 89.81 723 SER A C 1
ATOM 5472 O O . SER A 1 723 ? -64.060 -13.148 65.608 1.00 89.81 723 SER A O 1
ATOM 5474 N N . VAL A 1 724 ? -65.300 -13.253 63.735 1.00 90.44 724 VAL A N 1
ATOM 5475 C CA . VAL A 1 724 ? -65.093 -14.692 63.550 1.00 90.44 724 VAL A CA 1
ATOM 5476 C C . VAL A 1 724 ? -63.642 -14.908 63.152 1.00 90.44 724 VAL A C 1
ATOM 5478 O O . VAL A 1 724 ? -63.196 -14.434 62.108 1.00 90.44 724 VAL A O 1
ATOM 5481 N N . ASN A 1 725 ? -62.907 -15.609 64.005 1.00 92.12 725 ASN A N 1
ATOM 5482 C CA . ASN A 1 725 ? -61.477 -15.815 63.869 1.00 92.12 725 ASN A CA 1
ATOM 5483 C C . ASN A 1 725 ? -61.197 -17.304 63.698 1.00 92.12 725 ASN A C 1
ATOM 5485 O O . ASN A 1 725 ? -61.428 -18.092 64.616 1.00 92.12 725 ASN A O 1
ATOM 5489 N N . VAL A 1 726 ? -60.692 -17.684 62.526 1.00 92.75 726 VAL A N 1
ATOM 5490 C CA . VAL A 1 726 ? -60.210 -19.039 62.254 1.00 92.75 726 VAL A CA 1
ATOM 5491 C C . VAL A 1 726 ? -58.698 -19.015 62.196 1.00 92.75 726 VAL A C 1
ATOM 5493 O O . VAL A 1 726 ? -58.087 -18.222 61.473 1.00 92.75 726 VAL A O 1
ATOM 5496 N N . GLN A 1 727 ? -58.088 -19.933 62.933 1.00 92.31 727 GLN A N 1
ATOM 5497 C CA . GLN A 1 727 ? -56.649 -20.106 62.971 1.00 92.31 727 GLN A CA 1
ATOM 5498 C C . GLN A 1 727 ? -56.280 -21.556 62.685 1.00 92.31 727 GLN A C 1
ATOM 5500 O O . GLN A 1 727 ? -57.015 -22.479 63.026 1.00 92.31 727 GLN A O 1
ATOM 5505 N N . VAL A 1 728 ? -55.118 -21.760 62.082 1.00 90.50 728 VAL A N 1
ATOM 5506 C CA . VAL A 1 728 ? -54.591 -23.084 61.743 1.00 90.50 728 VAL A CA 1
ATOM 5507 C C . VAL A 1 728 ? -53.216 -23.285 62.355 1.00 90.50 728 VAL A C 1
ATOM 5509 O O . VAL A 1 728 ? -52.493 -22.320 62.614 1.00 90.50 728 VAL A O 1
ATOM 5512 N N . SER A 1 729 ? -52.851 -24.538 62.594 1.00 87.56 729 SER A N 1
ATOM 5513 C CA . SER A 1 729 ? -51.574 -24.905 63.191 1.00 87.56 729 SER A CA 1
ATOM 5514 C C . SER A 1 729 ? -51.133 -26.309 62.754 1.00 87.56 729 SER A C 1
ATOM 5516 O O . SER A 1 729 ? -51.972 -27.206 62.663 1.00 87.56 729 SER A O 1
ATOM 5518 N N . PRO A 1 730 ? -49.836 -26.557 62.513 1.00 87.25 730 PRO A N 1
ATOM 5519 C CA . PRO A 1 730 ? -49.308 -27.915 62.370 1.00 87.25 730 PRO A CA 1
ATOM 5520 C C . PRO A 1 730 ? -49.177 -28.654 63.713 1.00 87.25 730 PRO A C 1
ATOM 5522 O O . PRO A 1 730 ? -49.242 -29.882 63.745 1.00 87.25 730 PRO A O 1
ATOM 5525 N N . ASP A 1 731 ? -48.975 -27.931 64.820 1.00 83.25 731 ASP A N 1
ATOM 5526 C CA . ASP A 1 731 ? -48.514 -28.488 66.101 1.00 83.25 731 ASP A CA 1
ATOM 5527 C C . ASP A 1 731 ? -49.460 -28.237 67.289 1.00 83.25 731 ASP A C 1
ATOM 5529 O O . ASP A 1 731 ? -49.248 -28.780 68.374 1.00 83.25 731 ASP A O 1
ATOM 5533 N N . GLY A 1 732 ? -50.506 -27.432 67.090 1.00 83.88 732 GLY A N 1
ATOM 5534 C CA . GLY A 1 732 ? -51.498 -27.068 68.102 1.00 83.88 732 GLY A CA 1
ATOM 5535 C C . GLY A 1 732 ? -51.008 -26.007 69.094 1.00 83.88 732 GLY A C 1
ATOM 5536 O O . GLY A 1 732 ? -51.744 -25.642 70.012 1.00 83.88 732 GLY A O 1
ATOM 5537 N N . LYS A 1 733 ? -49.787 -25.487 68.923 1.00 82.19 733 LYS A N 1
ATOM 5538 C CA . LYS A 1 733 ? -49.146 -24.505 69.813 1.00 82.19 733 LYS A CA 1
ATOM 5539 C C . LYS A 1 733 ? -48.985 -23.156 69.129 1.00 82.19 733 LYS A C 1
ATOM 5541 O O . LYS A 1 733 ? -49.359 -22.136 69.706 1.00 82.19 733 LYS A O 1
ATOM 5546 N N . ALA A 1 734 ? -48.459 -23.150 67.906 1.00 81.06 734 ALA A N 1
ATOM 5547 C CA . ALA A 1 734 ? -48.278 -21.950 67.102 1.00 81.06 734 ALA A CA 1
ATOM 5548 C C . ALA A 1 734 ? -49.438 -21.807 66.114 1.00 81.06 734 ALA A C 1
ATOM 5550 O O . ALA A 1 734 ? -49.638 -22.661 65.251 1.00 81.06 734 ALA A O 1
ATOM 5551 N N . TRP A 1 735 ? -50.211 -20.730 66.247 1.00 86.00 735 TRP A N 1
ATOM 5552 C CA . TRP A 1 735 ? -51.455 -20.536 65.505 1.00 86.00 735 TRP A CA 1
ATOM 5553 C C . TRP A 1 735 ? -51.335 -19.385 64.510 1.00 86.00 735 TRP A C 1
ATOM 5555 O O . TRP A 1 735 ? -51.003 -18.263 64.888 1.00 86.00 735 TRP A O 1
ATOM 5565 N N . ARG A 1 736 ? -51.649 -19.662 63.243 1.00 86.25 736 ARG A N 1
ATOM 5566 C CA . ARG A 1 736 ? -51.750 -18.672 62.167 1.00 86.25 736 ARG A CA 1
ATOM 5567 C C . ARG A 1 736 ? -53.212 -18.323 61.937 1.00 86.25 736 ARG A C 1
ATOM 5569 O O . ARG A 1 736 ? -53.986 -19.206 61.581 1.00 86.25 736 ARG A O 1
ATOM 5576 N N . THR A 1 737 ? -53.580 -17.054 62.082 1.00 88.12 737 THR A N 1
ATOM 5577 C CA . THR A 1 737 ? -54.898 -16.565 61.654 1.00 88.12 737 THR A CA 1
ATOM 5578 C C . THR A 1 737 ? -55.019 -16.648 60.139 1.00 88.12 737 THR A C 1
ATOM 5580 O O . THR A 1 737 ? -54.177 -16.113 59.423 1.00 88.12 737 THR A O 1
ATOM 5583 N N . VAL A 1 738 ? -56.057 -17.330 59.663 1.00 88.75 738 VAL A N 1
ATOM 5584 C CA . VAL A 1 738 ? -56.394 -17.447 58.234 1.00 88.75 738 VAL A CA 1
ATOM 5585 C C . VAL A 1 738 ? -57.694 -16.725 57.892 1.00 88.75 738 VAL A C 1
ATOM 5587 O O . VAL A 1 738 ? -57.924 -16.419 56.732 1.00 88.75 738 VAL A O 1
ATOM 5590 N N . LEU A 1 739 ? -58.517 -16.407 58.890 1.00 90.19 739 LEU A N 1
ATOM 5591 C CA . LEU A 1 739 ? -59.736 -15.619 58.741 1.00 90.19 739 LEU A CA 1
ATOM 5592 C C . LEU A 1 739 ? -59.945 -14.804 60.019 1.00 90.19 739 LEU A C 1
ATOM 5594 O O . LEU A 1 739 ? -59.842 -15.374 61.100 1.00 90.19 739 LEU A O 1
ATOM 5598 N N . LEU A 1 740 ? -60.225 -13.505 59.906 1.00 92.06 740 LEU A N 1
ATOM 5599 C CA . LEU A 1 740 ? -60.643 -12.643 61.017 1.00 92.06 740 LEU A CA 1
ATOM 5600 C C . LEU A 1 740 ? -61.541 -11.535 60.464 1.00 92.06 740 LEU A C 1
ATOM 5602 O O . LEU A 1 740 ? -61.048 -10.510 59.999 1.00 92.06 740 LEU A O 1
ATOM 5606 N N . GLU A 1 741 ? -62.851 -11.751 60.496 1.00 91.75 741 GLU A N 1
ATOM 5607 C CA . GLU A 1 741 ? -63.821 -10.790 59.964 1.00 91.75 741 GLU A CA 1
ATOM 5608 C C . GLU A 1 741 ? -65.207 -10.941 60.603 1.00 91.75 741 GLU A C 1
ATOM 5610 O O . GLU A 1 741 ? -65.509 -11.929 61.273 1.00 91.75 741 GLU A O 1
ATOM 5615 N N . ASP A 1 742 ? -66.070 -9.952 60.383 1.00 91.31 742 ASP A N 1
ATOM 5616 C CA . ASP A 1 742 ? -67.497 -10.085 60.664 1.00 91.31 742 ASP A CA 1
ATOM 5617 C C . ASP A 1 742 ? -68.161 -10.889 59.536 1.00 91.31 742 ASP A C 1
ATOM 5619 O O . ASP A 1 742 ? -68.158 -10.452 58.386 1.00 91.31 742 ASP A O 1
ATOM 5623 N N . ILE A 1 743 ? -68.792 -12.023 59.851 1.00 91.62 743 ILE A N 1
ATOM 5624 C CA . ILE A 1 743 ? -69.465 -12.871 58.852 1.00 91.62 743 ILE A CA 1
ATOM 5625 C C . ILE A 1 743 ? -70.981 -12.689 58.979 1.00 91.62 743 ILE A C 1
ATOM 5627 O O . ILE A 1 743 ? -71.542 -12.760 60.075 1.00 91.62 743 ILE A O 1
ATOM 5631 N N . LYS A 1 744 ? -71.682 -12.474 57.861 1.00 91.06 744 LYS A N 1
ATOM 5632 C CA . LYS A 1 744 ? -73.152 -12.393 57.807 1.00 91.06 744 LYS A CA 1
ATOM 5633 C C . LYS A 1 744 ? -73.737 -13.682 57.235 1.00 91.06 744 LYS A C 1
ATOM 5635 O O . LYS A 1 744 ? -73.410 -14.047 56.113 1.00 91.06 744 LYS A O 1
ATOM 5640 N N . GLY A 1 745 ? -74.643 -14.329 57.969 1.00 87.25 745 GLY A N 1
ATOM 5641 C CA . GLY A 1 745 ? -75.282 -15.562 57.509 1.00 87.25 745 GLY A CA 1
ATOM 5642 C C . GLY A 1 745 ? -76.200 -15.282 56.322 1.00 87.25 745 GLY A C 1
ATOM 5643 O O . GLY A 1 745 ? -77.147 -14.499 56.445 1.00 87.25 745 GLY A O 1
ATOM 5644 N N . LEU A 1 746 ? -75.946 -15.923 55.181 1.00 85.69 746 LEU A N 1
ATOM 5645 C CA . LEU A 1 746 ? -76.643 -15.648 53.918 1.00 85.69 746 LEU A CA 1
ATOM 5646 C C . LEU A 1 746 ? -78.063 -16.235 53.862 1.00 85.69 746 LEU A C 1
ATOM 5648 O O . LEU A 1 746 ? -78.817 -15.934 52.942 1.00 85.69 746 LEU A O 1
ATOM 5652 N N . GLY A 1 747 ? -78.452 -17.066 54.835 1.00 79.12 747 GLY A N 1
ATOM 5653 C CA . GLY A 1 747 ? -79.802 -17.637 54.921 1.00 79.12 747 GLY A CA 1
ATOM 5654 C C . GLY A 1 747 ? -80.111 -18.748 53.914 1.00 79.12 747 GLY A C 1
ATOM 5655 O O . GLY A 1 747 ? -81.253 -19.192 53.848 1.00 79.12 747 GLY A O 1
ATOM 5656 N N . SER A 1 748 ? -79.115 -19.210 53.149 1.00 81.94 748 SER A N 1
ATOM 5657 C CA . SER A 1 748 ? -79.271 -20.354 52.244 1.00 81.94 748 SER A CA 1
ATOM 5658 C C . SER A 1 748 ? -79.598 -21.635 53.031 1.00 81.94 748 SER A C 1
ATOM 5660 O O . SER A 1 748 ? -78.859 -21.939 53.974 1.00 81.94 748 SER A O 1
ATOM 5662 N N . PRO A 1 749 ? -80.641 -22.401 52.643 1.00 80.88 749 PRO A N 1
ATOM 5663 C CA . PRO A 1 749 ? -80.934 -23.708 53.233 1.00 80.88 749 PRO A CA 1
ATOM 5664 C C . PRO A 1 749 ? -79.939 -24.797 52.791 1.00 80.88 749 PRO A C 1
ATOM 5666 O O . PRO A 1 749 ? -79.960 -25.891 53.348 1.00 80.88 749 PRO A O 1
ATOM 5669 N N . ASP A 1 750 ? -79.075 -24.517 51.807 1.00 86.69 750 ASP A N 1
ATOM 5670 C CA . ASP A 1 750 ? -78.023 -25.433 51.364 1.00 86.69 750 ASP A CA 1
ATOM 5671 C C . ASP A 1 750 ? -76.774 -25.290 52.245 1.00 86.69 750 ASP A C 1
ATOM 5673 O O . ASP A 1 750 ? -76.127 -24.235 52.284 1.00 86.69 750 ASP A O 1
ATOM 5677 N N . ILE A 1 751 ? -76.427 -26.379 52.937 1.00 85.25 751 ILE A N 1
ATOM 5678 C CA . ILE A 1 751 ? -75.231 -26.489 53.777 1.00 85.25 751 ILE A CA 1
ATOM 5679 C C . ILE A 1 751 ? -73.941 -26.303 52.973 1.00 85.25 751 ILE A C 1
ATOM 5681 O O . ILE A 1 751 ? -72.939 -25.879 53.540 1.00 85.25 751 ILE A O 1
ATOM 5685 N N . ASN A 1 752 ? -73.952 -26.558 51.661 1.00 86.19 752 ASN A N 1
ATOM 5686 C CA . ASN A 1 752 ? -72.772 -26.478 50.799 1.00 86.19 752 ASN A CA 1
ATOM 5687 C C . ASN A 1 752 ? -72.403 -25.042 50.396 1.00 86.19 752 ASN A C 1
ATOM 5689 O O . ASN A 1 752 ? -71.263 -24.793 50.007 1.00 86.19 752 ASN A O 1
ATOM 5693 N N . VAL A 1 753 ? -73.308 -24.079 50.571 1.00 87.62 753 VAL A N 1
ATOM 5694 C CA . VAL A 1 753 ? -73.041 -22.664 50.282 1.00 87.62 753 VAL A CA 1
ATOM 5695 C C . VAL A 1 753 ? -72.422 -21.991 51.507 1.00 87.62 753 VAL A C 1
ATOM 5697 O O . VAL A 1 753 ? -73.119 -21.737 52.494 1.00 87.62 753 VAL A O 1
ATOM 5700 N N . ALA A 1 754 ? -71.124 -21.693 51.441 1.00 89.88 754 ALA A N 1
ATOM 5701 C CA . ALA A 1 754 ? -70.408 -20.965 52.486 1.00 89.88 754 ALA A CA 1
ATOM 5702 C C . ALA A 1 754 ? -70.891 -19.511 52.614 1.00 89.88 754 ALA A C 1
ATOM 5704 O O . ALA A 1 754 ? -71.311 -18.903 51.630 1.00 89.88 754 ALA A O 1
ATOM 5705 N N . ASP A 1 755 ? -70.785 -18.942 53.815 1.00 91.50 755 ASP A N 1
ATOM 5706 C CA . ASP A 1 755 ? -71.004 -17.506 54.023 1.00 91.50 755 ASP A CA 1
ATOM 5707 C C . ASP A 1 755 ? -69.708 -16.700 53.809 1.00 91.50 755 ASP A C 1
ATOM 5709 O O . ASP A 1 755 ? -69.770 -15.519 53.478 1.00 91.50 755 ASP A O 1
ATOM 5713 N N . THR A 1 756 ? -68.538 -17.341 53.944 1.00 91.44 756 THR A N 1
ATOM 5714 C CA . THR A 1 756 ? -67.227 -16.798 53.545 1.00 91.44 756 THR A CA 1
ATOM 5715 C C . THR A 1 756 ? -66.260 -17.910 53.114 1.00 91.44 756 THR A C 1
ATOM 5717 O O . THR A 1 756 ? -66.408 -19.070 53.516 1.00 91.44 756 THR A O 1
ATOM 5720 N N . SER A 1 757 ? -65.270 -17.555 52.293 1.00 90.44 757 SER A N 1
ATOM 5721 C CA . SER A 1 757 ? -64.256 -18.457 51.736 1.00 90.44 757 SER A CA 1
ATOM 5722 C C . SER A 1 757 ? -62.891 -17.769 51.657 1.00 90.44 757 SER A C 1
ATOM 5724 O O . SER A 1 757 ? -62.786 -16.649 51.164 1.00 90.44 757 SER A O 1
ATOM 5726 N N . VAL A 1 758 ? -61.829 -18.474 52.052 1.00 87.56 758 VAL A N 1
ATOM 5727 C CA . VAL A 1 758 ? -60.434 -18.006 52.035 1.00 87.56 758 VAL A CA 1
ATOM 5728 C C . VAL A 1 758 ? -59.569 -18.944 51.201 1.00 87.56 758 VAL A C 1
ATOM 5730 O O . VAL A 1 758 ? -59.603 -20.155 51.404 1.00 87.56 758 VAL A O 1
ATOM 5733 N N . SER A 1 759 ? -58.752 -18.393 50.299 1.00 83.94 759 SER A N 1
ATOM 5734 C CA . SER A 1 759 ? -57.730 -19.147 49.557 1.00 83.94 759 SER A CA 1
ATOM 5735 C C . SER A 1 759 ? -56.444 -19.302 50.380 1.00 83.94 759 SER A C 1
ATOM 5737 O O . SER A 1 759 ? -55.976 -18.341 50.985 1.00 83.94 759 SER A O 1
ATOM 5739 N N . LEU A 1 760 ? -55.869 -20.506 50.393 1.00 78.25 760 LEU A N 1
ATOM 5740 C CA . LEU A 1 760 ? -54.706 -20.897 51.203 1.00 78.25 760 LEU A CA 1
ATOM 5741 C C . LEU A 1 760 ? -53.412 -21.127 50.383 1.00 78.25 760 LEU A C 1
ATOM 5743 O O . LEU A 1 760 ? -52.358 -21.320 50.982 1.00 78.25 760 LEU A O 1
ATOM 5747 N N . GLY A 1 761 ? -53.455 -21.049 49.041 1.00 64.69 761 GLY A N 1
ATOM 5748 C CA . GLY A 1 761 ? -52.272 -20.793 48.191 1.00 64.69 761 GLY A CA 1
ATOM 5749 C C . GLY A 1 761 ? -51.256 -21.927 47.924 1.00 64.69 761 GLY A C 1
ATOM 5750 O O . GLY A 1 761 ? -50.067 -21.638 47.803 1.00 64.69 761 GLY A O 1
ATOM 5751 N N . GLY A 1 762 ? -51.658 -23.198 47.800 1.00 60.00 762 GLY A N 1
ATOM 5752 C CA . GLY A 1 762 ? -50.728 -24.291 47.438 1.00 60.00 762 GLY A CA 1
ATOM 5753 C C . GLY A 1 762 ? -50.137 -24.186 46.011 1.00 60.00 762 GLY A C 1
ATOM 5754 O O . GLY A 1 762 ? -50.866 -23.899 45.063 1.00 60.00 762 GLY A O 1
ATOM 5755 N N . THR A 1 763 ? -48.829 -24.435 45.835 1.00 53.78 763 THR A N 1
ATOM 5756 C CA . THR A 1 763 ? -48.090 -24.342 44.551 1.00 53.78 763 THR A CA 1
ATOM 5757 C C . THR A 1 763 ? -48.207 -25.605 43.677 1.00 53.78 763 THR A C 1
ATOM 5759 O O . THR A 1 763 ? -48.217 -26.725 44.181 1.00 53.78 763 THR A O 1
ATOM 5762 N 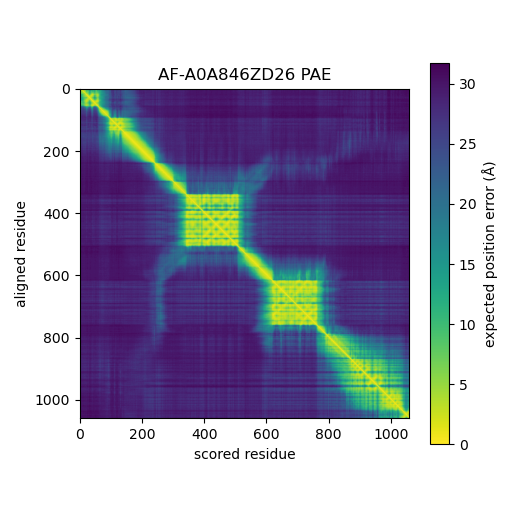N . SER A 1 764 ? -48.279 -25.434 42.346 1.00 54.94 764 SER A N 1
ATOM 5763 C CA . SER A 1 764 ? -48.363 -26.529 41.355 1.00 54.94 764 SER A CA 1
ATOM 5764 C C . SER A 1 764 ? -47.064 -26.696 40.548 1.00 54.94 764 SER A C 1
ATOM 5766 O O . SER A 1 764 ? -46.252 -25.776 40.457 1.00 54.94 764 SER A O 1
ATOM 5768 N N . SER A 1 765 ? -46.869 -27.856 39.916 1.00 54.75 765 SER A N 1
ATOM 5769 C CA . SER A 1 765 ? -45.658 -28.221 39.156 1.00 54.75 765 SER A CA 1
ATOM 5770 C C . SER A 1 765 ? -45.364 -27.320 37.942 1.00 54.75 765 SER A C 1
ATOM 5772 O O . SER A 1 765 ? -44.216 -27.211 37.523 1.00 54.75 765 SER A O 1
ATOM 5774 N N . ALA A 1 766 ? -46.375 -26.649 37.378 1.00 54.22 766 ALA A N 1
ATOM 5775 C CA . ALA A 1 766 ? -46.228 -25.803 36.188 1.00 54.22 766 ALA A CA 1
ATOM 5776 C C . ALA A 1 766 ? -45.365 -24.552 36.437 1.00 54.22 766 ALA A C 1
ATOM 5778 O O . ALA A 1 766 ? -44.638 -24.107 35.549 1.00 54.22 766 ALA A O 1
ATOM 5779 N N . THR A 1 767 ? -45.381 -24.022 37.661 1.00 57.78 767 THR A N 1
ATOM 5780 C CA . THR A 1 767 ? -44.593 -22.844 38.047 1.00 57.78 767 THR A CA 1
ATOM 5781 C C . THR A 1 767 ? -43.088 -23.146 38.078 1.00 57.78 767 THR A C 1
ATOM 5783 O O . THR A 1 767 ? -42.276 -22.254 37.859 1.00 57.78 767 THR A O 1
ATOM 5786 N N . GLN A 1 768 ? -42.697 -24.413 38.264 1.00 57.03 768 GLN A N 1
ATOM 5787 C CA . GLN A 1 768 ? -41.288 -24.826 38.304 1.00 57.03 768 GLN A CA 1
ATOM 5788 C C . GLN A 1 768 ? -40.629 -24.864 36.911 1.00 57.03 768 GLN A C 1
ATOM 5790 O O . GLN A 1 768 ? -39.439 -24.585 36.797 1.00 57.03 768 GLN A O 1
ATOM 5795 N N . LEU A 1 769 ? -41.379 -25.155 35.837 1.00 59.50 769 LEU A N 1
ATOM 5796 C CA . LEU A 1 769 ? -40.833 -25.185 34.467 1.00 59.50 769 LEU A CA 1
ATOM 5797 C C . LEU A 1 769 ? -40.641 -23.786 33.862 1.00 59.50 769 LEU A C 1
ATOM 5799 O O . LEU A 1 769 ? -39.720 -23.585 33.071 1.00 59.50 769 LEU A O 1
ATOM 5803 N N . ALA A 1 770 ? -41.479 -22.817 34.239 1.00 57.72 770 ALA A N 1
ATOM 5804 C CA . ALA A 1 770 ? -41.343 -21.432 33.785 1.00 57.72 770 ALA A CA 1
ATOM 5805 C C . ALA A 1 770 ? -40.021 -20.802 34.268 1.00 57.72 770 ALA A C 1
ATOM 5807 O O . ALA A 1 770 ? -39.322 -20.158 33.489 1.00 57.72 770 ALA A O 1
ATOM 5808 N N . LEU A 1 771 ? -39.618 -21.111 35.505 1.00 56.91 771 LEU A N 1
ATOM 5809 C CA . LEU A 1 771 ? -38.354 -20.661 36.099 1.00 56.91 771 LEU A CA 1
ATOM 5810 C C . LEU A 1 771 ? -37.109 -21.175 35.344 1.00 56.91 771 LEU A C 1
ATOM 5812 O O . LEU A 1 771 ? -36.093 -20.489 35.287 1.00 56.91 771 LEU A O 1
ATOM 5816 N N . LEU A 1 772 ? -37.175 -22.355 34.716 1.00 61.69 772 LEU A N 1
ATOM 5817 C CA . LEU A 1 772 ? -36.067 -22.907 33.920 1.00 61.69 772 LEU A CA 1
ATOM 5818 C C . LEU A 1 772 ? -35.908 -22.220 32.555 1.00 61.69 772 LEU A C 1
ATOM 5820 O O . LEU A 1 772 ? -34.783 -22.004 32.105 1.00 61.69 772 LEU A O 1
ATOM 5824 N N . LYS A 1 773 ? -37.021 -21.864 31.902 1.00 60.16 773 LYS A N 1
ATOM 5825 C CA . LYS A 1 773 ? -37.019 -21.183 30.598 1.00 60.16 773 LYS A CA 1
ATOM 5826 C C . LYS A 1 773 ? -36.430 -19.777 30.702 1.00 60.16 773 LYS A C 1
ATOM 5828 O O . LYS A 1 773 ? -35.631 -19.376 29.855 1.00 60.16 773 LYS A O 1
ATOM 5833 N N . ASP A 1 774 ? -36.832 -19.029 31.720 1.00 57.75 774 ASP A N 1
ATOM 5834 C CA . ASP A 1 774 ? -36.443 -17.626 31.834 1.00 57.75 774 ASP A CA 1
ATOM 5835 C C . ASP A 1 774 ? -34.951 -17.489 32.197 1.00 57.75 774 ASP A C 1
ATOM 5837 O O . ASP A 1 774 ? -34.272 -16.615 31.660 1.00 57.75 774 ASP A O 1
ATOM 5841 N N . ASN A 1 775 ? -34.383 -18.457 32.929 1.00 58.94 775 ASN A N 1
ATOM 5842 C CA . ASN A 1 775 ? -32.940 -18.532 33.191 1.00 58.94 775 ASN A CA 1
ATOM 5843 C C . ASN A 1 775 ? -32.086 -18.751 31.926 1.00 58.94 775 ASN A C 1
ATOM 5845 O O . ASN A 1 775 ? -30.977 -18.229 31.838 1.00 58.94 775 ASN A O 1
ATOM 5849 N N . TRP A 1 776 ? -32.578 -19.507 30.938 1.00 57.94 776 TRP A N 1
ATOM 5850 C CA . TRP A 1 776 ? -31.861 -19.718 29.670 1.00 57.94 776 TRP A CA 1
ATOM 5851 C C . TRP A 1 776 ? -31.877 -18.476 28.772 1.00 57.94 776 TRP A C 1
ATOM 5853 O O . TRP A 1 776 ? -30.876 -18.163 28.132 1.00 57.94 776 TRP A O 1
ATOM 5863 N N . SER A 1 777 ? -32.994 -17.745 28.745 1.00 58.16 777 SER A N 1
ATOM 5864 C CA . SER A 1 777 ? -33.132 -16.526 27.937 1.00 58.16 777 SER A CA 1
ATOM 5865 C C . SER A 1 777 ? -32.229 -15.391 28.430 1.00 58.16 777 SER A C 1
ATOM 5867 O O . SER A 1 777 ? -31.659 -14.668 27.615 1.00 58.16 777 SER A O 1
ATOM 5869 N N . ILE A 1 778 ? -32.083 -15.253 29.750 1.00 60.97 778 ILE A N 1
ATOM 5870 C CA . ILE A 1 778 ? -31.269 -14.204 30.385 1.00 60.97 778 ILE A CA 1
ATOM 5871 C C . ILE A 1 778 ? -29.771 -14.405 30.089 1.00 60.97 778 ILE A C 1
ATOM 5873 O O . ILE A 1 778 ? -29.043 -13.448 29.834 1.00 60.97 778 ILE A O 1
ATOM 5877 N N . GLY A 1 779 ? -29.311 -15.660 30.008 1.00 61.50 779 GLY A N 1
ATOM 5878 C CA . GLY A 1 779 ? -27.912 -15.973 29.694 1.00 61.50 779 GLY A CA 1
ATOM 5879 C C . GLY A 1 779 ? -27.437 -15.469 28.323 1.00 61.50 779 GLY A C 1
ATOM 5880 O O . GLY A 1 779 ? -26.261 -15.143 28.172 1.00 61.50 779 GLY A O 1
ATOM 5881 N N . ILE A 1 780 ? -28.331 -15.365 27.334 1.00 59.91 780 ILE A N 1
ATOM 5882 C CA . ILE A 1 780 ? -27.997 -14.845 25.998 1.00 59.91 780 ILE A CA 1
ATOM 5883 C C . ILE A 1 780 ? -28.106 -13.314 25.961 1.00 59.91 780 ILE A C 1
ATOM 5885 O O . ILE A 1 780 ? -27.208 -12.665 25.426 1.00 59.91 780 ILE A O 1
ATOM 5889 N N . SER A 1 781 ? -29.151 -12.723 26.557 1.00 55.94 781 SER A N 1
ATOM 5890 C CA . SER A 1 781 ? -29.364 -11.266 26.528 1.00 55.94 781 SER A CA 1
ATOM 5891 C C . SER A 1 781 ? -28.255 -10.487 27.230 1.00 55.94 781 SER A C 1
ATOM 5893 O O . SER A 1 781 ? -27.795 -9.466 26.714 1.00 55.94 781 SER A O 1
ATOM 5895 N N . ASP A 1 782 ? -27.768 -10.992 28.359 1.00 57.56 782 ASP A N 1
ATOM 5896 C CA . ASP A 1 782 ? -26.830 -10.257 29.214 1.00 57.56 782 ASP A CA 1
ATOM 5897 C C . ASP A 1 782 ? -25.385 -10.303 28.690 1.00 57.56 782 ASP A C 1
ATOM 5899 O O . ASP A 1 782 ? -24.534 -9.531 29.127 1.00 57.56 782 ASP A O 1
ATOM 5903 N N . ASN A 1 783 ? -25.115 -11.165 27.702 1.00 55.09 783 ASN A N 1
ATOM 5904 C CA . ASN A 1 783 ? -23.809 -11.316 27.057 1.00 55.09 783 ASN A CA 1
ATOM 5905 C C . ASN A 1 783 ? -23.785 -10.789 25.610 1.00 55.09 783 ASN A C 1
ATOM 5907 O O . ASN A 1 783 ? -22.779 -10.939 24.917 1.00 55.09 783 ASN A O 1
ATOM 5911 N N . THR A 1 784 ? -24.856 -10.129 25.152 1.00 51.69 784 THR A N 1
ATOM 5912 C CA . THR A 1 784 ? -24.986 -9.589 23.781 1.00 51.69 784 THR A CA 1
ATOM 5913 C C . THR A 1 784 ? -23.888 -8.579 23.422 1.00 51.69 784 THR A C 1
ATOM 5915 O O . THR A 1 784 ? -23.538 -8.436 22.261 1.00 51.69 784 THR A O 1
ATOM 5918 N N . SER A 1 785 ? -23.316 -7.877 24.402 1.00 50.69 785 SER A N 1
ATOM 5919 C CA . SER A 1 785 ? -22.197 -6.940 24.214 1.00 50.69 785 SER A CA 1
ATOM 5920 C C . SER A 1 785 ? -20.814 -7.604 24.274 1.00 50.69 785 SER A C 1
ATOM 5922 O O . SER A 1 785 ? -19.847 -7.028 23.781 1.00 50.69 785 SER A O 1
ATOM 5924 N N . ALA A 1 786 ? -20.710 -8.808 24.847 1.00 53.66 786 ALA A N 1
ATOM 5925 C CA . ALA A 1 786 ? -19.501 -9.639 24.816 1.00 53.66 786 ALA A CA 1
ATOM 5926 C C . ALA A 1 786 ? -19.435 -10.514 23.548 1.00 53.66 786 ALA A C 1
ATOM 5928 O O . ALA A 1 786 ? -18.355 -10.905 23.105 1.00 53.66 786 ALA A O 1
ATOM 5929 N N . LEU A 1 787 ? -20.588 -10.787 22.937 1.00 56.78 787 LEU A N 1
ATOM 5930 C CA . LEU A 1 787 ? -20.724 -11.383 21.614 1.00 56.78 787 LEU A CA 1
ATOM 5931 C C . LEU A 1 787 ? -20.661 -10.254 20.578 1.00 56.78 787 LEU A C 1
ATOM 5933 O O . LEU A 1 787 ? -21.630 -9.530 20.388 1.00 56.78 787 LEU A O 1
ATOM 5937 N N . ALA A 1 788 ? -19.502 -10.057 19.944 1.00 50.34 788 ALA A N 1
ATOM 5938 C CA . ALA A 1 788 ? -19.299 -9.014 18.937 1.00 50.34 788 ALA A CA 1
ATOM 5939 C C . ALA A 1 788 ? -20.487 -8.933 17.950 1.00 50.34 788 ALA A C 1
ATOM 5941 O O . ALA A 1 788 ? -20.869 -9.934 17.345 1.00 50.34 788 ALA A O 1
ATOM 5942 N N . SER A 1 789 ? -21.054 -7.734 17.793 1.00 55.91 789 SER A N 1
ATOM 5943 C CA . SER A 1 789 ? -22.325 -7.382 17.127 1.00 55.91 789 SER A CA 1
ATOM 5944 C C . SER A 1 789 ? -22.451 -7.703 15.626 1.00 55.91 789 SER A C 1
ATOM 5946 O O . SER A 1 789 ? -23.240 -7.072 14.928 1.00 55.91 789 SER A O 1
ATOM 5948 N N . GLY A 1 790 ? -21.652 -8.619 15.090 1.00 55.41 790 GLY A N 1
ATOM 5949 C CA . GLY A 1 790 ? -21.578 -8.897 13.662 1.00 55.41 790 GLY A CA 1
ATOM 5950 C C . GLY A 1 790 ? -22.334 -10.139 13.214 1.00 55.41 790 GLY A C 1
ATOM 5951 O O . GLY A 1 790 ? -22.584 -10.233 12.026 1.00 55.41 790 GLY A O 1
ATOM 5952 N N . ILE A 1 791 ? -22.697 -11.077 14.097 1.00 61.00 791 ILE A N 1
ATOM 5953 C CA . ILE A 1 791 ? -23.313 -12.356 13.701 1.00 61.00 791 ILE A CA 1
ATOM 5954 C C . ILE A 1 791 ? -24.787 -12.370 14.109 1.00 61.00 791 ILE A C 1
ATOM 5956 O O . ILE A 1 791 ? -25.116 -12.560 15.278 1.00 61.00 791 ILE A O 1
ATOM 5960 N N . PHE A 1 792 ? -25.678 -12.211 13.133 1.00 62.09 792 PHE A N 1
ATOM 5961 C CA . PHE A 1 792 ? -27.120 -12.377 13.320 1.00 62.09 792 PHE A CA 1
ATOM 5962 C C . PHE A 1 792 ? -27.528 -13.720 12.730 1.00 62.09 792 PHE A C 1
ATOM 5964 O O . PHE A 1 792 ? -27.612 -13.845 11.511 1.00 62.09 792 PHE A O 1
ATOM 5971 N N . GLY A 1 793 ? -27.720 -14.726 13.582 1.00 59.97 793 GLY A N 1
ATOM 5972 C CA . GLY A 1 793 ? -28.143 -16.066 13.182 1.00 59.97 793 GLY A CA 1
ATOM 5973 C C . GLY A 1 793 ? -29.497 -16.425 13.781 1.00 59.97 793 GLY A C 1
ATOM 5974 O O . GLY A 1 793 ? -29.652 -16.381 14.999 1.00 59.97 793 GLY A O 1
ATOM 5975 N N . ASP A 1 794 ? -30.460 -16.805 12.949 1.00 65.75 794 ASP A N 1
ATOM 5976 C CA . ASP A 1 794 ? -31.671 -17.510 13.372 1.00 65.75 794 ASP A CA 1
ATOM 5977 C C . ASP A 1 794 ? -31.754 -18.877 12.669 1.00 65.75 794 ASP A C 1
ATOM 5979 O O . ASP A 1 794 ? -30.825 -19.306 11.981 1.00 65.75 794 ASP A O 1
ATOM 5983 N N . ILE A 1 795 ? -32.866 -19.596 12.845 1.00 64.06 795 ILE A N 1
ATOM 5984 C CA . ILE A 1 795 ? -33.072 -20.893 12.180 1.00 64.06 795 ILE A CA 1
ATOM 5985 C C . ILE A 1 795 ? -33.141 -20.784 10.643 1.00 64.06 795 ILE A C 1
ATOM 5987 O O . ILE A 1 795 ? -33.023 -21.793 9.951 1.00 64.06 795 ILE A O 1
ATOM 5991 N N . ASN A 1 796 ? -33.323 -19.578 10.104 1.00 68.88 796 ASN A N 1
ATOM 5992 C CA . ASN A 1 796 ? -33.502 -19.313 8.682 1.00 68.88 796 ASN A CA 1
ATOM 5993 C C . ASN A 1 796 ? -32.226 -18.789 8.006 1.00 68.88 796 ASN A C 1
ATOM 5995 O O . ASN A 1 796 ? -32.151 -18.814 6.777 1.00 68.88 796 ASN A O 1
ATOM 5999 N N . GLY A 1 797 ? -31.216 -18.344 8.758 1.00 63.19 797 GLY A N 1
ATOM 6000 C CA . GLY A 1 797 ? -29.930 -17.959 8.182 1.00 63.19 797 GLY A CA 1
ATOM 6001 C C . GLY A 1 797 ? -29.022 -17.151 9.099 1.00 63.19 797 GLY A C 1
ATOM 6002 O O . GLY A 1 797 ? -29.372 -16.819 10.226 1.00 63.19 797 GLY A O 1
ATOM 6003 N N . MET A 1 798 ? -27.834 -16.835 8.576 1.00 75.94 798 MET A N 1
ATOM 6004 C CA . MET A 1 798 ? -26.796 -16.053 9.247 1.00 75.94 798 MET A CA 1
ATOM 6005 C C . MET A 1 798 ? -26.400 -14.846 8.391 1.00 75.94 798 MET A C 1
ATOM 6007 O O . MET A 1 798 ? -26.097 -15.001 7.208 1.00 75.94 798 MET A O 1
ATOM 6011 N N . ALA A 1 799 ? -26.350 -13.660 8.996 1.00 72.12 799 ALA A N 1
ATOM 6012 C CA . ALA A 1 799 ? -25.854 -12.435 8.382 1.00 72.12 799 ALA A CA 1
ATOM 6013 C C . ALA A 1 799 ? -24.630 -11.898 9.135 1.00 72.12 799 ALA A C 1
ATOM 6015 O O . ALA A 1 799 ? -24.625 -11.858 10.367 1.00 72.12 799 ALA A O 1
ATOM 6016 N N . LEU A 1 800 ? -23.627 -11.457 8.367 1.00 76.62 800 LEU A N 1
ATOM 6017 C CA . LEU A 1 800 ? -22.488 -10.683 8.852 1.00 76.62 800 LEU A CA 1
ATOM 6018 C C . LEU A 1 800 ? -22.698 -9.207 8.502 1.00 76.62 800 LEU A C 1
ATOM 6020 O O . LEU A 1 800 ? -22.679 -8.859 7.323 1.00 76.62 800 LEU A O 1
ATOM 6024 N N . ASN A 1 801 ? -22.935 -8.351 9.498 1.00 67.69 801 ASN A N 1
ATOM 6025 C CA . ASN A 1 801 ? -23.192 -6.923 9.283 1.00 67.69 801 ASN A CA 1
ATOM 6026 C C . ASN A 1 801 ? -22.130 -6.070 9.990 1.00 67.69 801 ASN A C 1
ATOM 6028 O O . ASN A 1 801 ? -22.092 -6.001 11.217 1.00 67.69 801 ASN A O 1
ATOM 6032 N N . GLY A 1 802 ? -21.259 -5.433 9.207 1.00 66.88 802 GLY A N 1
ATOM 6033 C CA . GLY A 1 802 ? -20.210 -4.550 9.703 1.00 66.88 802 GLY A CA 1
ATOM 6034 C C . GLY A 1 802 ? -19.575 -3.733 8.578 1.00 66.88 802 GLY A C 1
ATOM 6035 O O . GLY A 1 802 ? -19.549 -4.168 7.430 1.00 66.88 802 GLY A O 1
ATOM 6036 N N . ASN A 1 803 ? -19.046 -2.552 8.917 1.00 67.62 803 ASN A N 1
ATOM 6037 C CA . ASN A 1 803 ? -18.369 -1.659 7.961 1.00 67.62 803 ASN A CA 1
ATOM 6038 C C . ASN A 1 803 ? -17.063 -2.257 7.406 1.00 67.62 803 ASN A C 1
ATOM 6040 O O . ASN A 1 803 ? -16.632 -1.879 6.321 1.00 67.62 803 ASN A O 1
ATOM 6044 N N . THR A 1 804 ? -16.461 -3.197 8.141 1.00 66.00 804 THR A N 1
ATOM 6045 C CA . THR A 1 804 ? -15.271 -3.946 7.731 1.00 66.00 804 THR A CA 1
ATOM 6046 C C . THR A 1 804 ? -15.501 -5.424 8.023 1.00 66.00 804 THR A C 1
ATOM 6048 O O . THR A 1 804 ? -15.697 -5.803 9.178 1.00 66.00 804 THR A O 1
ATOM 6051 N N . VAL A 1 805 ? -15.465 -6.259 6.985 1.00 75.94 805 VAL A N 1
ATOM 6052 C CA . VAL A 1 805 ? -15.497 -7.723 7.101 1.00 75.94 805 VAL A CA 1
ATOM 6053 C C . VAL A 1 805 ? -14.196 -8.259 6.515 1.00 75.94 805 VAL A C 1
ATOM 6055 O O . VAL A 1 805 ? -14.012 -8.254 5.301 1.00 75.94 805 VAL A O 1
ATOM 6058 N N . THR A 1 806 ? -13.285 -8.706 7.380 1.00 76.31 806 THR A N 1
ATOM 6059 C CA . THR A 1 806 ? -12.025 -9.337 6.968 1.00 76.31 806 THR A CA 1
ATOM 6060 C C . THR A 1 806 ? -12.194 -10.851 6.989 1.00 76.31 806 THR A C 1
ATOM 6062 O O . THR A 1 806 ? -12.441 -11.430 8.045 1.00 76.31 806 THR A O 1
ATOM 6065 N N . ILE A 1 807 ? -12.052 -11.499 5.833 1.00 80.25 807 ILE A N 1
ATOM 6066 C CA . ILE A 1 807 ? -12.010 -12.961 5.722 1.00 80.25 807 ILE A CA 1
ATOM 6067 C C . ILE A 1 807 ? -10.541 -13.366 5.571 1.00 80.25 807 ILE A C 1
ATOM 6069 O O . ILE A 1 807 ? -10.025 -13.462 4.462 1.00 80.25 807 ILE A O 1
ATOM 6073 N N . ASP A 1 808 ? -9.862 -13.559 6.700 1.00 81.25 808 ASP A N 1
ATOM 6074 C CA . ASP A 1 808 ? -8.466 -14.008 6.751 1.00 81.25 808 ASP A CA 1
ATOM 6075 C C . ASP A 1 808 ? -8.410 -15.539 6.832 1.00 81.25 808 ASP A C 1
ATOM 6077 O O . ASP A 1 808 ? -8.197 -16.141 7.885 1.00 81.25 808 ASP A O 1
ATOM 6081 N N . ALA A 1 809 ? -8.741 -16.186 5.714 1.00 79.75 809 ALA A N 1
ATOM 6082 C CA . ALA A 1 809 ? -8.718 -17.636 5.601 1.00 79.75 809 ALA A CA 1
ATOM 6083 C C . ALA A 1 809 ? -8.049 -18.069 4.296 1.00 79.75 809 ALA A C 1
ATOM 6085 O O . ALA A 1 809 ? -8.530 -17.782 3.198 1.00 79.75 809 ALA A O 1
ATOM 6086 N N . ASN A 1 810 ? -6.987 -18.864 4.432 1.00 75.38 810 ASN A N 1
ATOM 6087 C CA . ASN A 1 810 ? -6.156 -19.371 3.333 1.00 75.38 810 ASN A CA 1
ATOM 6088 C C . ASN A 1 810 ? -6.927 -20.252 2.324 1.00 75.38 810 ASN A C 1
ATOM 6090 O O . ASN A 1 810 ? -6.395 -20.589 1.268 1.00 75.38 810 ASN A O 1
ATOM 6094 N N . GLN A 1 811 ? -8.153 -20.677 2.661 1.00 82.56 811 GLN A N 1
ATOM 6095 C CA . GLN A 1 811 ? -9.006 -21.562 1.859 1.00 82.56 811 GLN A CA 1
ATOM 6096 C C . GLN A 1 811 ? -10.491 -21.175 1.965 1.00 82.56 811 GLN A C 1
ATOM 6098 O O . GLN A 1 811 ? -11.320 -21.940 2.456 1.00 82.56 811 GLN A O 1
ATOM 6103 N N . THR A 1 812 ? -10.849 -19.976 1.506 1.00 84.38 812 THR A N 1
ATOM 6104 C CA . THR A 1 812 ? -12.262 -19.565 1.432 1.00 84.38 812 THR A CA 1
ATOM 6105 C C . THR A 1 812 ? -12.942 -20.195 0.213 1.00 84.38 812 THR A C 1
ATOM 6107 O O . THR A 1 812 ? -12.493 -20.004 -0.916 1.00 84.38 812 THR A O 1
ATOM 6110 N N . VAL A 1 813 ? -14.039 -20.931 0.425 1.00 81.69 813 VAL A N 1
ATOM 6111 C CA . VAL A 1 813 ? -14.834 -21.563 -0.644 1.00 81.69 813 VAL A CA 1
ATOM 6112 C C . VAL A 1 813 ? -16.284 -21.097 -0.549 1.00 81.69 813 VAL A C 1
ATOM 6114 O O . VAL A 1 813 ? -16.945 -21.324 0.460 1.00 81.69 813 VAL A O 1
ATOM 6117 N N . ILE A 1 814 ? -16.799 -20.488 -1.620 1.00 84.25 814 ILE A N 1
ATOM 6118 C CA . ILE A 1 814 ? -18.227 -20.190 -1.778 1.00 84.25 814 ILE A CA 1
ATOM 6119 C C . ILE A 1 814 ? -18.817 -21.285 -2.668 1.00 84.25 814 ILE A C 1
ATOM 6121 O O . ILE A 1 814 ? -18.508 -21.360 -3.853 1.00 84.25 814 ILE A O 1
ATOM 6125 N N . THR A 1 815 ? -19.626 -22.172 -2.089 1.00 82.50 815 THR A N 1
ATOM 6126 C CA . THR A 1 815 ? -20.237 -23.308 -2.808 1.00 82.50 815 THR A CA 1
ATOM 6127 C C . THR A 1 815 ? -21.522 -22.933 -3.551 1.00 82.50 815 THR A C 1
ATOM 6129 O O . THR A 1 815 ? -21.961 -23.679 -4.424 1.00 82.50 815 THR A O 1
ATOM 6132 N N . GLY A 1 816 ? -22.124 -21.790 -3.203 1.00 81.56 816 GLY A N 1
ATOM 6133 C CA . GLY A 1 816 ? -23.289 -21.206 -3.872 1.00 81.56 816 GLY A CA 1
ATOM 6134 C C . GLY A 1 816 ? -22.933 -20.039 -4.800 1.00 81.56 816 GLY A C 1
ATOM 6135 O O . GLY A 1 816 ? -21.788 -19.867 -5.211 1.00 81.56 816 GLY A O 1
ATOM 6136 N N . THR A 1 817 ? -23.923 -19.205 -5.120 1.00 80.56 817 THR A N 1
ATOM 6137 C CA . THR A 1 817 ? -23.729 -17.994 -5.932 1.00 80.56 817 THR A CA 1
ATOM 6138 C C . THR A 1 817 ? -23.285 -16.820 -5.062 1.00 80.56 817 THR A C 1
ATOM 6140 O O . THR A 1 817 ? -23.954 -16.483 -4.087 1.00 80.56 817 THR A O 1
ATOM 6143 N N . ALA A 1 818 ? -22.186 -16.163 -5.436 1.00 83.25 818 ALA A N 1
ATOM 6144 C CA . ALA A 1 818 ? -21.767 -14.894 -4.846 1.00 83.25 818 ALA A CA 1
ATOM 6145 C C . ALA A 1 818 ? -22.307 -13.716 -5.672 1.00 83.25 818 ALA A C 1
ATOM 6147 O O . ALA A 1 818 ? -22.139 -13.691 -6.890 1.00 83.25 818 ALA A O 1
ATOM 6148 N N . PHE A 1 819 ? -22.909 -12.722 -5.013 1.00 84.69 819 PHE A N 1
ATOM 6149 C CA . PHE A 1 819 ? -23.289 -11.449 -5.630 1.00 84.69 819 PHE A CA 1
ATOM 6150 C C . PHE A 1 819 ? -22.354 -10.349 -5.124 1.00 84.69 819 PHE A C 1
ATOM 6152 O O . PHE A 1 819 ? -22.459 -9.926 -3.974 1.00 84.69 819 PHE A O 1
ATOM 6159 N N . ILE A 1 820 ? -21.439 -9.890 -5.978 1.00 85.44 820 ILE A N 1
ATOM 6160 C CA . ILE A 1 820 ? -20.471 -8.833 -5.664 1.00 85.44 820 ILE A CA 1
ATOM 6161 C C . ILE A 1 820 ? -20.796 -7.636 -6.558 1.00 85.44 820 ILE A C 1
ATOM 6163 O O . ILE A 1 820 ? -20.765 -7.759 -7.778 1.00 85.44 820 ILE A O 1
ATOM 6167 N N . LYS A 1 821 ? -21.171 -6.501 -5.956 1.00 85.00 821 LYS A N 1
ATOM 6168 C CA . LYS A 1 821 ? -21.549 -5.291 -6.710 1.00 85.00 821 LYS A CA 1
ATOM 6169 C C . LYS A 1 821 ? -20.338 -4.555 -7.274 1.00 85.00 821 LYS A C 1
ATOM 6171 O O . LYS A 1 821 ? -20.415 -4.035 -8.378 1.00 85.00 821 LYS A O 1
ATOM 6176 N N . ASP A 1 822 ? -19.261 -4.518 -6.498 1.00 81.56 822 ASP A N 1
ATOM 6177 C CA . ASP A 1 822 ? -17.979 -3.937 -6.876 1.00 81.56 822 ASP A CA 1
ATOM 6178 C C . ASP A 1 822 ? -16.862 -4.748 -6.208 1.00 81.56 822 ASP A C 1
ATOM 6180 O O . ASP A 1 822 ? -16.980 -5.114 -5.034 1.00 81.56 822 ASP A O 1
ATOM 6184 N N . ALA A 1 823 ? -15.826 -5.096 -6.966 1.00 81.88 823 ALA A N 1
ATOM 6185 C CA . ALA A 1 823 ? -14.765 -6.000 -6.538 1.00 81.88 823 ALA A CA 1
ATOM 6186 C C . ALA A 1 823 ? -13.396 -5.353 -6.767 1.00 81.88 823 ALA A C 1
ATOM 6188 O O . ALA A 1 823 ? -12.966 -5.165 -7.902 1.00 81.88 823 ALA A O 1
ATOM 6189 N N . MET A 1 824 ? -12.673 -5.079 -5.681 1.00 81.88 824 MET A N 1
ATOM 6190 C CA . MET A 1 824 ? -11.274 -4.650 -5.731 1.00 81.88 824 MET A CA 1
ATOM 6191 C C . MET A 1 824 ? -10.371 -5.884 -5.646 1.00 81.88 824 MET A C 1
ATOM 6193 O O . MET A 1 824 ? -10.021 -6.328 -4.555 1.00 81.88 824 MET A O 1
ATOM 6197 N N . ILE A 1 825 ? -10.046 -6.485 -6.793 1.00 84.06 825 ILE A N 1
ATOM 6198 C CA . ILE A 1 825 ? -9.220 -7.698 -6.853 1.00 84.06 825 ILE A CA 1
ATOM 6199 C C . ILE A 1 825 ? -7.794 -7.326 -7.261 1.00 84.06 825 ILE A C 1
ATOM 6201 O O . ILE A 1 825 ? -7.583 -6.827 -8.361 1.00 84.06 825 ILE A O 1
ATOM 6205 N N . ASP A 1 826 ? -6.823 -7.609 -6.391 1.00 84.25 826 ASP A N 1
ATOM 6206 C CA . ASP A 1 826 ? -5.396 -7.371 -6.655 1.00 84.25 826 ASP A CA 1
ATOM 6207 C C . ASP A 1 826 ? -4.859 -8.283 -7.777 1.00 84.25 826 ASP A C 1
ATOM 6209 O O . ASP A 1 826 ? -4.209 -7.832 -8.719 1.00 84.25 826 ASP A O 1
ATOM 6213 N N . TYR A 1 827 ? -5.206 -9.578 -7.731 1.00 79.94 827 TYR A N 1
ATOM 6214 C CA . TYR A 1 827 ? -4.819 -10.558 -8.746 1.00 79.94 827 TYR A CA 1
ATOM 6215 C C . TYR A 1 827 ? -5.911 -11.606 -9.007 1.00 79.94 827 TYR A C 1
ATOM 6217 O O . TYR A 1 827 ? -6.409 -12.254 -8.085 1.00 79.94 827 TYR A O 1
ATOM 6225 N N . ILE A 1 828 ? -6.241 -11.829 -10.284 1.00 82.19 828 ILE A N 1
ATOM 6226 C CA . ILE A 1 828 ? -7.101 -12.929 -10.746 1.00 82.19 828 ILE A CA 1
ATOM 6227 C C . ILE A 1 828 ? -6.238 -13.930 -11.516 1.00 82.19 828 ILE A C 1
ATOM 6229 O O . ILE A 1 828 ? -5.638 -13.587 -12.535 1.00 82.19 828 ILE A O 1
ATOM 6233 N N . SER A 1 829 ? -6.240 -15.201 -11.102 1.00 80.56 829 SER A N 1
ATOM 6234 C CA . SER A 1 829 ? -5.745 -16.275 -11.970 1.00 80.56 829 SER A CA 1
ATOM 6235 C C . SER A 1 829 ? -6.778 -16.554 -13.064 1.00 80.56 829 SER A C 1
ATOM 6237 O O . SER A 1 829 ? -7.755 -17.274 -12.853 1.00 80.56 829 SER A O 1
ATOM 6239 N N . ALA A 1 830 ? -6.560 -15.991 -14.252 1.00 74.44 830 ALA A N 1
ATOM 6240 C CA . ALA A 1 830 ? -7.479 -16.115 -15.385 1.00 74.44 830 ALA A CA 1
ATOM 6241 C C . ALA A 1 830 ? -7.614 -17.550 -15.941 1.00 74.44 830 ALA A C 1
ATOM 6243 O O . ALA A 1 830 ? -8.509 -17.810 -16.737 1.00 74.44 830 ALA A O 1
ATOM 6244 N N . SER A 1 831 ? -6.793 -18.507 -15.486 1.00 72.56 831 SER A N 1
ATOM 6245 C CA . SER A 1 831 ? -6.831 -19.918 -15.919 1.00 72.56 831 SER A CA 1
ATOM 6246 C C . SER A 1 831 ? -8.179 -20.624 -15.694 1.00 72.56 831 SER A C 1
ATOM 6248 O O . SER A 1 831 ? -8.450 -21.647 -16.317 1.00 72.56 831 SER A O 1
ATOM 6250 N N . LYS A 1 832 ? -9.024 -20.085 -14.807 1.00 72.38 832 LYS A N 1
ATOM 6251 C CA . LYS A 1 832 ? -10.372 -20.592 -14.498 1.00 72.38 832 LYS A CA 1
ATOM 6252 C C . LYS A 1 832 ? -11.471 -19.556 -14.753 1.00 72.38 832 LYS A C 1
ATOM 6254 O O . LYS A 1 832 ? -12.624 -19.787 -14.393 1.00 72.38 832 LYS A O 1
ATOM 6259 N N . LEU A 1 833 ? -11.124 -18.407 -15.334 1.00 81.38 833 LEU A N 1
ATOM 6260 C CA . LEU A 1 833 ? -12.071 -17.331 -15.589 1.00 81.38 833 LEU A CA 1
ATOM 6261 C C . LEU A 1 833 ? -12.941 -17.700 -16.794 1.00 81.38 833 LEU A C 1
ATOM 6263 O O . LEU A 1 833 ? -12.470 -17.736 -17.925 1.00 81.38 833 LEU A O 1
ATOM 6267 N N . THR A 1 834 ? -14.220 -17.962 -16.541 1.00 79.31 834 THR A N 1
ATOM 6268 C CA . THR A 1 834 ? -15.244 -18.103 -17.582 1.00 79.31 834 THR A CA 1
ATOM 6269 C C . THR A 1 834 ? -16.214 -16.942 -17.432 1.00 79.31 834 THR A C 1
ATOM 6271 O O . THR A 1 834 ? -16.845 -16.799 -16.388 1.00 79.31 834 THR A O 1
ATOM 6274 N N . VAL A 1 835 ? -16.318 -16.101 -18.458 1.00 80.12 835 VAL A N 1
ATOM 6275 C CA . VAL A 1 835 ? -17.263 -14.977 -18.510 1.00 80.12 835 VAL A CA 1
ATOM 6276 C C . VAL A 1 835 ? -18.248 -15.212 -19.649 1.00 80.12 835 VAL A C 1
ATOM 6278 O O . VAL A 1 835 ? -17.863 -15.736 -20.690 1.00 80.12 835 VAL A O 1
ATOM 6281 N N . GLY A 1 836 ? -19.518 -14.854 -19.450 1.00 78.69 836 GLY A N 1
ATOM 6282 C CA . GLY A 1 836 ? -20.515 -14.889 -20.524 1.00 78.69 836 GLY A CA 1
ATOM 6283 C C . GLY A 1 836 ? -20.288 -13.739 -21.504 1.00 78.69 836 GLY A C 1
ATOM 6284 O O . GLY A 1 836 ? -19.816 -13.940 -22.618 1.00 78.69 836 GLY A O 1
ATOM 6285 N N . ASN A 1 837 ? -20.556 -12.515 -21.044 1.00 75.19 837 ASN A N 1
ATOM 6286 C CA . ASN A 1 837 ? -20.254 -11.282 -21.762 1.00 75.19 837 ASN A CA 1
ATOM 6287 C C . ASN A 1 837 ? -19.346 -10.415 -20.889 1.00 75.19 837 ASN A C 1
ATOM 6289 O O . ASN A 1 837 ? -19.700 -10.089 -19.758 1.00 75.19 837 ASN A O 1
ATOM 6293 N N . LEU A 1 838 ? -18.181 -10.055 -21.420 1.00 83.62 838 LEU A N 1
ATOM 6294 C CA . LEU A 1 838 ? -17.313 -9.048 -20.825 1.00 83.62 838 LEU A CA 1
ATOM 6295 C C . LEU A 1 838 ? -17.662 -7.689 -21.444 1.00 83.62 838 LEU A C 1
ATOM 6297 O O . LEU A 1 838 ? -17.356 -7.459 -22.612 1.00 83.62 838 LEU A O 1
ATOM 6301 N N . ASP A 1 839 ? -18.312 -6.816 -20.674 1.00 77.81 839 ASP A N 1
ATOM 6302 C CA . ASP A 1 839 ? -18.536 -5.415 -21.047 1.00 77.81 839 ASP A CA 1
ATOM 6303 C C . ASP A 1 839 ? -17.334 -4.581 -20.581 1.00 77.81 839 ASP A C 1
ATOM 6305 O O . ASP A 1 839 ? -17.135 -4.351 -19.387 1.00 77.81 839 ASP A O 1
ATOM 6309 N N . ALA A 1 840 ? -16.461 -4.235 -21.524 1.00 78.62 840 ALA A N 1
ATOM 6310 C CA . ALA A 1 840 ? -15.138 -3.685 -21.270 1.00 78.62 840 ALA A CA 1
ATOM 6311 C C . ALA A 1 840 ? -14.921 -2.399 -22.077 1.00 78.62 840 ALA A C 1
ATOM 6313 O O . ALA A 1 840 ? -14.443 -2.449 -23.208 1.00 78.62 840 ALA A O 1
ATOM 6314 N N . ASP A 1 841 ? -15.212 -1.242 -21.475 1.00 75.88 841 ASP A N 1
ATOM 6315 C CA . ASP A 1 841 ? -14.910 0.067 -22.081 1.00 75.88 841 ASP A CA 1
ATOM 6316 C C . ASP A 1 841 ? -13.389 0.318 -22.167 1.00 75.88 841 ASP A C 1
ATOM 6318 O O . ASP A 1 841 ? -12.890 0.912 -23.122 1.00 75.88 841 ASP A O 1
ATOM 6322 N N . LYS A 1 842 ? -12.616 -0.181 -21.186 1.00 75.19 842 LYS A N 1
ATOM 6323 C CA . LYS A 1 842 ? -11.149 -0.039 -21.124 1.00 75.19 842 LYS A CA 1
ATOM 6324 C C . LYS A 1 842 ? -10.485 -1.290 -20.552 1.00 75.19 842 LYS A C 1
ATOM 6326 O O . LYS A 1 842 ? -10.343 -1.426 -19.340 1.00 75.19 842 LYS A O 1
ATOM 6331 N N . VAL A 1 843 ? -10.017 -2.183 -21.423 1.00 80.25 843 VAL A N 1
ATOM 6332 C CA . VAL A 1 843 ? -9.161 -3.320 -21.042 1.00 80.25 843 VAL A CA 1
ATOM 6333 C C . VAL A 1 843 ? -7.825 -3.200 -21.763 1.00 80.25 843 VAL A C 1
ATOM 6335 O O . VAL A 1 843 ? -7.765 -3.175 -22.989 1.00 80.25 843 VAL A O 1
ATOM 6338 N N . ARG A 1 844 ? -6.736 -3.133 -20.992 1.00 80.12 844 ARG A N 1
ATOM 6339 C CA . ARG A 1 844 ? -5.368 -3.141 -21.517 1.00 80.12 844 ARG A CA 1
ATOM 6340 C C . ARG A 1 844 ? -4.768 -4.525 -21.318 1.00 80.12 844 ARG A C 1
ATOM 6342 O O . ARG A 1 844 ? -4.423 -4.893 -20.199 1.00 80.12 844 ARG A O 1
ATOM 6349 N N . ILE A 1 845 ? -4.625 -5.273 -22.406 1.00 81.38 845 ILE A N 1
ATOM 6350 C CA . ILE A 1 845 ? -3.953 -6.572 -22.403 1.00 81.38 845 ILE A CA 1
ATOM 6351 C C . ILE A 1 845 ? -2.501 -6.338 -22.807 1.00 81.38 845 ILE A C 1
ATOM 6353 O O . ILE A 1 845 ? -2.238 -5.807 -23.880 1.00 81.38 845 ILE A O 1
ATOM 6357 N N . ILE A 1 846 ? -1.564 -6.685 -21.926 1.00 79.62 846 ILE A N 1
ATOM 6358 C CA . ILE A 1 846 ? -0.129 -6.504 -22.190 1.00 79.62 846 ILE A CA 1
ATOM 6359 C C . ILE A 1 846 ? 0.361 -7.582 -23.159 1.00 79.62 846 ILE A C 1
ATOM 6361 O O . ILE A 1 846 ? 1.037 -7.259 -24.125 1.00 79.62 846 ILE A O 1
ATOM 6365 N N . ASN A 1 847 ? -0.037 -8.837 -22.918 1.00 69.44 847 ASN A N 1
ATOM 6366 C CA . ASN A 1 847 ? 0.259 -9.987 -23.767 1.00 69.44 847 ASN A CA 1
ATOM 6367 C C . ASN A 1 847 ? -1.024 -10.797 -23.967 1.00 69.44 847 ASN A C 1
ATOM 6369 O O . ASN A 1 847 ? -1.616 -11.261 -22.990 1.00 69.44 847 ASN A O 1
ATOM 6373 N N . LEU A 1 848 ? -1.456 -10.940 -25.219 1.00 81.12 848 LEU A N 1
ATOM 6374 C CA . LEU A 1 848 ? -2.616 -11.738 -25.603 1.00 81.12 848 LEU A CA 1
ATOM 6375 C C . LEU A 1 848 ? -2.133 -12.944 -26.409 1.00 81.12 848 LEU A C 1
ATOM 6377 O O . LEU A 1 848 ? -1.729 -12.790 -27.557 1.00 81.12 848 LEU A O 1
ATOM 6381 N N . ASP A 1 849 ? -2.182 -14.127 -25.801 1.00 73.38 849 ASP A N 1
ATOM 6382 C CA . ASP A 1 849 ? -1.927 -15.392 -26.489 1.00 73.38 849 ASP A CA 1
ATOM 6383 C C . ASP A 1 849 ? -3.270 -16.033 -26.875 1.00 73.38 849 ASP A C 1
ATOM 6385 O O . ASP A 1 849 ? -4.103 -16.315 -26.009 1.00 73.38 849 ASP A O 1
ATOM 6389 N N . VAL A 1 850 ? -3.522 -16.185 -28.178 1.00 72.88 850 VAL A N 1
ATOM 6390 C CA . VAL A 1 850 ? -4.810 -16.629 -28.735 1.00 72.88 850 VAL A CA 1
ATOM 6391 C C . VAL A 1 850 ? -4.612 -17.782 -29.717 1.00 72.88 850 VAL A C 1
ATOM 6393 O O . VAL A 1 850 ? -4.116 -17.591 -30.821 1.00 72.88 850 VAL A O 1
ATOM 6396 N N . ASN A 1 851 ? -5.085 -18.980 -29.350 1.00 62.56 851 ASN A N 1
ATOM 6397 C CA . ASN A 1 851 ? -5.129 -20.129 -30.269 1.00 62.56 851 ASN A CA 1
ATOM 6398 C C . ASN A 1 851 ? -6.163 -19.929 -31.382 1.00 62.56 851 ASN A C 1
ATOM 6400 O O . ASN A 1 851 ? -5.928 -20.237 -32.546 1.00 62.56 851 ASN A O 1
ATOM 6404 N N . THR A 1 852 ? -7.324 -19.400 -31.012 1.00 61.12 852 THR A N 1
ATOM 6405 C CA . THR A 1 852 ? -8.365 -18.989 -31.942 1.00 61.12 852 THR A CA 1
ATOM 6406 C C . THR A 1 852 ? -9.051 -17.777 -31.355 1.00 61.12 852 THR A C 1
ATOM 6408 O O . THR A 1 852 ? -9.690 -17.864 -30.306 1.00 61.12 852 THR A O 1
ATOM 6411 N N . LEU A 1 853 ? -8.954 -16.651 -32.045 1.00 73.31 853 LEU A N 1
ATOM 6412 C CA . LEU A 1 853 ? -9.893 -15.566 -31.839 1.00 73.31 853 LEU A CA 1
ATOM 6413 C C . LEU A 1 853 ? -11.108 -15.863 -32.721 1.00 73.31 853 LEU A C 1
ATOM 6415 O O . LEU A 1 853 ? -11.137 -15.498 -33.892 1.00 73.31 853 LEU A O 1
ATOM 6419 N N . THR A 1 854 ? -12.072 -16.616 -32.189 1.00 63.06 854 THR A N 1
ATOM 6420 C CA . THR A 1 854 ? -13.313 -16.909 -32.910 1.00 63.06 854 THR A CA 1
ATOM 6421 C C . THR A 1 854 ? -14.329 -15.819 -32.631 1.00 63.06 854 THR A C 1
ATOM 6423 O O . THR A 1 854 ? -14.788 -15.641 -31.505 1.00 63.06 854 THR A O 1
ATOM 6426 N N . GLY A 1 855 ? -14.701 -15.115 -33.677 1.00 61.53 855 GLY A N 1
ATOM 6427 C CA . GLY A 1 855 ? -15.808 -14.182 -33.709 1.00 61.53 855 GLY A CA 1
ATOM 6428 C C . GLY A 1 855 ? -16.104 -13.899 -35.170 1.00 61.53 855 GLY A C 1
ATOM 6429 O O . GLY A 1 855 ? -15.237 -14.103 -36.020 1.00 61.53 855 GLY A O 1
ATOM 6430 N N . ASP A 1 856 ? -17.312 -13.443 -35.475 1.00 57.62 856 ASP A N 1
ATOM 6431 C CA . ASP A 1 856 ? -17.682 -13.169 -36.865 1.00 57.62 856 ASP A CA 1
ATOM 6432 C C . ASP A 1 856 ? -16.774 -12.093 -37.491 1.00 57.62 856 ASP A C 1
ATOM 6434 O O . ASP A 1 856 ? -16.442 -12.168 -38.673 1.00 57.62 856 ASP A O 1
ATOM 6438 N N . VAL A 1 857 ? -16.338 -11.102 -36.695 1.00 63.22 857 VAL A N 1
ATOM 6439 C CA . VAL A 1 857 ? -15.477 -9.995 -37.138 1.00 63.22 857 VAL A CA 1
ATOM 6440 C C . VAL A 1 857 ? -14.509 -9.562 -36.029 1.00 63.22 857 VAL A C 1
ATOM 6442 O O . VAL A 1 857 ? -14.933 -9.224 -34.925 1.00 63.22 857 VAL A O 1
ATOM 6445 N N . SER A 1 858 ? -13.210 -9.479 -36.337 1.00 72.31 858 SER A N 1
ATOM 6446 C CA . SER A 1 858 ? -12.213 -8.778 -35.509 1.00 72.31 858 SER A CA 1
ATOM 6447 C C . SER A 1 858 ? -12.000 -7.351 -36.036 1.00 72.31 858 SER A C 1
ATOM 6449 O O . SER A 1 858 ? -11.669 -7.178 -37.209 1.00 72.31 858 SER A O 1
ATOM 6451 N N . ARG A 1 859 ? -12.188 -6.321 -35.191 1.00 61.56 859 ARG A N 1
ATOM 6452 C CA . ARG A 1 859 ? -12.021 -4.901 -35.568 1.00 61.56 859 ARG A CA 1
ATOM 6453 C C . ARG A 1 859 ? -10.901 -4.244 -34.760 1.00 61.56 859 ARG A C 1
ATOM 6455 O O . ARG A 1 859 ? -11.114 -3.823 -33.629 1.00 61.56 859 ARG A O 1
ATOM 6462 N N . PHE A 1 860 ? -9.721 -4.138 -35.361 1.00 69.94 860 PHE A N 1
ATOM 6463 C CA . PHE A 1 860 ? -8.594 -3.375 -34.824 1.00 69.94 860 PHE A CA 1
ATOM 6464 C C . PHE A 1 860 ? -8.706 -1.918 -35.311 1.00 69.94 860 PHE A C 1
ATOM 6466 O O . PHE A 1 860 ? -8.859 -1.713 -36.514 1.00 69.94 860 PHE A O 1
ATOM 6473 N N . LEU A 1 861 ? -8.686 -0.918 -34.409 1.00 60.53 861 LEU A N 1
ATOM 6474 C CA . LEU A 1 861 ? -8.718 0.508 -34.809 1.00 60.53 861 LEU A CA 1
ATOM 6475 C C . LEU A 1 861 ? -7.474 0.886 -35.628 1.00 60.53 861 LEU A C 1
ATOM 6477 O O . LEU A 1 861 ? -7.583 1.593 -36.622 1.00 60.53 861 LEU A O 1
ATOM 6481 N N . GLU A 1 862 ? -6.327 0.337 -35.239 1.00 46.78 862 GLU A N 1
ATOM 6482 C CA . GLU A 1 862 ? -5.086 0.288 -36.000 1.00 46.78 862 GLU A CA 1
ATOM 6483 C C . GLU A 1 862 ? -4.457 -1.082 -35.702 1.00 46.78 862 GLU A C 1
ATOM 6485 O O . GLU A 1 862 ? -4.292 -1.454 -34.539 1.00 46.78 862 GLU A O 1
ATOM 6490 N N . THR A 1 863 ? -4.189 -1.885 -36.738 1.00 58.38 863 THR A N 1
ATOM 6491 C CA . THR A 1 863 ? -3.373 -3.102 -36.624 1.00 58.38 863 THR A CA 1
ATOM 6492 C C . THR A 1 863 ? -2.095 -2.849 -37.387 1.00 58.38 863 THR A C 1
ATOM 6494 O O . THR A 1 863 ? -2.025 -2.955 -38.610 1.00 58.38 863 THR A O 1
ATOM 6497 N N . ASN A 1 864 ? -1.074 -2.456 -36.648 1.00 51.06 864 ASN A N 1
ATOM 6498 C CA . ASN A 1 864 ? 0.261 -2.493 -37.178 1.00 51.06 864 ASN A CA 1
ATOM 6499 C C . ASN A 1 864 ? 0.674 -3.969 -37.177 1.00 51.06 864 ASN A C 1
ATOM 6501 O O . ASN A 1 864 ? 1.005 -4.532 -36.131 1.00 51.06 864 ASN A O 1
ATOM 6505 N N . TRP A 1 865 ? 0.619 -4.614 -38.346 1.00 55.59 865 TRP A N 1
ATOM 6506 C CA . TRP A 1 865 ? 1.477 -5.770 -38.607 1.00 55.59 865 TRP A CA 1
ATOM 6507 C C . TRP A 1 865 ? 2.862 -5.181 -38.784 1.00 55.59 865 TRP A C 1
ATOM 6509 O O . TRP A 1 865 ? 3.363 -5.086 -39.904 1.00 55.59 865 TRP A O 1
ATOM 6519 N N . ASP A 1 866 ? 3.410 -4.677 -37.678 1.00 45.44 866 ASP A N 1
ATOM 6520 C CA . ASP A 1 866 ? 4.695 -4.017 -37.685 1.00 45.44 866 ASP A CA 1
ATOM 6521 C C . ASP A 1 866 ? 5.753 -5.091 -37.823 1.00 45.44 866 ASP A C 1
ATOM 6523 O O . ASP A 1 866 ? 6.360 -5.579 -36.873 1.00 45.44 866 ASP A O 1
ATOM 6527 N N . GLY A 1 867 ? 5.918 -5.505 -39.063 1.00 52.66 867 GLY A N 1
ATOM 6528 C CA . GLY A 1 867 ? 7.219 -5.810 -39.586 1.00 52.66 867 GLY A CA 1
ATOM 6529 C C . GLY A 1 867 ? 7.696 -4.611 -40.384 1.00 52.66 867 GLY A C 1
ATOM 6530 O O . GLY A 1 867 ? 7.868 -4.744 -41.583 1.00 52.66 867 GLY A O 1
ATOM 6531 N N . ALA A 1 868 ? 7.857 -3.452 -39.761 1.00 49.22 868 ALA A N 1
ATOM 6532 C CA . ALA A 1 868 ? 8.535 -2.251 -40.233 1.00 49.22 868 ALA A CA 1
ATOM 6533 C C . ALA A 1 868 ? 8.125 -1.619 -41.596 1.00 49.22 868 ALA A C 1
ATOM 6535 O O . ALA A 1 868 ? 8.344 -0.422 -41.727 1.00 49.22 868 ALA A O 1
ATOM 6536 N N . TYR A 1 869 ? 7.548 -2.308 -42.608 1.00 52.53 869 TYR A N 1
ATOM 6537 C CA . TYR A 1 869 ? 7.451 -1.792 -43.998 1.00 52.53 869 TYR A CA 1
ATOM 6538 C C . TYR A 1 869 ? 6.363 -2.388 -44.957 1.00 52.53 869 TYR A C 1
ATOM 6540 O O . TYR A 1 869 ? 6.463 -2.175 -46.168 1.00 52.53 869 TYR A O 1
ATOM 6548 N N . GLY A 1 870 ? 5.311 -3.114 -44.535 1.00 58.88 870 GLY A N 1
ATOM 6549 C CA . GLY A 1 870 ? 4.317 -3.667 -45.491 1.00 58.88 870 GLY A CA 1
ATOM 6550 C C . GLY A 1 870 ? 3.166 -4.478 -44.880 1.00 58.88 870 GLY A C 1
ATOM 6551 O O . GLY A 1 870 ? 3.324 -5.075 -43.823 1.00 58.88 870 GLY A O 1
ATOM 6552 N N . SER A 1 871 ? 1.999 -4.522 -45.544 1.00 66.69 871 SER A N 1
ATOM 6553 C CA . SER A 1 871 ? 0.840 -5.295 -45.049 1.00 66.69 871 SER A CA 1
ATOM 6554 C C . SER A 1 871 ? 0.757 -6.681 -45.697 1.00 66.69 871 SER A C 1
ATOM 6556 O O . SER A 1 871 ? 0.859 -6.819 -46.920 1.00 66.69 871 SER A O 1
ATOM 6558 N N . THR A 1 872 ? 0.573 -7.705 -44.859 1.00 65.50 872 THR A N 1
ATOM 6559 C CA . THR A 1 872 ? 0.461 -9.117 -45.246 1.00 65.50 872 THR A CA 1
ATOM 6560 C C . THR A 1 872 ? -0.945 -9.609 -44.937 1.00 65.50 872 THR A C 1
ATOM 6562 O O . THR A 1 872 ? -1.400 -9.538 -43.799 1.00 65.50 872 THR A O 1
ATOM 6565 N N . LYS A 1 873 ? -1.642 -10.123 -45.950 1.00 67.38 873 LYS A N 1
ATOM 6566 C CA . LYS A 1 873 ? -2.957 -10.752 -45.796 1.00 67.38 873 LYS A CA 1
ATOM 6567 C C . LYS A 1 873 ? -2.823 -12.252 -46.010 1.00 67.38 873 LYS A C 1
ATOM 6569 O O . LYS A 1 873 ? -2.375 -12.653 -47.076 1.00 67.38 873 LYS A O 1
ATOM 6574 N N . ILE A 1 874 ? -3.252 -13.058 -45.039 1.00 66.94 874 ILE A N 1
ATOM 6575 C CA . ILE A 1 874 ? -3.275 -14.526 -45.120 1.00 66.94 874 ILE A CA 1
ATOM 6576 C C . ILE A 1 874 ? -4.730 -14.987 -45.129 1.00 66.94 874 ILE A C 1
ATOM 6578 O O . ILE A 1 874 ? -5.528 -14.591 -44.281 1.00 66.94 874 ILE A O 1
ATOM 6582 N N . THR A 1 875 ? -5.078 -15.814 -46.105 1.00 61.97 875 THR A N 1
ATOM 6583 C CA . THR A 1 875 ? -6.373 -16.495 -46.193 1.00 61.97 875 THR A CA 1
ATOM 6584 C C . THR A 1 875 ? -6.138 -17.970 -46.509 1.00 61.97 875 THR A C 1
ATOM 6586 O O . THR A 1 875 ? -5.018 -18.359 -46.835 1.00 61.97 875 THR A O 1
ATOM 6589 N N . SER A 1 876 ? -7.181 -18.800 -46.483 1.00 58.44 876 SER A N 1
ATOM 6590 C CA . SER A 1 876 ? -7.082 -20.189 -46.959 1.00 58.44 876 SER A CA 1
ATOM 6591 C C . SER A 1 876 ? -6.750 -20.313 -48.454 1.00 58.44 876 SER A C 1
ATOM 6593 O O . SER A 1 876 ? -6.403 -21.401 -48.892 1.00 58.44 876 SER A O 1
ATOM 6595 N N . ALA A 1 877 ? -6.851 -19.220 -49.219 1.00 61.97 877 ALA A N 1
ATOM 6596 C CA . ALA A 1 877 ? -6.555 -19.148 -50.649 1.00 61.97 8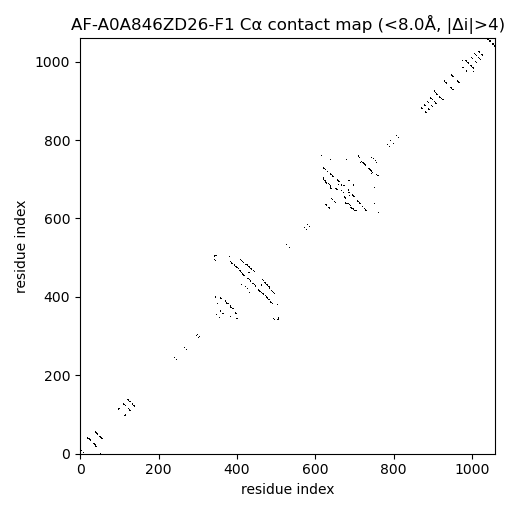77 ALA A CA 1
ATOM 6597 C C . ALA A 1 877 ? -5.162 -18.560 -50.967 1.00 61.97 877 ALA A C 1
ATOM 6599 O O . ALA A 1 877 ? -4.852 -18.335 -52.133 1.00 61.97 877 ALA A O 1
ATOM 6600 N N . GLY A 1 878 ? -4.342 -18.255 -49.950 1.00 71.19 878 GLY A N 1
ATOM 6601 C CA . GLY A 1 878 ? -2.971 -17.769 -50.136 1.00 71.19 878 GLY A CA 1
ATOM 6602 C C . GLY A 1 878 ? -2.643 -16.473 -49.396 1.00 71.19 878 GLY A C 1
ATOM 6603 O O . GLY A 1 878 ? -3.395 -16.010 -48.526 1.00 71.19 878 GLY A O 1
ATOM 6604 N N . MET A 1 879 ? -1.484 -15.903 -49.735 1.00 84.56 879 MET A N 1
ATOM 6605 C CA . MET A 1 879 ? -0.904 -14.743 -49.060 1.00 84.56 879 MET A CA 1
ATOM 6606 C C . MET A 1 879 ? -0.692 -13.592 -50.032 1.00 84.56 879 MET A C 1
ATOM 6608 O O . MET A 1 879 ? -0.092 -13.756 -51.088 1.00 84.56 879 MET A O 1
ATOM 6612 N N . LYS A 1 880 ? -1.116 -12.394 -49.646 1.00 79.44 880 LYS A N 1
ATOM 6613 C CA . LYS A 1 880 ? -0.882 -11.188 -50.435 1.00 79.44 880 LYS A CA 1
ATOM 6614 C C . LYS A 1 880 ? -0.015 -10.213 -49.662 1.00 79.44 880 LYS A C 1
ATOM 6616 O O . LYS A 1 880 ? -0.400 -9.788 -48.572 1.00 79.44 880 LYS A O 1
ATOM 6621 N N . ILE A 1 881 ? 1.127 -9.863 -50.250 1.00 79.81 881 ILE A N 1
ATOM 6622 C CA . ILE A 1 881 ? 2.018 -8.811 -49.761 1.00 79.81 881 ILE A CA 1
ATOM 6623 C C . ILE A 1 881 ? 1.834 -7.597 -50.651 1.00 79.81 881 ILE A C 1
ATOM 6625 O O . ILE A 1 881 ? 2.013 -7.667 -51.871 1.00 79.81 881 ILE A O 1
ATOM 6629 N N . ASN A 1 882 ? 1.503 -6.474 -50.029 1.00 70.50 882 ASN A N 1
ATOM 6630 C CA . ASN A 1 882 ? 1.288 -5.234 -50.747 1.00 70.50 882 ASN A CA 1
ATOM 6631 C C . ASN A 1 882 ? 2.141 -4.115 -50.155 1.00 70.50 882 ASN A C 1
ATOM 6633 O O . ASN A 1 882 ? 1.982 -3.751 -48.987 1.00 70.50 882 ASN A O 1
ATOM 6637 N N . THR A 1 883 ? 3.025 -3.571 -50.985 1.00 70.38 883 THR A N 1
ATOM 6638 C CA . THR A 1 883 ? 3.839 -2.386 -50.688 1.00 70.38 883 THR A CA 1
ATOM 6639 C C . THR A 1 883 ? 3.487 -1.260 -51.666 1.00 70.38 883 THR A C 1
ATOM 6641 O O . THR A 1 883 ? 2.697 -1.462 -52.588 1.00 70.38 883 THR A O 1
ATOM 6644 N N . GLN A 1 884 ? 4.074 -0.070 -51.492 1.00 63.59 884 GLN A N 1
ATOM 6645 C CA . GLN A 1 884 ? 3.754 1.114 -52.305 1.00 63.59 884 GLN A CA 1
ATOM 6646 C C . GLN A 1 884 ? 4.005 0.927 -53.812 1.00 63.59 884 GLN A C 1
ATOM 6648 O O . GLN A 1 884 ? 3.263 1.472 -54.625 1.00 63.59 884 GLN A O 1
ATOM 6653 N N . TYR A 1 885 ? 5.024 0.155 -54.195 1.00 66.69 885 TYR A N 1
ATOM 6654 C CA . TYR A 1 885 ? 5.415 -0.000 -55.603 1.00 66.69 885 TYR A CA 1
ATOM 6655 C C . TYR A 1 885 ? 5.317 -1.437 -56.113 1.00 66.69 885 TYR A C 1
ATOM 6657 O O . TYR A 1 885 ? 5.160 -1.648 -57.317 1.00 66.69 885 TYR A O 1
ATOM 6665 N N . ILE A 1 886 ? 5.391 -2.418 -55.211 1.00 66.19 886 ILE A N 1
ATOM 6666 C CA . ILE A 1 886 ? 5.483 -3.837 -55.547 1.00 66.19 886 ILE A CA 1
ATOM 6667 C C . ILE A 1 886 ? 4.360 -4.591 -54.843 1.00 66.19 886 ILE A C 1
ATOM 6669 O O . ILE A 1 886 ? 4.197 -4.496 -53.622 1.00 66.19 886 ILE A O 1
ATOM 6673 N N . GLN A 1 887 ? 3.623 -5.378 -55.618 1.00 81.81 887 GLN A N 1
ATOM 6674 C CA . GLN A 1 887 ? 2.639 -6.326 -55.105 1.00 81.81 887 GLN A CA 1
ATOM 6675 C C . GLN A 1 887 ? 3.104 -7.730 -55.460 1.00 81.81 887 GLN A C 1
ATOM 6677 O O . GLN A 1 887 ? 3.428 -8.000 -56.619 1.00 81.81 887 GLN A O 1
ATOM 6682 N N . ALA A 1 888 ? 3.124 -8.606 -54.462 1.00 81.38 888 ALA A N 1
ATOM 6683 C CA . ALA A 1 888 ? 3.384 -10.024 -54.633 1.00 81.38 888 ALA A CA 1
ATOM 6684 C C . ALA A 1 888 ? 2.167 -10.794 -54.129 1.00 81.38 888 ALA A C 1
ATOM 6686 O O . ALA A 1 888 ? 1.779 -10.695 -52.960 1.00 81.38 888 ALA A O 1
ATOM 6687 N N . ASP A 1 889 ? 1.545 -11.530 -55.036 1.00 86.38 889 ASP A N 1
ATOM 6688 C CA . ASP A 1 889 ? 0.369 -12.341 -54.756 1.00 86.38 889 ASP A CA 1
ATOM 6689 C C . ASP A 1 889 ? 0.788 -13.811 -54.819 1.00 86.38 889 ASP A C 1
ATOM 6691 O O . ASP A 1 889 ? 1.194 -14.292 -55.877 1.00 86.38 889 ASP A O 1
ATOM 6695 N N . PHE A 1 890 ? 0.781 -14.490 -53.673 1.00 82.62 890 PHE A N 1
ATOM 6696 C CA . PHE A 1 890 ? 1.129 -15.900 -53.536 1.00 82.62 890 PHE A CA 1
ATOM 6697 C C . PHE A 1 890 ? -0.156 -16.715 -53.581 1.00 82.62 890 PHE A C 1
ATOM 6699 O O . PHE A 1 890 ? -0.981 -16.645 -52.667 1.00 82.62 890 PHE A O 1
ATOM 6706 N N . GLN A 1 891 ? -0.293 -17.494 -54.644 1.00 81.00 891 GLN A N 1
ATOM 6707 C CA . GLN A 1 891 ? -1.476 -18.285 -54.962 1.00 81.00 891 GLN A CA 1
ATOM 6708 C C . GLN A 1 891 ? -1.096 -19.768 -55.036 1.00 81.00 891 GLN A C 1
ATOM 6710 O O . GLN A 1 891 ? 0.081 -20.123 -54.956 1.00 81.00 891 GLN A O 1
ATOM 6715 N N . ASP A 1 892 ? -2.077 -20.639 -55.259 1.00 75.81 892 ASP A N 1
ATOM 6716 C CA . ASP A 1 892 ? -1.900 -22.098 -55.216 1.00 75.81 892 ASP A CA 1
ATOM 6717 C C . ASP A 1 892 ? -0.812 -22.651 -56.167 1.00 75.81 892 ASP A C 1
ATOM 6719 O O . ASP A 1 892 ? -0.215 -23.687 -55.880 1.00 75.81 892 ASP A O 1
ATOM 6723 N N . PHE A 1 893 ? -0.519 -21.972 -57.287 1.00 73.69 893 PHE A N 1
ATOM 6724 C CA . PHE A 1 893 ? 0.388 -22.473 -58.340 1.00 73.69 893 PHE A CA 1
ATOM 6725 C C . PHE A 1 893 ? 1.614 -21.589 -58.622 1.00 73.69 893 PHE A C 1
ATOM 6727 O O . PHE A 1 893 ? 2.391 -21.867 -59.545 1.00 73.69 893 PHE A O 1
ATOM 6734 N N . GLY A 1 894 ? 1.818 -20.528 -57.841 1.00 83.06 894 GLY A N 1
ATOM 6735 C CA . GLY A 1 894 ? 2.965 -19.641 -57.994 1.00 83.06 894 GLY A CA 1
ATOM 6736 C C . GLY A 1 894 ? 2.716 -18.242 -57.460 1.00 83.06 894 GLY A C 1
ATOM 6737 O O . GLY A 1 894 ? 1.769 -17.991 -56.717 1.00 83.06 894 GLY A O 1
ATOM 6738 N N . MET A 1 895 ? 3.590 -17.330 -57.860 1.00 89.62 895 MET A N 1
ATOM 6739 C CA . MET A 1 895 ? 3.510 -15.936 -57.470 1.00 89.62 895 MET A CA 1
ATOM 6740 C C . MET A 1 895 ? 3.411 -15.027 -58.681 1.00 89.62 895 MET A C 1
ATOM 6742 O O . MET A 1 895 ? 4.103 -15.216 -59.687 1.00 89.62 895 MET A O 1
ATOM 6746 N N . ASP A 1 896 ? 2.569 -14.017 -58.546 1.00 88.12 896 ASP A N 1
ATOM 6747 C CA . ASP A 1 896 ? 2.432 -12.959 -59.527 1.00 88.12 896 ASP A CA 1
ATOM 6748 C C . ASP A 1 896 ? 2.999 -11.659 -58.961 1.00 88.12 896 ASP A C 1
ATOM 6750 O O . ASP A 1 896 ? 2.711 -11.259 -57.829 1.00 88.12 896 ASP A O 1
ATOM 6754 N N . PHE A 1 897 ? 3.817 -11.010 -59.782 1.00 87.44 897 PHE A N 1
ATOM 6755 C CA . PHE A 1 897 ? 4.433 -9.731 -59.498 1.00 87.44 897 PHE A CA 1
ATOM 6756 C C . PHE A 1 897 ? 3.727 -8.641 -60.283 1.00 87.44 897 PHE A C 1
ATOM 6758 O O . PHE A 1 897 ? 3.633 -8.670 -61.518 1.00 87.44 897 PHE A O 1
ATOM 6765 N N . SER A 1 898 ? 3.289 -7.634 -59.545 1.00 84.88 898 SER A N 1
ATOM 6766 C CA . SER A 1 898 ? 2.778 -6.406 -60.125 1.00 84.88 898 SER A CA 1
ATOM 6767 C C . SER A 1 898 ? 3.663 -5.244 -59.707 1.00 84.88 898 SER A C 1
ATOM 6769 O O . SER A 1 898 ? 4.013 -5.109 -58.533 1.00 84.88 898 SER A O 1
ATOM 6771 N N . TYR A 1 899 ? 4.005 -4.398 -60.671 1.00 78.62 899 TYR A N 1
ATOM 6772 C CA . TYR A 1 899 ? 4.722 -3.149 -60.448 1.00 78.62 899 TYR A CA 1
ATOM 6773 C C . TYR A 1 899 ? 3.803 -2.007 -60.856 1.00 78.62 899 TYR A C 1
ATOM 6775 O O . TYR A 1 899 ? 3.292 -2.004 -61.975 1.00 78.62 899 TYR A O 1
ATOM 6783 N N . ILE A 1 900 ? 3.531 -1.086 -59.928 1.00 77.31 900 ILE A N 1
ATOM 6784 C CA . ILE A 1 900 ? 2.613 0.050 -60.141 1.00 77.31 900 ILE A CA 1
ATOM 6785 C C . ILE A 1 900 ? 1.295 -0.415 -60.807 1.00 77.31 900 ILE A C 1
ATOM 6787 O O . ILE A 1 900 ? 0.849 0.108 -61.823 1.00 77.31 900 ILE A O 1
ATOM 6791 N N . ASN A 1 901 ? 0.679 -1.456 -60.234 1.00 64.12 901 ASN A N 1
ATOM 6792 C CA . ASN A 1 901 ? -0.597 -2.058 -60.662 1.00 64.12 901 ASN A CA 1
ATOM 6793 C C . ASN A 1 901 ? -0.630 -2.732 -62.037 1.00 64.12 901 ASN A C 1
ATOM 6795 O O . ASN A 1 901 ? -1.677 -3.242 -62.434 1.00 64.12 901 ASN A O 1
ATOM 6799 N N . GLN A 1 902 ? 0.483 -2.794 -62.751 1.00 80.75 902 GLN A N 1
ATOM 6800 C CA . GLN A 1 902 ? 0.564 -3.605 -63.949 1.00 80.75 902 GLN A CA 1
ATOM 6801 C C . GLN A 1 902 ? 1.133 -4.965 -63.567 1.00 80.75 902 GLN A C 1
ATOM 6803 O O . GLN A 1 902 ? 2.220 -5.041 -62.992 1.00 80.75 902 GLN A O 1
ATOM 6808 N N . LYS A 1 903 ? 0.408 -6.046 -63.876 1.00 84.12 903 LYS A N 1
ATOM 6809 C CA . LYS A 1 903 ? 0.972 -7.391 -63.769 1.00 84.12 903 LYS A CA 1
ATOM 6810 C C . LYS A 1 903 ? 2.087 -7.488 -64.801 1.00 84.12 903 LYS A C 1
ATOM 6812 O O . LYS A 1 903 ? 1.835 -7.462 -66.002 1.00 84.12 903 LYS A O 1
ATOM 6817 N N . ILE A 1 904 ? 3.323 -7.532 -64.326 1.00 84.50 904 ILE A N 1
ATOM 6818 C CA . ILE A 1 904 ? 4.493 -7.564 -65.208 1.00 84.50 904 ILE A CA 1
ATOM 6819 C C . ILE A 1 904 ? 4.825 -9.008 -65.561 1.00 84.50 904 ILE A C 1
ATOM 6821 O O . ILE A 1 904 ? 5.283 -9.311 -66.663 1.00 84.50 904 ILE A O 1
ATOM 6825 N N . GLY A 1 905 ? 4.552 -9.916 -64.634 1.00 86.12 905 GLY A N 1
ATOM 6826 C CA . GLY A 1 905 ? 4.910 -11.304 -64.783 1.00 86.12 905 GLY A CA 1
ATOM 6827 C C . GLY A 1 905 ? 4.713 -12.064 -63.497 1.00 86.12 905 GLY A C 1
ATOM 6828 O O . GLY A 1 905 ? 4.210 -11.552 -62.500 1.00 86.12 905 GLY A O 1
ATOM 6829 N N . GLY A 1 906 ? 5.140 -13.306 -63.522 1.00 89.12 906 GLY A N 1
ATOM 6830 C CA . GLY A 1 906 ? 5.073 -14.163 -62.363 1.00 89.12 906 GLY A CA 1
ATOM 6831 C C . GLY A 1 906 ? 5.978 -15.353 -62.547 1.00 89.12 906 GLY A C 1
ATOM 6832 O O . GLY A 1 906 ? 6.361 -15.716 -63.660 1.00 89.12 906 GLY A O 1
ATOM 6833 N N . MET A 1 907 ? 6.290 -15.996 -61.443 1.00 87.31 907 MET A N 1
ATOM 6834 C CA . MET A 1 907 ? 7.050 -17.231 -61.438 1.00 87.31 907 MET A CA 1
ATOM 6835 C C . MET A 1 907 ? 6.166 -18.301 -60.838 1.00 87.31 907 MET A C 1
ATOM 6837 O O . MET A 1 907 ? 5.536 -18.093 -59.805 1.00 87.31 907 MET A O 1
ATOM 6841 N N . GLY A 1 908 ? 6.059 -19.431 -61.512 1.00 86.50 908 GLY A N 1
ATOM 6842 C CA . GLY A 1 908 ? 5.161 -20.480 -61.069 1.00 86.50 908 GLY A CA 1
ATOM 6843 C C . GLY A 1 908 ? 5.398 -21.769 -61.814 1.00 86.50 908 GLY A C 1
ATOM 6844 O O . GLY A 1 908 ? 6.211 -21.840 -62.745 1.00 86.50 908 GLY A O 1
ATOM 6845 N N . ILE A 1 909 ? 4.675 -22.789 -61.379 1.00 80.44 909 ILE A N 1
ATOM 6846 C CA . ILE A 1 909 ? 4.715 -24.093 -62.018 1.00 80.44 909 ILE A CA 1
ATOM 6847 C C . ILE A 1 909 ? 4.098 -23.949 -63.406 1.00 80.44 909 ILE A C 1
ATOM 6849 O O . ILE A 1 909 ? 3.035 -23.357 -63.594 1.00 80.44 909 ILE A O 1
ATOM 6853 N N . SER A 1 910 ? 4.803 -24.488 -64.383 1.00 77.75 910 SER A N 1
ATOM 6854 C CA . SER A 1 910 ? 4.364 -24.622 -65.759 1.00 77.75 910 SER A CA 1
ATOM 6855 C C . SER A 1 910 ? 4.526 -26.076 -66.183 1.00 77.75 910 SER A C 1
ATOM 6857 O O . SER A 1 910 ? 5.168 -26.864 -65.494 1.00 77.75 910 SER A O 1
ATOM 6859 N N . GLN A 1 911 ? 3.940 -26.454 -67.309 1.00 74.31 911 GLN A N 1
ATOM 6860 C CA . GLN A 1 911 ? 4.111 -27.782 -67.891 1.00 74.31 911 GLN A CA 1
ATOM 6861 C C . GLN A 1 911 ? 4.550 -27.627 -69.346 1.00 74.31 911 GLN A C 1
ATOM 6863 O O . GLN A 1 911 ? 4.014 -26.787 -70.072 1.00 74.31 911 GLN A O 1
ATOM 6868 N N . TYR A 1 912 ? 5.539 -28.414 -69.773 1.00 64.81 912 TYR A N 1
ATOM 6869 C CA . TYR A 1 912 ? 5.868 -28.551 -71.193 1.00 64.81 912 TYR A CA 1
ATOM 6870 C C . TYR A 1 912 ? 4.710 -29.264 -71.912 1.00 64.81 912 TYR A C 1
ATOM 6872 O O . TYR A 1 912 ? 3.891 -29.933 -71.284 1.00 64.81 912 TYR A O 1
ATOM 6880 N N . THR A 1 913 ? 4.619 -29.161 -73.239 1.00 64.31 913 THR A N 1
ATOM 6881 C CA . THR A 1 913 ? 3.495 -29.726 -74.020 1.00 64.31 913 THR A CA 1
ATOM 6882 C C . THR A 1 913 ? 3.329 -31.246 -73.906 1.00 64.31 913 THR A C 1
ATOM 6884 O O . THR A 1 913 ? 2.272 -31.766 -74.251 1.00 64.31 913 THR A O 1
ATOM 6887 N N . ASN A 1 914 ? 4.333 -31.963 -73.400 1.00 65.81 914 ASN A N 1
ATOM 6888 C CA . ASN A 1 914 ? 4.280 -33.395 -73.097 1.00 65.81 914 ASN A CA 1
ATOM 6889 C C . ASN A 1 914 ? 3.895 -33.711 -71.632 1.00 65.81 914 ASN A C 1
ATOM 6891 O O . ASN A 1 914 ? 3.933 -34.876 -71.248 1.00 65.81 914 AS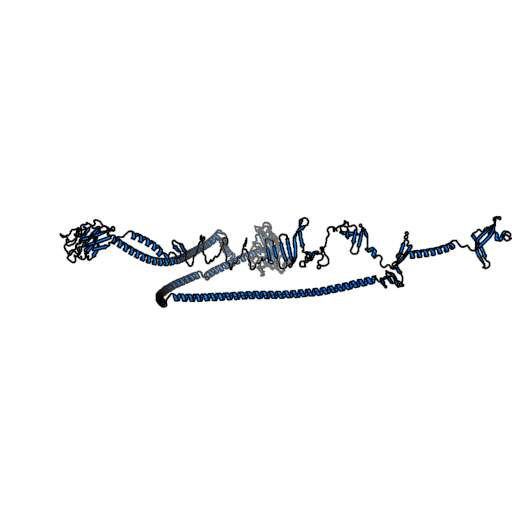N A O 1
ATOM 6895 N N . GLY A 1 915 ? 3.513 -32.708 -70.831 1.00 71.81 915 GLY A N 1
ATOM 6896 C CA . GLY A 1 915 ? 3.060 -32.855 -69.442 1.00 71.81 915 GLY A CA 1
ATOM 6897 C C . GLY A 1 915 ? 4.164 -32.777 -68.383 1.00 71.81 915 GLY A C 1
ATOM 6898 O O . GLY A 1 915 ? 3.860 -32.834 -67.193 1.00 71.81 915 GLY A O 1
ATOM 6899 N N . GLU A 1 916 ? 5.426 -32.616 -68.787 1.00 74.88 916 GLU A N 1
ATOM 6900 C CA . GLU A 1 916 ? 6.552 -32.527 -67.854 1.00 74.88 916 GLU A CA 1
ATOM 6901 C C . GLU A 1 916 ? 6.510 -31.206 -67.063 1.00 74.88 916 GLU A C 1
ATOM 6903 O O . GLU A 1 916 ? 6.458 -30.133 -67.680 1.00 74.88 916 GLU A O 1
ATOM 6908 N N . PRO A 1 917 ? 6.522 -31.235 -65.715 1.00 78.00 917 PRO A N 1
ATOM 6909 C CA . PRO A 1 917 ? 6.493 -30.025 -64.905 1.00 78.00 917 PRO A CA 1
ATOM 6910 C C . PRO A 1 917 ? 7.806 -29.249 -65.047 1.00 78.00 917 PRO A C 1
ATOM 6912 O O . PRO A 1 917 ? 8.900 -29.806 -65.004 1.00 78.00 917 PRO A O 1
ATOM 6915 N N . GLY A 1 918 ? 7.698 -27.933 -65.171 1.00 77.81 918 GLY A N 1
ATOM 6916 C CA . GLY A 1 918 ? 8.820 -27.013 -65.267 1.00 77.81 918 GLY A CA 1
ATOM 6917 C C . GLY A 1 918 ? 8.558 -25.725 -64.498 1.00 77.81 918 GLY A C 1
ATOM 6918 O O . GLY A 1 918 ? 7.425 -25.392 -64.161 1.00 77.81 918 GLY A O 1
ATOM 6919 N N . LEU A 1 919 ? 9.619 -24.974 -64.222 1.00 82.12 919 LEU A N 1
ATOM 6920 C CA . LEU A 1 919 ? 9.503 -23.626 -63.681 1.00 82.12 919 LEU A CA 1
ATOM 6921 C C . LEU A 1 919 ? 9.472 -22.641 -64.847 1.00 82.12 919 LEU A C 1
ATOM 6923 O O . LEU A 1 919 ? 10.397 -22.621 -65.659 1.00 82.12 919 LEU A O 1
ATOM 6927 N N . ALA A 1 920 ? 8.434 -21.813 -64.919 1.00 83.38 920 ALA A N 1
ATOM 6928 C CA . ALA A 1 920 ? 8.378 -20.743 -65.905 1.00 83.38 920 ALA A CA 1
ATOM 6929 C C . ALA A 1 920 ? 8.512 -19.382 -65.232 1.00 83.38 920 ALA A C 1
ATOM 6931 O O . ALA A 1 920 ? 7.759 -19.041 -64.317 1.00 83.38 920 ALA A O 1
ATOM 6932 N N . MET A 1 921 ? 9.435 -18.580 -65.760 1.00 87.94 921 MET A N 1
ATOM 6933 C CA . MET A 1 921 ? 9.381 -17.133 -65.613 1.00 87.94 921 MET A CA 1
ATOM 6934 C C . MET A 1 921 ? 8.464 -16.618 -66.713 1.00 87.94 921 MET A C 1
ATOM 6936 O O . MET A 1 921 ? 8.767 -16.722 -67.902 1.00 87.94 921 MET A O 1
ATOM 6940 N N . ARG A 1 922 ? 7.291 -16.147 -66.310 1.00 86.94 922 ARG A N 1
ATOM 6941 C CA . ARG A 1 922 ? 6.257 -15.670 -67.220 1.00 86.94 922 ARG A CA 1
ATOM 6942 C C . ARG A 1 922 ? 6.377 -14.161 -67.284 1.00 86.94 922 ARG A C 1
ATOM 6944 O O . ARG A 1 922 ? 6.264 -13.497 -66.257 1.00 86.94 922 ARG A O 1
ATOM 6951 N N . LEU A 1 923 ? 6.600 -13.640 -68.482 1.00 87.69 923 LEU A N 1
ATOM 6952 C CA . LEU A 1 923 ? 6.479 -12.217 -68.766 1.00 87.69 923 LEU A CA 1
ATOM 6953 C C . LEU A 1 923 ? 5.130 -11.987 -69.443 1.00 87.69 923 LEU A C 1
ATOM 6955 O O . LEU A 1 923 ? 4.851 -12.599 -70.475 1.00 87.69 923 LEU A O 1
ATOM 6959 N N . GLU A 1 924 ? 4.311 -11.100 -68.888 1.00 87.88 924 GLU A N 1
ATOM 6960 C CA . GLU A 1 924 ? 2.986 -10.813 -69.440 1.00 87.88 924 GLU A CA 1
ATOM 6961 C C . GLU A 1 924 ? 3.066 -10.132 -70.820 1.00 87.88 924 GLU A C 1
ATOM 6963 O O . GLU A 1 924 ? 4.120 -9.661 -71.272 1.00 87.88 924 GLU A O 1
ATOM 6968 N N . SER A 1 925 ? 1.937 -10.080 -71.530 1.00 81.06 925 SER A N 1
ATOM 6969 C CA . SER A 1 925 ? 1.841 -9.550 -72.906 1.00 81.06 925 SER A CA 1
ATOM 6970 C C . SER A 1 925 ? 2.263 -8.076 -73.061 1.00 81.06 925 SER A C 1
ATOM 6972 O O . SER A 1 925 ? 2.694 -7.659 -74.142 1.00 81.06 925 SER A O 1
ATOM 6974 N N . ASP A 1 926 ? 2.283 -7.316 -71.969 1.00 73.75 926 ASP A N 1
ATOM 6975 C CA . ASP A 1 926 ? 2.762 -5.933 -71.955 1.00 73.75 926 ASP A CA 1
ATOM 6976 C C . ASP A 1 926 ? 4.204 -5.758 -71.479 1.00 73.75 926 ASP A C 1
ATOM 6978 O O . ASP A 1 926 ? 4.790 -4.701 -71.719 1.00 73.75 926 ASP A O 1
ATOM 6982 N N . GLY A 1 927 ? 4.813 -6.788 -70.888 1.00 78.44 927 GLY A N 1
ATOM 6983 C CA . GLY A 1 927 ? 6.210 -6.743 -70.464 1.00 78.44 927 GLY A CA 1
ATOM 6984 C C . GLY A 1 927 ? 7.162 -6.547 -71.649 1.00 78.44 927 GLY A C 1
ATOM 6985 O O . GLY A 1 927 ? 7.042 -7.210 -72.681 1.00 78.44 927 GLY A O 1
ATOM 6986 N N . ALA A 1 928 ? 8.116 -5.625 -71.516 1.00 81.06 928 ALA A N 1
ATOM 6987 C CA . ALA A 1 928 ? 9.001 -5.248 -72.620 1.00 81.06 928 ALA A CA 1
ATOM 6988 C C . ALA A 1 928 ? 10.250 -6.145 -72.735 1.00 81.06 928 ALA A C 1
ATOM 6990 O O . ALA A 1 928 ? 10.721 -6.412 -73.843 1.00 81.06 928 ALA A O 1
ATOM 6991 N N . TYR A 1 929 ? 10.764 -6.641 -71.609 1.00 84.81 929 TYR A N 1
ATOM 6992 C CA . TYR A 1 929 ? 11.966 -7.467 -71.556 1.00 84.81 929 TYR A CA 1
ATOM 6993 C C . TYR A 1 929 ? 11.977 -8.397 -70.342 1.00 84.81 929 TYR A C 1
ATOM 6995 O O . TYR A 1 929 ? 11.272 -8.170 -69.360 1.00 84.81 929 TYR A O 1
ATOM 7003 N N . MET A 1 930 ? 12.819 -9.426 -70.412 1.00 87.75 930 MET A N 1
ATOM 7004 C CA . MET A 1 930 ? 13.335 -10.148 -69.247 1.00 87.75 930 MET A CA 1
ATOM 7005 C C . MET A 1 930 ? 14.842 -9.941 -69.216 1.00 87.75 930 MET A C 1
ATOM 7007 O O . MET A 1 930 ? 15.492 -10.077 -70.250 1.00 87.75 930 MET A O 1
ATOM 7011 N N . ALA A 1 931 ? 15.403 -9.603 -68.062 1.00 87.38 931 ALA A N 1
ATOM 7012 C CA . ALA A 1 931 ? 16.837 -9.404 -67.941 1.00 87.38 931 ALA A CA 1
ATOM 7013 C C . ALA A 1 931 ? 17.375 -9.965 -66.633 1.00 87.38 931 ALA A C 1
ATOM 7015 O O . ALA A 1 931 ? 16.698 -9.979 -65.605 1.00 87.38 931 ALA A O 1
ATOM 7016 N N . TRP A 1 932 ? 18.624 -10.393 -66.713 1.00 89.94 932 TRP A N 1
ATOM 7017 C CA . TRP A 1 932 ? 19.490 -10.675 -65.591 1.00 89.94 932 TRP A CA 1
ATOM 7018 C C . TRP A 1 932 ? 20.535 -9.579 -65.558 1.00 89.94 932 TRP A C 1
ATOM 7020 O O . TRP A 1 932 ? 21.343 -9.420 -66.481 1.00 89.94 932 TRP A O 1
ATOM 7030 N N . SER A 1 933 ? 20.475 -8.802 -64.489 1.00 87.69 933 SER A N 1
ATOM 7031 C CA . SER A 1 933 ? 21.240 -7.578 -64.368 1.00 87.69 933 SER A CA 1
ATOM 7032 C C . SER A 1 933 ? 22.227 -7.702 -63.219 1.00 87.69 933 SER A C 1
ATOM 7034 O O . SER A 1 933 ? 21.900 -8.229 -62.156 1.00 87.69 933 SER A O 1
ATOM 7036 N N . ALA A 1 934 ? 23.436 -7.203 -63.430 1.00 83.88 934 ALA A N 1
ATOM 7037 C CA . ALA A 1 934 ? 24.461 -7.108 -62.406 1.00 83.88 934 ALA A CA 1
ATOM 7038 C C . ALA A 1 934 ? 25.048 -5.698 -62.426 1.00 83.88 934 ALA A C 1
ATOM 7040 O O . ALA A 1 934 ? 25.039 -5.024 -63.454 1.00 83.88 934 ALA A O 1
ATOM 7041 N N . ARG A 1 935 ? 25.559 -5.244 -61.285 1.00 84.56 935 ARG A N 1
ATOM 7042 C CA . ARG A 1 935 ? 26.448 -4.079 -61.253 1.00 84.56 935 ARG A CA 1
ATOM 7043 C C . ARG A 1 935 ? 27.813 -4.490 -61.824 1.00 84.56 935 ARG A C 1
ATOM 7045 O O . ARG A 1 935 ? 28.162 -5.669 -61.771 1.00 84.56 935 ARG A O 1
ATOM 7052 N N . ASN A 1 936 ? 28.570 -3.555 -62.392 1.00 83.69 936 ASN A N 1
ATOM 7053 C CA . ASN A 1 936 ? 29.899 -3.864 -62.925 1.00 83.69 936 ASN A CA 1
ATOM 7054 C C . ASN A 1 936 ? 30.883 -4.251 -61.812 1.00 83.69 936 ASN A C 1
ATOM 7056 O O . ASN A 1 936 ? 30.793 -3.763 -60.685 1.00 83.69 936 ASN A O 1
ATOM 7060 N N . GLU A 1 937 ? 31.841 -5.120 -62.140 1.00 81.31 937 GLU A N 1
ATOM 7061 C CA . GLU A 1 937 ? 32.889 -5.526 -61.204 1.00 81.31 937 GLU A CA 1
ATOM 7062 C C . GLU A 1 937 ? 33.689 -4.292 -60.750 1.00 81.31 937 GLU A C 1
ATOM 7064 O O . GLU A 1 937 ? 34.250 -3.567 -61.568 1.00 81.31 937 GLU A O 1
ATOM 7069 N N . GLY A 1 938 ? 33.694 -4.028 -59.440 1.00 81.75 938 GLY A N 1
ATOM 7070 C CA . GLY A 1 938 ? 34.320 -2.842 -58.847 1.00 81.75 938 GLY A CA 1
ATOM 7071 C C . GLY A 1 938 ? 33.386 -1.656 -58.547 1.00 81.75 938 GLY A C 1
ATOM 7072 O O . GLY A 1 938 ? 33.856 -0.707 -57.925 1.00 81.75 938 GLY A O 1
ATOM 7073 N N . ASP A 1 939 ? 32.089 -1.704 -58.897 1.00 81.56 939 ASP A N 1
ATOM 7074 C CA . ASP A 1 939 ? 31.105 -0.629 -58.635 1.00 81.56 939 ASP A CA 1
ATOM 7075 C C . ASP A 1 939 ? 29.865 -1.145 -57.877 1.00 81.56 939 ASP A C 1
ATOM 7077 O O . ASP A 1 939 ? 28.934 -1.713 -58.447 1.00 81.56 939 ASP A O 1
ATOM 7081 N N . SER A 1 940 ? 29.845 -0.964 -56.554 1.00 75.88 940 SER A N 1
ATOM 7082 C CA . SER A 1 940 ? 28.822 -1.540 -55.673 1.00 75.88 940 SER A CA 1
ATOM 7083 C C . SER A 1 940 ? 27.593 -0.661 -55.438 1.00 75.88 940 SER A C 1
ATOM 7085 O O . SER A 1 940 ? 26.646 -1.163 -54.836 1.00 75.88 940 SER A O 1
ATOM 7087 N N . THR A 1 941 ? 27.550 0.594 -55.899 1.00 82.62 941 THR A N 1
ATOM 7088 C CA . THR A 1 941 ? 26.387 1.501 -55.752 1.00 82.62 941 THR A CA 1
ATOM 7089 C C . THR A 1 941 ? 25.758 1.899 -57.086 1.00 82.62 941 THR A C 1
ATOM 7091 O O . THR A 1 941 ? 24.627 2.391 -57.080 1.00 82.62 941 THR A O 1
ATOM 7094 N N . GLY A 1 942 ? 26.429 1.626 -58.212 1.00 79.12 942 GLY A N 1
ATOM 7095 C CA . GLY A 1 942 ? 25.929 1.870 -59.562 1.00 79.12 942 GLY A CA 1
ATOM 7096 C C . GLY A 1 942 ? 24.605 1.167 -59.899 1.00 79.12 942 GLY A C 1
ATOM 7097 O O . GLY A 1 942 ? 24.106 0.314 -59.154 1.00 79.12 942 GLY A O 1
ATOM 7098 N N . PRO A 1 943 ? 23.968 1.521 -61.023 1.00 79.56 943 PRO A N 1
ATOM 7099 C CA . PRO A 1 943 ? 22.733 0.875 -61.440 1.00 79.56 943 PRO A CA 1
ATOM 7100 C C . PRO A 1 943 ? 22.981 -0.597 -61.793 1.00 79.56 943 PRO A C 1
ATOM 7102 O O . PRO A 1 943 ? 24.059 -0.985 -62.243 1.00 79.56 943 PRO A O 1
ATOM 7105 N N . TYR A 1 944 ? 21.961 -1.431 -61.606 1.00 84.69 944 TYR A N 1
ATOM 7106 C CA . TYR A 1 944 ? 21.976 -2.773 -62.179 1.00 84.69 944 TYR A CA 1
ATOM 7107 C C . TYR A 1 944 ? 21.874 -2.651 -63.701 1.00 84.69 944 TYR A C 1
ATOM 7109 O O . TYR A 1 944 ? 20.889 -2.109 -64.201 1.00 84.69 944 TYR A O 1
ATOM 7117 N N . ILE A 1 945 ? 22.871 -3.159 -64.426 1.00 84.12 945 ILE A N 1
ATOM 7118 C CA . ILE A 1 945 ? 22.875 -3.178 -65.892 1.00 84.12 945 ILE A CA 1
ATOM 7119 C C . ILE A 1 945 ? 22.626 -4.589 -66.404 1.00 84.12 945 ILE A C 1
ATOM 7121 O O . ILE A 1 945 ? 23.007 -5.571 -65.767 1.00 84.12 945 ILE A O 1
ATOM 7125 N N . ASN A 1 946 ? 21.953 -4.700 -67.541 1.00 85.62 946 ASN A N 1
ATOM 7126 C CA . ASN A 1 946 ? 21.558 -5.983 -68.105 1.00 85.62 946 ASN A CA 1
ATOM 7127 C C . ASN A 1 946 ? 22.780 -6.725 -68.656 1.00 85.62 946 ASN A C 1
ATOM 7129 O O . ASN A 1 946 ? 23.278 -6.379 -69.711 1.00 85.62 946 ASN A O 1
ATOM 7133 N N . LYS A 1 947 ? 23.235 -7.795 -68.000 1.00 86.69 947 LYS A N 1
ATOM 7134 C CA . LYS A 1 947 ? 24.361 -8.609 -68.499 1.00 86.69 947 LYS A CA 1
ATOM 7135 C C . LYS A 1 947 ? 23.921 -9.658 -69.505 1.00 86.69 947 LYS A C 1
ATOM 7137 O O . LYS A 1 947 ? 24.623 -9.947 -70.475 1.00 86.69 947 LYS A O 1
ATOM 7142 N N . LEU A 1 948 ? 22.729 -10.190 -69.256 1.00 88.94 948 LEU A N 1
ATOM 7143 C CA . LEU A 1 948 ? 21.968 -11.011 -70.174 1.00 88.94 948 LEU A CA 1
ATOM 7144 C C . LEU A 1 948 ? 20.552 -10.462 -70.213 1.00 88.94 948 LEU A C 1
ATOM 7146 O O . LEU A 1 948 ? 19.905 -10.335 -69.175 1.00 88.94 948 LEU A O 1
ATOM 7150 N N . ALA A 1 949 ? 20.034 -10.190 -71.398 1.00 88.00 949 ALA A N 1
ATOM 7151 C CA . ALA A 1 949 ? 18.630 -9.852 -71.545 1.00 88.00 949 ALA A CA 1
ATOM 7152 C C . ALA A 1 949 ? 18.017 -10.526 -72.756 1.00 88.00 949 ALA A C 1
ATOM 7154 O O . ALA A 1 949 ? 18.695 -10.832 -73.733 1.00 88.00 949 ALA A O 1
ATOM 7155 N N . TRP A 1 950 ? 16.710 -10.732 -72.681 1.00 89.12 950 TRP A N 1
ATOM 7156 C CA . TRP A 1 950 ? 15.876 -11.022 -73.826 1.00 89.12 950 TRP A CA 1
ATOM 7157 C C . TRP A 1 950 ? 14.912 -9.860 -74.049 1.00 89.12 950 TRP A C 1
ATOM 7159 O O . TRP A 1 950 ? 14.075 -9.552 -73.191 1.00 89.12 950 TRP A O 1
ATOM 7169 N N . TYR A 1 951 ? 15.028 -9.222 -75.212 1.00 86.31 951 TYR A N 1
ATOM 7170 C CA . TYR A 1 951 ? 14.168 -8.114 -75.622 1.00 86.31 951 TYR A CA 1
ATOM 7171 C C . TYR A 1 951 ? 13.111 -8.592 -76.611 1.00 86.31 951 TYR A C 1
ATOM 7173 O O . TYR A 1 951 ? 13.425 -9.199 -77.641 1.00 86.31 951 TYR A O 1
ATOM 7181 N N . ARG A 1 952 ? 11.841 -8.306 -76.296 1.00 84.81 952 ARG A N 1
ATOM 7182 C CA . ARG A 1 952 ? 10.701 -8.741 -77.104 1.00 84.81 952 ARG A CA 1
ATOM 7183 C C . ARG A 1 952 ? 10.695 -8.025 -78.454 1.00 84.81 952 ARG A C 1
ATOM 7185 O O . ARG A 1 952 ? 10.724 -6.796 -78.520 1.00 84.81 952 ARG A O 1
ATOM 7192 N N . GLN A 1 953 ? 10.579 -8.799 -79.529 1.00 81.94 953 GLN A N 1
ATOM 7193 C CA . GLN A 1 953 ? 10.462 -8.268 -80.885 1.00 81.94 953 GLN A CA 1
ATOM 7194 C C . GLN A 1 953 ? 9.211 -7.382 -81.034 1.00 81.94 953 GLN A C 1
ATOM 7196 O O . GLN A 1 953 ? 8.125 -7.753 -80.589 1.00 81.94 953 GLN A O 1
ATOM 7201 N N . GLY A 1 954 ? 9.357 -6.208 -81.660 1.00 72.56 954 GLY A N 1
ATOM 7202 C CA . GLY A 1 954 ? 8.234 -5.327 -82.012 1.00 72.56 954 GLY A CA 1
ATOM 7203 C C . GLY A 1 954 ? 7.737 -4.362 -80.923 1.00 72.56 954 GLY A C 1
ATOM 7204 O O . GLY A 1 954 ? 6.794 -3.617 -81.179 1.00 72.56 954 GLY A O 1
ATOM 7205 N N . LYS A 1 955 ? 8.354 -4.306 -79.731 1.00 68.69 955 LYS A N 1
ATOM 7206 C CA . LYS A 1 955 ? 8.090 -3.232 -78.746 1.00 68.69 955 LYS A CA 1
ATOM 7207 C C . LYS A 1 955 ? 9.042 -2.032 -79.017 1.00 68.69 955 LYS A C 1
ATOM 7209 O O . LYS A 1 955 ? 10.255 -2.227 -78.934 1.00 68.69 955 LYS A O 1
ATOM 7214 N N . PRO A 1 956 ? 8.567 -0.805 -79.350 1.00 54.09 956 PRO A N 1
ATOM 7215 C CA . PRO A 1 956 ? 9.393 0.222 -80.027 1.00 54.09 956 PRO A CA 1
ATOM 7216 C C . PRO A 1 956 ? 10.361 1.067 -79.168 1.00 54.09 956 PRO A C 1
ATOM 7218 O O . PRO A 1 956 ? 10.847 2.081 -79.652 1.00 54.09 956 PRO A O 1
ATOM 7221 N N . GLY A 1 957 ? 10.647 0.711 -77.911 1.00 60.62 957 GLY A N 1
ATOM 7222 C CA . GLY A 1 957 ? 11.323 1.623 -76.966 1.00 60.62 957 GLY A CA 1
ATOM 7223 C C . GLY A 1 957 ? 12.726 1.235 -76.481 1.00 60.62 957 GLY A C 1
ATOM 7224 O O . GLY A 1 957 ? 13.288 1.980 -75.689 1.00 60.62 957 GLY A O 1
ATOM 7225 N N . LEU A 1 958 ? 13.283 0.086 -76.890 1.00 60.94 958 LEU A N 1
ATOM 7226 C CA . LEU A 1 958 ? 14.471 -0.505 -76.236 1.00 60.94 958 LEU A CA 1
ATOM 7227 C C . LEU A 1 958 ? 15.767 -0.524 -77.073 1.00 60.94 958 LEU A C 1
ATOM 7229 O O . LEU A 1 958 ? 16.760 -1.076 -76.619 1.00 60.94 958 LEU A O 1
ATOM 7233 N N . GLY A 1 959 ? 15.788 0.103 -78.255 1.00 59.97 959 GLY A N 1
ATOM 7234 C CA . GLY A 1 959 ? 17.015 0.308 -79.038 1.00 59.97 959 GLY A CA 1
ATOM 7235 C C . GLY A 1 959 ? 17.569 -0.940 -79.749 1.00 59.97 959 GLY A C 1
ATOM 7236 O O . GLY A 1 959 ? 18.237 -1.783 -79.164 1.00 59.97 959 GLY A O 1
ATOM 7237 N N . GLY A 1 960 ? 17.353 -1.004 -81.065 1.00 62.03 960 GLY A N 1
ATOM 7238 C CA . GLY A 1 960 ? 18.227 -1.666 -82.046 1.00 62.03 960 GLY A CA 1
ATOM 7239 C C . GLY A 1 960 ? 18.197 -3.192 -82.176 1.00 62.03 960 GLY A C 1
ATOM 7240 O O . GLY A 1 960 ? 18.045 -3.676 -83.294 1.00 62.03 960 GLY A O 1
ATOM 7241 N N . ASN A 1 961 ? 18.333 -3.956 -81.090 1.00 70.12 961 ASN A N 1
ATOM 7242 C CA . ASN A 1 961 ? 18.590 -5.399 -81.179 1.00 70.12 961 ASN A CA 1
ATOM 7243 C C . ASN A 1 961 ? 17.545 -6.208 -80.399 1.00 70.12 961 ASN A C 1
ATOM 7245 O O . ASN A 1 961 ? 17.458 -6.131 -79.176 1.00 70.12 961 ASN A O 1
ATOM 7249 N N . TYR A 1 962 ? 16.736 -6.987 -81.118 1.00 81.88 962 TYR A N 1
ATOM 7250 C CA . TYR A 1 962 ? 15.766 -7.914 -80.531 1.00 81.88 962 TYR A CA 1
ATOM 7251 C C . TYR A 1 962 ? 16.397 -9.291 -80.308 1.00 81.88 962 TYR A C 1
ATOM 7253 O O . TYR A 1 962 ? 17.282 -9.702 -81.056 1.00 81.88 962 TYR A O 1
ATOM 7261 N N . GLY A 1 963 ? 15.899 -10.032 -79.318 1.00 83.00 963 GLY A N 1
ATOM 7262 C CA . GLY A 1 963 ? 16.443 -11.341 -78.956 1.00 83.00 963 GLY A CA 1
ATOM 7263 C C . GLY A 1 963 ? 17.428 -11.268 -77.792 1.00 83.00 963 GLY A C 1
ATOM 7264 O O . GLY A 1 963 ? 17.280 -10.421 -76.911 1.00 83.00 963 GLY A O 1
ATOM 7265 N N . PHE A 1 964 ? 18.372 -12.211 -77.748 1.00 87.12 964 PHE A N 1
ATOM 7266 C CA . PHE A 1 964 ? 19.323 -12.326 -76.643 1.00 87.12 964 PHE A CA 1
ATOM 7267 C C . PHE A 1 964 ? 20.481 -11.346 -76.791 1.00 87.12 964 PHE A C 1
ATOM 7269 O O . PHE A 1 964 ? 21.175 -11.340 -77.807 1.00 87.12 964 PHE A O 1
ATOM 7276 N N . ILE A 1 965 ? 20.695 -10.558 -75.743 1.00 85.69 965 ILE A N 1
ATOM 7277 C CA . ILE A 1 965 ? 21.766 -9.574 -75.637 1.00 85.69 965 ILE A CA 1
ATOM 7278 C C . ILE A 1 965 ? 22.746 -10.042 -74.569 1.00 85.69 965 ILE A C 1
ATOM 7280 O O . ILE A 1 965 ? 22.330 -10.366 -73.455 1.00 85.69 965 ILE A O 1
ATOM 7284 N N . PHE A 1 966 ? 24.031 -10.061 -74.921 1.00 88.00 966 PHE A N 1
ATOM 7285 C CA . PHE A 1 966 ? 25.135 -10.385 -74.024 1.00 88.00 966 PHE A CA 1
ATOM 7286 C C . PHE A 1 966 ? 26.086 -9.192 -73.969 1.00 88.00 966 PHE A C 1
ATOM 7288 O O . PHE A 1 966 ? 26.626 -8.795 -75.001 1.00 88.00 966 PHE A O 1
ATOM 7295 N N . GLU A 1 967 ? 26.273 -8.615 -72.786 1.00 83.19 967 GLU A N 1
ATOM 7296 C CA . GLU A 1 967 ? 27.171 -7.462 -72.610 1.00 83.19 967 GLU A CA 1
ATOM 7297 C C . GLU A 1 967 ? 28.584 -7.859 -72.178 1.00 83.19 967 GLU A C 1
ATOM 7299 O O . GLU A 1 967 ? 29.550 -7.164 -72.486 1.00 83.19 967 GLU A O 1
ATOM 7304 N N . ASP A 1 968 ? 28.720 -8.989 -71.490 1.00 84.31 968 ASP A N 1
ATOM 7305 C CA . ASP A 1 968 ? 30.021 -9.530 -71.115 1.00 84.31 968 ASP A CA 1
ATOM 7306 C C . ASP A 1 968 ? 30.516 -10.544 -72.158 1.00 84.31 968 ASP A C 1
ATOM 7308 O O . ASP A 1 968 ? 29.832 -10.887 -73.128 1.00 84.31 968 ASP A O 1
ATOM 7312 N N . ARG A 1 969 ? 31.745 -11.041 -71.964 1.00 84.94 969 ARG A N 1
ATOM 7313 C CA . ARG A 1 969 ? 32.355 -12.020 -72.870 1.00 84.94 969 ARG A CA 1
ATOM 7314 C C . ARG A 1 969 ? 31.448 -13.234 -73.041 1.00 84.94 969 ARG A C 1
ATOM 7316 O O . ARG A 1 969 ? 31.205 -13.986 -72.097 1.00 84.94 969 ARG A O 1
ATOM 7323 N N . VAL A 1 970 ? 31.039 -13.472 -74.281 1.00 84.56 970 VAL A N 1
ATOM 7324 C CA . VAL A 1 970 ? 30.382 -14.715 -74.664 1.00 84.56 970 VAL A CA 1
ATOM 7325 C C . VAL A 1 970 ? 31.456 -15.743 -74.977 1.00 84.56 970 VAL A C 1
ATOM 7327 O O . VAL A 1 970 ? 32.124 -15.681 -76.008 1.00 84.56 970 VAL A O 1
ATOM 7330 N N . THR A 1 971 ? 31.629 -16.698 -74.070 1.00 83.50 971 THR A N 1
ATOM 7331 C CA . THR A 1 971 ? 32.546 -17.817 -74.278 1.00 83.50 971 THR A CA 1
ATOM 7332 C C . THR A 1 971 ? 31.770 -19.017 -74.797 1.00 83.50 971 THR A C 1
ATOM 7334 O O . THR A 1 971 ? 31.022 -19.663 -74.062 1.00 83.50 971 THR A O 1
ATOM 7337 N N . PHE A 1 972 ? 31.987 -19.361 -76.063 1.00 82.50 972 PHE A N 1
ATOM 7338 C CA . PHE A 1 972 ? 31.493 -20.608 -76.631 1.00 82.50 972 PHE A CA 1
ATOM 7339 C C . PHE A 1 972 ? 32.497 -21.733 -76.352 1.00 82.50 972 PHE A C 1
ATOM 7341 O O . PHE A 1 972 ? 33.456 -21.931 -77.087 1.00 82.50 972 PHE A O 1
ATOM 7348 N N . ASN A 1 973 ? 32.273 -22.496 -75.277 1.00 80.62 973 ASN A N 1
ATOM 7349 C CA . ASN A 1 973 ? 33.107 -23.662 -74.925 1.00 80.62 973 ASN A CA 1
ATOM 7350 C C . ASN A 1 973 ? 32.872 -24.885 -75.836 1.00 80.62 973 ASN A C 1
ATOM 7352 O O . ASN A 1 973 ? 33.515 -25.926 -75.687 1.00 80.62 973 ASN A O 1
ATOM 7356 N N . LYS A 1 974 ? 31.894 -24.785 -76.737 1.00 83.44 974 LYS A N 1
ATOM 7357 C CA . LYS A 1 974 ? 31.506 -25.785 -77.730 1.00 83.44 974 LYS A CA 1
ATOM 7358 C C . LYS A 1 974 ? 31.188 -25.066 -79.044 1.00 83.44 974 LYS A C 1
ATOM 7360 O O . LYS A 1 974 ? 30.848 -23.883 -78.997 1.00 83.44 974 LYS A O 1
ATOM 7365 N N . PRO A 1 975 ? 31.265 -25.758 -80.192 1.00 84.88 975 PRO A N 1
ATOM 7366 C CA . PRO A 1 975 ? 30.887 -25.176 -81.471 1.00 84.88 975 PRO A CA 1
ATOM 7367 C C . PRO A 1 975 ? 29.458 -24.642 -81.445 1.00 84.88 975 PRO A C 1
ATOM 7369 O O . PRO A 1 975 ? 28.574 -25.231 -80.812 1.00 84.88 975 PRO A O 1
ATOM 7372 N N . ILE A 1 976 ? 29.228 -23.556 -82.174 1.00 88.62 976 ILE A N 1
ATOM 7373 C CA . ILE A 1 976 ? 27.893 -22.988 -82.321 1.00 88.62 976 ILE A CA 1
ATOM 7374 C C . ILE A 1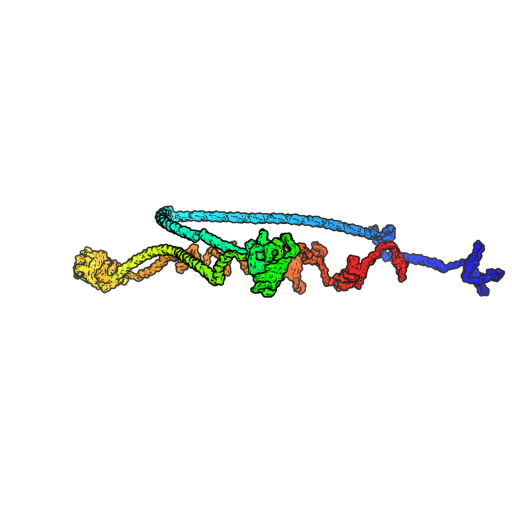 976 ? 27.126 -23.876 -83.300 1.00 88.62 976 ILE A C 1
ATOM 7376 O O . ILE A 1 976 ? 27.519 -24.033 -84.459 1.00 88.62 976 ILE A O 1
ATOM 7380 N N . ASN A 1 977 ? 26.041 -24.486 -82.818 1.00 85.38 977 ASN A N 1
ATOM 7381 C CA . ASN A 1 977 ? 25.162 -25.290 -83.655 1.00 85.38 977 ASN A CA 1
ATOM 7382 C C . ASN A 1 977 ? 24.284 -24.359 -84.492 1.00 85.38 977 ASN A C 1
ATOM 7384 O O . ASN A 1 977 ? 23.462 -23.628 -83.943 1.00 85.38 977 ASN A O 1
ATOM 7388 N N . VAL A 1 978 ? 24.463 -24.389 -85.806 1.00 83.19 978 VAL A N 1
ATOM 7389 C CA . VAL A 1 978 ? 23.605 -23.669 -86.747 1.00 83.19 978 VAL A CA 1
ATOM 7390 C C . VAL A 1 978 ? 22.594 -24.676 -87.289 1.00 83.19 978 VAL A C 1
ATOM 7392 O O . VAL A 1 978 ? 22.951 -25.790 -87.670 1.00 83.19 978 VAL A O 1
ATOM 7395 N N . GLU A 1 979 ? 21.312 -24.333 -87.241 1.00 84.25 979 GLU A N 1
ATOM 7396 C CA . GLU A 1 979 ? 20.248 -25.252 -87.639 1.00 84.25 979 GLU A CA 1
ATOM 7397 C C . GLU A 1 979 ? 20.354 -25.600 -89.134 1.00 84.25 979 GLU A C 1
ATOM 7399 O O . GLU A 1 979 ? 20.526 -24.723 -89.978 1.00 84.25 979 GLU A O 1
ATOM 7404 N N . GLY A 1 980 ? 20.270 -26.893 -89.461 1.00 83.19 980 GLY A N 1
ATOM 7405 C CA . GLY A 1 980 ? 20.244 -27.377 -90.845 1.00 83.19 980 GLY A CA 1
ATOM 7406 C C . GLY A 1 980 ? 21.595 -27.472 -91.566 1.00 83.19 980 GLY A C 1
ATOM 7407 O O . GLY A 1 980 ? 21.599 -27.841 -92.740 1.00 83.19 980 GLY A O 1
ATOM 7408 N N . VAL A 1 981 ? 22.730 -27.191 -90.911 1.00 81.69 981 VAL A N 1
ATOM 7409 C CA . VAL A 1 981 ? 24.071 -27.345 -91.515 1.00 81.69 981 VAL A CA 1
ATOM 7410 C C . VAL A 1 981 ? 24.847 -28.526 -90.924 1.00 81.69 981 VAL A C 1
ATOM 7412 O O . VAL A 1 981 ? 24.700 -28.857 -89.750 1.00 81.69 981 VAL A O 1
ATOM 7415 N N . GLU A 1 982 ? 25.693 -29.161 -91.741 1.00 80.00 982 GLU A N 1
ATOM 7416 C CA . GLU A 1 982 ? 26.517 -30.305 -91.319 1.00 80.00 982 GLU A CA 1
ATOM 7417 C C . GLU A 1 982 ? 27.765 -29.874 -90.526 1.00 80.00 982 GLU A C 1
ATOM 7419 O O . GLU A 1 982 ? 28.117 -30.499 -89.527 1.00 80.00 982 GLU A O 1
ATOM 7424 N N . GLN A 1 983 ? 28.429 -28.792 -90.950 1.00 81.69 983 GLN A N 1
ATOM 7425 C CA . GLN A 1 983 ? 29.643 -28.275 -90.312 1.00 81.69 983 GLN A CA 1
ATOM 7426 C C . GLN A 1 983 ? 29.312 -27.143 -89.341 1.00 81.69 983 GLN A C 1
ATOM 7428 O O . GLN A 1 983 ? 28.658 -26.167 -89.711 1.00 81.69 983 GLN A O 1
ATOM 7433 N N . LYS A 1 984 ? 29.799 -27.254 -88.104 1.00 87.50 984 LYS A N 1
ATOM 7434 C CA . LYS A 1 984 ? 29.570 -26.245 -87.066 1.00 87.50 984 LYS A CA 1
ATOM 7435 C C . LYS A 1 984 ? 30.569 -25.102 -87.173 1.00 87.50 984 LYS A C 1
ATOM 7437 O O . LYS A 1 984 ? 31.697 -25.267 -87.647 1.00 87.50 984 LYS A O 1
ATOM 7442 N N . LEU A 1 985 ? 30.143 -23.941 -86.690 1.00 87.81 985 LEU A N 1
ATOM 7443 C CA . LEU A 1 985 ? 30.954 -22.733 -86.673 1.00 87.81 985 LEU A CA 1
ATOM 7444 C C . LEU A 1 985 ? 31.771 -22.659 -85.381 1.00 87.81 985 LEU A C 1
ATOM 7446 O O . LEU A 1 985 ? 31.225 -22.864 -84.290 1.00 87.81 985 LEU A O 1
ATOM 7450 N N . VAL A 1 986 ? 33.062 -22.338 -85.496 1.00 88.44 986 VAL A N 1
ATOM 7451 C CA . VAL A 1 986 ? 33.948 -22.168 -84.336 1.00 88.44 986 VAL A CA 1
ATOM 7452 C C . VAL A 1 986 ? 34.755 -20.880 -84.388 1.00 88.44 986 VAL A C 1
ATOM 7454 O O . VAL A 1 986 ? 35.093 -20.358 -85.451 1.00 88.44 986 VAL A O 1
ATOM 7457 N N . TYR A 1 987 ? 35.119 -20.434 -83.190 1.00 88.31 987 TYR A N 1
ATOM 7458 C CA . TYR A 1 987 ? 36.131 -19.421 -82.937 1.00 88.31 987 TYR A CA 1
ATOM 7459 C C . TYR A 1 987 ? 37.236 -20.085 -82.116 1.00 88.31 987 TYR A C 1
ATOM 7461 O O . TYR A 1 987 ? 36.981 -20.550 -81.006 1.00 88.31 987 TYR A O 1
ATOM 7469 N N . GLN A 1 988 ? 38.442 -20.184 -82.670 1.00 86.25 988 GLN A N 1
ATOM 7470 C CA . GLN A 1 988 ? 39.575 -20.859 -82.022 1.00 86.25 988 GLN A CA 1
ATOM 7471 C C . GLN A 1 988 ? 40.908 -20.304 -82.544 1.00 86.25 988 GLN A C 1
ATOM 7473 O O . GLN A 1 988 ? 40.906 -19.634 -83.569 1.00 86.25 988 GLN A O 1
ATOM 7478 N N . PRO A 1 989 ? 42.052 -20.526 -81.878 1.00 84.88 989 PRO A N 1
ATOM 7479 C CA . PRO A 1 989 ? 43.350 -20.109 -82.408 1.00 84.88 989 PRO A CA 1
ATOM 7480 C C . PRO A 1 989 ? 43.924 -21.115 -83.430 1.00 84.88 989 PRO A C 1
ATOM 7482 O O . PRO A 1 989 ? 43.756 -22.323 -83.271 1.00 84.88 989 PRO A O 1
ATOM 7485 N N . VAL A 1 990 ? 44.663 -20.634 -84.437 1.00 86.56 990 VAL A N 1
ATOM 7486 C CA . VAL A 1 990 ? 45.460 -21.438 -85.396 1.00 86.56 990 VAL A CA 1
ATOM 7487 C C . VAL A 1 990 ? 46.914 -20.963 -85.438 1.00 86.56 990 VAL A C 1
ATOM 7489 O O . VAL A 1 990 ? 47.197 -19.815 -85.113 1.00 86.56 990 VAL A O 1
ATOM 7492 N N . ASN A 1 991 ? 47.856 -21.829 -85.820 1.00 83.31 991 ASN A N 1
ATOM 7493 C CA . ASN A 1 991 ? 49.288 -21.506 -85.794 1.00 83.31 991 ASN A CA 1
ATOM 7494 C C . ASN A 1 991 ? 49.799 -20.976 -87.143 1.00 83.31 991 ASN A C 1
ATOM 7496 O O . ASN A 1 991 ? 49.957 -21.750 -88.082 1.00 83.31 991 ASN A O 1
ATOM 7500 N N . TYR A 1 992 ? 50.137 -19.690 -87.206 1.00 79.81 992 TYR A N 1
ATOM 7501 C CA . TYR A 1 992 ? 50.725 -19.041 -88.375 1.00 79.81 992 TYR A CA 1
ATOM 7502 C C . TYR A 1 992 ? 52.190 -18.670 -88.103 1.00 79.81 992 TYR A C 1
ATOM 7504 O O . TYR A 1 992 ? 52.486 -17.927 -87.168 1.00 79.81 992 TYR A O 1
ATOM 7512 N N . ASN A 1 993 ? 53.119 -19.193 -88.915 1.00 74.94 993 ASN A N 1
ATOM 7513 C CA . ASN A 1 993 ? 54.569 -18.958 -88.800 1.00 74.94 993 ASN A CA 1
ATOM 7514 C C . ASN A 1 993 ? 55.148 -19.120 -87.372 1.00 74.94 993 ASN A C 1
ATOM 7516 O O . ASN A 1 993 ? 56.104 -18.439 -87.004 1.00 74.94 993 ASN A O 1
ATOM 7520 N N . GLY A 1 994 ? 54.597 -20.042 -86.572 1.00 79.50 994 GLY A N 1
ATOM 7521 C CA . GLY A 1 994 ? 55.088 -20.385 -85.232 1.00 79.50 994 GLY A CA 1
ATOM 7522 C C . GLY A 1 994 ? 54.331 -19.741 -84.064 1.00 79.50 994 GLY A C 1
ATOM 7523 O O . GLY A 1 994 ? 54.595 -20.113 -82.921 1.00 79.50 994 GLY A O 1
ATOM 7524 N N . SER A 1 995 ? 53.374 -18.844 -84.326 1.00 84.44 995 SER A N 1
ATOM 7525 C CA . SER A 1 995 ? 52.568 -18.149 -83.310 1.00 84.44 995 SER A CA 1
ATOM 7526 C C . SER A 1 995 ? 51.075 -18.432 -83.480 1.00 84.44 995 SER A C 1
ATOM 7528 O O . SER A 1 995 ? 50.602 -18.677 -84.586 1.00 84.44 995 SER A O 1
ATOM 7530 N N . LEU A 1 996 ? 50.310 -18.406 -82.383 1.00 88.19 996 LEU A N 1
ATOM 7531 C CA . LEU A 1 996 ? 48.858 -18.588 -82.437 1.00 88.19 996 LEU A CA 1
ATOM 7532 C C . LEU A 1 996 ? 48.153 -17.279 -82.793 1.00 88.19 996 LEU A C 1
ATOM 7534 O O . LEU A 1 996 ? 48.348 -16.260 -82.133 1.00 88.19 996 LEU A O 1
ATOM 7538 N N . HIS A 1 997 ? 47.290 -17.349 -83.798 1.00 87.50 997 HIS A N 1
ATOM 7539 C CA . HIS A 1 997 ? 46.484 -16.245 -84.295 1.00 87.50 997 HIS A CA 1
ATOM 7540 C C . HIS A 1 997 ? 44.996 -16.617 -84.286 1.00 87.50 997 HIS A C 1
ATOM 7542 O O . HIS A 1 997 ? 44.663 -17.801 -84.399 1.00 87.50 997 HIS A O 1
ATOM 7548 N N . PRO A 1 998 ? 44.083 -15.644 -84.110 1.00 89.19 998 PRO A N 1
ATOM 7549 C CA . PRO A 1 998 ? 42.650 -15.908 -84.142 1.00 89.19 998 PRO A CA 1
ATOM 7550 C C . PRO A 1 998 ? 42.220 -16.532 -85.470 1.00 89.19 998 PRO A C 1
ATOM 7552 O O . PRO A 1 998 ? 42.603 -16.050 -86.534 1.00 89.19 998 PRO A O 1
ATOM 7555 N N . TYR A 1 999 ? 41.383 -17.565 -85.394 1.00 89.06 999 TYR A N 1
ATOM 7556 C CA . TYR A 1 999 ? 40.729 -18.187 -86.536 1.00 89.06 999 TYR A CA 1
ATOM 7557 C C . TYR A 1 999 ? 39.217 -18.188 -86.373 1.00 89.06 999 TYR A C 1
ATOM 7559 O O . TYR A 1 999 ? 38.657 -18.507 -85.318 1.00 89.06 999 TYR A O 1
ATOM 7567 N N . PHE A 1 1000 ? 38.572 -17.877 -87.487 1.00 91.06 1000 PHE A N 1
ATOM 7568 C CA . PHE A 1 1000 ? 37.141 -17.990 -87.675 1.00 91.06 1000 PHE A CA 1
ATOM 7569 C C . PHE A 1 1000 ? 36.870 -18.861 -88.900 1.00 91.06 1000 PHE A C 1
ATOM 7571 O O . PHE A 1 1000 ? 37.346 -18.559 -90.001 1.00 91.06 1000 PHE A O 1
ATOM 7578 N N . GLY A 1 1001 ? 36.114 -19.943 -88.707 1.00 88.50 1001 GLY A N 1
ATOM 7579 C CA . GLY A 1 1001 ? 35.804 -20.885 -89.778 1.00 88.50 1001 GLY A CA 1
ATOM 7580 C C . GLY A 1 1001 ? 35.198 -22.194 -89.279 1.00 88.50 1001 GLY A C 1
ATOM 7581 O O . GLY A 1 1001 ? 34.585 -22.258 -88.213 1.00 88.50 1001 GLY A O 1
ATOM 7582 N N . ALA A 1 1002 ? 35.361 -23.253 -90.068 1.00 86.62 1002 ALA A N 1
ATOM 7583 C CA . ALA A 1 1002 ? 34.810 -24.572 -89.758 1.00 86.62 1002 ALA A CA 1
ATOM 7584 C C . ALA A 1 1002 ? 35.482 -25.214 -88.528 1.00 86.62 1002 ALA A C 1
ATOM 7586 O O . ALA A 1 1002 ? 36.691 -25.038 -88.340 1.00 86.62 1002 ALA A O 1
ATOM 7587 N N . GLU A 1 1003 ? 34.717 -25.998 -87.749 1.00 84.38 1003 GLU A N 1
ATOM 7588 C CA . GLU A 1 1003 ? 35.151 -26.708 -86.522 1.00 84.38 1003 GLU A CA 1
ATOM 7589 C C . GLU A 1 1003 ? 36.494 -27.441 -86.674 1.00 84.38 1003 GLU A C 1
ATOM 7591 O O . GLU A 1 1003 ? 37.328 -27.408 -85.772 1.00 84.38 1003 GLU A O 1
ATOM 7596 N N . GLY A 1 1004 ? 36.757 -28.016 -87.852 1.00 78.31 1004 GLY A N 1
ATOM 7597 C CA . GLY A 1 1004 ? 37.995 -28.742 -88.149 1.00 78.31 1004 GLY A CA 1
ATOM 7598 C C . GLY A 1 1004 ? 39.261 -27.894 -88.355 1.00 78.31 1004 GLY A C 1
ATOM 7599 O O . GLY A 1 1004 ? 40.321 -28.474 -88.554 1.00 78.31 1004 GLY A O 1
ATOM 7600 N N . GLY A 1 1005 ? 39.188 -26.556 -88.351 1.00 76.25 1005 GLY A N 1
ATOM 7601 C CA . GLY A 1 1005 ? 40.365 -25.667 -88.417 1.00 76.25 1005 GLY A CA 1
ATOM 7602 C C . GLY A 1 1005 ? 41.081 -25.570 -89.774 1.00 76.25 1005 GLY A C 1
ATOM 7603 O O . GLY A 1 1005 ? 42.136 -24.950 -89.862 1.00 76.25 1005 GLY A O 1
ATOM 7604 N N . ASN A 1 1006 ? 40.533 -26.174 -90.831 1.00 80.56 1006 ASN A N 1
ATOM 7605 C CA . ASN A 1 1006 ? 41.225 -26.317 -92.118 1.00 80.56 1006 ASN A CA 1
ATOM 7606 C C . ASN A 1 1006 ? 40.944 -25.198 -93.128 1.00 80.56 1006 ASN A C 1
ATOM 7608 O O . ASN A 1 1006 ? 41.693 -25.064 -94.090 1.00 80.56 1006 ASN A O 1
ATOM 7612 N N . SER A 1 1007 ? 39.873 -24.419 -92.966 1.00 86.12 1007 SER A N 1
ATOM 7613 C CA . SER A 1 1007 ? 39.506 -23.380 -93.933 1.00 86.12 1007 SER A CA 1
ATOM 7614 C C . SER A 1 1007 ? 38.833 -22.211 -93.237 1.00 86.12 1007 SER A C 1
ATOM 7616 O O . SER A 1 1007 ? 37.768 -22.365 -92.635 1.00 86.12 1007 SER A O 1
ATOM 7618 N N . GLY A 1 1008 ? 39.440 -21.038 -93.363 1.00 91.00 1008 GLY A N 1
ATOM 7619 C CA . GLY A 1 1008 ? 38.961 -19.819 -92.732 1.00 91.00 1008 GLY A CA 1
ATOM 7620 C C . GLY A 1 1008 ? 39.959 -18.684 -92.878 1.00 91.00 1008 GLY A C 1
ATOM 7621 O O . GLY A 1 1008 ? 40.858 -18.713 -93.720 1.00 91.00 1008 GLY A O 1
ATOM 7622 N N . PHE A 1 1009 ? 39.800 -17.671 -92.043 1.00 90.31 1009 PHE A N 1
ATOM 7623 C CA . PHE A 1 1009 ? 40.687 -16.516 -92.036 1.00 90.31 1009 PHE A CA 1
ATOM 7624 C C . PHE A 1 1009 ? 41.484 -16.489 -90.748 1.00 90.31 1009 PHE A C 1
ATOM 7626 O O . PHE A 1 1009 ? 40.943 -16.759 -89.674 1.00 90.31 1009 PHE A O 1
ATOM 7633 N N . THR A 1 1010 ? 42.761 -16.144 -90.877 1.00 90.19 1010 THR A N 1
ATOM 7634 C CA . THR A 1 1010 ? 43.625 -15.825 -89.748 1.00 90.19 1010 THR A CA 1
ATOM 7635 C C . THR A 1 1010 ? 44.234 -14.453 -89.966 1.00 90.19 1010 THR A C 1
ATOM 7637 O O . THR A 1 1010 ? 44.479 -14.032 -91.096 1.00 90.19 1010 THR A O 1
ATOM 7640 N N . PHE A 1 1011 ? 44.472 -13.731 -88.885 1.00 88.19 1011 PHE A N 1
ATOM 7641 C CA . PHE A 1 1011 ? 44.971 -12.368 -88.974 1.00 88.19 1011 PHE A CA 1
ATOM 7642 C C . PHE A 1 1011 ? 45.843 -12.018 -87.773 1.00 88.19 1011 PHE A C 1
ATOM 7644 O O . PHE A 1 1011 ? 45.690 -12.556 -86.672 1.00 88.19 1011 PHE A O 1
ATOM 7651 N N . GLY A 1 1012 ? 46.790 -11.121 -88.018 1.00 84.44 1012 GLY A N 1
ATOM 7652 C CA . GLY A 1 1012 ? 47.573 -10.431 -87.004 1.00 84.44 1012 GLY A CA 1
ATOM 7653 C C . GLY A 1 1012 ? 47.133 -8.977 -86.876 1.00 84.44 1012 GLY A C 1
ATOM 7654 O O . GLY A 1 1012 ? 46.060 -8.594 -87.334 1.00 84.44 1012 GLY A O 1
ATOM 7655 N N . ASN A 1 1013 ? 47.974 -8.154 -86.253 1.00 82.81 1013 ASN A N 1
ATOM 7656 C CA . ASN A 1 1013 ? 47.647 -6.742 -86.036 1.00 82.81 1013 ASN A CA 1
ATOM 7657 C C . ASN A 1 1013 ? 47.646 -5.916 -87.334 1.00 82.81 1013 ASN A C 1
ATOM 7659 O O . ASN A 1 1013 ? 46.921 -4.932 -87.426 1.00 82.81 1013 ASN A O 1
ATOM 7663 N N . ASP A 1 1014 ? 48.458 -6.299 -88.316 1.00 79.38 1014 ASP A N 1
ATOM 7664 C CA . ASP A 1 1014 ? 48.730 -5.541 -89.543 1.00 79.38 1014 ASP A CA 1
ATOM 7665 C C . ASP A 1 1014 ? 48.698 -6.411 -90.812 1.00 79.38 1014 ASP A C 1
ATOM 7667 O O . ASP A 1 1014 ? 49.006 -5.944 -91.909 1.00 79.38 1014 ASP A O 1
ATOM 7671 N N . TRP A 1 1015 ? 48.292 -7.674 -90.679 1.00 85.56 1015 TRP A N 1
ATOM 7672 C CA . TRP A 1 1015 ? 48.163 -8.606 -91.791 1.00 85.56 1015 TRP A CA 1
ATOM 7673 C C . TRP A 1 1015 ? 46.913 -9.466 -91.656 1.00 85.56 1015 TRP A C 1
ATOM 7675 O O . TRP A 1 1015 ? 46.477 -9.811 -90.556 1.00 85.56 1015 TRP A O 1
ATOM 7685 N N . ILE A 1 1016 ? 46.358 -9.837 -92.803 1.00 88.06 1016 ILE A N 1
ATOM 7686 C CA . ILE A 1 1016 ? 45.294 -10.823 -92.905 1.00 88.06 1016 ILE A CA 1
ATOM 7687 C C . ILE A 1 1016 ? 45.661 -11.795 -94.004 1.00 88.06 1016 ILE A C 1
ATOM 7689 O O . ILE A 1 1016 ? 45.901 -11.401 -95.147 1.00 88.06 1016 ILE A O 1
ATOM 7693 N N . ASP A 1 1017 ? 45.657 -13.068 -93.642 1.00 89.56 1017 ASP A N 1
ATOM 7694 C CA . ASP A 1 1017 ? 45.973 -14.132 -94.566 1.00 89.56 1017 ASP A CA 1
ATOM 7695 C C . ASP A 1 1017 ? 44.800 -15.095 -94.628 1.00 89.56 1017 ASP A C 1
ATOM 7697 O O . ASP A 1 1017 ? 44.185 -15.492 -93.631 1.00 89.56 1017 ASP A O 1
ATOM 7701 N N . TYR A 1 1018 ? 44.488 -15.486 -95.851 1.00 88.81 1018 TYR A N 1
ATOM 7702 C CA . TYR A 1 1018 ? 43.528 -16.541 -96.077 1.00 88.81 1018 TYR A CA 1
ATOM 7703 C C . TYR A 1 1018 ? 44.191 -17.890 -95.786 1.00 88.81 1018 TYR A C 1
ATOM 7705 O O . TYR A 1 1018 ? 45.285 -18.169 -96.290 1.00 88.81 1018 TYR A O 1
ATOM 7713 N N . MET A 1 1019 ? 43.524 -18.713 -94.972 1.00 87.00 1019 MET A N 1
ATOM 7714 C CA . MET A 1 1019 ? 43.956 -20.066 -94.644 1.00 87.00 1019 MET A CA 1
ATOM 7715 C C . MET A 1 1019 ? 43.087 -21.070 -95.394 1.00 87.00 1019 MET A C 1
ATOM 7717 O O . MET A 1 1019 ? 41.881 -21.172 -95.158 1.00 87.00 1019 MET A O 1
ATOM 7721 N N . ASN A 1 1020 ? 43.719 -21.856 -96.260 1.00 87.31 1020 ASN A N 1
ATOM 7722 C CA . ASN A 1 1020 ? 43.059 -22.948 -96.960 1.00 87.31 1020 ASN A CA 1
ATOM 7723 C C . ASN A 1 1020 ? 43.895 -24.216 -96.867 1.00 87.31 1020 ASN A C 1
ATOM 7725 O O . ASN A 1 1020 ? 45.050 -24.249 -97.291 1.00 87.31 1020 ASN A O 1
ATOM 7729 N N . ASN A 1 1021 ? 43.292 -25.257 -96.306 1.00 83.94 1021 ASN A N 1
ATOM 7730 C CA . ASN A 1 1021 ? 43.887 -26.567 -96.100 1.00 83.94 1021 ASN A CA 1
ATOM 7731 C C . ASN A 1 1021 ? 45.264 -26.503 -95.412 1.00 83.94 1021 ASN A C 1
ATOM 7733 O O . ASN A 1 1021 ? 46.209 -27.174 -95.820 1.00 83.94 1021 ASN A O 1
ATOM 7737 N N . GLY A 1 1022 ? 45.399 -25.635 -94.405 1.00 77.06 1022 GLY A N 1
ATOM 7738 C CA . GLY A 1 1022 ? 46.651 -25.445 -93.665 1.00 77.06 1022 GLY A CA 1
ATOM 7739 C C . GLY A 1 1022 ? 47.694 -24.546 -94.339 1.00 77.06 1022 GLY A C 1
ATOM 7740 O O . GLY A 1 1022 ? 48.710 -24.247 -93.716 1.00 77.06 1022 GLY A O 1
ATOM 7741 N N . HIS A 1 1023 ? 47.459 -24.087 -95.572 1.00 82.69 1023 HIS A N 1
ATOM 7742 C CA . HIS A 1 1023 ? 48.341 -23.150 -96.265 1.00 82.69 1023 HIS A CA 1
ATOM 7743 C C . HIS A 1 1023 ? 47.884 -21.709 -96.093 1.00 82.69 1023 HIS A C 1
ATOM 7745 O O . HIS A 1 1023 ? 46.687 -21.416 -96.136 1.00 82.69 1023 HIS A O 1
ATOM 7751 N N . TYR A 1 1024 ? 48.866 -20.819 -95.951 1.00 85.69 1024 TYR A N 1
ATOM 7752 C CA . TYR A 1 1024 ? 48.632 -19.398 -95.778 1.00 85.69 1024 TYR A CA 1
ATOM 7753 C C . TYR A 1 1024 ? 49.135 -18.590 -96.962 1.00 85.69 1024 TYR A C 1
ATOM 7755 O O . TYR A 1 1024 ? 50.248 -18.799 -97.451 1.00 85.69 1024 TYR A O 1
ATOM 7763 N N . TYR A 1 1025 ? 48.311 -17.644 -97.393 1.00 84.69 1025 TYR A N 1
ATOM 7764 C CA . TYR A 1 1025 ? 48.588 -16.808 -98.549 1.00 84.69 1025 TYR A CA 1
ATOM 7765 C C . TYR A 1 1025 ? 48.726 -15.348 -98.089 1.00 84.69 1025 TYR A C 1
ATOM 7767 O O . TYR A 1 1025 ? 47.734 -14.798 -97.607 1.00 84.69 1025 TYR A O 1
ATOM 7775 N N . PRO A 1 1026 ? 49.925 -14.728 -98.221 1.00 81.81 1026 PRO A N 1
ATOM 7776 C CA . PRO A 1 1026 ? 50.228 -13.410 -97.666 1.00 81.81 1026 PRO A CA 1
ATOM 7777 C C . PRO A 1 1026 ? 49.643 -12.295 -98.527 1.00 81.81 1026 PRO A C 1
ATOM 7779 O O . PRO A 1 1026 ? 50.323 -11.702 -99.373 1.00 81.81 1026 PRO A O 1
ATOM 7782 N N . ILE A 1 1027 ? 48.362 -12.017 -98.316 1.00 82.00 1027 ILE A N 1
ATOM 7783 C CA . ILE A 1 1027 ? 47.582 -11.093 -99.146 1.00 82.00 1027 ILE A CA 1
ATOM 7784 C C . ILE A 1 1027 ? 48.121 -9.661 -99.008 1.00 82.00 1027 ILE A C 1
ATOM 7786 O O . ILE A 1 1027 ? 48.226 -8.937 -99.999 1.00 82.00 1027 ILE A O 1
ATOM 7790 N N . THR A 1 1028 ? 48.564 -9.269 -97.812 1.00 80.81 1028 THR A N 1
ATOM 7791 C CA . THR A 1 1028 ? 49.025 -7.899 -97.532 1.00 80.81 1028 THR A CA 1
ATOM 7792 C C . THR A 1 1028 ? 50.327 -7.516 -98.260 1.00 80.81 1028 THR A C 1
ATOM 7794 O O . THR A 1 1028 ? 50.477 -6.375 -98.696 1.00 80.81 1028 THR A O 1
ATOM 7797 N N . ARG A 1 1029 ? 51.275 -8.449 -98.447 1.00 73.69 1029 ARG A N 1
ATOM 7798 C CA . ARG A 1 1029 ? 52.591 -8.169 -99.076 1.00 73.69 1029 ARG A CA 1
ATOM 7799 C C . ARG A 1 1029 ? 52.529 -7.969 -100.589 1.00 73.69 1029 ARG A C 1
ATOM 7801 O O . ARG A 1 1029 ? 53.330 -7.222 -101.153 1.00 73.69 1029 ARG A O 1
ATOM 7808 N N . LEU A 1 1030 ? 51.611 -8.664 -101.249 1.00 75.62 1030 LEU A N 1
ATOM 7809 C CA . LEU A 1 1030 ? 51.452 -8.587 -102.698 1.00 75.62 1030 LEU A CA 1
ATOM 7810 C C . LEU A 1 1030 ? 51.001 -7.185 -103.134 1.00 75.62 1030 LEU A C 1
ATOM 7812 O O . LEU A 1 1030 ? 51.484 -6.662 -104.131 1.00 75.62 1030 LEU A O 1
ATOM 7816 N N . LEU A 1 1031 ? 50.115 -6.560 -102.358 1.00 72.69 1031 LEU A N 1
ATOM 7817 C CA . LEU A 1 1031 ? 49.525 -5.263 -102.696 1.00 72.69 1031 LEU A CA 1
ATOM 7818 C C . LEU A 1 1031 ? 50.503 -4.085 -102.520 1.00 72.69 1031 LEU A C 1
ATOM 7820 O O . LEU A 1 1031 ? 50.370 -3.076 -103.203 1.00 72.69 1031 LEU A O 1
ATOM 7824 N N . THR A 1 1032 ? 51.506 -4.201 -101.641 1.00 69.94 1032 THR A N 1
ATOM 7825 C CA . THR A 1 1032 ? 52.420 -3.095 -101.281 1.00 69.94 1032 THR A CA 1
ATOM 7826 C C . THR A 1 1032 ? 53.600 -2.898 -102.239 1.00 69.94 1032 THR A C 1
ATOM 7828 O O . THR A 1 1032 ? 54.170 -1.814 -102.292 1.00 69.94 1032 THR A O 1
ATOM 7831 N N . SER A 1 1033 ? 53.997 -3.920 -102.998 1.00 65.88 1033 SER A N 1
ATOM 7832 C CA . SER A 1 1033 ? 55.274 -3.953 -103.736 1.00 65.88 1033 SER A CA 1
ATOM 7833 C C . SER A 1 1033 ? 55.253 -3.310 -105.136 1.00 65.88 1033 SER A C 1
ATOM 7835 O O . SER A 1 1033 ? 56.261 -3.354 -105.834 1.00 65.88 1033 SER A O 1
ATOM 7837 N N . LEU A 1 1034 ? 54.145 -2.693 -105.556 1.00 62.19 1034 LEU A N 1
ATOM 7838 C CA . LEU A 1 1034 ? 53.921 -2.275 -106.952 1.00 62.19 1034 LEU A CA 1
ATOM 7839 C C . LEU A 1 1034 ? 53.603 -0.771 -107.154 1.00 62.19 1034 LEU A C 1
ATOM 7841 O O . LEU A 1 1034 ? 53.386 -0.356 -108.285 1.00 62.19 1034 LEU A O 1
ATOM 7845 N N . SER A 1 1035 ? 53.594 0.055 -106.101 1.00 62.44 1035 SER A N 1
ATOM 7846 C CA . SER A 1 1035 ? 53.203 1.484 -106.144 1.00 62.44 1035 SER A CA 1
ATOM 7847 C C . SER A 1 1035 ? 54.355 2.438 -106.550 1.00 62.44 1035 SER A C 1
ATOM 7849 O O . SER A 1 1035 ? 55.443 2.344 -105.982 1.00 62.44 1035 SER A O 1
ATOM 7851 N N . GLY A 1 1036 ? 54.128 3.377 -107.492 1.00 58.94 1036 GLY A N 1
ATOM 7852 C CA . GLY A 1 1036 ? 55.026 4.519 -107.798 1.00 58.94 1036 GLY A CA 1
ATOM 7853 C C . GLY A 1 1036 ? 56.020 4.352 -108.960 1.00 58.94 1036 GLY A C 1
ATOM 7854 O O . GLY A 1 1036 ? 56.963 5.133 -109.092 1.00 58.94 1036 GLY A O 1
ATOM 7855 N N . LEU A 1 1037 ? 55.847 3.323 -109.786 1.00 61.47 1037 LEU A N 1
ATOM 7856 C CA . LEU A 1 1037 ? 56.818 2.895 -110.795 1.00 61.47 1037 LEU A CA 1
ATOM 7857 C C . LEU A 1 1037 ? 56.758 3.677 -112.126 1.00 61.47 1037 LEU A C 1
ATOM 7859 O O . LEU A 1 1037 ? 57.703 3.610 -112.914 1.00 61.47 1037 LEU A O 1
ATOM 7863 N N . GLY A 1 1038 ? 55.729 4.487 -112.364 1.00 63.00 1038 GLY A N 1
ATOM 7864 C CA . GLY A 1 1038 ? 55.646 5.382 -113.510 1.00 63.00 1038 GLY A CA 1
ATOM 7865 C C . GLY A 1 1038 ? 55.632 4.636 -114.851 1.00 63.00 1038 GLY A C 1
ATOM 7866 O O . GLY A 1 1038 ? 55.110 3.543 -114.967 1.00 63.00 1038 GLY A O 1
ATOM 7867 N N . ASN A 1 1039 ? 56.253 5.256 -115.857 1.00 60.50 1039 ASN A N 1
ATOM 7868 C CA . ASN A 1 1039 ? 56.598 4.820 -117.220 1.00 60.50 1039 ASN A CA 1
ATOM 7869 C C . ASN A 1 1039 ? 56.915 3.352 -117.604 1.00 60.50 1039 ASN A C 1
ATOM 7871 O O . ASN A 1 1039 ? 57.801 3.200 -118.444 1.00 60.50 1039 ASN A O 1
ATOM 7875 N N . VAL A 1 1040 ? 56.434 2.287 -116.963 1.00 66.31 1040 VAL A N 1
ATOM 7876 C CA . VAL A 1 1040 ? 57.073 0.960 -117.045 1.00 66.31 1040 VAL A CA 1
ATOM 7877 C C . VAL A 1 1040 ? 56.615 0.141 -118.237 1.00 66.31 1040 VAL A C 1
ATOM 7879 O O . VAL A 1 1040 ? 55.447 -0.184 -118.406 1.00 66.31 1040 VAL A O 1
ATOM 7882 N N . ALA A 1 1041 ? 57.582 -0.317 -119.019 1.00 62.06 1041 ALA A N 1
ATOM 7883 C CA . ALA A 1 1041 ? 57.396 -1.388 -119.980 1.00 62.06 1041 ALA A CA 1
ATOM 7884 C C . ALA A 1 1041 ? 57.059 -2.696 -119.248 1.00 62.06 1041 ALA A C 1
ATOM 7886 O O . ALA A 1 1041 ? 57.947 -3.314 -118.663 1.00 62.06 1041 ALA A O 1
ATOM 7887 N N . ILE A 1 1042 ? 55.806 -3.148 -119.286 1.00 72.56 1042 ILE A N 1
ATOM 7888 C CA . ILE A 1 1042 ? 55.470 -4.511 -118.876 1.00 72.56 1042 ILE A CA 1
ATOM 7889 C C . ILE A 1 1042 ? 55.542 -5.435 -120.097 1.00 72.56 1042 ILE A C 1
ATOM 7891 O O . ILE A 1 1042 ? 54.997 -5.121 -121.161 1.00 72.56 1042 ILE A O 1
ATOM 7895 N N . PRO A 1 1043 ? 56.209 -6.588 -119.960 1.00 65.81 1043 PRO A N 1
ATOM 7896 C CA . PRO A 1 1043 ? 56.176 -7.660 -120.942 1.00 65.81 1043 PRO A CA 1
ATOM 7897 C C . PRO A 1 1043 ? 54.752 -8.172 -121.180 1.00 65.81 1043 PRO A C 1
ATOM 7899 O O . PRO A 1 1043 ? 54.103 -8.653 -120.255 1.00 65.81 1043 PRO A O 1
ATOM 7902 N N . THR A 1 1044 ? 54.258 -8.118 -122.414 1.00 69.06 1044 THR A N 1
ATOM 7903 C CA . THR A 1 1044 ? 52.908 -8.618 -122.768 1.00 69.06 1044 THR A CA 1
ATOM 7904 C C . THR A 1 1044 ? 52.925 -9.985 -123.404 1.00 69.06 1044 THR A C 1
ATOM 7906 O O . THR A 1 1044 ? 51.931 -10.706 -123.410 1.00 69.06 1044 THR A O 1
ATOM 7909 N N . GLN A 1 1045 ? 54.085 -10.360 -123.899 1.00 64.62 1045 GLN A N 1
ATOM 7910 C CA . GLN A 1 1045 ? 54.379 -11.729 -124.205 1.00 64.62 1045 GLN A CA 1
ATOM 7911 C C . GLN A 1 1045 ? 55.839 -11.932 -123.901 1.00 64.62 1045 GLN A C 1
ATOM 7913 O O . GLN A 1 1045 ? 56.718 -11.292 -124.480 1.00 64.62 1045 GLN A O 1
ATOM 7918 N N . ILE A 1 1046 ? 56.066 -12.825 -122.953 1.00 67.94 1046 ILE A N 1
ATOM 7919 C CA . ILE A 1 1046 ? 57.349 -13.472 -122.801 1.00 67.94 1046 ILE A CA 1
ATOM 7920 C C . ILE A 1 1046 ? 57.171 -14.831 -123.429 1.00 67.94 1046 ILE A C 1
ATOM 7922 O O . ILE A 1 1046 ? 56.317 -15.613 -123.006 1.00 67.94 1046 ILE A O 1
ATOM 7926 N N . ASN A 1 1047 ? 57.949 -15.082 -124.467 1.00 57.75 1047 ASN A N 1
ATOM 7927 C CA . ASN A 1 1047 ? 57.988 -16.408 -125.030 1.00 57.75 1047 ASN A CA 1
ATOM 7928 C C . ASN A 1 1047 ? 58.679 -17.359 -124.068 1.00 57.75 1047 ASN A C 1
ATOM 7930 O O . ASN A 1 1047 ? 59.411 -16.973 -123.161 1.00 57.75 1047 ASN A O 1
ATOM 7934 N N . SER A 1 1048 ? 58.403 -18.634 -124.292 1.00 66.50 1048 SER A N 1
ATOM 7935 C CA . SER A 1 1048 ? 58.855 -19.782 -123.514 1.00 66.50 1048 SER A CA 1
ATOM 7936 C C . SER A 1 1048 ? 60.379 -19.946 -123.425 1.00 66.50 1048 SER A C 1
ATOM 7938 O O . SER A 1 1048 ? 60.840 -20.809 -122.686 1.00 66.50 1048 SER A O 1
ATOM 7940 N N . ASP A 1 1049 ? 61.166 -19.134 -124.140 1.00 63.00 1049 ASP A N 1
ATOM 7941 C CA . ASP A 1 1049 ? 62.614 -18.972 -123.936 1.00 63.00 1049 ASP A CA 1
ATOM 7942 C C . ASP A 1 1049 ? 62.966 -17.905 -122.877 1.00 63.00 1049 ASP A C 1
ATOM 7944 O O . ASP A 1 1049 ? 64.137 -17.629 -122.623 1.00 63.00 1049 ASP A O 1
ATOM 7948 N N . GLY A 1 1050 ? 61.967 -17.292 -122.247 1.00 60.28 1050 GLY A N 1
ATOM 7949 C CA . GLY A 1 1050 ? 62.133 -16.201 -121.297 1.00 60.28 1050 GLY A CA 1
ATOM 7950 C C . GLY A 1 1050 ? 62.365 -14.836 -121.946 1.00 60.28 1050 GLY A C 1
ATOM 7951 O O . GLY A 1 1050 ? 62.640 -13.877 -121.222 1.00 60.28 1050 GLY A O 1
ATOM 7952 N N . ARG A 1 1051 ? 62.258 -14.688 -123.274 1.00 69.12 1051 ARG A N 1
ATOM 7953 C CA . ARG A 1 1051 ? 62.436 -13.385 -123.923 1.00 69.12 1051 ARG A CA 1
ATOM 7954 C C . ARG A 1 1051 ? 61.119 -12.697 -124.197 1.00 69.12 1051 ARG A C 1
ATOM 7956 O O . ARG A 1 1051 ? 60.182 -13.250 -124.772 1.00 69.12 1051 ARG A O 1
ATOM 7963 N N . VAL A 1 1052 ? 61.093 -11.443 -123.769 1.00 65.00 1052 VAL A N 1
ATOM 7964 C CA . VAL A 1 1052 ? 59.974 -10.536 -123.951 1.00 65.00 1052 VAL A CA 1
ATOM 7965 C C . VAL A 1 1052 ? 59.893 -10.187 -125.428 1.00 65.00 1052 VAL A C 1
ATOM 7967 O O . VAL A 1 1052 ? 60.683 -9.396 -125.939 1.00 65.00 1052 VAL A O 1
ATOM 7970 N N . ALA A 1 1053 ? 58.966 -10.829 -126.120 1.00 65.62 1053 ALA A N 1
ATOM 7971 C CA . ALA A 1 1053 ? 58.737 -10.606 -127.537 1.00 65.62 1053 ALA A CA 1
ATOM 7972 C C . ALA A 1 1053 ? 57.932 -9.323 -127.784 1.00 65.62 1053 ALA A C 1
ATOM 7974 O O . ALA A 1 1053 ? 57.958 -8.781 -128.884 1.00 65.62 1053 ALA A O 1
ATOM 7975 N N . GLY A 1 1054 ? 57.256 -8.810 -126.756 1.00 58.44 1054 GLY A N 1
ATOM 7976 C CA . GLY A 1 1054 ? 56.532 -7.552 -126.825 1.00 58.44 1054 GLY A CA 1
ATOM 7977 C C . GLY A 1 1054 ? 56.557 -6.827 -125.493 1.00 58.44 1054 GLY A C 1
ATOM 7978 O O . GLY A 1 1054 ? 56.276 -7.414 -124.447 1.00 58.44 1054 GLY A O 1
ATOM 7979 N N . TRP A 1 1055 ? 56.879 -5.540 -125.554 1.00 68.94 1055 TRP A N 1
ATOM 7980 C CA . TRP A 1 1055 ? 56.796 -4.632 -124.422 1.00 68.94 1055 TRP A CA 1
ATOM 7981 C C . TRP A 1 1055 ? 55.614 -3.703 -124.603 1.00 68.94 1055 TRP A C 1
ATOM 7983 O O . TRP A 1 1055 ? 55.358 -3.199 -125.699 1.00 68.94 1055 TRP A O 1
ATOM 7993 N N . ARG A 1 1056 ? 54.929 -3.436 -123.501 1.00 60.28 1056 ARG A N 1
ATOM 7994 C CA . ARG A 1 1056 ? 53.891 -2.424 -123.431 1.00 60.28 1056 ARG A CA 1
ATOM 7995 C C . ARG A 1 1056 ? 54.256 -1.457 -122.327 1.00 60.28 1056 ARG A C 1
ATOM 7997 O O . ARG A 1 1056 ? 54.216 -1.816 -121.158 1.00 60.28 1056 ARG A O 1
ATOM 8004 N N . ASN A 1 1057 ? 54.632 -0.244 -122.706 1.00 71.31 1057 ASN A N 1
ATOM 8005 C CA . ASN A 1 1057 ? 54.864 0.820 -121.738 1.00 71.31 1057 ASN A CA 1
ATOM 8006 C C . ASN A 1 1057 ? 53.528 1.193 -121.099 1.00 71.31 1057 ASN A C 1
ATOM 8008 O O . ASN A 1 1057 ? 52.566 1.488 -121.811 1.00 71.31 1057 ASN A O 1
ATOM 8012 N N . ILE A 1 1058 ? 53.470 1.125 -119.776 1.00 64.00 1058 ILE A N 1
ATOM 8013 C CA . ILE A 1 1058 ? 52.323 1.496 -118.969 1.00 64.00 1058 ILE A CA 1
ATOM 8014 C C . ILE A 1 1058 ? 52.736 2.345 -117.767 1.00 64.00 1058 ILE A C 1
ATOM 8016 O O . ILE A 1 1058 ? 53.645 2.017 -117.016 1.00 64.00 1058 ILE A O 1
ATOM 8020 N N . THR A 1 1059 ? 51.954 3.402 -117.599 1.00 58.62 1059 THR A N 1
ATOM 8021 C CA . THR A 1 1059 ? 51.643 4.152 -116.390 1.00 58.62 1059 THR A CA 1
ATOM 8022 C C . THR A 1 1059 ? 51.476 3.369 -115.081 1.00 58.62 1059 THR A C 1
ATOM 8024 O O . THR A 1 1059 ? 50.317 3.079 -114.806 1.00 58.62 1059 THR A O 1
ATOM 8027 N N . LEU A 1 1060 ? 52.493 2.971 -114.306 1.00 60.91 1060 LEU A N 1
ATOM 8028 C CA . LEU A 1 1060 ? 52.295 2.363 -112.970 1.00 60.91 1060 LEU A CA 1
ATOM 8029 C C . LEU A 1 1060 ? 52.183 3.391 -111.842 1.00 60.91 1060 LEU A C 1
ATOM 8031 O O . LEU A 1 1060 ? 53.077 4.264 -111.737 1.00 60.91 1060 LEU A O 1
#

Nearest PDB structures (foldseek):
  8iq9-assembly1_B  TM=7.066E-01  e=4.516E-05  Klebsiella phage VLC6
  8iqe-assembly1_D  TM=6.680E-01  e=3.472E-05  Klebsiella phage VLC6
  8iqe-assembly1_A  TM=6.774E-01  e=4.066E-05  Klebsiella phage VLC6
  8iqe-assembly1_B  TM=6.591E-01  e=4.760E-05  Klebsiella phage VLC6
  8qpq-assembly1_TA  TM=6.086E-01  e=4.109E-04  Haloferax tailed virus 1